Protein AF-0000000087803775 (afdb_homodimer)

Foldseek 3Di:
DEKEDQAWEQFLDPVDGIAHRKIFDDDFFFTADIHHRVVVCVVVVPHHYFYLVHFYKFFFFEFEEAALLCQLCVVFDFDDDDDPALVCCCVRPVVLQLLQDDLLSLLLSLLRLLVQLQLLRHQEYEYEYGRNVYQACSVVSSLVSCVVLQRQYEYAYEQFPPVHDVSNVSRLVRQLVVQVVCVVPQQRYAYAYEYEEQLGADLVSLVVSVVSVPVCSAYEYAAPLAVVRQVNCCVPPVDGRLVVCLVSVRQALLYEHEFCFDADPVSLVSNVVRLHAYEWAQCVSVVSVRGGRQQVSNVVSVHQYAYHNHNVHSKRLVSLLRQQVVNCVVVVNNPPSLPRSCCRTQPSSQVSVVVGGVFRGSGRDRRGTPWMWTFQDDDPDDDDSVCVSVCSNPPDISNSTQWTDHSSRTQGRRVRGDPDDPVVSVVSSVVVSVVSSVVSHD/DEKEDQAWEQFLDPVDRIAHRKIFDDDFFFTADIHHSVVVCVVCVPHHYFYLPHFYKFFFFEFEEAALLCQLCVPFDFDDDDDPALVCCCVRPVVLQLLQDDLLSLLLSLLRLLVQLQLLRHQEYEYEYGRLVYQACSVVSSLVSQVVLQRQYEYAYEQFPPVHDVSNVSRLVNQLVVQVVCVVPQQRYAYAYEYEEQLGADLVSLVVSVVSVPVCSAYEYAAPLAVVRQVNCCVPPVDGRLVVCLVSVRQALLYEHEFCFDADPVSLVSNVVRLHAYEWAQCVSVVSVRGGRQQVSNVVSVHLYAYHNHNVHSKRLVSLLRQQVVNCVVVVNNPPSLPRSVCRTQPSSQVSVVVGGVFRGSGRDRRGTPWMWTFQDDDPDDDDSVCVSVCSNPPDISNSTQWTDHSSRTQGRRVRGDPDDPVVSVVSSVVVSVVSSVVSHD

pLDDT: mean 97.99, std 1.75, range [77.69, 98.94]

Secondary structure (DSSP, 8-state):
-EEEEEEEEE---TTS-EEEEEEEEEETTEEEEEEEHHHHHHHSTTPEEEE-TT-EEEEPEEEEEE-GGGGGGTT---SSPPP-SHHHHIIIIIHHHHTT--HHHHHHHHHHHHHHHHHTTEEEEEEEE--TTS-TTHHHHHHHHHHHHT-EEEEEE-B-STT-HHHHHHHHHHHHHHHHHHTTSTTTEEE-EEEEEGGG--HHHHHHHHHH-TT---EEEEES-SHHHHHHHHHHHSS-HHHHHHHTT-SSTTEEEEE--S--HHHHHHHHHHT-EEEE-HHHHHHTT-----HHHHHHTT--EEE--TTS-S-HHHHHHHHHHHHHHHHT-TTSSTTHHHIIIIIIHHHHHHHHSSS--SS--TTSB--EEEE----SS---TTTHHHHHHHH--GGGEEEEEETTEEEEETTEESS--HHHHHHHHHHHHHHHHHHH--/-EEEEEEEEE---TTS-EEEEEEEEEETTEEEEEEEHHHHHHHSTTPEEEE-TT-EEEEPEEEEEE-GGGGGGTT---SSPPP-SHHHHIIIIIHHHHTT--HHHHHHHHHHHHHHHHHTTEEEEEEEE--TTS-TTHHHHHHHHHHHHT-EEEEEE-B-STT-HHHHHHHHHHHHHHHHHHTTSTTTEEE-EEEEEGGG--HHHHHHHHHH-TT---EEEEES-SHHHHHHHHHHHSS-HHHHHHHTT-SSTT-EEEE--S--HHHHHHHHHHT-EEEE-HHHHHHTT-----HHHHHHTT--EEE--TTS-S-HHHHHHHHHHHHHHHHT-TTSSTTHHHIIIIIIHHHHHHHHSSS--SS--TTSB--EEEE----SS---TTTHHHHHHHH--GGGEEEEEETTEEEEETTEESS--HHHHHHHHHHHHHHHHHHH--

Sequence (884 aa):
MIILGKGTVITRDADRPIIYDGAIAIDGTQIVDIGIYDELCKTYVNAEIIDAHGGLIMPGFINAHHHIYSALARGLSLPGPAPTNFGEILEGLWFYLDNKLTAPDVKASALLTYLGCIENGVTTIFDHHASYGEVPNSLSIIADVAKQFGVRSCLCYEVSDRNGVDQMKAAVAENVRFGKEAKKDPSRLAAMMGLHASFTLSPETLDYVKAQNEDKLGYHVHVAEGPEDVADSKEKYGMTPVRRLVEAGILGPKSIAGHCVHVTDEDVALLKNSQAKVVHNPESNMGNAVGTTDILKLLDAGITVGLGTDGYTNDMLESYKVANCLVKHEQHKPYVGWGEVPHMLFENNRKMANEFFDTTVGILKKGAAADVIVLDYAAPTPLDENNINGHLLFGANGMYVVTTISDGVPRMIDRKLQGIDKAEVMDEVLATSKGLWKRLNPMIILGKGTVITRDADRPIIYDGAIAIDGTQIVDIGIYDELCKTYVNAEIIDAHGGLIMPGFINAHHHIYSALARGLSLPGPAPTNFGEILEGLWFYLDNKLTAPDVKASALLTYLGCIENGVTTIFDHHASYGEVPNSLSIIADVAKQFGVRSCLCYEVSDRNGVDQMKAAVAENVRFGKEAKKDPSRLAAMMGLHASFTLSPETLDYVKAQNEDKLGYHVHVAEGPEDVADSKEKYGMTPVRRLVEAGILGPKSIAGHCVHVTDEDVALLKNSQAKVVHNPESNMGNAVGTTDILKLLDAGITVGLGTDGYTNDMLESYKVANCLVKHEQHKPYVGWGEVPHMLFENNRKMANEFFDTTVGILKKGAAADVIVLDYAAPTPLDENNINGHLLFGANGMYVVTTISDGVPRMIDRKLQGIDKAEVMDEVLATSKGLWKRLNP

Radius of gyration: 27.13 Å; Cα contacts (8 Å, |Δi|>4): 2141; chains: 2; bounding box: 67×77×72 Å

Nearest PDB structures (foldseek):
  4gbd-assembly1_B  TM=8.719E-01  e=3.534E-31  Pseudomonas aeruginosa PAO1
  3lnp-assembly1_A-2  TM=8.543E-01  e=4.229E-31  Oleispira antarctica
  4dzh-assembly1_A-2  TM=8.643E-01  e=5.223E-30  Xanthomonas campestris pv. campestris str. ATCC 33913
  3lsc-assembly1_B  TM=8.049E-01  e=1.686E-26  Paenarthrobacter aurescens
  4rdw-assembly1_A  TM=8.219E-01  e=1.501E-24  Pseudomonas aeruginosa PAO1

InterPro domains:
  IPR006680 Amidohydrolase-related [PF01979] (57-408)
  IPR011059 Metal-dependent hydrolase, composite domain superfamily [G3DSA:2.30.40.10] (6-428)
  IPR011059 Metal-dependent hydrolase, composite domain superfamily [SSF51338] (1-437)
  IPR017700 Putative aminohydrolase SsnA [TIGR03314] (2-440)
  IPR032466 Metal-dependent hydrolase [SSF51556] (59-357)
  IPR050287 5-Methylthioadenosine/S-adenosylhomocysteine deaminase [PTHR43794] (3-435)

Solvent-accessible surface area (backbone atoms only — not comparable to full-atom values): 42260 Å² total; per-residue (Å²): 87,36,33,47,21,46,12,35,27,42,17,79,32,89,91,58,39,58,36,72,58,5,26,38,32,29,50,62,44,23,20,72,40,71,47,45,27,72,60,50,49,67,72,43,71,85,39,47,77,44,76,39,83,57,9,36,34,32,38,22,40,48,35,56,29,32,25,42,60,58,52,66,50,53,38,66,80,69,91,73,79,79,38,69,44,52,70,46,38,40,56,70,41,55,53,48,48,22,50,65,25,35,66,68,47,45,39,32,13,31,49,55,45,49,53,40,16,49,50,24,23,29,33,33,38,26,33,58,29,52,30,69,45,36,52,78,59,44,67,56,47,38,47,52,48,28,61,72,65,37,32,30,37,32,42,22,30,43,26,39,51,85,74,37,70,69,51,24,50,46,24,49,48,38,21,52,53,45,39,60,56,19,65,77,41,35,70,47,26,29,39,25,39,22,34,44,36,61,69,41,49,50,73,67,52,54,51,49,50,58,70,64,44,76,79,62,48,34,28,38,29,42,31,27,43,41,70,63,34,33,54,45,27,35,72,76,68,71,38,49,37,59,53,50,35,41,76,71,64,53,46,25,69,61,12,40,34,36,38,44,28,66,64,51,73,66,38,52,52,51,39,41,73,32,44,26,31,35,30,38,28,54,62,41,31,16,45,43,20,41,47,60,46,57,59,66,63,42,47,74,66,68,30,54,43,23,34,19,30,58,46,54,52,56,31,62,47,54,44,50,40,47,41,29,24,46,51,5,35,75,64,53,28,39,62,51,36,75,63,60,48,53,42,14,46,58,46,36,20,27,55,54,48,46,74,58,27,81,44,48,53,49,31,57,45,70,71,15,36,21,31,37,22,26,28,72,52,80,68,52,28,79,77,48,79,87,26,46,67,44,39,45,54,62,71,50,46,22,74,33,29,27,26,18,26,26,62,45,38,70,40,23,56,81,73,38,60,48,97,52,61,63,68,61,53,45,51,51,24,26,56,43,29,50,55,50,51,44,71,72,57,116,88,37,33,45,21,47,10,36,29,41,18,77,32,90,92,57,39,58,36,71,57,5,28,38,31,29,50,64,43,23,19,71,38,71,47,45,27,72,60,50,48,67,70,44,70,85,38,47,76,43,76,38,82,55,9,35,32,32,38,24,41,48,36,55,28,31,26,42,60,57,54,64,50,54,36,66,79,67,90,72,79,77,38,69,43,54,69,45,39,39,57,71,41,55,53,50,48,24,49,64,26,37,68,67,46,45,40,33,15,30,49,55,46,50,52,39,17,49,50,25,22,30,35,32,39,26,35,58,29,52,31,69,45,37,50,79,59,44,67,57,48,38,47,52,47,28,60,73,65,37,33,31,36,32,40,23,30,44,26,39,51,86,75,39,69,68,52,24,50,44,25,48,49,38,20,53,53,44,39,60,56,20,65,76,40,35,70,46,26,28,40,26,39,22,35,43,38,62,67,41,49,50,71,67,51,54,52,50,50,59,68,63,44,76,82,63,49,34,28,38,31,42,31,27,43,42,69,63,34,33,54,45,27,33,72,76,68,70,38,46,36,57,52,50,36,40,75,70,64,52,46,24,69,61,12,38,34,35,38,44,27,67,63,53,74,68,37,51,53,51,39,41,74,32,44,26,30,34,27,39,28,54,63,40,31,16,43,41,20,40,45,61,47,59,58,67,62,42,47,73,66,68,32,54,43,24,33,21,30,59,46,55,52,56,32,62,47,53,44,50,39,50,40,28,25,46,52,5,36,74,65,53,28,39,62,53,36,75,62,60,47,53,41,14,46,58,47,35,21,27,54,56,49,46,73,58,27,81,44,49,54,47,32,58,44,70,70,15,35,21,31,35,23,27,29,71,52,82,68,53,26,79,78,49,80,88,26,46,68,44,38,45,56,61,71,48,47,21,75,33,30,27,26,19,27,25,61,44,38,70,38,24,57,80,72,38,60,48,98,52,61,63,67,59,53,45,49,52,24,26,56,42,28,49,54,50,51,44,70,72,57,115

Organism: Veillonella parvula (NCBI:txid29466)

Structure (mmCIF, N/CA/C/O backbone):
data_AF-0000000087803775-model_v1
#
loop_
_entity.id
_entity.type
_entity.pdbx_description
1 polymer 'Aminohydrolase SsnA'
#
loop_
_atom_site.group_PDB
_atom_site.id
_atom_site.type_symbol
_atom_site.label_atom_id
_atom_site.label_alt_id
_atom_site.label_comp_id
_atom_site.label_asym_id
_atom_site.label_entity_id
_atom_site.label_seq_id
_atom_site.pdbx_PDB_ins_code
_atom_site.Cartn_x
_atom_site.Cartn_y
_atom_site.Cartn_z
_atom_site.occupancy
_atom_site.B_iso_or_equiv
_atom_site.auth_seq_id
_atom_site.auth_comp_id
_atom_site.auth_asym_id
_atom_site.auth_atom_id
_atom_site.pdbx_PDB_model_num
ATOM 1 N N . MET A 1 1 ? -9.844 4.395 35.062 1 95.06 1 MET A N 1
ATOM 2 C CA . MET A 1 1 ? -8.617 3.641 34.844 1 95.06 1 MET A CA 1
ATOM 3 C C . MET A 1 1 ? -8.859 2.49 33.875 1 95.06 1 MET A C 1
ATOM 5 O O . MET A 1 1 ? -9.867 1.789 33.969 1 95.06 1 MET A O 1
ATOM 9 N N . ILE A 1 2 ? -8.008 2.357 32.875 1 98.38 2 ILE A N 1
ATOM 10 C CA . ILE A 1 2 ? -8.125 1.329 31.844 1 98.38 2 ILE A CA 1
ATOM 11 C C . ILE A 1 2 ? -6.844 0.497 31.812 1 98.38 2 ILE A C 1
ATOM 13 O O . ILE A 1 2 ? -5.742 1.036 31.938 1 98.38 2 ILE A O 1
ATOM 17 N N . ILE A 1 3 ? -6.988 -0.788 31.781 1 98.75 3 ILE A N 1
ATOM 18 C CA . ILE A 1 3 ? -5.891 -1.66 31.375 1 98.75 3 ILE A CA 1
ATOM 19 C C . ILE A 1 3 ? -6.16 -2.209 29.969 1 98.75 3 ILE A C 1
ATOM 21 O O . ILE A 1 3 ? -7.188 -2.846 29.734 1 98.75 3 ILE A O 1
ATOM 25 N N . LEU A 1 4 ? -5.34 -1.807 29.031 1 98.81 4 LEU A N 1
ATOM 26 C CA . LEU A 1 4 ? -5.383 -2.385 27.688 1 98.81 4 LEU A CA 1
ATOM 27 C C . LEU A 1 4 ? -4.406 -3.551 27.562 1 98.81 4 LEU A C 1
ATOM 29 O O . LEU A 1 4 ? -3.191 -3.355 27.625 1 98.81 4 LEU A O 1
ATOM 33 N N . GLY A 1 5 ? -4.754 -4.664 27.484 1 97.19 5 GLY A N 1
ATOM 34 C CA . GLY A 1 5 ? -4.047 -5.926 27.359 1 97.19 5 GLY A CA 1
ATOM 35 C C . GLY A 1 5 ? -4.969 -7.102 27.078 1 97.19 5 GLY A C 1
ATOM 36 O O . GLY A 1 5 ? -6.16 -6.914 26.844 1 97.19 5 GLY A O 1
ATOM 37 N N . LYS A 1 6 ? -4.57 -8.469 27 1 96.31 6 LYS A N 1
ATOM 38 C CA . LYS A 1 6 ? -3.229 -9.055 26.984 1 96.31 6 LYS A CA 1
ATOM 39 C C . LYS A 1 6 ? -2.678 -9.125 25.562 1 96.31 6 LYS A C 1
ATOM 41 O O . LYS A 1 6 ? -3.312 -9.688 24.672 1 96.31 6 LYS A O 1
ATOM 46 N N . GLY A 1 7 ? -1.588 -8.539 25.234 1 98.5 7 GLY A N 1
ATOM 47 C CA . GLY A 1 7 ? -0.953 -8.578 23.938 1 98.5 7 GLY A CA 1
ATOM 48 C C . GLY A 1 7 ? 0.548 -8.375 23.984 1 98.5 7 GLY A C 1
ATOM 49 O O . GLY A 1 7 ? 1.145 -8.414 25.062 1 98.5 7 GLY A O 1
ATOM 50 N N . THR A 1 8 ? 1.235 -8.391 22.859 1 98.81 8 THR A N 1
ATOM 51 C CA . THR A 1 8 ? 2.643 -8.016 22.75 1 98.81 8 THR A CA 1
ATOM 52 C C . THR A 1 8 ? 2.793 -6.504 22.641 1 98.81 8 THR A C 1
ATOM 54 O O . THR A 1 8 ? 2.314 -5.898 21.672 1 98.81 8 THR A O 1
ATOM 57 N N . VAL A 1 9 ? 3.414 -5.926 23.625 1 98.88 9 VAL A N 1
ATOM 58 C CA . VAL A 1 9 ? 3.539 -4.473 23.672 1 98.88 9 VAL A CA 1
ATOM 59 C C . VAL A 1 9 ? 4.824 -4.039 22.984 1 98.88 9 VAL A C 1
ATOM 61 O O . VAL A 1 9 ? 5.918 -4.453 23.359 1 98.88 9 VAL A O 1
ATOM 64 N N . ILE A 1 10 ? 4.723 -3.332 21.922 1 98.88 10 ILE A N 1
ATOM 65 C CA . ILE A 1 10 ? 5.836 -2.658 21.25 1 98.88 10 ILE A CA 1
ATOM 66 C C . ILE A 1 10 ? 5.91 -1.207 21.719 1 98.88 10 ILE A C 1
ATOM 68 O O . ILE A 1 10 ? 5.141 -0.36 21.266 1 98.88 10 ILE A O 1
ATOM 72 N N . THR A 1 11 ? 6.84 -0.84 22.562 1 98.81 11 THR A N 1
ATOM 73 C CA . THR A 1 11 ? 6.777 0.399 23.328 1 98.81 11 THR A CA 1
ATOM 74 C C . THR A 1 11 ? 7.367 1.56 22.531 1 98.81 11 THR A C 1
ATOM 76 O O . THR A 1 11 ? 7.055 2.723 22.797 1 98.81 11 THR A O 1
ATOM 79 N N . ARG A 1 12 ? 8.32 1.27 21.562 1 98.38 12 ARG A N 1
ATOM 80 C CA . ARG A 1 12 ? 9.164 2.234 20.859 1 98.38 12 ARG A CA 1
ATOM 81 C C . ARG A 1 12 ? 10.07 2.979 21.828 1 98.38 12 ARG A C 1
ATOM 83 O O . ARG A 1 12 ? 10.508 4.094 21.547 1 98.38 12 ARG A O 1
ATOM 90 N N . ASP A 1 13 ? 10.18 2.449 23 1 97.5 13 ASP A N 1
ATOM 91 C CA . ASP A 1 13 ? 11.164 2.877 23.984 1 97.5 13 ASP A CA 1
ATOM 92 C C . ASP A 1 13 ? 12.398 1.979 23.953 1 97.5 13 ASP A C 1
ATOM 94 O O . ASP A 1 13 ? 12.305 0.779 24.219 1 97.5 13 ASP A O 1
ATOM 98 N N . ALA A 1 14 ? 13.539 2.57 23.703 1 95.06 14 ALA A N 1
ATOM 99 C CA . ALA A 1 14 ? 14.773 1.803 23.531 1 95.06 14 ALA A CA 1
ATOM 100 C C . ALA A 1 14 ? 15.133 1.058 24.812 1 95.06 14 ALA A C 1
ATOM 102 O O . ALA A 1 14 ? 15.766 0.001 24.766 1 95.06 14 ALA A O 1
ATOM 103 N N . ASP A 1 15 ? 14.672 1.514 25.969 1 95.56 15 ASP A N 1
ATOM 104 C CA . ASP A 1 15 ? 15.023 0.901 27.25 1 95.56 15 ASP A CA 1
ATOM 105 C C . ASP A 1 15 ? 14.227 -0.387 27.469 1 95.56 15 ASP A C 1
ATOM 107 O O . ASP A 1 15 ? 14.656 -1.262 28.219 1 95.56 15 ASP A O 1
ATOM 111 N N . ARG A 1 16 ? 13.031 -0.494 26.953 1 97 16 ARG A N 1
ATOM 112 C CA . ARG A 1 16 ? 12.172 -1.666 27.047 1 97 16 ARG A CA 1
ATOM 113 C C . ARG A 1 16 ? 11.289 -1.795 25.812 1 97 16 ARG A C 1
ATOM 115 O O . ARG A 1 16 ? 10.078 -1.559 25.875 1 97 16 ARG A O 1
ATOM 122 N N . PRO A 1 17 ? 11.945 -2.303 24.719 1 98.12 17 PRO A N 1
ATOM 123 C CA . PRO A 1 17 ? 11.312 -2.178 23.406 1 98.12 17 PRO A CA 1
ATOM 124 C C . PRO A 1 17 ? 10.102 -3.094 23.234 1 98.12 17 PRO A C 1
ATOM 126 O O . PRO A 1 17 ? 9.195 -2.795 22.453 1 98.12 17 PRO A O 1
ATOM 129 N N . ILE A 1 18 ? 10.078 -4.258 23.969 1 98.62 18 ILE A N 1
ATOM 130 C CA . ILE A 1 18 ? 9.008 -5.227 23.766 1 98.62 18 ILE A CA 1
ATOM 131 C C . ILE A 1 18 ? 8.641 -5.883 25.094 1 98.62 18 ILE A C 1
ATOM 133 O O . ILE A 1 18 ? 9.508 -6.129 25.922 1 98.62 18 ILE A O 1
ATOM 137 N N . ILE A 1 19 ? 7.387 -6.035 25.375 1 98.69 19 ILE A N 1
ATOM 138 C CA . ILE A 1 19 ? 6.871 -6.777 26.531 1 98.69 19 ILE A CA 1
ATOM 139 C C . ILE A 1 19 ? 5.871 -7.828 26.047 1 98.69 19 ILE A C 1
ATOM 141 O O . ILE A 1 19 ? 4.77 -7.492 25.609 1 98.69 19 ILE A O 1
ATOM 145 N N . TYR A 1 20 ? 6.25 -9.078 26.094 1 98.06 20 TYR A N 1
ATOM 146 C CA . TYR A 1 20 ? 5.332 -10.164 25.766 1 98.06 20 TYR A CA 1
ATOM 147 C C . TYR A 1 20 ? 4.285 -10.352 26.844 1 98.06 20 TYR A C 1
ATOM 149 O O . TYR A 1 20 ? 4.559 -10.109 28.031 1 98.06 20 TYR A O 1
ATOM 157 N N . ASP A 1 21 ? 3.072 -10.75 26.5 1 98.12 21 ASP A N 1
ATOM 158 C CA . ASP A 1 21 ? 1.958 -10.906 27.438 1 98.12 21 ASP A CA 1
ATOM 159 C C . ASP A 1 21 ? 1.79 -9.664 28.297 1 98.12 21 ASP A C 1
ATOM 161 O O . ASP A 1 21 ? 1.717 -9.758 29.531 1 98.12 21 ASP A O 1
ATOM 165 N N . GLY A 1 22 ? 1.924 -8.531 27.578 1 98.69 22 GLY A N 1
ATOM 166 C CA . GLY A 1 22 ? 1.991 -7.254 28.266 1 98.69 22 GLY A CA 1
ATOM 167 C C . GLY A 1 22 ? 0.688 -6.477 28.219 1 98.69 22 GLY A C 1
ATOM 168 O O . GLY A 1 22 ? -0.31 -6.965 27.688 1 98.69 22 GLY A O 1
ATOM 169 N N . ALA A 1 23 ? 0.691 -5.344 28.875 1 98.81 23 ALA A N 1
ATOM 170 C CA . ALA A 1 23 ? -0.446 -4.43 28.938 1 98.81 23 ALA A CA 1
ATOM 171 C C . ALA A 1 23 ? 0.007 -3.012 29.281 1 98.81 23 ALA A C 1
ATOM 173 O O . ALA A 1 23 ? 1.165 -2.795 29.641 1 98.81 23 ALA A O 1
ATOM 174 N N . ILE A 1 24 ? -0.865 -2.096 29.062 1 98.75 24 ILE A N 1
ATOM 175 C CA . ILE A 1 24 ? -0.701 -0.685 29.406 1 98.75 24 ILE A CA 1
ATOM 176 C C . ILE A 1 24 ? -1.819 -0.246 30.344 1 98.75 24 ILE A C 1
ATOM 178 O O . ILE A 1 24 ? -2.988 -0.568 30.125 1 98.75 24 ILE A O 1
ATOM 182 N N . ALA A 1 25 ? -1.456 0.408 31.469 1 98.81 25 ALA A N 1
ATOM 183 C CA . ALA A 1 25 ? -2.434 1.012 32.375 1 98.81 25 ALA A CA 1
ATOM 184 C C . ALA A 1 25 ? -2.596 2.502 32.094 1 98.81 25 ALA A C 1
ATOM 186 O O . ALA A 1 25 ? -1.608 3.236 32 1 98.81 25 ALA A O 1
ATOM 187 N N . ILE A 1 26 ? -3.795 2.947 31.906 1 98.81 26 ILE A N 1
ATOM 188 C CA . ILE A 1 26 ? -4.125 4.312 31.516 1 98.81 26 ILE A CA 1
ATOM 189 C C . ILE A 1 26 ? -5 4.961 32.594 1 98.81 26 ILE A C 1
ATOM 191 O O . ILE A 1 26 ? -5.973 4.359 33.062 1 98.81 26 ILE A O 1
ATOM 195 N N . ASP A 1 27 ? -4.68 6.074 33.094 1 98.38 27 ASP A N 1
ATOM 196 C CA . ASP A 1 27 ? -5.484 6.91 33.969 1 98.38 27 ASP A CA 1
ATOM 197 C C . ASP A 1 27 ? -5.688 8.305 33.375 1 98.38 27 ASP A C 1
ATOM 199 O O . ASP A 1 27 ? -4.738 9.078 33.25 1 98.38 27 ASP A O 1
ATOM 203 N N . GLY A 1 28 ? -6.918 8.586 33.031 1 97.44 28 GLY A N 1
ATOM 204 C CA . GLY A 1 28 ? -7.16 9.82 32.281 1 97.44 28 GLY A CA 1
ATOM 205 C C . GLY A 1 28 ? -6.504 9.836 30.922 1 97.44 28 GLY A C 1
ATOM 206 O O . GLY A 1 28 ? -6.707 8.922 30.125 1 97.44 28 GLY A O 1
ATOM 207 N N . THR A 1 29 ? -5.652 10.891 30.75 1 97.88 29 THR A N 1
ATOM 208 C CA . THR A 1 29 ? -5.07 11.086 29.422 1 97.88 29 THR A CA 1
ATOM 209 C C . THR A 1 29 ? -3.658 10.508 29.359 1 97.88 29 THR A C 1
ATOM 211 O O . THR A 1 29 ? -2.979 10.625 28.344 1 97.88 29 THR A O 1
ATOM 214 N N . GLN A 1 30 ? -3.221 9.812 30.406 1 98.19 30 GLN A N 1
ATOM 215 C CA . GLN A 1 30 ? -1.812 9.445 30.469 1 98.19 30 GLN A CA 1
ATOM 216 C C . GLN A 1 30 ? -1.647 7.945 30.719 1 98.19 30 GLN A C 1
ATOM 218 O O . GLN A 1 30 ? -2.504 7.32 31.359 1 98.19 30 GLN A O 1
ATOM 223 N N . ILE A 1 31 ? -0.603 7.441 30.219 1 98.75 31 ILE A N 1
ATOM 224 C CA . ILE A 1 31 ? -0.145 6.109 30.594 1 98.75 31 ILE A CA 1
ATOM 225 C C . ILE A 1 31 ? 0.47 6.156 32 1 98.75 31 ILE A C 1
ATOM 227 O O . ILE A 1 31 ? 1.391 6.934 32.25 1 98.75 31 ILE A O 1
ATOM 231 N N . VAL A 1 32 ? 0 5.355 32.906 1 98.62 32 VAL A N 1
ATOM 232 C CA . VAL A 1 32 ? 0.493 5.449 34.281 1 98.62 32 VAL A CA 1
ATOM 233 C C . VAL A 1 32 ? 1.363 4.238 34.594 1 98.62 32 VAL A C 1
ATOM 235 O O . VAL A 1 32 ? 2.104 4.242 35.594 1 98.62 32 VAL A O 1
ATOM 238 N N . ASP A 1 33 ? 1.191 3.188 33.781 1 98.44 33 ASP A N 1
ATOM 239 C CA . ASP A 1 33 ? 1.999 1.992 34 1 98.44 33 ASP A CA 1
ATOM 240 C C . ASP A 1 33 ? 2.041 1.115 32.75 1 98.44 33 ASP A C 1
ATOM 242 O O . ASP A 1 33 ? 1.156 1.199 31.891 1 98.44 33 ASP A O 1
ATOM 246 N N . ILE A 1 34 ? 3.059 0.351 32.594 1 98.44 34 ILE A N 1
ATOM 247 C CA . ILE A 1 34 ? 3.289 -0.592 31.5 1 98.44 34 ILE A CA 1
ATOM 248 C C . ILE A 1 34 ? 4.008 -1.83 32.031 1 98.44 34 ILE A C 1
ATOM 250 O O . ILE A 1 34 ? 4.926 -1.719 32.844 1 98.44 34 ILE A O 1
ATOM 254 N N . GLY A 1 35 ? 3.617 -3.006 31.672 1 98.38 35 GLY A N 1
ATOM 255 C CA . GLY A 1 35 ? 4.254 -4.211 32.188 1 98.38 35 GLY A CA 1
ATOM 256 C C . GLY A 1 35 ? 3.498 -5.477 31.828 1 98.38 35 GLY A C 1
ATOM 257 O O . GLY A 1 35 ? 2.746 -5.512 30.859 1 98.38 35 GLY A O 1
ATOM 258 N N . ILE A 1 36 ? 3.771 -6.535 32.594 1 98.56 36 ILE A N 1
ATOM 259 C CA . ILE A 1 36 ? 3.127 -7.828 32.375 1 98.56 36 ILE A CA 1
ATOM 260 C C . ILE A 1 36 ? 1.642 -7.723 32.719 1 98.56 36 ILE A C 1
ATOM 262 O O . ILE A 1 36 ? 1.273 -7.152 33.75 1 98.56 36 ILE A O 1
ATOM 266 N N . TYR A 1 37 ? 0.777 -8.25 31.844 1 98.56 37 TYR A N 1
ATOM 267 C CA . TYR A 1 37 ? -0.672 -8.109 31.938 1 98.56 37 TYR A CA 1
ATOM 268 C C . TYR A 1 37 ? -1.178 -8.539 33.312 1 98.56 37 TYR A C 1
ATOM 270 O O . TYR A 1 37 ? -1.861 -7.773 34 1 98.56 37 TYR A O 1
ATOM 278 N N . ASP A 1 38 ? -0.761 -9.75 33.781 1 98.25 38 ASP A N 1
ATOM 279 C CA . ASP A 1 38 ? -1.272 -10.297 35.031 1 98.25 38 ASP A CA 1
ATOM 280 C C . ASP A 1 38 ? -0.857 -9.438 36.219 1 98.25 38 ASP A C 1
ATOM 282 O O . ASP A 1 38 ? -1.622 -9.273 37.156 1 98.25 38 ASP A O 1
ATOM 286 N N . GLU A 1 39 ? 0.342 -8.883 36.156 1 98.5 39 GLU A N 1
ATOM 287 C CA . GLU A 1 39 ? 0.839 -8.031 37.219 1 98.5 39 GLU A CA 1
ATOM 288 C C . GLU A 1 39 ? 0.06 -6.719 37.312 1 98.5 39 GLU A C 1
ATOM 290 O O . GLU A 1 39 ? -0.285 -6.258 38.406 1 98.5 39 GLU A O 1
ATOM 295 N N . LEU A 1 40 ? -0.215 -6.129 36.188 1 98.44 40 LEU A N 1
ATOM 296 C CA . LEU A 1 40 ? -0.958 -4.871 36.156 1 98.44 40 LEU A CA 1
ATOM 297 C C . LEU A 1 40 ? -2.395 -5.078 36.625 1 98.44 40 LEU A C 1
ATOM 299 O O . LEU A 1 40 ? -2.957 -4.223 37.312 1 98.44 40 LEU A O 1
ATOM 303 N N . CYS A 1 41 ? -2.988 -6.211 36.25 1 97.94 41 CYS A N 1
ATOM 304 C CA . CYS A 1 41 ? -4.344 -6.512 36.688 1 97.94 41 CYS A CA 1
ATOM 305 C C . CYS A 1 41 ? -4.406 -6.641 38.219 1 97.94 41 CYS A C 1
ATOM 307 O O . CYS A 1 41 ? -5.398 -6.254 38.844 1 97.94 41 CYS A O 1
ATOM 309 N N . LYS A 1 42 ? -3.385 -7.184 38.781 1 98 42 LYS A N 1
ATOM 310 C CA . LYS A 1 42 ? -3.318 -7.324 40.25 1 98 42 LYS A CA 1
ATOM 311 C C . LYS A 1 42 ? -3.125 -5.969 40.906 1 98 42 LYS A C 1
ATOM 313 O O . LYS A 1 42 ? -3.643 -5.734 42 1 98 42 LYS A O 1
ATOM 318 N N . THR A 1 43 ? -2.346 -5.195 40.281 1 98 43 THR A N 1
ATOM 319 C CA . THR A 1 43 ? -2.033 -3.879 40.812 1 98 43 THR A CA 1
ATOM 320 C C . THR A 1 43 ? -3.248 -2.959 40.75 1 98 43 THR A C 1
ATOM 322 O O . THR A 1 43 ? -3.527 -2.211 41.688 1 98 43 THR A O 1
ATOM 325 N N . TYR A 1 44 ? -3.973 -2.979 39.594 1 97.75 44 TYR A N 1
ATOM 326 C CA . TYR A 1 44 ? -5.109 -2.098 39.375 1 97.75 44 TYR A CA 1
ATOM 327 C C . TYR A 1 44 ? -6.41 -2.893 39.312 1 97.75 44 TYR A C 1
ATOM 329 O O . TYR A 1 44 ? -7.047 -2.963 38.25 1 97.75 44 TYR A O 1
ATOM 337 N N . VAL A 1 45 ? -6.922 -3.326 40.375 1 95.81 45 VAL A N 1
ATOM 338 C CA . VAL A 1 45 ? -7.965 -4.34 40.5 1 95.81 45 VAL A CA 1
ATOM 339 C C . VAL A 1 45 ? -9.289 -3.781 40 1 95.81 45 VAL A C 1
ATOM 341 O O . VAL A 1 45 ? -10.133 -4.527 39.5 1 95.81 45 VAL A O 1
ATOM 344 N N . ASN A 1 46 ? -9.5 -2.52 40.031 1 95.75 46 ASN A N 1
ATOM 345 C CA . ASN A 1 46 ? -10.789 -1.938 39.688 1 95.75 46 ASN A CA 1
ATOM 346 C C . ASN A 1 46 ? -10.742 -1.318 38.281 1 95.75 46 ASN A C 1
ATOM 348 O O . ASN A 1 46 ? -11.711 -0.685 37.844 1 95.75 46 ASN A O 1
ATOM 352 N N . ALA A 1 47 ? -9.664 -1.582 37.562 1 97.5 47 ALA A N 1
ATOM 353 C CA . ALA A 1 47 ? -9.523 -0.989 36.219 1 97.5 47 ALA A CA 1
ATOM 354 C C . ALA A 1 47 ? -10.445 -1.672 35.219 1 97.5 47 ALA A C 1
ATOM 356 O O . ALA A 1 47 ? -10.68 -2.879 35.312 1 97.5 47 ALA A O 1
ATOM 357 N N . GLU A 1 48 ? -11.031 -0.882 34.312 1 98 48 GLU A N 1
ATOM 358 C CA . GLU A 1 48 ? -11.711 -1.45 33.156 1 98 48 GLU A CA 1
ATOM 359 C C . GLU A 1 48 ? -10.719 -2.137 32.219 1 98 48 GLU A C 1
ATOM 361 O O . GLU A 1 48 ? -9.656 -1.591 31.922 1 98 48 GLU A O 1
ATOM 366 N N . ILE A 1 49 ? -11.078 -3.357 31.844 1 98.38 49 ILE A N 1
ATOM 367 C CA . ILE A 1 49 ? -10.164 -4.121 31 1 98.38 49 ILE A CA 1
ATOM 368 C C . ILE A 1 49 ? -10.609 -4.023 29.531 1 98.38 49 ILE A C 1
ATOM 370 O O . ILE A 1 49 ? -11.781 -4.27 29.219 1 98.38 49 ILE A O 1
ATOM 374 N N . ILE A 1 50 ? -9.797 -3.555 28.656 1 98.62 50 ILE A N 1
ATOM 375 C CA . ILE A 1 50 ? -9.953 -3.682 27.203 1 98.62 50 ILE A CA 1
ATOM 376 C C . ILE A 1 50 ? -9.023 -4.773 26.688 1 98.62 50 ILE A C 1
ATOM 378 O O . ILE A 1 50 ? -7.801 -4.676 26.828 1 98.62 50 ILE A O 1
ATOM 382 N N . ASP A 1 51 ? -9.578 -5.797 26.094 1 98.31 51 ASP A N 1
ATOM 383 C CA . ASP A 1 51 ? -8.844 -6.977 25.656 1 98.31 51 ASP A CA 1
ATOM 384 C C . ASP A 1 51 ? -8.164 -6.73 24.312 1 98.31 51 ASP A C 1
ATOM 386 O O . ASP A 1 51 ? -8.805 -6.301 23.359 1 98.31 51 ASP A O 1
ATOM 390 N N . ALA A 1 52 ? -6.852 -6.953 24.266 1 98.44 52 ALA A N 1
ATOM 391 C CA . ALA A 1 52 ? -6.098 -6.797 23.031 1 98.44 52 ALA A CA 1
ATOM 392 C C . ALA A 1 52 ? -6.102 -8.094 22.219 1 98.44 52 ALA A C 1
ATOM 394 O O . ALA A 1 52 ? -5.59 -8.133 21.094 1 98.44 52 ALA A O 1
ATOM 395 N N . HIS A 1 53 ? -6.66 -9.156 22.719 1 97.38 53 HIS A N 1
ATOM 396 C CA . HIS A 1 53 ? -6.863 -10.43 22.047 1 97.38 53 HIS A CA 1
ATOM 397 C C . HIS A 1 53 ? -5.547 -11 21.531 1 97.38 53 HIS A C 1
ATOM 399 O O . HIS A 1 53 ? -5.488 -11.555 20.438 1 97.38 53 HIS A O 1
ATOM 405 N N . GLY A 1 54 ? -4.438 -10.766 22.281 1 97.69 54 GLY A N 1
ATOM 406 C CA . GLY A 1 54 ? -3.129 -11.281 21.891 1 97.69 54 GLY A CA 1
ATOM 407 C C . GLY A 1 54 ? -2.471 -10.477 20.797 1 97.69 54 GLY A C 1
ATOM 408 O O . GLY A 1 54 ? -1.404 -10.844 20.297 1 97.69 54 GLY A O 1
ATOM 409 N N . GLY A 1 55 ? -3.047 -9.352 20.375 1 98.31 55 GLY A N 1
ATOM 410 C CA . GLY A 1 55 ? -2.533 -8.547 19.266 1 98.31 55 GLY A CA 1
ATOM 411 C C . GLY A 1 55 ? -1.312 -7.73 19.656 1 98.31 55 GLY A C 1
ATOM 412 O O . GLY A 1 55 ? -0.754 -7.906 20.734 1 98.31 55 GLY A O 1
ATOM 413 N N . LEU A 1 56 ? -0.828 -6.926 18.719 1 98.81 56 LEU A N 1
ATOM 414 C CA . LEU A 1 56 ? 0.266 -5.992 18.969 1 98.81 56 LEU A CA 1
ATOM 415 C C . LEU A 1 56 ? -0.256 -4.688 19.562 1 98.81 56 LEU A C 1
ATOM 417 O O . LEU A 1 56 ? -1.155 -4.062 18.984 1 98.81 56 LEU A O 1
ATOM 421 N N . ILE A 1 57 ? 0.2 -4.328 20.688 1 98.88 57 ILE A N 1
ATOM 422 C CA . ILE A 1 57 ? -0.118 -3.053 21.328 1 98.88 57 ILE A CA 1
ATOM 423 C C . ILE A 1 57 ? 1.001 -2.049 21.062 1 98.88 57 ILE A C 1
ATOM 425 O O . ILE A 1 57 ? 2.164 -2.307 21.375 1 98.88 57 ILE A O 1
ATOM 429 N N . MET A 1 58 ? 0.689 -0.896 20.422 1 98.75 58 MET A N 1
ATOM 430 C CA . MET A 1 58 ? 1.688 0.062 19.953 1 98.75 58 MET A CA 1
ATOM 431 C C . MET A 1 58 ? 1.218 1.494 20.188 1 98.75 58 MET A C 1
ATOM 433 O O . MET A 1 58 ? 0.033 1.731 20.422 1 98.75 58 MET A O 1
ATOM 437 N N . PRO A 1 59 ? 2.188 2.445 20.219 1 98.88 59 PRO A N 1
ATOM 438 C CA . PRO A 1 59 ? 1.73 3.836 20.172 1 98.88 59 PRO A CA 1
ATOM 439 C C . PRO A 1 59 ? 0.912 4.145 18.922 1 98.88 59 PRO A C 1
ATOM 441 O O . PRO A 1 59 ? 1.147 3.555 17.859 1 98.88 59 PRO A O 1
ATOM 444 N N . GLY A 1 60 ? -0.083 5.027 19.016 1 98.88 60 GLY A N 1
ATOM 445 C CA . GLY A 1 60 ? -0.757 5.527 17.828 1 98.88 60 GLY A CA 1
ATOM 446 C C . GLY A 1 60 ? 0.192 6.137 16.812 1 98.88 60 GLY A C 1
ATOM 447 O O . GLY A 1 60 ? 1.23 6.688 17.172 1 98.88 60 GLY A O 1
ATOM 448 N N . PHE A 1 61 ? -0.129 6.094 15.539 1 98.94 61 PHE A N 1
ATOM 449 C CA . PHE A 1 61 ? 0.714 6.633 14.477 1 98.94 61 PHE A CA 1
ATOM 450 C C . PHE A 1 61 ? 0.582 8.148 14.406 1 98.94 61 PHE A C 1
ATOM 452 O O . PHE A 1 61 ? -0.442 8.711 14.797 1 98.94 61 PHE A O 1
ATOM 459 N N . ILE A 1 62 ? 1.614 8.789 13.922 1 98.94 62 ILE A N 1
ATOM 460 C CA . ILE A 1 62 ? 1.663 10.227 13.695 1 98.94 62 ILE A CA 1
ATOM 461 C C . ILE A 1 62 ? 1.886 10.508 12.211 1 98.94 62 ILE A C 1
ATOM 463 O O . ILE A 1 62 ? 2.822 9.977 11.609 1 98.94 62 ILE A O 1
ATOM 467 N N . ASN A 1 63 ? 1.022 11.219 11.578 1 98.94 63 ASN A N 1
ATOM 468 C CA . ASN A 1 63 ? 1.169 11.672 10.203 1 98.94 63 ASN A CA 1
ATOM 469 C C . ASN A 1 63 ? 1.729 13.094 10.141 1 98.94 63 ASN A C 1
ATOM 471 O O . ASN A 1 63 ? 1.033 14.055 10.461 1 98.94 63 ASN A O 1
ATOM 475 N N . ALA A 1 64 ? 2.924 13.273 9.586 1 98.94 64 ALA A N 1
ATOM 476 C CA . ALA A 1 64 ? 3.66 14.523 9.719 1 98.94 64 ALA A CA 1
ATOM 477 C C . ALA A 1 64 ? 3.242 15.523 8.648 1 98.94 64 ALA A C 1
ATOM 479 O O . ALA A 1 64 ? 3.627 16.703 8.703 1 98.94 64 ALA A O 1
ATOM 480 N N . HIS A 1 65 ? 2.49 15.125 7.695 1 98.94 65 HIS A N 1
ATOM 481 C CA . HIS A 1 65 ? 1.995 16 6.648 1 98.94 65 HIS A CA 1
ATOM 482 C C . HIS A 1 65 ? 0.754 15.422 5.977 1 98.94 65 HIS A C 1
ATOM 484 O O . HIS A 1 65 ? 0.83 14.391 5.312 1 98.94 65 HIS A O 1
ATOM 490 N N . HIS A 1 66 ? -0.365 16.078 6.125 1 98.81 66 HIS A N 1
ATOM 491 C CA . HIS A 1 66 ? -1.646 15.625 5.59 1 98.81 66 HIS A CA 1
ATOM 492 C C . HIS A 1 66 ? -2.389 16.766 4.902 1 98.81 66 HIS A C 1
ATOM 494 O O . HIS A 1 66 ? -1.965 17.922 4.977 1 98.81 66 HIS A O 1
ATOM 500 N N . HIS A 1 67 ? -3.361 16.469 4.102 1 98.88 67 HIS A N 1
ATOM 501 C CA . HIS A 1 67 ? -4.297 17.406 3.477 1 98.88 67 HIS A CA 1
ATOM 502 C C . HIS A 1 67 ? -5.738 16.953 3.682 1 98.88 67 HIS A C 1
ATOM 504 O O . HIS A 1 67 ? -6.258 16.141 2.904 1 98.88 67 HIS A O 1
ATOM 510 N N . ILE A 1 68 ? -6.426 17.594 4.641 1 98.75 68 ILE A N 1
ATOM 511 C CA . ILE A 1 68 ? -7.82 17.266 4.93 1 98.75 68 ILE A CA 1
ATOM 512 C C . ILE A 1 68 ? -8.711 17.781 3.803 1 98.75 68 ILE A C 1
ATOM 514 O O . ILE A 1 68 ? -9.688 17.141 3.426 1 98.75 68 ILE A O 1
ATOM 518 N N . TYR A 1 69 ? -8.359 18.922 3.174 1 98.44 69 TYR A N 1
ATOM 519 C CA . TYR A 1 69 ? -9.227 19.625 2.232 1 98.44 69 TYR A CA 1
ATOM 520 C C . TYR A 1 69 ? -9.461 18.781 0.982 1 98.44 69 TYR A C 1
ATOM 522 O O . TYR A 1 69 ? -10.43 19 0.25 1 98.44 69 TYR A O 1
ATOM 530 N N . SER A 1 70 ? -8.555 17.766 0.745 1 98.06 70 SER A N 1
ATOM 531 C CA . SER A 1 70 ? -8.625 17.016 -0.501 1 98.06 70 SER A CA 1
ATOM 532 C C . SER A 1 70 ? -9.5 15.773 -0.348 1 98.06 70 SER A C 1
ATOM 534 O O . SER A 1 70 ? -9.688 15.023 -1.305 1 98.06 70 SER A O 1
ATOM 536 N N . ALA A 1 71 ? -10.125 15.539 0.78 1 98.44 71 ALA A N 1
ATOM 537 C CA . ALA A 1 71 ? -10.742 14.266 1.136 1 98.44 71 ALA A CA 1
ATOM 538 C C . ALA A 1 71 ? -11.906 13.945 0.199 1 98.44 71 ALA A C 1
ATOM 540 O O . ALA A 1 71 ? -12.125 12.781 -0.143 1 98.44 71 ALA A O 1
ATOM 541 N N . LEU A 1 72 ? -12.633 14.953 -0.277 1 98.56 72 LEU A N 1
ATOM 542 C CA . LEU A 1 72 ? -13.859 14.711 -1.035 1 98.56 72 LEU A CA 1
ATOM 543 C C . LEU A 1 72 ? -13.562 14.625 -2.529 1 98.56 72 LEU A C 1
ATOM 545 O O . LEU A 1 72 ? -14.484 14.586 -3.346 1 98.56 72 LEU A O 1
ATOM 549 N N . ALA A 1 73 ? -12.242 14.578 -2.891 1 97.81 73 ALA A N 1
ATOM 550 C CA . ALA A 1 73 ? -11.859 14.469 -4.297 1 97.81 73 ALA A CA 1
ATOM 551 C C . ALA A 1 73 ? -11.836 13.016 -4.746 1 97.81 73 ALA A C 1
ATOM 553 O O . ALA A 1 73 ? -11.602 12.719 -5.922 1 97.81 73 ALA A O 1
ATOM 554 N N . ARG A 1 74 ? -12.156 12.094 -3.918 1 96.56 74 ARG A N 1
ATOM 555 C CA . ARG A 1 74 ? -12.094 10.664 -4.223 1 96.56 74 ARG A CA 1
ATOM 556 C C . ARG A 1 74 ? -13 10.312 -5.395 1 96.56 74 ARG A C 1
ATOM 558 O O . ARG A 1 74 ? -14.227 10.438 -5.301 1 96.56 74 ARG A O 1
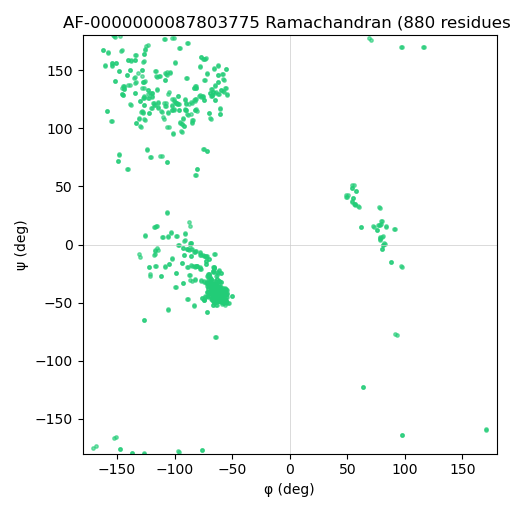ATOM 565 N N . GLY A 1 75 ? -12.383 9.836 -6.453 1 95.94 75 GLY A N 1
ATOM 566 C CA . GLY A 1 75 ? -13.156 9.406 -7.609 1 95.94 75 GLY A CA 1
ATOM 567 C C . GLY A 1 75 ? -13.594 10.562 -8.5 1 95.94 75 GLY A C 1
ATOM 568 O O . GLY A 1 75 ? -14.305 10.352 -9.484 1 95.94 75 GLY A O 1
ATOM 569 N N . LEU A 1 76 ? -13.102 11.734 -8.18 1 95.38 76 LEU A N 1
ATOM 570 C CA . LEU A 1 76 ? -13.555 12.938 -8.875 1 95.38 76 LEU A CA 1
ATOM 571 C C . LEU A 1 76 ? -12.938 13.023 -10.266 1 95.38 76 LEU A C 1
ATOM 573 O O . LEU A 1 76 ? -11.742 12.781 -10.438 1 95.38 76 LEU A O 1
ATOM 577 N N . SER A 1 77 ? -13.734 13.188 -11.227 1 90.75 77 SER A N 1
ATOM 578 C CA . SER A 1 77 ? -13.312 13.523 -12.586 1 90.75 77 SER A CA 1
ATOM 579 C C . SER A 1 77 ? -13.797 14.906 -12.992 1 90.75 77 SER A C 1
ATOM 581 O O . SER A 1 77 ? -14.992 15.195 -12.938 1 90.75 77 SER A O 1
ATOM 583 N N . LEU A 1 78 ? -12.898 15.711 -13.312 1 90.94 78 LEU A N 1
ATOM 584 C CA . LEU A 1 78 ? -13.219 17.078 -13.727 1 90.94 78 LEU A CA 1
ATOM 585 C C . LEU A 1 78 ? -13.031 17.25 -15.234 1 90.94 78 LEU A C 1
ATOM 587 O O . LEU A 1 78 ? -12.219 16.547 -15.844 1 90.94 78 LEU A O 1
ATOM 591 N N . PRO A 1 79 ? -13.844 18.062 -15.836 1 84.75 79 PRO A N 1
ATOM 592 C CA . PRO A 1 79 ? -13.719 18.281 -17.281 1 84.75 79 PRO A CA 1
ATOM 593 C C . PRO A 1 79 ? -12.375 18.891 -17.672 1 84.75 79 PRO A C 1
ATOM 595 O O . PRO A 1 79 ? -11.727 19.547 -16.844 1 84.75 79 PRO A O 1
ATOM 598 N N . GLY A 1 80 ? -11.945 18.656 -18.875 1 86.31 80 GLY A N 1
ATOM 599 C CA . GLY A 1 80 ? -10.695 19.203 -19.391 1 86.31 80 GLY A CA 1
ATOM 600 C C . GLY A 1 80 ? -9.672 18.141 -19.734 1 86.31 80 GLY A C 1
ATOM 601 O O . GLY A 1 80 ? -9.898 16.953 -19.484 1 86.31 80 GLY A O 1
ATOM 602 N N . PRO A 1 81 ? -8.672 18.594 -20.359 1 89 81 PRO A N 1
ATOM 603 C CA . PRO A 1 81 ? -7.633 17.641 -20.766 1 89 81 PRO A CA 1
ATOM 604 C C . PRO A 1 81 ? -6.906 17.031 -19.562 1 89 81 PRO A C 1
ATOM 606 O O . PRO A 1 81 ? -6.844 17.641 -18.5 1 89 81 PRO A O 1
ATOM 609 N N . ALA A 1 82 ? -6.391 15.781 -19.75 1 91.75 82 ALA A N 1
ATOM 610 C CA . ALA A 1 82 ? -5.566 15.164 -18.719 1 91.75 82 ALA A CA 1
ATOM 611 C C . ALA A 1 82 ? -4.324 16 -18.422 1 91.75 82 ALA A C 1
ATOM 613 O O . ALA A 1 82 ? -3.643 16.453 -19.344 1 91.75 82 ALA A O 1
ATOM 614 N N . PRO A 1 83 ? -4.062 16.203 -17.109 1 95.5 83 PRO A N 1
ATOM 615 C CA . PRO A 1 83 ? -2.875 17 -16.781 1 95.5 83 PRO A CA 1
ATOM 616 C C . PRO A 1 83 ? -1.576 16.312 -17.219 1 95.5 83 PRO A C 1
ATOM 618 O O . PRO A 1 83 ? -1.421 15.109 -17.031 1 95.5 83 PRO A O 1
ATOM 621 N N . THR A 1 84 ? -0.685 17.047 -17.781 1 96 84 THR A N 1
ATOM 622 C CA . THR A 1 84 ? 0.555 16.484 -18.297 1 96 84 THR A CA 1
ATOM 623 C C . THR A 1 84 ? 1.717 16.766 -17.344 1 96 84 THR A C 1
ATOM 625 O O . THR A 1 84 ? 2.812 16.234 -17.531 1 96 84 THR A O 1
ATOM 628 N N . ASN A 1 85 ? 1.49 17.641 -16.391 1 95.81 85 ASN A N 1
ATOM 629 C CA . ASN A 1 85 ? 2.49 17.984 -15.383 1 95.81 85 ASN A CA 1
ATOM 630 C C . ASN A 1 85 ? 1.841 18.422 -14.078 1 95.81 85 ASN A C 1
ATOM 632 O O . ASN A 1 85 ? 0.618 18.562 -14 1 95.81 85 ASN A O 1
ATOM 636 N N . PHE A 1 86 ? 2.639 18.719 -13.109 1 96.19 86 PHE A N 1
ATOM 637 C CA . PHE A 1 86 ? 2.15 19 -11.766 1 96.19 86 PHE A CA 1
ATOM 638 C C . PHE A 1 86 ? 1.44 20.359 -11.727 1 96.19 86 PHE A C 1
ATOM 640 O O . PHE A 1 86 ? 0.44 20.516 -11.023 1 96.19 86 PHE A O 1
ATOM 647 N N . GLY A 1 87 ? 1.969 21.328 -12.391 1 96.06 87 GLY A N 1
ATOM 648 C CA . GLY A 1 87 ? 1.312 22.625 -12.453 1 96.06 87 GLY A CA 1
ATOM 649 C C . GLY A 1 87 ? -0.122 22.547 -12.945 1 96.06 87 GLY A C 1
ATOM 650 O O . GLY A 1 87 ? -1.011 23.188 -12.391 1 96.06 87 GLY A O 1
ATOM 651 N N . GLU A 1 88 ? -0.322 21.703 -13.992 1 96.38 88 GLU A N 1
ATOM 652 C CA . GLU A 1 88 ? -1.662 21.5 -14.531 1 96.38 88 GLU A CA 1
ATOM 653 C C . GLU A 1 88 ? -2.555 20.766 -13.531 1 96.38 88 GLU A C 1
ATOM 655 O O . GLU A 1 88 ? -3.758 21.031 -13.461 1 96.38 88 GLU A O 1
ATOM 660 N N . ILE A 1 89 ? -2.008 19.859 -12.758 1 96.81 89 ILE A N 1
ATOM 661 C CA . ILE A 1 89 ? -2.76 19.188 -11.703 1 96.81 89 ILE A CA 1
ATOM 662 C C . ILE A 1 89 ? -3.223 20.219 -10.664 1 96.81 89 ILE A C 1
ATOM 664 O O . ILE A 1 89 ? -4.391 20.219 -10.266 1 96.81 89 ILE A O 1
ATOM 668 N N . LEU A 1 90 ? -2.275 21.078 -10.227 1 96.81 90 LEU A N 1
ATOM 669 C CA . LEU A 1 90 ? -2.611 22.094 -9.242 1 96.81 90 LEU A CA 1
ATOM 670 C C . LEU A 1 90 ? -3.746 22.984 -9.742 1 96.81 90 LEU A C 1
ATOM 672 O O . LEU A 1 90 ? -4.777 23.125 -9.078 1 96.81 90 LEU A O 1
ATOM 676 N N . GLU A 1 91 ? -3.629 23.5 -10.922 1 95.31 91 GLU A N 1
ATOM 677 C CA . GLU A 1 91 ? -4.602 24.453 -11.469 1 95.31 91 GLU A CA 1
ATOM 678 C C . GLU A 1 91 ? -5.922 23.75 -11.789 1 95.31 91 GLU A C 1
ATOM 680 O O . GLU A 1 91 ? -6.996 24.281 -11.477 1 95.31 91 GLU A O 1
ATOM 685 N N . GLY A 1 92 ? -5.766 22.625 -12.398 1 94.69 92 GLY A N 1
ATOM 686 C CA . GLY A 1 92 ? -6.949 21.953 -12.922 1 94.69 92 GLY A CA 1
ATOM 687 C C . GLY A 1 92 ? -7.699 21.156 -11.867 1 94.69 92 GLY A C 1
ATOM 688 O O . GLY A 1 92 ? -8.875 20.828 -12.047 1 94.69 92 GLY A O 1
ATOM 689 N N . LEU A 1 93 ? -7.031 20.859 -10.758 1 96.06 93 LEU A N 1
ATOM 690 C CA . LEU A 1 93 ? -7.676 20.016 -9.758 1 96.06 93 LEU A CA 1
ATOM 691 C C . LEU A 1 93 ? -7.641 20.688 -8.383 1 96.06 93 LEU A C 1
ATOM 693 O O . LEU A 1 93 ? -8.672 21.141 -7.883 1 96.06 93 LEU A O 1
ATOM 697 N N . TRP A 1 94 ? -6.527 20.891 -7.805 1 97 94 TRP A N 1
ATOM 698 C CA . TRP A 1 94 ? -6.445 21.219 -6.391 1 97 94 TRP A CA 1
ATOM 699 C C . TRP A 1 94 ? -6.836 22.672 -6.152 1 97 94 TRP A C 1
ATOM 701 O O . TRP A 1 94 ? -7.605 22.984 -5.238 1 97 94 TRP A O 1
ATOM 711 N N . PHE A 1 95 ? -6.281 23.641 -7.004 1 97.38 95 PHE A N 1
ATOM 712 C CA . PHE A 1 95 ? -6.664 25.047 -6.879 1 97.38 95 PHE A CA 1
ATOM 713 C C . PHE A 1 95 ? -8.141 25.234 -7.219 1 97.38 95 PHE A C 1
ATOM 715 O O . PHE A 1 95 ? -8.836 26.016 -6.566 1 97.38 95 PHE A O 1
ATOM 722 N N . TYR A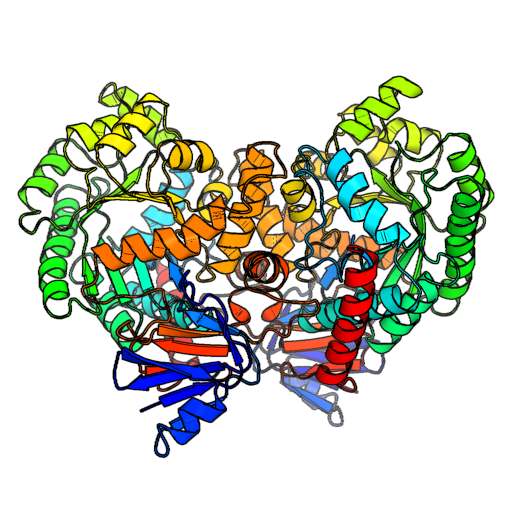 1 96 ? -8.547 24.484 -8.234 1 96.81 96 TYR A N 1
ATOM 723 C CA . TYR A 1 96 ? -9.953 24.531 -8.617 1 96.81 96 TYR A CA 1
ATOM 724 C C . TYR A 1 96 ? -10.844 24.047 -7.484 1 96.81 96 TYR A C 1
ATOM 726 O O . TYR A 1 96 ? -11.844 24.688 -7.156 1 96.81 96 TYR A O 1
ATOM 734 N N . LEU A 1 97 ? -10.492 22.984 -6.836 1 97.56 97 LEU A N 1
ATOM 735 C CA . LEU A 1 97 ? -11.258 22.375 -5.746 1 97.56 97 LEU A CA 1
ATOM 736 C C . LEU A 1 97 ? -11.281 23.297 -4.531 1 97.56 97 LEU A C 1
ATOM 738 O O . LEU A 1 97 ? -12.352 23.578 -3.98 1 97.56 97 LEU A O 1
ATOM 742 N N . ASP A 1 98 ? -10.117 23.766 -4.074 1 97.88 98 ASP A N 1
ATOM 743 C CA . ASP A 1 98 ? -10.078 24.531 -2.836 1 97.88 98 ASP A CA 1
ATOM 744 C C . ASP A 1 98 ? -10.797 25.875 -2.998 1 97.88 98 ASP A C 1
ATOM 746 O O . ASP A 1 98 ? -11.32 26.422 -2.027 1 97.88 98 ASP A O 1
ATOM 750 N N . ASN A 1 99 ? -10.922 26.391 -4.27 1 97.69 99 ASN A N 1
ATOM 751 C CA . ASN A 1 99 ? -11.648 27.625 -4.555 1 97.69 99 ASN A CA 1
ATOM 752 C C . ASN A 1 99 ? -13.156 27.422 -4.422 1 97.69 99 ASN A C 1
ATOM 754 O O . ASN A 1 99 ? -13.906 28.406 -4.383 1 97.69 99 ASN A O 1
ATOM 758 N N . LYS A 1 100 ? -13.586 26.172 -4.297 1 97.5 100 LYS A N 1
ATOM 759 C CA . LYS A 1 100 ? -15.023 25.891 -4.25 1 97.5 100 LYS A CA 1
ATOM 760 C C . LYS A 1 100 ? -15.43 25.328 -2.896 1 97.5 100 LYS A C 1
ATOM 762 O O . LYS A 1 100 ? -16.625 25.156 -2.621 1 97.5 100 LYS A O 1
ATOM 767 N N . LEU A 1 101 ? -14.539 25.078 -2.02 1 98.62 101 LEU A N 1
ATOM 768 C CA . LEU A 1 101 ? -14.836 24.484 -0.721 1 98.62 101 LEU A CA 1
ATOM 769 C C . LEU A 1 101 ? -15.461 25.516 0.215 1 98.62 101 LEU A C 1
ATOM 771 O O . LEU A 1 101 ? -14.922 26.625 0.385 1 98.62 101 LEU A O 1
ATOM 775 N N . THR A 1 102 ? -16.578 25.188 0.756 1 98.31 102 THR A N 1
ATOM 776 C CA . THR A 1 102 ? -17.266 25.984 1.768 1 98.31 102 THR A CA 1
ATOM 777 C C . THR A 1 102 ? -17.203 25.297 3.131 1 98.31 102 THR A C 1
ATOM 779 O O . THR A 1 102 ? -16.641 24.219 3.258 1 98.31 102 THR A O 1
ATOM 782 N N . ALA A 1 103 ? -17.75 25.969 4.148 1 98.56 103 ALA A N 1
ATOM 783 C CA . ALA A 1 103 ? -17.672 25.484 5.527 1 98.56 103 ALA A CA 1
ATOM 784 C C . ALA A 1 103 ? -18.219 24.078 5.645 1 98.56 103 ALA A C 1
ATOM 786 O O . ALA A 1 103 ? -17.609 23.203 6.277 1 98.56 103 ALA A O 1
ATOM 787 N N . PRO A 1 104 ? -19.391 23.734 4.969 1 98.62 104 PRO A N 1
ATOM 788 C CA . PRO A 1 104 ? -19.891 22.359 5.055 1 98.62 104 PRO A CA 1
ATOM 789 C C . PRO A 1 104 ? -18.953 21.344 4.398 1 98.62 104 PRO A C 1
ATOM 791 O O . PRO A 1 104 ? -18.812 20.219 4.883 1 98.62 104 PRO A O 1
ATOM 794 N N . ASP A 1 105 ? -18.312 21.75 3.275 1 98.88 105 ASP A N 1
ATOM 795 C CA . ASP A 1 105 ? -17.359 20.875 2.609 1 98.88 105 ASP A CA 1
ATOM 796 C C . ASP A 1 105 ? -16.141 20.609 3.5 1 98.88 105 ASP A C 1
ATOM 798 O O . ASP A 1 105 ? -15.656 19.484 3.561 1 98.88 105 ASP A O 1
ATOM 802 N N . VAL A 1 106 ? -15.648 21.688 4.164 1 98.88 106 VAL A N 1
ATOM 803 C CA . VAL A 1 106 ? -14.5 21.562 5.062 1 98.88 106 VAL A CA 1
ATOM 804 C C . VAL A 1 106 ? -14.836 20.609 6.207 1 98.88 106 VAL A C 1
ATOM 806 O O . VAL A 1 106 ? -14.039 19.734 6.539 1 98.88 106 VAL A O 1
ATOM 809 N N . LYS A 1 107 ? -16.016 20.766 6.773 1 98.94 107 LYS A N 1
ATOM 810 C CA . LYS A 1 107 ? -16.438 19.875 7.859 1 98.94 107 LYS A CA 1
ATOM 811 C C . LYS A 1 107 ? -16.516 18.438 7.387 1 98.94 107 LYS A C 1
ATOM 813 O O . LYS A 1 107 ? -16.031 17.531 8.062 1 98.94 107 LYS A O 1
ATOM 818 N N . ALA A 1 108 ? -17.125 18.188 6.215 1 98.94 108 ALA A N 1
ATOM 819 C CA . ALA A 1 108 ? -17.266 16.844 5.676 1 98.94 108 ALA A CA 1
ATOM 820 C C . ALA A 1 108 ? -15.898 16.219 5.391 1 98.94 108 ALA A C 1
ATOM 822 O O . ALA A 1 108 ? -15.68 15.031 5.645 1 98.94 108 ALA A O 1
ATOM 823 N N . SER A 1 109 ? -15 17.031 4.84 1 98.94 109 SER A N 1
ATOM 824 C CA . SER A 1 109 ? -13.641 16.562 4.598 1 98.94 109 SER A CA 1
ATOM 825 C C . SER A 1 109 ? -12.953 16.156 5.895 1 98.94 109 SER A C 1
ATOM 827 O O . SER A 1 109 ? -12.266 15.133 5.945 1 98.94 109 SER A O 1
ATOM 829 N N . ALA A 1 110 ? -13.141 16.953 6.945 1 98.94 110 ALA A N 1
ATOM 830 C CA . ALA A 1 110 ? -12.562 16.656 8.25 1 98.94 110 ALA A CA 1
ATOM 831 C C . ALA A 1 110 ? -13.164 15.375 8.836 1 98.94 110 ALA A C 1
ATOM 833 O O . ALA A 1 110 ? -12.438 14.508 9.32 1 98.94 110 ALA A O 1
ATOM 834 N N . LEU A 1 111 ? -14.523 15.25 8.758 1 98.88 111 LEU A N 1
ATOM 835 C CA . LEU A 1 111 ? -15.203 14.062 9.258 1 98.88 111 LEU A CA 1
ATOM 836 C C . LEU A 1 111 ? -14.641 12.797 8.617 1 98.88 111 LEU A C 1
ATOM 838 O O . LEU A 1 111 ? -14.289 11.844 9.312 1 98.88 111 LEU A O 1
ATOM 842 N N . LEU A 1 112 ? -14.539 12.828 7.328 1 98.81 112 LEU A N 1
ATOM 843 C CA . LEU A 1 112 ? -14.055 11.672 6.59 1 98.81 112 LEU A CA 1
ATOM 844 C C . LEU A 1 112 ? -12.609 11.352 6.965 1 98.81 112 LEU A C 1
ATOM 846 O O . LEU A 1 112 ? -12.266 10.18 7.172 1 98.81 112 LEU A O 1
ATOM 850 N N . THR A 1 113 ? -11.781 12.383 7.027 1 98.88 113 THR A N 1
ATOM 851 C CA . THR A 1 113 ? -10.359 12.195 7.293 1 98.88 113 THR A CA 1
ATOM 852 C C . THR A 1 113 ? -10.133 11.656 8.703 1 98.88 113 THR A C 1
ATOM 854 O O . THR A 1 113 ? -9.383 10.695 8.891 1 98.88 113 THR A O 1
ATOM 857 N N . TYR A 1 114 ? -10.781 12.25 9.711 1 98.88 114 TYR A N 1
ATOM 858 C CA . TYR A 1 114 ? -10.547 11.844 11.086 1 98.88 114 TYR A CA 1
ATOM 859 C C . TYR A 1 114 ? -11.141 10.469 11.359 1 98.88 114 TYR A C 1
ATOM 861 O O . TYR A 1 114 ? -10.602 9.695 12.148 1 98.88 114 TYR A O 1
ATOM 869 N N . LEU A 1 115 ? -12.281 10.148 10.711 1 98.62 115 LEU A N 1
ATOM 870 C CA . LEU A 1 115 ? -12.781 8.773 10.75 1 98.62 115 LEU A CA 1
ATOM 871 C C . LEU A 1 115 ? -11.719 7.797 10.273 1 98.62 115 LEU A C 1
ATOM 873 O O . LEU A 1 115 ? -11.43 6.801 10.945 1 98.62 115 LEU A O 1
ATOM 877 N N . GLY A 1 116 ? -11.102 8.109 9.133 1 98.44 116 GLY A N 1
ATOM 878 C CA . GLY A 1 116 ? -10.023 7.285 8.602 1 98.44 116 GLY A CA 1
ATOM 879 C C . GLY A 1 116 ? -8.82 7.211 9.523 1 98.44 116 GLY A C 1
ATOM 880 O O . GLY A 1 116 ? -8.172 6.168 9.625 1 98.44 116 GLY A O 1
ATOM 881 N N . CYS A 1 117 ? -8.5 8.328 10.18 1 98.88 117 CYS A N 1
ATOM 882 C CA . CYS A 1 117 ? -7.387 8.336 11.133 1 98.88 117 CYS A CA 1
ATOM 883 C C . CYS A 1 117 ? -7.613 7.316 12.242 1 98.88 117 CYS A C 1
ATOM 885 O O . CYS A 1 117 ? -6.758 6.469 12.5 1 98.88 117 CYS A O 1
ATOM 887 N N . ILE A 1 118 ? -8.789 7.309 12.859 1 98.75 118 ILE A N 1
ATOM 888 C CA . ILE A 1 118 ? -9.102 6.418 13.969 1 98.75 118 ILE A CA 1
ATOM 889 C C . ILE A 1 118 ? -9.086 4.969 13.492 1 98.75 118 ILE A C 1
ATOM 891 O O . ILE A 1 118 ? -8.523 4.094 14.156 1 98.75 118 ILE A O 1
ATOM 895 N N . GLU A 1 119 ? -9.594 4.699 12.336 1 98.5 119 GLU A N 1
ATOM 896 C CA . GLU A 1 119 ? -9.68 3.342 11.805 1 98.5 119 GLU A CA 1
ATOM 897 C C . GLU A 1 119 ? -8.297 2.801 11.453 1 98.5 119 GLU A C 1
ATOM 899 O O . GLU A 1 119 ? -8.078 1.587 11.453 1 98.5 119 GLU A O 1
ATOM 904 N N . ASN A 1 120 ? -7.395 3.723 11.172 1 98.75 120 ASN A N 1
ATOM 905 C CA . ASN A 1 120 ? -6.047 3.309 10.781 1 98.75 120 ASN A CA 1
ATOM 906 C C . ASN A 1 120 ? -5.043 3.541 11.914 1 98.75 120 ASN A C 1
ATOM 908 O O . ASN A 1 120 ? -3.836 3.414 11.703 1 98.75 120 ASN A O 1
ATOM 912 N N . GLY A 1 121 ? -5.457 3.922 13.086 1 98.81 121 GLY A N 1
ATOM 913 C CA . GLY A 1 121 ? -4.621 4.035 14.266 1 98.81 121 GLY A CA 1
ATOM 914 C C . GLY A 1 121 ? -3.797 5.309 14.297 1 98.81 121 GLY A C 1
ATOM 915 O O . GLY A 1 121 ? -2.762 5.371 14.961 1 98.81 121 GLY A O 1
ATOM 916 N N . VAL A 1 122 ? -4.211 6.316 13.539 1 98.94 122 VAL A N 1
ATOM 917 C CA . VAL A 1 122 ? -3.521 7.602 13.539 1 98.94 122 VAL A CA 1
ATOM 918 C C . VAL A 1 122 ? -4.129 8.516 14.602 1 98.94 122 VAL A C 1
ATOM 920 O O . VAL A 1 122 ? -5.32 8.82 14.555 1 98.94 122 VAL A O 1
ATOM 923 N N . THR A 1 123 ? -3.303 8.945 15.531 1 98.94 123 THR A N 1
ATOM 924 C CA . THR A 1 123 ? -3.832 9.703 16.656 1 98.94 123 THR A CA 1
ATOM 925 C C . THR A 1 123 ? -3.268 11.117 16.672 1 98.94 123 THR A C 1
ATOM 927 O O . THR A 1 123 ? -3.65 11.938 17.516 1 98.94 123 THR A O 1
ATOM 930 N N . THR A 1 124 ? -2.34 11.43 15.781 1 98.94 124 THR A N 1
ATOM 931 C CA . THR A 1 124 ? -1.764 12.766 15.656 1 98.94 124 THR A CA 1
ATOM 932 C C . THR A 1 124 ? -1.486 13.102 14.195 1 98.94 124 THR A C 1
ATOM 934 O O . THR A 1 124 ? -0.951 12.273 13.453 1 98.94 124 THR A O 1
ATOM 937 N N . ILE A 1 125 ? -1.889 14.336 13.758 1 98.88 125 ILE A N 1
ATOM 938 C CA . ILE A 1 125 ? -1.617 14.695 12.367 1 98.88 125 ILE A CA 1
ATOM 939 C C . ILE A 1 125 ? -1.146 16.156 12.297 1 98.88 125 ILE A C 1
ATOM 941 O O . ILE A 1 125 ? -1.45 16.953 13.188 1 98.88 125 ILE A O 1
ATOM 945 N N . PHE A 1 126 ? -0.314 16.453 11.312 1 98.94 126 PHE A N 1
ATOM 946 C CA . PHE A 1 126 ? -0.046 17.781 10.797 1 98.94 126 PHE A CA 1
ATOM 947 C C . PHE A 1 126 ? -0.785 18.016 9.484 1 98.94 126 PHE A C 1
ATOM 949 O O . PHE A 1 126 ? -0.552 17.312 8.5 1 98.94 126 PHE A O 1
ATOM 956 N N . ASP A 1 127 ? -1.693 18.953 9.5 1 98.88 127 ASP A N 1
ATOM 957 C CA . ASP A 1 127 ? -2.51 19.156 8.305 1 98.88 127 ASP A CA 1
ATOM 958 C C . ASP A 1 127 ? -2.258 20.531 7.695 1 98.88 127 ASP A C 1
ATOM 960 O O . ASP A 1 127 ? -2.115 21.516 8.414 1 98.88 127 ASP A O 1
ATOM 964 N N . HIS A 1 128 ? -2.09 20.516 6.43 1 98.81 128 HIS A N 1
ATOM 965 C CA . HIS A 1 128 ? -1.927 21.703 5.602 1 98.81 128 HIS A CA 1
ATOM 966 C C . HIS A 1 128 ? -3.182 21.984 4.781 1 98.81 128 HIS A C 1
ATOM 968 O O . HIS A 1 128 ? -3.365 21.406 3.707 1 98.81 128 HIS A O 1
ATOM 974 N N . HIS A 1 129 ? -4.02 22.953 5.219 1 98.75 129 HIS A N 1
ATOM 975 C CA . HIS A 1 129 ? -5.395 23.109 4.754 1 98.75 129 HIS A CA 1
ATOM 976 C C . HIS A 1 129 ? -5.516 24.266 3.773 1 98.75 129 HIS A C 1
ATOM 978 O O . HIS A 1 129 ? -4.734 25.219 3.834 1 98.75 129 HIS A O 1
ATOM 984 N N . ALA A 1 130 ? -6.434 24.156 2.822 1 98.62 130 ALA A N 1
ATOM 985 C CA . ALA A 1 130 ? -6.832 25.25 1.94 1 98.62 130 ALA A CA 1
ATOM 986 C C . ALA A 1 130 ? -8.312 25.156 1.588 1 98.62 130 ALA A C 1
ATOM 988 O O . ALA A 1 130 ? -8.805 24.094 1.205 1 98.62 130 ALA A O 1
ATOM 989 N N . SER A 1 131 ? -9.062 26.203 1.735 1 98.62 131 SER A N 1
ATOM 990 C CA . SER A 1 131 ? -10.461 26.297 1.337 1 98.62 131 SER A CA 1
ATOM 991 C C . SER A 1 131 ? -10.82 27.734 0.94 1 98.62 131 SER A C 1
ATOM 993 O O . SER A 1 131 ? -11.641 28.375 1.602 1 98.62 131 SER A O 1
ATOM 995 N N . TYR A 1 132 ? -10.383 28.234 -0.156 1 98.44 132 TYR A N 1
ATOM 996 C CA . TYR A 1 132 ? -10.492 29.625 -0.583 1 98.44 132 TYR A CA 1
ATOM 997 C C . TYR A 1 132 ? -11.93 29.953 -0.981 1 98.44 132 TYR A C 1
ATOM 999 O O . TYR A 1 132 ? -12.273 31.141 -1.131 1 98.44 132 TYR A O 1
ATOM 1007 N N . GLY A 1 133 ? -12.789 28.906 -1.18 1 98.19 133 GLY A N 1
ATOM 1008 C CA . GLY A 1 133 ? -14.211 29.188 -1.293 1 98.19 133 GLY A CA 1
ATOM 1009 C C . GLY A 1 133 ? -14.789 29.859 -0.054 1 98.19 133 GLY A C 1
ATOM 1010 O O . GLY A 1 133 ? -15.773 30.594 -0.138 1 98.19 133 GLY A O 1
ATOM 1011 N N . GLU A 1 134 ? -14.234 29.531 1.102 1 98 134 GLU A N 1
ATOM 1012 C CA . GLU A 1 134 ? -14.555 30.125 2.395 1 98 134 GLU A CA 1
ATOM 1013 C C . GLU A 1 134 ? -13.383 30 3.367 1 98 134 GLU A C 1
ATOM 1015 O O . GLU A 1 134 ? -13.133 28.922 3.906 1 98 134 GLU A O 1
ATOM 1020 N N . VAL A 1 135 ? -12.664 31.125 3.645 1 98.31 135 VAL A N 1
ATOM 1021 C CA . VAL A 1 135 ? -11.398 31.094 4.367 1 98.31 135 VAL A CA 1
ATOM 1022 C C . VAL A 1 135 ? -11.656 31.203 5.867 1 98.31 135 VAL A C 1
ATOM 1024 O O . VAL A 1 135 ? -11.172 30.391 6.648 1 98.31 135 VAL A O 1
ATOM 1027 N N . PRO A 1 136 ? -12.539 32.188 6.316 1 97.81 136 PRO A N 1
ATOM 1028 C CA . PRO A 1 136 ? -12.633 32.438 7.754 1 97.81 136 PRO A CA 1
ATOM 1029 C C . PRO A 1 136 ? -13.172 31.25 8.539 1 97.81 136 PRO A C 1
ATOM 1031 O O . PRO A 1 136 ? -14.125 30.609 8.109 1 97.81 136 PRO A O 1
ATOM 1034 N N . ASN A 1 137 ? -12.523 30.875 9.586 1 98.25 137 ASN A N 1
ATOM 1035 C CA . ASN A 1 137 ? -12.938 29.922 10.602 1 98.25 137 ASN A CA 1
ATOM 1036 C C . ASN A 1 137 ? -12.773 28.484 10.125 1 98.25 137 ASN A C 1
ATOM 1038 O O . ASN A 1 137 ? -13.188 27.547 10.805 1 98.25 137 ASN A O 1
ATOM 1042 N N . SER A 1 138 ? -12.234 28.266 8.961 1 98.62 138 SER A N 1
ATOM 1043 C CA . SER A 1 138 ? -12.102 26.906 8.422 1 98.62 138 SER A CA 1
ATOM 1044 C C . SER A 1 138 ? -11.25 26.031 9.328 1 98.62 138 SER A C 1
ATOM 1046 O O . SER A 1 138 ? -11.562 24.859 9.531 1 98.62 138 SER A O 1
ATOM 1048 N N . LEU A 1 139 ? -10.18 26.578 9.93 1 98.94 139 LEU A N 1
ATOM 1049 C CA . LEU A 1 139 ? -9.32 25.797 10.812 1 98.94 139 LEU A CA 1
ATOM 1050 C C . LEU A 1 139 ? -10.055 25.422 12.094 1 98.94 139 LEU A C 1
ATOM 1052 O O . LEU A 1 139 ? -9.844 24.328 12.633 1 98.94 139 LEU A O 1
ATOM 1056 N N . SER A 1 140 ? -10.961 26.297 12.602 1 98.88 140 SER A N 1
ATOM 1057 C CA . SER A 1 140 ? -11.75 25.969 13.781 1 98.88 140 SER A CA 1
ATOM 1058 C C . SER A 1 140 ? -12.75 24.859 13.484 1 98.88 140 SER A C 1
ATOM 1060 O O . SER A 1 140 ? -13.031 24.031 14.344 1 98.88 140 SER A O 1
ATOM 1062 N N . ILE A 1 141 ? -13.305 24.875 12.258 1 98.88 141 ILE A N 1
ATOM 1063 C CA . ILE A 1 141 ? -14.203 23.797 11.844 1 98.88 141 ILE A CA 1
ATOM 1064 C C . ILE A 1 141 ? -13.469 22.469 11.898 1 98.88 141 ILE A C 1
ATOM 1066 O O . ILE A 1 141 ? -13.984 21.484 12.43 1 98.88 141 ILE A O 1
ATOM 1070 N N . ILE A 1 142 ? -12.258 22.422 11.398 1 98.94 142 ILE A N 1
ATOM 1071 C CA . ILE A 1 142 ? -11.445 21.203 11.422 1 98.94 142 ILE A CA 1
ATOM 1072 C C . ILE A 1 142 ? -11.102 20.844 12.859 1 98.94 142 ILE A C 1
ATOM 1074 O O . ILE A 1 142 ? -11.188 19.672 13.25 1 98.94 142 ILE A O 1
ATOM 1078 N N . ALA A 1 143 ? -10.734 21.844 13.664 1 98.94 143 ALA A N 1
ATOM 1079 C CA . ALA A 1 143 ? -10.359 21.625 15.062 1 98.94 143 ALA A CA 1
ATOM 1080 C C . ALA A 1 143 ? -11.516 21.016 15.852 1 98.94 143 ALA A C 1
ATOM 1082 O O . ALA A 1 143 ? -11.305 20.141 16.703 1 98.94 143 ALA A O 1
ATOM 1083 N N . ASP A 1 144 ? -12.711 21.484 15.609 1 98.75 144 ASP A N 1
ATOM 1084 C CA . ASP A 1 144 ? -13.883 20.953 16.297 1 98.75 144 ASP A CA 1
ATOM 1085 C C . ASP A 1 144 ? -14.062 19.469 15.984 1 98.75 144 ASP A C 1
ATOM 1087 O O . ASP A 1 144 ? -14.375 18.672 16.875 1 98.75 144 ASP A O 1
ATOM 1091 N N . VAL A 1 145 ? -13.906 19.078 14.719 1 98.81 145 VAL A N 1
ATOM 1092 C CA . VAL A 1 145 ? -14.023 17.688 14.328 1 98.81 145 VAL A CA 1
ATOM 1093 C C . VAL A 1 145 ? -12.867 16.875 14.922 1 98.81 145 VAL A C 1
ATOM 1095 O O . VAL A 1 145 ? -13.047 15.742 15.352 1 98.81 145 VAL A O 1
ATOM 1098 N N . ALA A 1 146 ? -11.672 17.5 14.914 1 98.81 146 ALA A N 1
ATOM 1099 C CA . ALA A 1 146 ? -10.523 16.859 15.539 1 98.81 146 ALA A CA 1
ATOM 1100 C C . ALA A 1 146 ? -10.812 16.5 17 1 98.81 146 ALA A C 1
ATOM 1102 O O . ALA A 1 146 ? -10.477 15.406 17.453 1 98.81 146 ALA A O 1
ATOM 1103 N N . LYS A 1 147 ? -11.391 17.406 17.703 1 97.81 147 LYS A N 1
ATOM 1104 C CA . LYS A 1 147 ? -11.75 17.188 19.109 1 97.81 147 LYS A CA 1
ATOM 1105 C C . LYS A 1 147 ? -12.789 16.078 19.25 1 97.81 147 LYS A C 1
ATOM 1107 O O . LYS A 1 147 ? -12.688 15.242 20.141 1 97.81 147 LYS A O 1
ATOM 1112 N N . GLN A 1 148 ? -13.734 16.094 18.391 1 97.56 148 GLN A N 1
ATOM 1113 C CA . GLN A 1 148 ? -14.781 15.078 18.391 1 97.56 148 GLN A CA 1
ATOM 1114 C C . GLN A 1 148 ? -14.195 13.68 18.266 1 97.56 148 GLN A C 1
ATOM 1116 O O . GLN A 1 148 ? -14.617 12.75 18.953 1 97.56 148 GLN A O 1
ATOM 1121 N N . PHE A 1 149 ? -13.203 13.5 17.438 1 98.12 149 PHE A N 1
ATOM 1122 C CA . PHE A 1 149 ? -12.625 12.188 17.156 1 98.12 149 PHE A CA 1
ATOM 1123 C C . PHE A 1 149 ? -11.438 11.922 18.062 1 98.12 149 PHE A C 1
ATOM 1125 O O . PHE A 1 149 ? -10.992 10.773 18.203 1 98.12 149 PHE A O 1
ATOM 1132 N N . GLY A 1 150 ? -10.898 12.961 18.703 1 97.62 150 GLY A N 1
ATOM 1133 C CA . GLY A 1 150 ? -9.789 12.82 19.625 1 97.62 150 GLY A CA 1
ATOM 1134 C C . GLY A 1 150 ? -8.453 12.656 18.922 1 97.62 150 GLY A C 1
ATOM 1135 O O . GLY A 1 150 ? -7.578 11.922 19.406 1 97.62 150 GLY A O 1
ATOM 1136 N N . VAL A 1 151 ? -8.281 13.242 17.766 1 98.69 151 VAL A N 1
ATOM 1137 C CA . VAL A 1 151 ? -7.008 13.203 17.062 1 98.69 151 VAL A CA 1
ATOM 1138 C C . VAL A 1 151 ? -6.254 14.516 17.281 1 98.69 151 VAL A C 1
ATOM 1140 O O . VAL A 1 151 ? -6.75 15.586 16.922 1 98.69 151 VAL A O 1
ATOM 1143 N N . ARG A 1 152 ? -5.125 14.422 17.922 1 98.75 152 ARG A N 1
ATOM 1144 C CA . ARG A 1 152 ? -4.281 15.602 18.078 1 98.75 152 ARG A CA 1
ATOM 1145 C C . ARG A 1 152 ? -3.902 16.188 16.719 1 98.75 152 ARG A C 1
ATOM 1147 O O . ARG A 1 152 ? -3.504 15.461 15.812 1 98.75 152 ARG A O 1
ATOM 1154 N N . SER A 1 153 ? -4.078 17.562 16.594 1 98.88 153 SER A N 1
ATOM 1155 C CA . SER A 1 153 ? -3.949 18.125 15.258 1 98.88 153 SER A CA 1
ATOM 1156 C C . SER A 1 153 ? -3.174 19.438 15.281 1 98.88 153 SER A C 1
ATOM 1158 O O . SER A 1 153 ? -3.527 2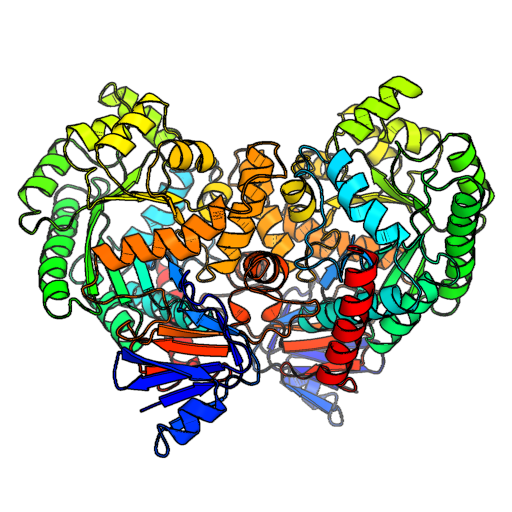0.359 16.016 1 98.88 153 SER A O 1
ATOM 1160 N N . CYS A 1 154 ? -2.076 19.453 14.57 1 98.94 154 CYS A N 1
ATOM 1161 C CA . CYS A 1 154 ? -1.432 20.719 14.203 1 98.94 154 CYS A CA 1
ATOM 1162 C C . CYS A 1 154 ? -1.955 21.219 12.867 1 98.94 154 CYS A C 1
ATOM 1164 O O . CYS A 1 154 ? -1.792 20.562 11.836 1 98.94 154 CYS A O 1
ATOM 1166 N N . LEU A 1 155 ? -2.609 22.375 12.883 1 98.94 155 LEU A N 1
ATOM 1167 C CA . LEU A 1 155 ? -3.314 22.844 11.695 1 98.94 155 LEU A CA 1
ATOM 1168 C C . LEU A 1 155 ? -2.703 24.156 11.18 1 98.94 155 LEU A C 1
ATOM 1170 O O . LEU A 1 155 ? -2.139 24.922 11.961 1 98.94 155 LEU A O 1
ATOM 1174 N N . CYS A 1 156 ? -2.758 24.359 9.945 1 98.88 156 CYS A N 1
ATOM 1175 C CA . CYS A 1 156 ? -2.389 25.641 9.328 1 98.88 156 CYS A CA 1
ATOM 1176 C C . CYS A 1 156 ? -3.168 25.859 8.039 1 98.88 156 CYS A C 1
ATOM 1178 O O . CYS A 1 156 ? -3.732 24.922 7.477 1 98.88 156 CYS A O 1
ATOM 1180 N N . TYR A 1 157 ? -3.316 27.062 7.664 1 98.88 157 TYR A N 1
ATOM 1181 C CA . TYR A 1 157 ? -4.004 27.469 6.441 1 98.88 157 TYR A CA 1
ATOM 1182 C C . TYR A 1 157 ? -3.008 27.906 5.375 1 98.88 157 TYR A C 1
ATOM 1184 O O . TYR A 1 157 ? -2.139 28.734 5.633 1 98.88 157 TYR A O 1
ATOM 1192 N N . GLU A 1 158 ? -3.164 27.391 4.203 1 98.69 158 GLU A N 1
ATOM 1193 C CA . GLU A 1 158 ? -2.281 27.641 3.068 1 98.69 158 GLU A CA 1
ATOM 1194 C C . GLU A 1 158 ? -2.426 29.078 2.564 1 98.69 158 GLU A C 1
ATOM 1196 O O . GLU A 1 158 ? -3.432 29.422 1.942 1 98.69 158 GLU A O 1
ATOM 1201 N N . VAL A 1 159 ? -1.445 29.938 2.779 1 98.88 159 VAL A N 1
ATOM 1202 C CA . VAL A 1 159 ? -1.394 31.297 2.248 1 98.88 159 VAL A CA 1
ATOM 1203 C C . VAL A 1 159 ? -0.861 31.281 0.817 1 98.88 159 VAL A C 1
ATOM 1205 O O . VAL A 1 159 ? 0.098 30.562 0.517 1 98.88 159 VAL A O 1
ATOM 1208 N N . SER A 1 160 ? -1.447 31.969 -0.06 1 98.62 160 SER A N 1
ATOM 1209 C CA . SER A 1 160 ? -1.067 32 -1.468 1 98.62 160 SER A CA 1
ATOM 1210 C C . SER A 1 160 ? -1.501 33.312 -2.117 1 98.62 160 SER A C 1
ATOM 1212 O O . SER A 1 160 ? -2.512 33.906 -1.727 1 98.62 160 SER A O 1
ATOM 1214 N N . ASP A 1 161 ? -0.777 33.719 -3.186 1 98.25 161 ASP A N 1
ATOM 1215 C CA . ASP A 1 161 ? -1.102 34.906 -3.949 1 98.25 161 ASP A CA 1
ATOM 1216 C C . ASP A 1 161 ? -2.15 34.625 -5.016 1 98.25 161 ASP A C 1
ATOM 1218 O O . ASP A 1 161 ? -2.691 35.531 -5.637 1 98.25 161 ASP A O 1
ATOM 1222 N N . ARG A 1 162 ? -2.553 33.406 -5.164 1 97.19 162 ARG A N 1
ATOM 1223 C CA . ARG A 1 162 ? -3.264 32.938 -6.352 1 97.19 162 ARG A CA 1
ATOM 1224 C C . ARG A 1 162 ? -4.633 33.594 -6.461 1 97.19 162 ARG A C 1
ATOM 1226 O O . ARG A 1 162 ? -5.184 33.719 -7.559 1 97.19 162 ARG A O 1
ATOM 1233 N N . ASN A 1 163 ? -5.184 34.062 -5.359 1 97.38 163 ASN A N 1
ATOM 1234 C CA . ASN A 1 163 ? -6.551 34.562 -5.363 1 97.38 163 ASN A CA 1
ATOM 1235 C C . ASN A 1 163 ? -6.602 36.062 -4.996 1 97.38 163 ASN A C 1
ATOM 1237 O O . ASN A 1 163 ? -7.656 36.562 -4.613 1 97.38 163 ASN A O 1
ATOM 1241 N N . GLY A 1 164 ? -5.441 36.75 -5.039 1 97.56 164 GLY A N 1
ATOM 1242 C CA . GLY A 1 164 ? -5.391 38.188 -4.789 1 97.56 164 GLY A CA 1
ATOM 1243 C C . GLY A 1 164 ? -5.012 38.531 -3.363 1 97.56 164 GLY A C 1
ATOM 1244 O O . GLY A 1 164 ? -4.988 37.656 -2.494 1 97.56 164 GLY A O 1
ATOM 1245 N N . VAL A 1 165 ? -4.75 39.781 -3.121 1 98.12 165 VAL A N 1
ATOM 1246 C CA . VAL A 1 165 ? -4.176 40.281 -1.874 1 98.12 165 VAL A CA 1
ATOM 1247 C C . VAL A 1 165 ? -5.18 40.094 -0.738 1 98.12 165 VAL A C 1
ATOM 1249 O O . VAL A 1 165 ? -4.805 39.75 0.387 1 98.12 165 VAL A O 1
ATOM 1252 N N . ASP A 1 166 ? -6.434 40.312 -1.005 1 98.12 166 ASP A N 1
ATOM 1253 C CA . ASP A 1 166 ? -7.449 40.25 0.043 1 98.12 166 ASP A CA 1
ATOM 1254 C C . ASP A 1 166 ? -7.566 38.844 0.603 1 98.12 166 ASP A C 1
ATOM 1256 O O . ASP A 1 166 ? -7.59 38.625 1.819 1 98.12 166 ASP A O 1
ATOM 1260 N N . GLN A 1 167 ? -7.609 37.844 -0.253 1 98.12 167 GLN A N 1
ATOM 1261 C CA . GLN A 1 167 ? -7.719 36.469 0.21 1 98.12 167 GLN A CA 1
ATOM 1262 C C . GLN A 1 167 ? -6.41 36 0.84 1 98.12 167 GLN A C 1
ATOM 1264 O O . GLN A 1 167 ? -6.422 35.219 1.785 1 98.12 167 GLN A O 1
ATOM 1269 N N . MET A 1 168 ? -5.336 36.5 0.224 1 98.69 168 MET A N 1
ATOM 1270 C CA . MET A 1 168 ? -4.047 36.219 0.848 1 98.69 168 MET A CA 1
ATOM 1271 C C . MET A 1 168 ? -4.027 36.688 2.297 1 98.69 168 MET A C 1
ATOM 1273 O O . MET A 1 168 ? -3.658 35.938 3.197 1 98.69 168 MET A O 1
ATOM 1277 N N . LYS A 1 169 ? -4.473 37.938 2.555 1 98.75 169 LYS A N 1
ATOM 1278 C CA . LYS A 1 169 ? -4.5 38.469 3.902 1 98.75 169 LYS A CA 1
ATOM 1279 C C . LYS A 1 169 ? -5.48 37.719 4.793 1 98.75 169 LYS A C 1
ATOM 1281 O O . LYS A 1 169 ? -5.234 37.562 5.988 1 98.75 169 LYS A O 1
ATOM 1286 N N . ALA A 1 170 ? -6.609 37.312 4.227 1 98.75 170 ALA A N 1
ATOM 1287 C CA . ALA A 1 170 ? -7.582 36.5 4.977 1 98.75 170 ALA A CA 1
ATOM 1288 C C . ALA A 1 170 ? -6.977 35.188 5.43 1 98.75 170 ALA A C 1
ATOM 1290 O O . ALA A 1 170 ? -7.246 34.719 6.535 1 98.75 170 ALA A O 1
ATOM 1291 N N . ALA A 1 171 ? -6.25 34.594 4.531 1 98.88 171 ALA A N 1
ATOM 1292 C CA . ALA A 1 171 ? -5.574 33.344 4.859 1 98.88 171 ALA A CA 1
ATOM 1293 C C . ALA A 1 171 ? -4.586 33.531 6.004 1 98.88 171 ALA A C 1
ATOM 1295 O O . ALA A 1 171 ? -4.52 32.688 6.922 1 98.88 171 ALA A O 1
ATOM 1296 N N . VAL A 1 172 ? -3.758 34.594 5.938 1 98.88 172 VAL A N 1
ATOM 1297 C CA . VAL A 1 172 ? -2.818 34.906 7.008 1 98.88 172 VAL A CA 1
ATOM 1298 C C . VAL A 1 172 ? -3.578 35.125 8.312 1 98.88 172 VAL A C 1
ATOM 1300 O O . VAL A 1 172 ? -3.195 34.594 9.359 1 98.88 172 VAL A O 1
ATOM 1303 N N . ALA A 1 173 ? -4.652 35.875 8.242 1 98.81 173 ALA A N 1
ATOM 1304 C CA . ALA A 1 173 ? -5.457 36.188 9.422 1 98.81 173 ALA A CA 1
ATOM 1305 C C . ALA A 1 173 ? -6.023 34.906 10.047 1 98.81 173 ALA A C 1
ATOM 1307 O O . ALA A 1 173 ? -6.133 34.812 11.273 1 98.81 173 ALA A O 1
ATOM 1308 N N . GLU A 1 174 ? -6.469 33.969 9.219 1 98.88 174 GLU A N 1
ATOM 1309 C CA . GLU A 1 174 ? -7.004 32.719 9.703 1 98.88 174 GLU A CA 1
ATOM 1310 C C . GLU A 1 174 ? -5.953 31.938 10.5 1 98.88 174 GLU A C 1
ATOM 1312 O O . GLU A 1 174 ? -6.262 31.344 11.531 1 98.88 174 GLU A O 1
ATOM 1317 N N . ASN A 1 175 ? -4.711 31.891 10.039 1 98.88 175 ASN A N 1
ATOM 1318 C CA . ASN A 1 175 ? -3.623 31.25 10.766 1 98.88 175 ASN A CA 1
ATOM 1319 C C . ASN A 1 175 ? -3.377 31.906 12.117 1 98.88 175 ASN A C 1
ATOM 1321 O O . ASN A 1 175 ? -3.236 31.203 13.133 1 98.88 175 ASN A O 1
ATOM 1325 N N . VAL A 1 176 ? -3.285 33.25 12.109 1 98.69 176 VAL A N 1
ATOM 1326 C CA . VAL A 1 176 ? -3.002 34 13.328 1 98.69 176 VAL A CA 1
ATOM 1327 C C . VAL A 1 176 ? -4.125 33.781 14.344 1 98.69 176 VAL A C 1
ATOM 1329 O O . VAL A 1 176 ? -3.865 33.531 15.523 1 98.69 176 VAL A O 1
ATOM 1332 N N . ARG A 1 177 ? -5.336 33.875 13.852 1 98.75 177 ARG A N 1
ATOM 1333 C CA . ARG A 1 177 ? -6.492 33.656 14.719 1 98.75 177 ARG A CA 1
ATOM 1334 C C . ARG A 1 177 ? -6.453 32.25 15.336 1 98.75 177 ARG A C 1
ATOM 1336 O O . ARG A 1 177 ? -6.641 32.125 16.547 1 98.75 177 ARG A O 1
ATOM 1343 N N . PHE A 1 178 ? -6.281 31.281 14.531 1 98.81 178 PHE A N 1
ATOM 1344 C CA . PHE A 1 178 ? -6.289 29.891 15.008 1 98.81 178 PHE A CA 1
ATOM 1345 C C . PHE A 1 178 ? -5.129 29.641 15.961 1 98.81 178 PHE A C 1
ATOM 1347 O O . PHE A 1 178 ? -5.25 28.859 16.906 1 98.81 178 PHE A O 1
ATOM 1354 N N . GLY A 1 179 ? -3.939 30.281 15.672 1 98.56 179 GLY A N 1
ATOM 1355 C CA . GLY A 1 179 ? -2.832 30.188 16.609 1 98.56 179 GLY A CA 1
ATOM 1356 C C . GLY A 1 179 ? -3.23 30.516 18.031 1 98.56 179 GLY A C 1
ATOM 1357 O O . GLY A 1 179 ? -2.814 29.828 18.969 1 98.56 179 GLY A O 1
ATOM 1358 N N . LYS A 1 180 ? -3.979 31.547 18.203 1 98.31 180 LYS A N 1
ATOM 1359 C CA . LYS A 1 180 ? -4.465 31.938 19.516 1 98.31 180 LYS A CA 1
ATOM 1360 C C . LYS A 1 180 ? -5.445 30.906 20.078 1 98.31 180 LYS A C 1
ATOM 1362 O O . LYS A 1 180 ? -5.434 30.594 21.266 1 98.31 180 LYS A O 1
ATOM 1367 N N . GLU A 1 181 ? -6.266 30.391 19.188 1 98.25 181 GLU A N 1
ATOM 1368 C CA . GLU A 1 181 ? -7.215 29.359 19.578 1 98.25 181 GLU A CA 1
ATOM 1369 C C . GLU A 1 181 ? -6.496 28.094 20.062 1 98.25 181 GLU A C 1
ATOM 1371 O O . GLU A 1 181 ? -6.867 27.516 21.078 1 98.25 181 GLU A O 1
ATOM 1376 N N . ALA A 1 182 ? -5.504 27.688 19.359 1 98.31 182 ALA A N 1
ATOM 1377 C CA . ALA A 1 182 ? -4.777 26.469 19.656 1 98.31 182 ALA A CA 1
ATOM 1378 C C . ALA A 1 182 ? -4.086 26.562 21.016 1 98.31 182 ALA A C 1
ATOM 1380 O O . ALA A 1 182 ? -3.949 25.562 21.719 1 98.31 182 ALA A O 1
ATOM 1381 N N . LYS A 1 183 ? -3.699 27.734 21.438 1 97.38 183 LYS A N 1
ATOM 1382 C CA . LYS A 1 183 ? -3 27.953 22.703 1 97.38 183 LYS A CA 1
ATOM 1383 C C . LYS A 1 183 ? -3.9 27.641 23.891 1 97.38 183 LYS A C 1
ATOM 1385 O O . LYS A 1 183 ? -3.412 27.375 24.984 1 97.38 183 LYS A O 1
ATOM 1390 N N . LYS A 1 184 ? -5.168 27.625 23.656 1 97.5 184 LYS A N 1
ATOM 1391 C CA . LYS A 1 184 ? -6.117 27.359 24.734 1 97.5 184 LYS A CA 1
ATOM 1392 C C . LYS A 1 184 ? -6.176 25.875 25.062 1 97.5 184 LYS A C 1
ATOM 1394 O O . LYS A 1 184 ? -6.668 25.484 26.125 1 97.5 184 LYS A O 1
ATOM 1399 N N . ASP A 1 185 ? -5.734 25.047 24.172 1 97.06 185 ASP A N 1
ATOM 1400 C CA . ASP A 1 185 ? -5.715 23.609 24.359 1 97.06 185 ASP A CA 1
ATOM 1401 C C . ASP A 1 185 ? -4.445 22.984 23.766 1 97.06 185 ASP A C 1
ATOM 1403 O O . ASP A 1 185 ? -4.516 22.156 22.859 1 97.06 185 ASP A O 1
ATOM 1407 N N . PRO A 1 186 ? -3.314 23.328 24.328 1 96.88 186 PRO A N 1
ATOM 1408 C CA . PRO A 1 186 ? -2.027 23.031 23.703 1 96.88 186 PRO A CA 1
ATOM 1409 C C . PRO A 1 186 ? -1.692 21.547 23.719 1 96.88 186 PRO A C 1
ATOM 1411 O O . PRO A 1 186 ? -0.754 21.109 23.047 1 96.88 186 PRO A O 1
ATOM 1414 N N . SER A 1 187 ? -2.406 20.703 24.484 1 96.81 187 SER A N 1
ATOM 1415 C CA . SER A 1 187 ? -2.174 19.266 24.484 1 96.81 187 SER A CA 1
ATOM 1416 C C . SER A 1 187 ? -2.85 18.594 23.297 1 96.81 187 SER A C 1
ATOM 1418 O O . SER A 1 187 ? -2.469 17.484 22.906 1 96.81 187 SER A O 1
ATOM 1420 N N . ARG A 1 188 ? -3.838 19.281 22.672 1 97.94 188 ARG A N 1
ATOM 1421 C CA . ARG A 1 188 ? -4.637 18.641 21.625 1 97.94 188 ARG A CA 1
ATOM 1422 C C . ARG A 1 188 ? -4.531 19.406 20.312 1 97.94 188 ARG A C 1
ATOM 1424 O O . ARG A 1 188 ? -4.719 18.828 19.234 1 97.94 188 ARG A O 1
ATOM 1431 N N . LEU A 1 189 ? -4.25 20.656 20.438 1 98.62 189 LEU A N 1
ATOM 1432 C CA . LEU A 1 189 ? -4.184 21.484 19.234 1 98.62 189 LEU A CA 1
ATOM 1433 C C . LEU A 1 189 ? -2.852 22.234 19.156 1 98.62 189 LEU A C 1
ATOM 1435 O O . LEU A 1 189 ? -2.312 22.656 20.188 1 98.62 189 LEU A O 1
ATOM 1439 N N . ALA A 1 190 ? -2.312 22.328 18.031 1 98.62 190 ALA A N 1
ATOM 1440 C CA . ALA A 1 190 ? -1.186 23.188 17.672 1 98.62 190 ALA A CA 1
ATOM 1441 C C . ALA A 1 190 ? -1.445 23.922 16.359 1 98.62 190 ALA A C 1
ATOM 1443 O O . ALA A 1 190 ? -2.354 23.562 15.609 1 98.62 190 ALA A O 1
ATOM 1444 N N . ALA A 1 191 ? -0.75 24.984 16.156 1 98.75 191 ALA A N 1
ATOM 1445 C CA . ALA A 1 191 ? -0.933 25.797 14.961 1 98.75 191 ALA A CA 1
ATOM 1446 C C . ALA A 1 191 ? 0.411 26.188 14.352 1 98.75 191 ALA A C 1
ATOM 1448 O O . ALA A 1 191 ? 1.393 26.375 15.07 1 98.75 191 ALA A O 1
ATOM 1449 N N . MET A 1 192 ? 0.457 26.219 13.094 1 98.81 192 MET A N 1
ATOM 1450 C CA . MET A 1 192 ? 1.543 26.812 12.312 1 98.81 192 MET A CA 1
ATOM 1451 C C . MET A 1 192 ? 1.006 27.828 11.312 1 98.81 192 MET A C 1
ATOM 1453 O O . MET A 1 192 ? -0.208 27.969 11.148 1 98.81 192 MET A O 1
ATOM 1457 N N . MET A 1 193 ? 1.902 28.688 10.773 1 98.88 193 MET A N 1
ATOM 1458 C CA . MET A 1 193 ? 1.592 29.5 9.609 1 98.88 193 MET A CA 1
ATOM 1459 C C . MET A 1 193 ? 1.809 28.734 8.32 1 98.88 193 MET A C 1
ATOM 1461 O O . MET A 1 193 ? 2.947 28.438 7.949 1 98.88 193 MET A O 1
ATOM 1465 N N . GLY A 1 194 ? 0.67 28.359 7.66 1 98.88 194 GLY A N 1
ATOM 1466 C CA . GLY A 1 194 ? 0.776 27.609 6.418 1 98.88 194 GLY A CA 1
ATOM 1467 C C . GLY A 1 194 ? 1.057 28.484 5.215 1 98.88 194 GLY A C 1
ATOM 1468 O O . GLY A 1 194 ? 0.483 29.562 5.082 1 98.88 194 GLY A O 1
ATOM 1469 N N . LEU A 1 195 ? 1.975 28.094 4.367 1 98.94 195 LEU A N 1
ATOM 1470 C CA . LEU A 1 195 ? 2.289 28.734 3.096 1 98.94 195 LEU A CA 1
ATOM 1471 C C . LEU A 1 195 ? 2.26 27.719 1.957 1 98.94 195 LEU A C 1
ATOM 1473 O O . LEU A 1 195 ? 2.695 26.578 2.125 1 98.94 195 LEU A O 1
ATOM 1477 N N . HIS A 1 196 ? 1.744 28.094 0.847 1 98.69 196 HIS A N 1
ATOM 1478 C CA . HIS A 1 196 ? 1.636 27.125 -0.239 1 98.69 196 HIS A CA 1
ATOM 1479 C C . HIS A 1 196 ? 3.014 26.672 -0.719 1 98.69 196 HIS A C 1
ATOM 1481 O O . HIS A 1 196 ? 3.518 25.641 -0.289 1 98.69 196 HIS A O 1
ATOM 1487 N N . ALA A 1 197 ? 3.658 27.453 -1.523 1 98.56 197 ALA A N 1
ATOM 1488 C CA . ALA A 1 197 ? 4.965 27.141 -2.102 1 98.56 197 ALA A CA 1
ATOM 1489 C C . ALA A 1 197 ? 5.633 28.406 -2.641 1 98.56 197 ALA A C 1
ATOM 1491 O O . ALA A 1 197 ? 4.977 29.438 -2.824 1 98.56 197 ALA A O 1
ATOM 1492 N N . SER A 1 198 ? 6.879 28.328 -2.949 1 98 198 SER A N 1
ATOM 1493 C CA . SER A 1 198 ? 7.684 29.484 -3.344 1 98 198 SER A CA 1
ATOM 1494 C C . SER A 1 198 ? 7.066 30.203 -4.539 1 98 198 SER A C 1
ATOM 1496 O O . SER A 1 198 ? 7.02 31.438 -4.57 1 98 198 SER A O 1
ATOM 1498 N N . PHE A 1 199 ? 6.504 29.484 -5.492 1 97.81 199 PHE A N 1
ATOM 1499 C CA . PHE A 1 199 ? 6.113 30.078 -6.77 1 97.81 199 PHE A CA 1
ATOM 1500 C C . PHE A 1 199 ? 4.758 30.766 -6.656 1 97.81 199 PHE A C 1
ATOM 1502 O O . PHE A 1 199 ? 4.328 31.469 -7.578 1 97.81 199 PHE A O 1
ATOM 1509 N N . THR A 1 200 ? 4.102 30.625 -5.547 1 98.31 200 THR A N 1
ATOM 1510 C CA . THR A 1 200 ? 2.832 31.312 -5.352 1 98.31 200 THR A CA 1
ATOM 1511 C C . THR A 1 200 ? 2.936 32.344 -4.219 1 98.31 200 THR A C 1
ATOM 1513 O O . THR A 1 200 ? 1.924 32.719 -3.637 1 98.31 200 THR A O 1
ATOM 1516 N N . LEU A 1 201 ? 4.117 32.719 -3.797 1 98.69 201 LEU A N 1
ATOM 1517 C CA . LEU A 1 201 ? 4.352 33.656 -2.715 1 98.69 201 LEU A CA 1
ATOM 1518 C C . LEU A 1 201 ? 5.301 34.781 -3.158 1 98.69 201 LEU A C 1
ATOM 1520 O O . LEU A 1 201 ? 6.5 34.531 -3.322 1 98.69 201 LEU A O 1
ATOM 1524 N N . SER A 1 202 ? 4.84 36.031 -3.256 1 98.38 202 SER A N 1
ATOM 1525 C CA . SER A 1 202 ? 5.684 37.156 -3.59 1 98.38 202 SER A CA 1
ATOM 1526 C C . SER A 1 202 ? 6.52 37.594 -2.393 1 98.38 202 SER A C 1
ATOM 1528 O O . SER A 1 202 ? 6.234 37.219 -1.257 1 98.38 202 SER A O 1
ATOM 1530 N N . PRO A 1 203 ? 7.59 38.344 -2.65 1 98.25 203 PRO A N 1
ATOM 1531 C CA . PRO A 1 203 ? 8.352 38.906 -1.531 1 98.25 203 PRO A CA 1
ATOM 1532 C C . PRO A 1 203 ? 7.48 39.75 -0.581 1 98.25 203 PRO A C 1
ATOM 1534 O O . PRO A 1 203 ? 7.672 39.688 0.636 1 98.25 203 PRO A O 1
ATOM 1537 N N . GLU A 1 204 ? 6.551 40.5 -1.146 1 98.38 204 GLU A N 1
ATOM 1538 C CA . GLU A 1 204 ? 5.629 41.281 -0.334 1 98.38 204 GLU A CA 1
ATOM 1539 C C . GLU A 1 204 ? 4.797 40.406 0.586 1 98.38 204 GLU A C 1
ATOM 1541 O O . GLU A 1 204 ? 4.586 40.719 1.754 1 98.38 204 GLU A O 1
ATOM 1546 N N . THR A 1 205 ? 4.344 39.281 0.041 1 98.75 205 THR A N 1
ATOM 1547 C CA . THR A 1 205 ? 3.561 38.344 0.832 1 98.75 205 THR A CA 1
ATOM 1548 C C . THR A 1 205 ? 4.41 37.75 1.943 1 98.75 205 THR A C 1
ATOM 1550 O O . THR A 1 205 ? 3.953 37.594 3.08 1 98.75 205 THR A O 1
ATOM 1553 N N . LEU A 1 206 ? 5.656 37.344 1.657 1 98.75 206 LEU A N 1
ATOM 1554 C CA . LEU A 1 206 ? 6.539 36.781 2.672 1 98.75 206 LEU A CA 1
ATOM 1555 C C . LEU A 1 206 ? 6.793 37.781 3.789 1 98.75 206 LEU A C 1
ATOM 1557 O O . LEU A 1 206 ? 6.809 37.406 4.969 1 98.75 206 LEU A O 1
ATOM 1561 N N . ASP A 1 207 ? 6.992 39.031 3.387 1 98.44 207 ASP A N 1
ATOM 1562 C CA . ASP A 1 207 ? 7.184 40.094 4.387 1 98.44 207 ASP A CA 1
ATOM 1563 C C . ASP A 1 207 ? 5.938 40.25 5.25 1 98.44 207 ASP A C 1
ATOM 1565 O O . ASP A 1 207 ? 6.039 40.438 6.469 1 98.44 207 ASP A O 1
ATOM 1569 N N . TYR A 1 208 ? 4.809 40.281 4.609 1 98.69 208 TYR A N 1
ATOM 1570 C CA . TYR A 1 208 ? 3.543 40.406 5.316 1 98.69 208 TYR A CA 1
ATOM 1571 C C . TYR A 1 208 ? 3.328 39.281 6.305 1 98.69 208 TYR A C 1
ATOM 1573 O O . TYR A 1 208 ? 2.959 39.5 7.457 1 98.69 208 TYR A O 1
ATOM 1581 N N . VAL A 1 209 ? 3.529 38.094 5.883 1 98.44 209 VAL A N 1
ATOM 1582 C CA . VAL A 1 209 ? 3.365 36.875 6.699 1 98.44 209 VAL A CA 1
ATOM 1583 C C . VAL A 1 209 ? 4.277 36.969 7.922 1 98.44 209 VAL A C 1
ATOM 1585 O O . VAL A 1 209 ? 3.846 36.688 9.047 1 98.44 209 VAL A O 1
ATOM 1588 N N . LYS A 1 210 ? 5.535 37.281 7.754 1 98.12 210 LYS A N 1
ATOM 1589 C CA . LYS A 1 210 ? 6.484 37.406 8.859 1 98.12 210 LYS A CA 1
ATOM 1590 C C . LYS A 1 210 ? 6.039 38.469 9.852 1 98.12 210 LYS A C 1
ATOM 1592 O O . LYS A 1 210 ? 6.113 38.25 11.062 1 98.12 210 LYS A O 1
ATOM 1597 N N . ALA A 1 211 ? 5.609 39.594 9.281 1 98.25 211 ALA A N 1
ATOM 1598 C CA . ALA A 1 211 ? 5.184 40.688 10.125 1 98.25 211 ALA A CA 1
ATOM 1599 C C . ALA A 1 211 ? 3.975 40.312 10.977 1 98.25 211 ALA A C 1
ATOM 1601 O O . ALA A 1 211 ? 3.836 40.75 12.109 1 98.25 211 ALA A O 1
ATOM 1602 N N . GLN A 1 212 ? 3.105 39.5 10.414 1 98.5 212 GLN A N 1
ATOM 1603 C CA . GLN A 1 212 ? 1.865 39.156 11.094 1 98.5 212 GLN A CA 1
ATOM 1604 C C . GLN A 1 212 ? 2.072 37.969 12.039 1 98.5 212 GLN A C 1
ATOM 1606 O O . GLN A 1 212 ? 1.238 37.719 12.906 1 98.5 212 GLN A O 1
ATOM 1611 N N . ASN A 1 213 ? 3.145 37.219 11.859 1 98 213 ASN A N 1
ATOM 1612 C CA . ASN A 1 213 ? 3.396 36 12.664 1 98 213 ASN A CA 1
ATOM 1613 C C . ASN A 1 213 ? 4.027 36.375 14.008 1 98 213 ASN A C 1
ATOM 1615 O O . ASN A 1 213 ? 5.074 35.812 14.367 1 98 213 ASN A O 1
ATOM 1619 N N . GLU A 1 214 ? 3.398 37.125 14.789 1 95.75 214 GLU A N 1
ATOM 1620 C CA . GLU A 1 214 ? 3.9 37.656 16.062 1 95.75 214 GLU A CA 1
ATOM 1621 C C . GLU A 1 214 ? 4.043 36.531 17.094 1 95.75 214 GLU A C 1
ATOM 1623 O O . GLU A 1 214 ? 4.922 36.594 17.953 1 95.75 214 GLU A O 1
ATOM 1628 N N . ASP A 1 215 ? 3.258 35.531 16.969 1 95.06 215 ASP A N 1
ATOM 1629 C CA . ASP A 1 215 ? 3.256 34.438 17.938 1 95.06 215 ASP A CA 1
ATOM 1630 C C . ASP A 1 215 ? 4.305 33.406 17.578 1 95.06 215 ASP A C 1
ATOM 1632 O O . ASP A 1 215 ? 4.398 32.344 18.234 1 95.06 215 ASP A O 1
ATOM 1636 N N . LYS A 1 216 ? 4.977 33.625 16.562 1 95.81 216 LYS A N 1
ATOM 1637 C CA . LYS A 1 216 ? 6.066 32.75 16.141 1 95.81 216 LYS A CA 1
ATOM 1638 C C . LYS A 1 216 ? 5.594 31.312 15.984 1 95.81 216 LYS A C 1
ATOM 1640 O O . LYS A 1 216 ? 6.207 30.391 16.531 1 95.81 216 LYS A O 1
ATOM 1645 N N . LEU A 1 217 ? 4.551 31.125 15.273 1 97.44 217 LEU A N 1
ATOM 1646 C CA . LEU A 1 217 ? 3.883 29.844 15.078 1 97.44 217 LEU A CA 1
ATOM 1647 C C . LEU A 1 217 ? 4.781 28.875 14.312 1 97.44 217 LEU A C 1
ATOM 1649 O O . LEU A 1 217 ? 4.512 27.672 14.273 1 97.44 217 LEU A O 1
ATOM 1653 N N . GLY A 1 218 ? 5.918 29.297 13.789 1 97.44 218 GLY A N 1
ATOM 1654 C CA . GLY A 1 218 ? 6.633 28.531 12.781 1 97.44 218 GLY A CA 1
ATOM 1655 C C . GLY A 1 218 ? 5.918 28.484 11.445 1 97.44 218 GLY A C 1
ATOM 1656 O O . GLY A 1 218 ? 4.859 29.094 11.281 1 97.44 218 GLY A O 1
ATOM 1657 N N . TYR A 1 219 ? 6.496 27.844 10.422 1 98.88 219 TYR A N 1
ATOM 1658 C CA . TYR A 1 219 ? 5.922 27.812 9.078 1 98.88 219 TYR A CA 1
ATOM 1659 C C . TYR A 1 219 ? 5.82 26.391 8.57 1 98.88 219 TYR A C 1
ATOM 1661 O O . TYR A 1 219 ? 6.676 25.547 8.867 1 98.88 219 TYR A O 1
ATOM 1669 N N . HIS A 1 220 ? 4.734 25.969 7.992 1 98.94 220 HIS A N 1
ATOM 1670 C CA . HIS A 1 220 ? 4.516 24.75 7.23 1 98.94 220 HIS A CA 1
ATOM 1671 C C . HIS A 1 220 ? 4.336 25.047 5.746 1 98.94 220 HIS A C 1
ATOM 1673 O O . HIS A 1 220 ? 3.355 25.688 5.352 1 98.94 220 HIS A O 1
ATOM 1679 N N . VAL A 1 221 ? 5.344 24.703 4.875 1 98.88 221 VAL A N 1
ATOM 1680 C CA . VAL A 1 221 ? 5.367 25.156 3.494 1 98.88 221 VAL A CA 1
ATOM 1681 C C . VAL A 1 221 ? 5.809 24.031 2.574 1 98.88 221 VAL A C 1
ATOM 1683 O O . VAL A 1 221 ? 6.652 23.203 2.947 1 98.88 221 VAL A O 1
ATOM 1686 N N . HIS A 1 222 ? 5.145 23.828 1.372 1 98.88 222 HIS A N 1
ATOM 1687 C CA . HIS A 1 222 ? 5.676 22.938 0.344 1 98.88 222 HIS A CA 1
ATOM 1688 C C . HIS A 1 222 ? 6.938 23.516 -0.287 1 98.88 222 HIS A C 1
ATOM 1690 O O . HIS A 1 222 ? 6.941 24.656 -0.74 1 98.88 222 HIS A O 1
ATOM 1696 N N . VAL A 1 223 ? 7.992 22.75 -0.391 1 98.88 223 VAL A N 1
ATOM 1697 C CA . VAL A 1 223 ? 9.266 23.312 -0.845 1 98.88 223 VAL A CA 1
ATOM 1698 C C . VAL A 1 223 ? 9.836 22.438 -1.957 1 98.88 223 VAL A C 1
ATOM 1700 O O . VAL A 1 223 ? 10.055 21.234 -1.765 1 98.88 223 VAL A O 1
ATOM 1703 N N . ALA A 1 224 ? 10.094 23.047 -3.084 1 98.75 224 ALA A N 1
ATOM 1704 C CA . ALA A 1 224 ? 10.773 22.406 -4.207 1 98.75 224 ALA A CA 1
ATOM 1705 C C . ALA A 1 224 ? 10.148 21.047 -4.531 1 98.75 224 ALA A C 1
ATOM 1707 O O . ALA A 1 224 ? 10.852 20.062 -4.746 1 98.75 224 ALA A O 1
ATOM 1708 N N . GLU A 1 225 ? 8.82 21 -4.48 1 98.5 225 GLU A N 1
ATOM 1709 C CA . GLU A 1 225 ? 8.109 19.75 -4.73 1 98.5 225 GLU A CA 1
ATOM 1710 C C . GLU A 1 225 ? 8.156 19.359 -6.207 1 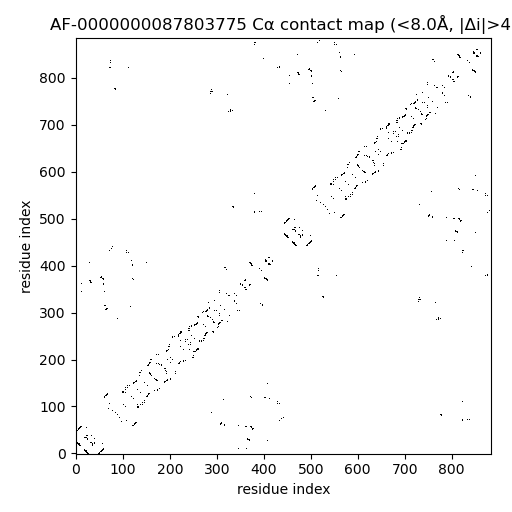98.5 225 GLU A C 1
ATOM 1712 O O . GLU A 1 225 ? 8.555 18.25 -6.551 1 98.5 225 GLU A O 1
ATOM 1717 N N . GLY A 1 226 ? 7.656 20.266 -7.047 1 97.25 226 GLY A N 1
ATOM 1718 C CA . GLY A 1 226 ? 7.75 20.078 -8.484 1 97.25 226 GLY A CA 1
ATOM 1719 C C . GLY A 1 226 ? 8.883 20.859 -9.117 1 97.25 226 GLY A C 1
ATOM 1720 O O . GLY A 1 226 ? 9.328 21.875 -8.57 1 97.25 226 GLY A O 1
ATOM 1721 N N . PRO A 1 227 ? 9.367 20.453 -10.281 1 96.06 227 PRO A N 1
ATOM 1722 C CA . PRO A 1 227 ? 10.438 21.188 -10.961 1 96.06 227 PRO A CA 1
ATOM 1723 C C . PRO A 1 227 ? 10.031 22.609 -11.328 1 96.06 227 PRO A C 1
ATOM 1725 O O . PRO A 1 227 ? 10.883 23.5 -11.406 1 96.06 227 PRO A O 1
ATOM 1728 N N . GLU A 1 228 ? 8.758 22.812 -11.422 1 95.38 228 GLU A N 1
ATOM 1729 C CA . GLU A 1 228 ? 8.25 24.125 -11.789 1 95.38 228 GLU A CA 1
ATOM 1730 C C . GLU A 1 228 ? 8.523 25.141 -10.688 1 95.38 228 GLU A C 1
ATOM 1732 O O . GLU A 1 228 ? 8.742 26.328 -10.969 1 95.38 228 GLU A O 1
ATOM 1737 N N . ASP A 1 229 ? 8.453 24.719 -9.469 1 97.44 229 ASP A N 1
ATOM 1738 C CA . ASP A 1 229 ? 8.742 25.594 -8.344 1 97.44 229 ASP A CA 1
ATOM 1739 C C . ASP A 1 229 ? 10.188 26.094 -8.398 1 97.44 229 ASP A C 1
ATOM 1741 O O . ASP A 1 229 ? 10.453 27.281 -8.172 1 97.44 229 ASP A O 1
ATOM 1745 N N . VAL A 1 230 ? 11.125 25.234 -8.711 1 98.25 230 VAL A N 1
ATOM 1746 C CA . VAL A 1 230 ? 12.547 25.562 -8.805 1 98.25 230 VAL A CA 1
ATOM 1747 C C . VAL A 1 230 ? 12.789 26.5 -9.977 1 98.25 230 VAL A C 1
ATOM 1749 O O . VAL A 1 230 ? 13.461 27.516 -9.836 1 98.25 230 VAL A O 1
ATOM 1752 N N . ALA A 1 231 ? 12.211 26.156 -11.125 1 98.12 231 ALA A N 1
ATOM 1753 C CA . ALA A 1 231 ? 12.383 26.969 -12.32 1 98.12 231 ALA A CA 1
ATOM 1754 C C . ALA A 1 231 ? 11.844 28.391 -12.102 1 98.12 231 ALA A C 1
ATOM 1756 O O . ALA A 1 231 ? 12.477 29.359 -12.492 1 98.12 231 ALA A O 1
ATOM 1757 N N . ASP A 1 232 ? 10.695 28.5 -11.484 1 98.31 232 ASP A N 1
ATOM 1758 C CA . ASP A 1 232 ? 10.055 29.781 -11.219 1 98.31 232 ASP A CA 1
ATOM 1759 C C . ASP A 1 232 ? 10.922 30.641 -10.305 1 98.31 232 ASP A C 1
ATOM 1761 O O . ASP A 1 232 ? 11.148 31.828 -10.578 1 98.31 232 ASP A O 1
ATOM 1765 N N . SER A 1 233 ? 11.406 30.109 -9.211 1 98.62 233 SER A N 1
ATOM 1766 C CA . SER A 1 233 ? 12.211 30.844 -8.234 1 98.62 233 SER A CA 1
ATOM 1767 C C . SER A 1 233 ? 13.523 31.328 -8.852 1 98.62 233 SER A C 1
ATOM 1769 O O . SER A 1 233 ? 13.945 32.469 -8.609 1 98.62 233 SER A O 1
ATOM 1771 N N . LYS A 1 234 ? 14.141 30.453 -9.648 1 98.44 234 LYS A N 1
ATOM 1772 C CA . LYS A 1 234 ? 15.391 30.828 -10.312 1 98.44 234 LYS A CA 1
ATOM 1773 C C . LYS A 1 234 ? 15.172 31.953 -11.305 1 98.44 234 LYS A C 1
ATOM 1775 O O . LYS A 1 234 ? 15.984 32.875 -11.398 1 98.44 234 LYS A O 1
ATOM 1780 N N . GLU A 1 235 ? 14.117 31.828 -12.031 1 98.56 235 GLU A N 1
ATOM 1781 C CA . GLU A 1 235 ? 13.805 32.844 -13.031 1 98.56 235 GLU A CA 1
ATOM 1782 C C . GLU A 1 235 ? 13.508 34.188 -12.383 1 98.56 235 GLU A C 1
ATOM 1784 O O . GLU A 1 235 ? 14.023 35.219 -12.82 1 98.56 235 GLU A O 1
ATOM 1789 N N . LYS A 1 236 ? 12.734 34.25 -11.367 1 98.31 236 LYS A N 1
ATOM 1790 C CA . LYS A 1 236 ? 12.227 35.5 -10.781 1 98.31 236 LYS A CA 1
ATOM 1791 C C . LYS A 1 236 ? 13.219 36.094 -9.781 1 98.31 236 LYS A C 1
ATOM 1793 O O . LYS A 1 236 ? 13.32 37.312 -9.641 1 98.31 236 LYS A O 1
ATOM 1798 N N . TYR A 1 237 ? 13.969 35.156 -9.117 1 98.25 237 TYR A N 1
ATOM 1799 C CA . TYR A 1 237 ? 14.711 35.688 -7.965 1 98.25 237 TYR A CA 1
ATOM 1800 C C . TYR A 1 237 ? 16.172 35.25 -8.023 1 98.25 237 TYR A C 1
ATOM 1802 O O . TYR A 1 237 ? 16.969 35.625 -7.18 1 98.25 237 TYR A O 1
ATOM 1810 N N . GLY A 1 238 ? 16.562 34.375 -8.914 1 98.12 238 GLY A N 1
ATOM 1811 C CA . GLY A 1 238 ? 17.938 33.969 -9.133 1 98.12 238 GLY A CA 1
ATOM 1812 C C . GLY A 1 238 ? 18.438 32.969 -8.094 1 98.12 238 GLY A C 1
ATOM 1813 O O . GLY A 1 238 ? 19.656 32.812 -7.922 1 98.12 238 GLY A O 1
ATOM 1814 N N . MET A 1 239 ? 17.578 32.375 -7.41 1 98.12 239 MET A N 1
ATOM 1815 C CA . MET A 1 239 ? 17.969 31.422 -6.371 1 98.12 239 MET A CA 1
ATOM 1816 C C . MET A 1 239 ? 16.969 30.281 -6.266 1 98.12 239 MET A C 1
ATOM 1818 O O . MET A 1 239 ? 15.883 30.344 -6.859 1 98.12 239 MET A O 1
ATOM 1822 N N . THR A 1 240 ? 17.297 29.172 -5.539 1 98.75 240 THR A N 1
ATOM 1823 C CA . THR A 1 240 ? 16.406 28.031 -5.324 1 98.75 240 THR A CA 1
ATOM 1824 C C . THR A 1 240 ? 15.305 28.406 -4.34 1 98.75 240 THR A C 1
ATOM 1826 O O . THR A 1 240 ? 15.438 29.359 -3.568 1 98.75 240 THR A O 1
ATOM 1829 N N . PRO A 1 241 ? 14.172 27.641 -4.348 1 98.88 241 PRO A N 1
ATOM 1830 C CA . PRO A 1 241 ? 13.117 27.859 -3.354 1 98.88 241 PRO A CA 1
ATOM 1831 C C . PRO A 1 241 ? 13.633 27.781 -1.919 1 98.88 241 PRO A C 1
ATOM 1833 O O . PRO A 1 241 ? 13.234 28.578 -1.066 1 98.88 241 PRO A O 1
ATOM 1836 N N . VAL A 1 242 ? 14.555 26.844 -1.608 1 98.88 242 VAL A N 1
ATOM 1837 C CA . VAL A 1 242 ? 15.094 26.656 -0.263 1 98.88 242 VAL A CA 1
ATOM 1838 C C . VAL A 1 242 ? 15.859 27.922 0.154 1 98.88 242 VAL A C 1
ATOM 1840 O O . VAL A 1 242 ? 15.609 28.469 1.226 1 98.88 242 VAL A O 1
ATOM 1843 N N . ARG A 1 243 ? 16.781 28.328 -0.722 1 98.69 243 ARG A N 1
ATOM 1844 C CA . ARG A 1 243 ? 17.578 29.516 -0.408 1 98.69 243 ARG A CA 1
ATOM 1845 C C . ARG A 1 243 ? 16.672 30.719 -0.188 1 98.69 243 ARG A C 1
ATOM 1847 O O . ARG A 1 243 ? 16.859 31.469 0.773 1 98.69 243 ARG A O 1
ATOM 1854 N N . ARG A 1 244 ? 15.719 30.891 -1.103 1 98.75 244 ARG A N 1
ATOM 1855 C CA . ARG A 1 244 ? 14.797 32 -1.021 1 98.75 244 ARG A CA 1
ATOM 1856 C C . ARG A 1 244 ? 14.078 32.031 0.323 1 98.75 244 ARG A C 1
ATOM 1858 O O . ARG A 1 244 ? 14.008 33.062 0.98 1 98.75 244 ARG A O 1
ATOM 1865 N N . LEU A 1 245 ? 13.531 30.922 0.746 1 98.88 245 LEU A N 1
ATOM 1866 C CA . LEU A 1 245 ? 12.719 30.844 1.953 1 98.88 245 LEU A CA 1
ATOM 1867 C C . LEU A 1 245 ? 13.586 30.922 3.203 1 98.88 245 LEU A C 1
ATOM 1869 O O . LEU A 1 245 ? 13.156 31.438 4.238 1 98.88 245 LEU A O 1
ATOM 1873 N N . VAL A 1 246 ? 14.859 30.391 3.125 1 98.62 246 VAL A N 1
ATOM 1874 C CA . VAL A 1 246 ? 15.797 30.531 4.238 1 98.62 246 VAL A CA 1
ATOM 1875 C C . VAL A 1 246 ? 16.188 32 4.402 1 98.62 246 VAL A C 1
ATOM 1877 O O . VAL A 1 246 ? 16.125 32.531 5.508 1 98.62 246 VAL A O 1
ATOM 1880 N N . GLU A 1 247 ? 16.547 32.688 3.293 1 98.06 247 GLU A N 1
ATOM 1881 C CA . GLU A 1 247 ? 16.969 34.062 3.342 1 98.06 247 GLU A CA 1
ATOM 1882 C C . GLU A 1 247 ? 15.82 34.969 3.779 1 98.06 247 GLU A C 1
ATOM 1884 O O . GLU A 1 247 ? 16.047 36 4.426 1 98.06 247 GLU A O 1
ATOM 1889 N N . ALA A 1 248 ? 14.617 34.594 3.443 1 98.19 248 ALA A N 1
ATOM 1890 C CA . ALA A 1 248 ? 13.438 35.375 3.834 1 98.19 248 ALA A CA 1
ATOM 1891 C C . ALA A 1 248 ? 13.086 35.125 5.297 1 98.19 248 ALA A C 1
ATOM 1893 O O . ALA A 1 248 ? 12.203 35.781 5.844 1 98.19 248 ALA A O 1
ATOM 1894 N N . GLY A 1 249 ? 13.742 34.125 5.969 1 97.62 249 GLY A N 1
ATOM 1895 C CA . GLY A 1 249 ? 13.484 33.844 7.371 1 97.62 249 GLY A CA 1
ATOM 1896 C C . GLY A 1 249 ? 12.281 32.938 7.586 1 97.62 249 GLY A C 1
ATOM 1897 O O . GLY A 1 249 ? 11.742 32.875 8.695 1 97.62 249 GLY A O 1
ATOM 1898 N N . ILE A 1 250 ? 11.805 32.281 6.586 1 98.44 250 ILE A N 1
ATOM 1899 C CA . ILE A 1 250 ? 10.648 31.391 6.656 1 98.44 250 ILE A CA 1
ATOM 1900 C C . ILE A 1 250 ? 11.086 30.016 7.16 1 98.44 250 ILE A C 1
ATOM 1902 O O . ILE A 1 250 ? 10.5 29.484 8.109 1 98.44 250 ILE A O 1
ATOM 1906 N N . LEU A 1 251 ? 12.102 29.406 6.559 1 98.5 251 LEU A N 1
ATOM 1907 C CA . LEU A 1 251 ? 12.602 28.109 7.008 1 98.5 251 LEU A CA 1
ATOM 1908 C C . LEU A 1 251 ? 13.539 28.281 8.203 1 98.5 251 LEU A C 1
ATOM 1910 O O . LEU A 1 251 ? 14.586 28.906 8.086 1 98.5 251 LEU A O 1
ATOM 1914 N N . GLY A 1 252 ? 13.172 27.75 9.344 1 97.44 252 GLY A N 1
ATOM 1915 C CA . GLY A 1 252 ? 13.883 27.766 10.617 1 97.44 252 GLY A CA 1
ATOM 1916 C C . GLY A 1 252 ? 13.562 26.578 11.5 1 97.44 252 GLY A C 1
ATOM 1917 O O . GLY A 1 252 ? 12.953 25.609 11.047 1 97.44 252 GLY A O 1
ATOM 1918 N N . PRO A 1 253 ? 13.922 26.625 12.773 1 96.5 253 PRO A N 1
ATOM 1919 C CA . PRO A 1 253 ? 13.828 25.453 13.656 1 96.5 253 PRO A CA 1
ATOM 1920 C C . PRO A 1 253 ? 12.391 24.984 13.859 1 96.5 253 PRO A C 1
ATOM 1922 O O . PRO A 1 253 ? 12.156 23.797 14.117 1 96.5 253 PRO A O 1
ATOM 1925 N N . LYS A 1 254 ? 11.445 25.844 13.75 1 96.38 254 LYS A N 1
ATOM 1926 C CA . LYS A 1 254 ? 10.047 25.469 13.961 1 96.38 254 LYS A CA 1
ATOM 1927 C C . LYS A 1 254 ? 9.289 25.406 12.633 1 96.38 254 LYS A C 1
ATOM 1929 O O . LYS A 1 254 ? 8.094 25.703 12.578 1 96.38 254 LYS A O 1
ATOM 1934 N N . SER A 1 255 ? 9.984 25.109 11.547 1 98.38 255 SER A N 1
ATOM 1935 C CA . SER A 1 255 ? 9.344 25.047 10.242 1 98.38 255 SER A CA 1
ATOM 1936 C C . SER A 1 255 ? 9.359 23.625 9.695 1 98.38 255 SER A C 1
ATOM 1938 O O . SER A 1 255 ? 10.266 22.844 10 1 98.38 255 SER A O 1
ATOM 1940 N N . ILE A 1 256 ? 8.344 23.281 9.016 1 98.88 256 ILE A N 1
ATOM 1941 C CA . ILE A 1 256 ? 8.219 22.031 8.273 1 98.88 256 ILE A CA 1
ATOM 1942 C C . ILE A 1 256 ? 8.234 22.312 6.773 1 98.88 256 ILE A C 1
ATOM 1944 O O . ILE A 1 256 ? 7.41 23.078 6.273 1 98.88 256 ILE A O 1
ATOM 1948 N N . ALA A 1 257 ? 9.25 21.859 6.105 1 98.94 257 ALA A N 1
ATOM 1949 C CA . ALA A 1 257 ? 9.32 21.875 4.645 1 98.94 257 ALA A CA 1
ATOM 1950 C C . ALA A 1 257 ? 8.781 20.578 4.055 1 98.94 257 ALA A C 1
ATOM 1952 O O . ALA A 1 257 ? 9.461 19.547 4.055 1 98.94 257 ALA A O 1
ATOM 1953 N N . GLY A 1 258 ? 7.539 20.641 3.555 1 98.62 258 GLY A N 1
ATOM 1954 C CA . GLY A 1 258 ? 6.973 19.484 2.898 1 98.62 258 GLY A CA 1
ATOM 1955 C C . GLY A 1 258 ? 7.664 19.141 1.593 1 98.62 258 GLY A C 1
ATOM 1956 O O . GLY A 1 258 ? 7.945 20.016 0.78 1 98.62 258 GLY A O 1
ATOM 1957 N N . HIS A 1 259 ? 8.102 17.906 1.37 1 98.69 259 HIS A N 1
ATOM 1958 C CA . HIS A 1 259 ? 8.531 17.281 0.118 1 98.69 259 HIS A CA 1
ATOM 1959 C C . HIS A 1 259 ? 10.031 17.438 -0.084 1 98.69 259 HIS A C 1
ATOM 1961 O O . HIS A 1 259 ? 10.797 16.516 0.215 1 98.69 259 HIS A O 1
ATOM 1967 N N . CYS A 1 260 ? 10.531 18.688 -0.521 1 98.81 260 CYS A N 1
ATOM 1968 C CA . CYS A 1 260 ? 11.945 18.922 -0.806 1 98.81 260 CYS A CA 1
ATOM 1969 C C . CYS A 1 260 ? 12.477 17.906 -1.812 1 98.81 260 CYS A C 1
ATOM 1971 O O . CYS A 1 260 ? 13.523 17.297 -1.599 1 98.81 260 CYS A O 1
ATOM 1973 N N . VAL A 1 261 ? 11.766 17.703 -2.916 1 98.81 261 VAL A N 1
ATOM 1974 C CA . VAL A 1 261 ? 12.078 16.719 -3.949 1 98.81 261 VAL A CA 1
ATOM 1975 C C . VAL A 1 261 ? 13.266 17.203 -4.781 1 98.81 261 VAL A C 1
ATOM 1977 O O . VAL A 1 261 ? 14.203 16.438 -5.031 1 98.81 261 VAL A O 1
ATOM 1980 N N . HIS A 1 262 ? 13.227 18.484 -5.227 1 98.62 262 HIS A N 1
ATOM 1981 C CA . HIS A 1 262 ? 14.227 19.047 -6.121 1 98.62 262 HIS A CA 1
ATOM 1982 C C . HIS A 1 262 ? 15.148 20.016 -5.387 1 98.62 262 HIS A C 1
ATOM 1984 O O . HIS A 1 262 ? 15.172 21.203 -5.695 1 98.62 262 HIS A O 1
ATOM 1990 N N . VAL A 1 263 ? 16.016 19.5 -4.516 1 98.69 263 VAL A N 1
ATOM 1991 C CA . VAL A 1 263 ? 16.922 20.344 -3.74 1 98.69 263 VAL A CA 1
ATOM 1992 C C . VAL A 1 263 ? 18.359 20.031 -4.137 1 98.69 263 VAL A C 1
ATOM 1994 O O . VAL A 1 263 ? 18.703 18.891 -4.461 1 98.69 263 VAL A O 1
ATOM 1997 N N . THR A 1 264 ? 19.219 21.031 -4.152 1 98.31 264 THR A N 1
ATOM 1998 C CA . THR A 1 264 ? 20.625 20.906 -4.461 1 98.31 264 THR A CA 1
ATOM 1999 C C . THR A 1 264 ? 21.438 20.609 -3.199 1 98.31 264 THR A C 1
ATOM 2001 O O . THR A 1 264 ? 20.891 20.625 -2.094 1 98.31 264 THR A O 1
ATOM 2004 N N . ASP A 1 265 ? 22.734 20.344 -3.391 1 98.5 265 ASP A N 1
ATOM 2005 C CA . ASP A 1 265 ? 23.609 20.141 -2.246 1 98.5 265 ASP A CA 1
ATOM 2006 C C . ASP A 1 265 ? 23.672 21.391 -1.374 1 98.5 265 ASP A C 1
ATOM 2008 O O . ASP A 1 265 ? 23.719 21.297 -0.146 1 98.5 265 ASP A O 1
ATOM 2012 N N . GLU A 1 266 ? 23.703 22.5 -2.047 1 98.56 266 GLU A N 1
ATOM 2013 C CA . GLU A 1 266 ? 23.688 23.75 -1.299 1 98.56 266 GLU A CA 1
ATOM 2014 C C . GLU A 1 266 ? 22.391 23.906 -0.501 1 98.56 266 GLU A C 1
ATOM 2016 O O . GLU A 1 266 ? 22.422 24.391 0.633 1 98.56 266 GLU A O 1
ATOM 2021 N N . ASP A 1 267 ? 21.281 23.547 -1.11 1 98.88 267 ASP A N 1
ATOM 2022 C CA . ASP A 1 267 ? 19.984 23.578 -0.42 1 98.88 267 ASP A CA 1
ATOM 2023 C C . ASP A 1 267 ? 20.016 22.688 0.82 1 98.88 267 ASP A C 1
ATOM 2025 O O . ASP A 1 267 ? 19.438 23.047 1.855 1 98.88 267 ASP A O 1
ATOM 2029 N N . VAL A 1 268 ? 20.578 21.531 0.725 1 98.88 268 VAL A N 1
ATOM 2030 C CA . VAL A 1 268 ? 20.656 20.594 1.843 1 98.88 268 VAL A CA 1
ATOM 2031 C C . VAL A 1 268 ? 21.406 21.234 3.004 1 98.88 268 VAL A C 1
ATOM 2033 O O . VAL A 1 268 ? 21 21.125 4.16 1 98.88 268 VAL A O 1
ATOM 2036 N N . ALA A 1 269 ? 22.516 21.875 2.674 1 98.75 269 ALA A N 1
ATOM 2037 C CA . ALA A 1 269 ? 23.281 22.578 3.701 1 98.75 269 ALA A CA 1
ATOM 2038 C C . ALA A 1 269 ? 22.438 23.688 4.348 1 98.75 269 ALA A C 1
ATOM 2040 O O . ALA A 1 269 ? 22.5 23.875 5.566 1 98.75 269 ALA A O 1
ATOM 2041 N N . LEU A 1 270 ? 21.719 24.453 3.535 1 98.81 270 LEU A N 1
ATOM 2042 C CA . LEU A 1 270 ? 20.875 25.516 4.043 1 98.81 270 LEU A CA 1
ATOM 2043 C C . LEU A 1 270 ? 19.781 24.953 4.945 1 98.81 270 LEU A C 1
ATOM 2045 O O . LEU A 1 270 ? 19.469 25.531 5.988 1 98.81 270 LEU A O 1
ATOM 2049 N N . LEU A 1 271 ? 19.141 23.844 4.531 1 98.81 271 LEU A N 1
ATOM 2050 C CA . LEU A 1 271 ? 18.125 23.188 5.34 1 98.81 271 LEU A CA 1
ATOM 2051 C C . LEU A 1 271 ? 18.688 22.75 6.684 1 98.81 271 LEU A C 1
ATOM 2053 O O . LEU A 1 271 ? 18.078 22.969 7.727 1 98.81 271 LEU A O 1
ATOM 2057 N N . LYS A 1 272 ? 19.859 22.094 6.633 1 98.69 272 LYS A N 1
ATOM 2058 C CA . LYS A 1 272 ? 20.516 21.656 7.863 1 98.69 272 LYS A CA 1
ATOM 2059 C C . LYS A 1 272 ? 20.766 22.828 8.805 1 98.69 272 LYS A C 1
ATOM 2061 O O . LYS A 1 272 ? 20.422 22.766 9.984 1 98.69 272 LYS A O 1
ATOM 2066 N N . ASN A 1 273 ? 21.344 23.875 8.25 1 98.56 273 ASN A N 1
ATOM 2067 C CA . ASN A 1 273 ? 21.703 25.031 9.055 1 98.56 273 ASN A CA 1
ATOM 2068 C C . ASN A 1 273 ? 20.469 25.734 9.609 1 98.56 273 ASN A C 1
ATOM 2070 O O . ASN A 1 273 ? 20.5 26.281 10.719 1 98.56 273 ASN A O 1
ATOM 2074 N N . SER A 1 274 ? 19.406 25.781 8.859 1 98.44 274 SER A N 1
ATOM 2075 C CA . SER A 1 274 ? 18.172 26.422 9.297 1 98.44 274 SER A CA 1
ATOM 2076 C C . SER A 1 274 ? 17.484 25.609 10.398 1 98.44 274 SER A C 1
ATOM 2078 O O . SER A 1 274 ? 16.641 26.125 11.125 1 98.44 274 SER A O 1
ATOM 2080 N N . GLN A 1 275 ? 17.719 24.281 10.461 1 98.31 275 GLN A N 1
ATOM 2081 C CA . GLN A 1 275 ? 17.141 23.312 11.391 1 98.31 275 GLN A CA 1
ATOM 2082 C C . GLN A 1 275 ? 15.672 23.047 11.055 1 98.31 275 GLN A C 1
ATOM 2084 O O . GLN A 1 275 ? 14.914 22.562 11.906 1 98.31 275 GLN A O 1
ATOM 2089 N N . ALA A 1 276 ? 15.25 23.438 9.844 1 98.56 276 ALA A N 1
ATOM 2090 C CA . ALA A 1 276 ? 13.914 23.062 9.383 1 98.56 276 ALA A CA 1
ATOM 2091 C C . ALA A 1 276 ? 13.773 21.547 9.273 1 98.56 276 ALA A C 1
ATOM 2093 O O . ALA A 1 276 ? 14.75 20.844 9 1 98.56 276 ALA A O 1
ATOM 2094 N N . LYS A 1 277 ? 12.531 21.031 9.578 1 98.81 277 LYS A N 1
ATOM 2095 C CA . LYS A 1 277 ? 12.227 19.625 9.359 1 98.81 277 LYS A CA 1
ATOM 2096 C C . LYS A 1 277 ? 11.688 19.375 7.957 1 98.81 277 LYS A C 1
ATOM 2098 O O . LYS A 1 277 ? 10.992 20.234 7.402 1 98.81 277 LYS A O 1
ATOM 2103 N N . VAL A 1 278 ? 12.047 18.281 7.379 1 98.94 278 VAL A N 1
ATOM 2104 C CA . VAL A 1 278 ? 11.539 17.906 6.062 1 98.94 278 VAL A CA 1
ATOM 2105 C C . VAL A 1 278 ? 10.562 16.734 6.207 1 98.94 278 VAL A C 1
ATOM 2107 O O . VAL A 1 278 ? 10.742 15.875 7.066 1 98.94 278 VAL A O 1
ATOM 2110 N N . VAL A 1 279 ? 9.477 16.703 5.453 1 98.94 279 VAL A N 1
ATOM 2111 C CA . VAL A 1 279 ? 8.555 15.57 5.477 1 98.94 279 VAL A CA 1
ATOM 2112 C C . VAL A 1 279 ? 8.461 14.945 4.086 1 98.94 279 VAL A C 1
ATOM 2114 O O . VAL A 1 279 ? 8.086 15.617 3.119 1 98.94 279 VAL A O 1
ATOM 2117 N N . HIS A 1 280 ? 8.867 13.711 4.02 1 98.94 280 HIS A N 1
ATOM 2118 C CA . HIS A 1 280 ? 8.789 12.891 2.82 1 98.94 280 HIS A CA 1
ATOM 2119 C C . HIS A 1 280 ? 7.367 12.367 2.605 1 98.94 280 HIS A C 1
ATOM 2121 O O . HIS A 1 280 ? 6.742 11.859 3.539 1 98.94 280 HIS A O 1
ATOM 2127 N N . ASN A 1 281 ? 6.809 12.547 1.439 1 98.88 281 ASN A N 1
ATOM 2128 C CA . ASN A 1 281 ? 5.48 12.094 1.042 1 98.88 281 ASN A CA 1
ATOM 2129 C C . ASN A 1 281 ? 5.539 11.227 -0.214 1 98.88 281 ASN A C 1
ATOM 2131 O O . ASN A 1 281 ? 5.176 11.672 -1.301 1 98.88 281 ASN A O 1
ATOM 2135 N N . PRO A 1 282 ? 5.859 9.945 -0.078 1 98.88 282 PRO A N 1
ATOM 2136 C CA . PRO A 1 282 ? 6.277 9.133 -1.22 1 98.88 282 PRO A CA 1
ATOM 2137 C C . PRO A 1 282 ? 5.168 8.938 -2.248 1 98.88 282 PRO A C 1
ATOM 2139 O O . PRO A 1 282 ? 5.375 9.18 -3.439 1 98.88 282 PRO A O 1
ATOM 2142 N N . GLU A 1 283 ? 3.961 8.531 -1.845 1 98.81 283 GLU A N 1
ATOM 2143 C CA . GLU A 1 283 ? 2.898 8.219 -2.797 1 98.81 283 GLU A CA 1
ATOM 2144 C C . GLU A 1 283 ? 2.4 9.484 -3.496 1 98.81 283 GLU A C 1
ATOM 2146 O O . GLU A 1 283 ? 2.121 9.461 -4.695 1 98.81 283 GLU A O 1
ATOM 2151 N N . SER A 1 284 ? 2.25 10.539 -2.713 1 98.56 284 SER A N 1
ATOM 2152 C CA . SER A 1 284 ? 1.813 11.797 -3.314 1 98.56 284 SER A CA 1
ATOM 2153 C C . SER A 1 284 ? 2.791 12.266 -4.387 1 98.56 284 SER A C 1
ATOM 2155 O O . SER A 1 284 ? 2.381 12.609 -5.496 1 98.56 284 SER A O 1
ATOM 2157 N N . ASN A 1 285 ? 4.113 12.289 -4.074 1 98.75 285 ASN A N 1
ATOM 2158 C CA . ASN A 1 285 ? 5.125 12.727 -5.027 1 98.75 285 ASN A CA 1
ATOM 2159 C C . ASN A 1 285 ? 5.172 11.828 -6.258 1 98.75 285 ASN A C 1
ATOM 2161 O O . ASN A 1 285 ? 5.25 12.305 -7.387 1 98.75 285 ASN A O 1
ATOM 2165 N N . MET A 1 286 ? 5.094 10.484 -6.02 1 98.81 286 MET A N 1
ATOM 2166 C CA . MET A 1 286 ? 5.062 9.547 -7.141 1 98.81 286 MET A CA 1
ATOM 2167 C C . MET A 1 286 ? 3.82 9.766 -7.996 1 98.81 286 MET A C 1
ATOM 2169 O O . MET A 1 286 ? 3.906 9.797 -9.227 1 98.81 286 MET A O 1
ATOM 2173 N N . GLY A 1 287 ? 2.668 9.898 -7.32 1 98.25 287 GLY A N 1
ATOM 2174 C CA . GLY A 1 287 ? 1.392 10.047 -8 1 98.25 287 GLY A CA 1
ATOM 2175 C C . GLY A 1 287 ? 1.321 11.297 -8.859 1 98.25 287 GLY A C 1
ATOM 2176 O O . GLY A 1 287 ? 0.656 11.305 -9.898 1 98.25 287 GLY A O 1
ATOM 2177 N N . ASN A 1 288 ? 2.031 12.328 -8.422 1 98.19 288 ASN A N 1
ATOM 2178 C CA . ASN A 1 288 ? 2.088 13.586 -9.164 1 98.19 288 ASN A CA 1
ATOM 2179 C C . ASN A 1 288 ? 3.23 13.578 -10.18 1 98.19 288 ASN A C 1
ATOM 2181 O O . ASN A 1 288 ? 3.381 14.531 -10.953 1 98.19 288 ASN A O 1
ATOM 2185 N N . ALA A 1 289 ? 4.008 12.555 -10.195 1 98.31 289 ALA A N 1
ATOM 2186 C CA . ALA A 1 289 ? 5.145 12.367 -11.102 1 98.31 289 ALA A CA 1
ATOM 2187 C C . ALA A 1 289 ? 6.145 13.516 -10.961 1 98.31 289 ALA A C 1
ATOM 2189 O O . ALA A 1 289 ? 6.602 14.07 -11.969 1 98.31 289 ALA A O 1
ATOM 2190 N N . VAL A 1 290 ? 6.457 13.859 -9.719 1 98.56 290 VAL A N 1
ATOM 2191 C CA . VAL A 1 290 ? 7.324 15.016 -9.523 1 98.56 290 VAL A CA 1
ATOM 2192 C C . VAL A 1 290 ? 8.688 14.562 -9 1 98.56 290 VAL A C 1
ATOM 2194 O O . VAL A 1 290 ? 9.531 15.391 -8.648 1 98.56 290 VAL A O 1
ATOM 2197 N N . GLY A 1 291 ? 8.914 13.281 -8.945 1 97.81 291 GLY A N 1
ATOM 2198 C CA . GLY A 1 291 ? 10.148 12.758 -8.383 1 97.81 291 GLY A CA 1
ATOM 2199 C C . GLY A 1 291 ? 10 12.32 -6.934 1 97.81 291 GLY A C 1
ATOM 2200 O O . GLY A 1 291 ? 8.898 11.992 -6.488 1 97.81 291 GLY A O 1
ATOM 2201 N N . THR A 1 292 ? 11.094 12.156 -6.273 1 98.44 292 THR A N 1
ATOM 2202 C CA . THR A 1 292 ? 11.078 11.719 -4.887 1 98.44 292 THR A CA 1
ATOM 2203 C C . THR A 1 292 ? 12.156 12.43 -4.074 1 98.44 292 THR A C 1
ATOM 2205 O O . THR A 1 292 ? 13.211 12.781 -4.609 1 98.44 292 THR A O 1
ATOM 2208 N N . THR A 1 293 ? 11.859 12.688 -2.842 1 98.75 293 THR A N 1
ATOM 2209 C CA . THR A 1 293 ? 12.812 13.258 -1.892 1 98.75 293 THR A CA 1
ATOM 2210 C C . THR A 1 293 ? 14 12.32 -1.691 1 98.75 293 THR A C 1
ATOM 2212 O O . THR A 1 293 ? 13.82 11.117 -1.498 1 98.75 293 THR A O 1
ATOM 2215 N N . ASP A 1 294 ? 15.234 12.836 -1.815 1 98.69 294 ASP A N 1
ATOM 2216 C CA . ASP A 1 294 ? 16.422 12.055 -1.489 1 98.69 294 ASP A CA 1
ATOM 2217 C C . ASP A 1 294 ? 16.594 11.922 0.023 1 98.69 294 ASP A C 1
ATOM 2219 O O . ASP A 1 294 ? 17.438 12.586 0.617 1 98.69 294 ASP A O 1
ATOM 2223 N N . ILE A 1 295 ? 15.906 11 0.637 1 98.88 295 ILE A N 1
ATOM 2224 C CA . ILE A 1 295 ? 15.844 10.898 2.09 1 98.88 295 ILE A CA 1
ATOM 2225 C C . ILE A 1 295 ? 17.203 10.484 2.641 1 98.88 295 ILE A C 1
ATOM 2227 O O . ILE A 1 295 ? 17.578 10.883 3.746 1 98.88 295 ILE A O 1
ATOM 2231 N N . LEU A 1 296 ? 18 9.656 1.892 1 98.81 296 LEU A N 1
ATOM 2232 C CA . LEU A 1 296 ? 19.297 9.227 2.375 1 98.81 296 LEU A CA 1
ATOM 2233 C C . LEU A 1 296 ? 20.234 10.422 2.52 1 98.81 296 LEU A C 1
ATOM 2235 O O . LEU A 1 296 ? 20.922 10.562 3.541 1 98.81 296 LEU A O 1
ATOM 2239 N N . LYS A 1 297 ? 20.266 11.25 1.501 1 98.62 297 LYS A N 1
ATOM 2240 C CA . LYS A 1 297 ? 21.109 12.445 1.519 1 98.62 297 LYS A CA 1
ATOM 2241 C C . LYS A 1 297 ? 20.719 13.367 2.672 1 98.62 297 LYS A C 1
ATOM 2243 O O . LYS A 1 297 ? 21.594 13.875 3.377 1 98.62 297 LYS A O 1
ATOM 2248 N N . LEU A 1 298 ? 19.453 13.617 2.842 1 98.94 298 LEU A N 1
ATOM 2249 C CA . LEU A 1 298 ? 18.969 14.531 3.881 1 98.94 298 LEU A CA 1
ATOM 2250 C C . LEU A 1 298 ? 19.281 13.969 5.27 1 98.94 298 LEU A C 1
ATOM 2252 O O . LEU A 1 298 ? 19.766 14.695 6.141 1 98.94 298 LEU A O 1
ATOM 2256 N N . LEU A 1 299 ? 18.969 12.688 5.496 1 98.88 299 LEU A N 1
ATOM 2257 C CA . LEU A 1 299 ? 19.234 12.055 6.781 1 98.88 299 LEU A CA 1
ATOM 2258 C C . LEU A 1 299 ? 20.719 12.039 7.078 1 98.88 299 LEU A C 1
ATOM 2260 O O . LEU A 1 299 ? 21.141 12.289 8.211 1 98.88 299 LEU A O 1
ATOM 2264 N N . ASP A 1 300 ? 21.547 11.734 6.074 1 98.44 300 ASP A N 1
ATOM 2265 C CA . ASP A 1 300 ? 23 11.695 6.23 1 98.44 300 ASP A CA 1
ATOM 2266 C C . ASP A 1 300 ? 23.531 13.07 6.621 1 98.44 300 ASP A C 1
ATOM 2268 O O . ASP A 1 300 ? 24.531 13.164 7.336 1 98.44 300 ASP A O 1
ATOM 2272 N N . ALA A 1 301 ? 22.875 14.109 6.152 1 98.69 301 ALA A N 1
ATOM 2273 C CA . ALA A 1 301 ? 23.281 15.484 6.457 1 98.69 301 ALA A CA 1
ATOM 2274 C C . ALA A 1 301 ? 22.844 15.883 7.867 1 98.69 301 ALA A C 1
ATOM 2276 O O . ALA A 1 301 ? 23.203 16.969 8.344 1 98.69 301 ALA A O 1
ATOM 2277 N N . GLY A 1 302 ? 22.078 15.047 8.539 1 98.5 302 GLY A N 1
ATOM 2278 C CA . GLY A 1 302 ? 21.656 15.312 9.906 1 98.5 302 GLY A CA 1
ATOM 2279 C C . GLY A 1 302 ? 20.344 16.062 9.977 1 98.5 302 GLY A C 1
ATOM 2280 O O . GLY A 1 302 ? 20 16.641 11.023 1 98.5 302 GLY A O 1
ATOM 2281 N N . ILE A 1 303 ? 19.625 16.156 8.906 1 98.81 303 ILE A N 1
ATOM 2282 C CA . ILE A 1 303 ? 18.328 16.828 8.867 1 98.81 303 ILE A CA 1
ATOM 2283 C C . ILE A 1 303 ? 17.25 15.883 9.383 1 98.81 303 ILE A C 1
ATOM 2285 O O . ILE A 1 303 ? 17.25 14.688 9.078 1 98.81 303 ILE A O 1
ATOM 2289 N N . THR A 1 304 ? 16.312 16.359 10.242 1 98.81 304 THR A N 1
ATOM 2290 C CA . THR A 1 304 ? 15.141 15.586 10.656 1 98.81 304 THR A CA 1
ATOM 2291 C C . THR A 1 304 ? 14.156 15.422 9.5 1 98.81 304 THR A C 1
ATOM 2293 O O . THR A 1 304 ? 13.602 16.406 9.008 1 98.81 304 THR A O 1
ATOM 2296 N N . VAL A 1 305 ? 14 14.211 9.047 1 98.94 305 VAL A N 1
ATOM 2297 C CA . VAL A 1 305 ? 13.07 13.898 7.969 1 98.94 305 VAL A CA 1
ATOM 2298 C C . VAL A 1 305 ? 11.938 13.016 8.492 1 98.94 305 VAL A C 1
ATOM 2300 O O . VAL A 1 305 ? 12.188 11.938 9.031 1 98.94 305 VAL A O 1
ATOM 2303 N N . GLY A 1 306 ? 10.719 13.5 8.438 1 98.94 306 GLY A N 1
ATOM 2304 C CA . GLY A 1 306 ? 9.547 12.727 8.805 1 98.94 306 GLY A CA 1
ATOM 2305 C C . GLY A 1 306 ? 8.852 12.078 7.621 1 98.94 306 GLY A C 1
ATOM 2306 O O . GLY A 1 306 ? 9.352 12.148 6.496 1 98.94 306 GLY A O 1
ATOM 2307 N N . LEU A 1 307 ? 7.773 11.398 7.902 1 98.94 307 LEU A N 1
ATOM 2308 C CA . LEU A 1 307 ? 6.945 10.734 6.902 1 98.94 307 LEU A CA 1
ATOM 2309 C C . LEU A 1 307 ? 5.508 11.234 6.965 1 98.94 307 LEU A C 1
ATOM 2311 O O . LEU A 1 307 ? 4.93 11.336 8.047 1 98.94 307 LEU A O 1
ATOM 2315 N N . GLY A 1 308 ? 4.988 11.672 5.895 1 98.94 308 GLY A N 1
ATOM 2316 C CA . GLY A 1 308 ? 3.602 12.086 5.75 1 98.94 308 GLY A CA 1
ATOM 2317 C C . GLY A 1 308 ? 2.889 11.391 4.605 1 98.94 308 GLY A C 1
ATOM 2318 O O . GLY A 1 308 ? 3.451 10.5 3.963 1 98.94 308 GLY A O 1
ATOM 2319 N N . THR A 1 309 ? 1.632 11.75 4.438 1 98.75 309 THR A N 1
ATOM 2320 C CA . THR A 1 309 ? 0.843 11.117 3.383 1 98.75 309 THR A CA 1
ATOM 2321 C C . THR A 1 309 ? 0.41 12.148 2.344 1 98.75 309 THR A C 1
ATOM 2323 O O . THR A 1 309 ? -0.035 11.789 1.253 1 98.75 309 THR A O 1
ATOM 2326 N N . ASP A 1 310 ? 0.456 13.438 2.721 1 98.75 310 ASP A N 1
ATOM 2327 C CA . ASP A 1 310 ? 0.048 14.516 1.826 1 98.75 310 ASP A CA 1
ATOM 2328 C C . ASP A 1 310 ? -1.382 14.312 1.331 1 98.75 310 ASP A C 1
ATOM 2330 O O . ASP A 1 310 ? -1.689 14.594 0.171 1 98.75 310 ASP A O 1
ATOM 2334 N N . GLY A 1 311 ? -2.211 13.773 2.16 1 98.25 311 GLY A N 1
ATOM 2335 C CA . GLY A 1 311 ? -3.613 13.57 1.833 1 98.25 311 GLY A CA 1
ATOM 2336 C C . GLY A 1 311 ? -3.857 12.336 0.992 1 98.25 311 GLY A C 1
ATOM 2337 O O . GLY A 1 311 ? -5.004 12.008 0.677 1 98.25 311 GLY A O 1
ATOM 2338 N N . TYR A 1 312 ? -2.844 11.578 0.636 1 98.19 312 TYR A N 1
ATOM 2339 C CA . TYR A 1 312 ? -2.951 10.43 -0.25 1 98.19 312 TYR A CA 1
ATOM 2340 C C . TYR A 1 312 ? -3.686 9.281 0.435 1 98.19 312 TYR A C 1
ATOM 2342 O O . TYR A 1 312 ? -4.461 8.562 -0.202 1 98.19 312 TYR A O 1
ATOM 2350 N N . THR A 1 313 ? -3.42 9.023 1.672 1 98.12 313 THR A N 1
ATOM 2351 C CA . THR A 1 313 ? -3.975 7.949 2.492 1 98.12 313 THR A CA 1
ATOM 2352 C C . THR A 1 313 ? -3.936 8.328 3.971 1 98.12 313 THR A C 1
ATOM 2354 O O . THR A 1 313 ? -3.244 9.273 4.359 1 98.12 313 THR A O 1
ATOM 2357 N N . ASN A 1 314 ? -4.793 7.727 4.773 1 97.75 314 ASN A N 1
ATOM 2358 C CA . ASN A 1 314 ? -4.738 7.875 6.227 1 97.75 314 ASN A CA 1
ATOM 2359 C C . ASN A 1 314 ? -3.912 6.766 6.871 1 97.75 314 ASN A C 1
ATOM 2361 O O . ASN A 1 314 ? -3.748 6.738 8.094 1 97.75 314 ASN A O 1
ATOM 2365 N N . ASP A 1 315 ? -3.424 5.82 6.031 1 98.69 315 ASP A N 1
ATOM 2366 C CA . ASP A 1 315 ? -2.693 4.645 6.492 1 98.69 315 ASP A CA 1
ATOM 2367 C C . ASP A 1 315 ? -1.188 4.891 6.477 1 98.69 315 ASP A C 1
ATOM 2369 O O . ASP A 1 315 ? -0.55 4.793 5.426 1 98.69 315 ASP A O 1
ATOM 2373 N N . MET A 1 316 ? -0.574 5.113 7.625 1 98.88 316 MET A N 1
ATOM 2374 C CA . MET A 1 316 ? 0.849 5.426 7.715 1 98.88 316 MET A CA 1
ATOM 2375 C C . MET A 1 316 ? 1.696 4.219 7.336 1 98.88 316 MET A C 1
ATOM 2377 O O . MET A 1 316 ? 2.809 4.371 6.824 1 98.88 316 MET A O 1
ATOM 2381 N N . LEU A 1 317 ? 1.164 3.012 7.586 1 98.75 317 LEU A N 1
ATOM 2382 C CA . LEU A 1 317 ? 1.928 1.822 7.223 1 98.75 317 LEU A CA 1
ATOM 2383 C C . LEU A 1 317 ? 1.969 1.643 5.711 1 98.75 317 LEU A C 1
ATOM 2385 O O . LEU A 1 317 ? 2.945 1.119 5.168 1 98.75 317 LEU A O 1
ATOM 2389 N N . GLU A 1 318 ? 0.894 2.061 5 1 98.62 318 GLU A N 1
ATOM 2390 C CA . GLU A 1 318 ? 0.941 2.066 3.541 1 98.62 318 GLU A CA 1
ATOM 2391 C C . GLU A 1 318 ? 2.076 2.949 3.029 1 98.62 318 GLU A C 1
ATOM 2393 O O . GLU A 1 318 ? 2.832 2.545 2.143 1 98.62 318 GLU A O 1
ATOM 2398 N N . SER A 1 319 ? 2.213 4.176 3.611 1 98.88 319 SER A N 1
ATOM 2399 C CA . SER A 1 319 ? 3.279 5.082 3.199 1 98.88 319 SER A CA 1
ATOM 2400 C C . SER A 1 319 ? 4.648 4.551 3.613 1 98.88 319 SER A C 1
ATOM 2402 O O . SER A 1 319 ? 5.637 4.758 2.91 1 98.88 319 SER A O 1
ATOM 2404 N N . TYR A 1 320 ? 4.711 3.871 4.77 1 98.88 320 TYR A N 1
ATOM 2405 C CA . TYR A 1 320 ? 5.922 3.189 5.211 1 98.88 320 TYR A CA 1
ATOM 2406 C C . TYR A 1 320 ? 6.395 2.184 4.164 1 98.88 320 TYR A C 1
ATOM 2408 O O . TYR A 1 320 ? 7.562 2.184 3.779 1 98.88 320 TYR A O 1
ATOM 2416 N N . LYS A 1 321 ? 5.48 1.378 3.688 1 98.81 321 LYS A N 1
ATOM 2417 C CA . LYS A 1 321 ? 5.781 0.342 2.703 1 98.81 321 LYS A CA 1
ATOM 2418 C C . LYS A 1 321 ? 6.285 0.953 1.398 1 98.81 321 LYS A C 1
ATOM 2420 O O . LYS A 1 321 ? 7.297 0.511 0.85 1 98.81 321 LYS A O 1
ATOM 2425 N N . VAL A 1 322 ? 5.629 1.979 0.925 1 98.88 322 VAL A N 1
ATOM 2426 C CA . VAL A 1 322 ? 5.984 2.578 -0.356 1 98.88 322 VAL A CA 1
ATOM 2427 C C . VAL A 1 322 ? 7.32 3.312 -0.229 1 98.88 322 VAL A C 1
ATOM 2429 O O . VAL A 1 322 ? 8.164 3.234 -1.123 1 98.88 322 VAL A O 1
ATOM 2432 N N . ALA A 1 323 ? 7.496 4.023 0.909 1 98.94 323 ALA A N 1
ATOM 2433 C CA . ALA A 1 323 ? 8.758 4.727 1.123 1 98.94 323 ALA A CA 1
ATOM 2434 C C . ALA A 1 323 ? 9.938 3.758 1.09 1 98.94 323 ALA A C 1
ATOM 2436 O O . ALA A 1 323 ? 11 4.074 0.539 1 98.94 323 ALA A O 1
ATOM 2437 N N . ASN A 1 324 ? 9.758 2.58 1.686 1 98.88 324 ASN A N 1
ATOM 2438 C CA . ASN A 1 324 ? 10.812 1.576 1.738 1 98.88 324 ASN A CA 1
ATOM 2439 C C . ASN A 1 324 ? 11.188 1.077 0.344 1 98.88 324 ASN A C 1
ATOM 2441 O O . ASN A 1 324 ? 12.359 1.028 -0.012 1 98.88 324 ASN A O 1
ATOM 2445 N N . CYS A 1 325 ? 10.156 0.685 -0.493 1 98.38 325 CYS A N 1
ATOM 2446 C CA . CYS A 1 325 ? 10.438 0.182 -1.832 1 98.38 325 CYS A CA 1
ATOM 2447 C C . CYS A 1 325 ? 10.969 1.292 -2.73 1 98.38 325 CYS A C 1
ATOM 2449 O O . CYS A 1 325 ? 11.844 1.054 -3.572 1 98.38 325 CYS A O 1
ATOM 2451 N N . LEU A 1 326 ? 10.469 2.516 -2.496 1 98.88 326 LEU A N 1
ATOM 2452 C CA . LEU A 1 326 ? 10.82 3.635 -3.365 1 98.88 326 LEU A CA 1
ATOM 2453 C C . LEU A 1 326 ? 12.289 4.004 -3.215 1 98.88 326 LEU A C 1
ATOM 2455 O O . LEU A 1 326 ? 12.977 4.246 -4.211 1 98.88 326 LEU A O 1
ATOM 2459 N N . VAL A 1 327 ? 12.812 4.109 -1.974 1 98.88 327 VAL A N 1
ATOM 2460 C CA . VAL A 1 327 ? 14.203 4.496 -1.765 1 98.88 327 VAL A CA 1
ATOM 2461 C C . VAL A 1 327 ? 15.133 3.441 -2.359 1 98.88 327 VAL A C 1
ATOM 2463 O O . VAL A 1 327 ? 16.172 3.771 -2.936 1 98.88 327 VAL A O 1
ATOM 2466 N N . LYS A 1 328 ? 14.82 2.131 -2.252 1 98.75 328 LYS A N 1
ATOM 2467 C CA . LYS A 1 328 ? 15.594 1.049 -2.855 1 98.75 328 LYS A CA 1
ATOM 2468 C C . LYS A 1 328 ? 15.609 1.169 -4.379 1 98.75 328 LYS A C 1
ATOM 2470 O O . LYS A 1 328 ? 16.672 1.045 -5.004 1 98.75 328 LYS A O 1
ATOM 2475 N N . HIS A 1 329 ? 14.445 1.391 -4.934 1 98.62 329 HIS A N 1
ATOM 2476 C CA . HIS A 1 329 ? 14.281 1.534 -6.375 1 98.62 329 HIS A CA 1
ATOM 2477 C C . HIS A 1 329 ? 15.078 2.717 -6.906 1 98.62 329 HIS A C 1
ATOM 2479 O O . HIS A 1 329 ? 15.805 2.586 -7.895 1 98.62 329 HIS A O 1
ATOM 2485 N N . GLU A 1 330 ? 14.938 3.857 -6.223 1 98 330 GLU A N 1
ATOM 2486 C CA . GLU A 1 330 ? 15.57 5.098 -6.664 1 98 330 GLU A CA 1
ATOM 2487 C C . GLU A 1 330 ? 17.094 5.02 -6.551 1 98 330 GLU A C 1
ATOM 2489 O O . GLU A 1 330 ? 17.812 5.57 -7.383 1 98 330 GLU A O 1
ATOM 2494 N N . GLN A 1 331 ? 17.578 4.383 -5.512 1 97.81 331 GLN A N 1
ATOM 2495 C CA . GLN A 1 331 ? 19.016 4.348 -5.234 1 97.81 331 GLN A CA 1
ATOM 2496 C C . GLN A 1 331 ? 19.672 3.123 -5.863 1 97.81 331 GLN A C 1
ATOM 2498 O O . GLN A 1 331 ? 20.891 3.014 -5.895 1 97.81 331 GLN A O 1
ATOM 2503 N N . HIS A 1 332 ? 18.906 2.16 -6.414 1 97.38 332 HIS A N 1
ATOM 2504 C CA . HIS A 1 332 ? 19.391 0.891 -6.941 1 97.38 332 HIS A CA 1
ATOM 2505 C C . HIS A 1 332 ? 20.219 0.145 -5.902 1 97.38 332 HIS A C 1
ATOM 2507 O O . HIS A 1 332 ? 21.297 -0.368 -6.211 1 97.38 332 HIS A O 1
ATOM 2513 N N . LYS A 1 333 ? 19.797 0.251 -4.637 1 98 333 LYS A N 1
ATOM 2514 C CA . LYS A 1 333 ? 20.438 -0.389 -3.49 1 98 333 LYS A CA 1
ATOM 2515 C C . LYS A 1 333 ? 19.406 -1.128 -2.635 1 98 333 LYS A C 1
ATOM 2517 O O . LYS A 1 333 ? 18.594 -0.502 -1.944 1 98 333 LYS A O 1
ATOM 2522 N N . PRO A 1 334 ? 19.469 -2.449 -2.68 1 97.5 334 PRO A N 1
ATOM 2523 C CA . PRO A 1 334 ? 18.438 -3.195 -1.944 1 97.5 334 PRO A CA 1
ATOM 2524 C C . PRO A 1 334 ? 18.641 -3.152 -0.433 1 97.5 334 PRO A C 1
ATOM 2526 O O . PRO A 1 334 ? 17.766 -3.568 0.328 1 97.5 334 PRO A O 1
ATOM 2529 N N . TYR A 1 335 ? 19.781 -2.648 0.086 1 96.81 335 TYR A N 1
ATOM 2530 C CA . TYR A 1 335 ? 20.125 -2.74 1.502 1 96.81 335 TYR A CA 1
ATOM 2531 C C . TYR A 1 335 ? 19.75 -1.456 2.234 1 96.81 335 TYR A C 1
ATOM 2533 O O . TYR A 1 335 ? 19.953 -1.344 3.445 1 96.81 335 TYR A O 1
ATOM 2541 N N . VAL A 1 336 ? 19.188 -0.412 1.581 1 97.94 336 VAL A N 1
ATOM 2542 C CA . VAL A 1 336 ? 18.797 0.833 2.24 1 97.94 336 VAL A CA 1
ATOM 2543 C C . VAL A 1 336 ? 17.328 0.796 2.605 1 97.94 336 VAL A C 1
ATOM 2545 O O . VAL A 1 336 ? 16.594 -0.106 2.184 1 97.94 336 VAL A O 1
ATOM 2548 N N . GLY A 1 337 ? 16.812 1.746 3.404 1 97.88 337 GLY A N 1
ATOM 2549 C CA . GLY A 1 337 ? 15.414 1.896 3.742 1 97.88 337 GLY A CA 1
ATOM 2550 C C . GLY A 1 337 ? 15 1.088 4.957 1 97.88 337 GLY A C 1
ATOM 2551 O O . GLY A 1 337 ? 13.953 1.34 5.551 1 97.88 337 GLY A O 1
ATOM 2552 N N . TRP A 1 338 ? 15.852 0.108 5.391 1 96.81 338 TRP A N 1
ATOM 2553 C CA . TRP A 1 338 ? 15.516 -0.783 6.496 1 96.81 338 TRP A CA 1
ATOM 2554 C C . TRP A 1 338 ? 15.547 -0.033 7.824 1 96.81 338 TRP A C 1
ATOM 2556 O O . TRP A 1 338 ? 14.75 -0.316 8.719 1 96.81 338 TRP A O 1
ATOM 2566 N N . GLY A 1 339 ? 16.5 0.803 7.977 1 97.38 339 GLY A N 1
ATOM 2567 C CA . GLY A 1 339 ? 16.625 1.612 9.18 1 97.38 339 GLY A CA 1
ATOM 2568 C C . GLY A 1 339 ? 16.094 3.023 9.008 1 97.38 339 GLY A C 1
ATOM 2569 O O . GLY A 1 339 ? 15.422 3.549 9.891 1 97.38 339 GLY A O 1
ATOM 2570 N N . GLU A 1 340 ? 16.297 3.619 7.797 1 98.62 340 GLU A N 1
ATOM 2571 C CA . GLU A 1 340 ? 16 5.023 7.531 1 98.62 340 GLU A CA 1
ATOM 2572 C C . GLU A 1 340 ? 14.5 5.289 7.605 1 98.62 340 GLU A C 1
ATOM 2574 O O . GLU A 1 340 ? 14.055 6.207 8.297 1 98.62 340 GLU A O 1
ATOM 2579 N N . VAL A 1 341 ? 13.688 4.465 6.949 1 98.88 341 VAL A N 1
ATOM 2580 C CA . VAL A 1 341 ? 12.273 4.762 6.805 1 98.88 341 VAL A CA 1
ATOM 2581 C C . VAL A 1 341 ? 11.555 4.543 8.141 1 98.88 341 VAL A C 1
ATOM 2583 O O . VAL A 1 341 ? 10.758 5.379 8.562 1 98.88 341 VAL A O 1
ATOM 2586 N N . PRO A 1 342 ? 11.82 3.436 8.883 1 98.5 342 PRO A N 1
ATOM 2587 C CA . PRO A 1 342 ? 11.211 3.326 10.211 1 98.5 342 PRO A CA 1
ATOM 2588 C C . PRO A 1 342 ? 11.641 4.453 11.148 1 98.5 342 PRO A C 1
ATOM 2590 O O . PRO A 1 342 ? 10.852 4.895 11.984 1 98.5 342 PRO A O 1
ATOM 2593 N N . HIS A 1 343 ? 12.914 4.871 11.023 1 98.69 343 HIS A N 1
ATOM 2594 C CA . HIS A 1 343 ? 13.375 6 11.828 1 98.69 343 HIS A CA 1
ATOM 2595 C C . HIS A 1 343 ? 12.539 7.246 11.547 1 98.69 343 HIS A C 1
ATOM 2597 O O . HIS A 1 343 ? 12.172 7.973 12.477 1 98.69 343 HIS A O 1
ATOM 2603 N N . MET A 1 344 ? 12.242 7.504 10.32 1 98.94 344 MET A N 1
ATOM 2604 C CA . MET A 1 344 ? 11.398 8.633 9.938 1 98.94 344 MET A CA 1
ATOM 2605 C C . MET A 1 344 ? 10.016 8.523 10.562 1 98.94 344 MET A C 1
ATOM 2607 O O . MET A 1 344 ? 9.531 9.477 11.188 1 98.94 344 MET A O 1
ATOM 2611 N N . LEU A 1 345 ? 9.391 7.34 10.477 1 98.88 345 LEU A N 1
ATOM 2612 C CA . LEU A 1 345 ? 8.008 7.141 10.875 1 98.88 345 LEU A CA 1
ATOM 2613 C C . LEU A 1 345 ? 7.875 7.121 12.398 1 98.88 345 LEU A C 1
ATOM 2615 O O . LEU A 1 345 ? 7.008 7.793 12.961 1 98.88 345 LEU A O 1
ATOM 2619 N N . PHE A 1 346 ? 8.734 6.379 13.102 1 98.75 346 PHE A N 1
ATOM 2620 C CA . PHE A 1 346 ? 8.469 6.082 14.5 1 98.75 346 PHE A CA 1
ATOM 2621 C C . PHE A 1 346 ? 9.25 7.016 15.414 1 98.75 346 PHE A C 1
ATOM 2623 O O . PHE A 1 346 ? 8.859 7.25 16.562 1 98.75 346 PHE A O 1
ATOM 2630 N N . GLU A 1 347 ? 10.375 7.586 14.945 1 98.56 347 GLU A N 1
ATOM 2631 C CA . GLU A 1 347 ? 11.195 8.453 15.781 1 98.56 347 GLU A CA 1
ATOM 2632 C C . GLU A 1 347 ? 11.031 9.914 15.391 1 98.56 347 GLU A C 1
ATOM 2634 O O . GLU A 1 347 ? 10.656 10.75 16.219 1 98.56 347 GLU A O 1
ATOM 2639 N N . ASN A 1 348 ? 11.289 10.211 14.094 1 98.88 348 ASN A N 1
ATOM 2640 C CA . ASN A 1 348 ? 11.289 11.609 13.68 1 98.88 348 ASN A CA 1
ATOM 2641 C C . ASN A 1 348 ? 9.883 12.211 13.719 1 98.88 348 ASN A C 1
ATOM 2643 O O . ASN A 1 348 ? 9.711 13.367 14.109 1 98.88 348 ASN A O 1
ATOM 2647 N N . ASN A 1 349 ? 8.859 11.422 13.266 1 98.94 349 ASN A N 1
ATOM 2648 C CA . ASN A 1 349 ? 7.496 11.93 13.406 1 98.94 349 ASN A CA 1
ATOM 2649 C C . ASN A 1 349 ? 7.172 12.25 14.867 1 98.94 349 ASN A C 1
ATOM 2651 O O . ASN A 1 349 ? 6.535 13.266 15.148 1 98.94 349 ASN A O 1
ATOM 2655 N N . ARG A 1 350 ? 7.574 11.391 15.789 1 98.69 350 ARG A N 1
ATOM 2656 C CA . ARG A 1 350 ? 7.383 11.633 17.219 1 98.69 350 ARG A CA 1
ATOM 2657 C C . ARG A 1 350 ? 8.117 12.891 17.672 1 98.69 350 ARG A C 1
ATOM 2659 O O . ARG A 1 350 ? 7.551 13.727 18.375 1 98.69 350 ARG A O 1
ATOM 2666 N N . LYS A 1 351 ? 9.359 13.039 17.25 1 98.38 351 LYS A N 1
ATOM 2667 C CA . LYS A 1 351 ? 10.148 14.219 17.594 1 98.38 351 LYS A CA 1
ATOM 2668 C C . LYS A 1 351 ? 9.461 15.5 17.125 1 98.38 351 LYS A C 1
ATOM 2670 O O . LYS A 1 351 ? 9.391 16.484 17.875 1 98.38 351 LYS A O 1
ATOM 2675 N N . MET A 1 352 ? 8.953 15.508 15.953 1 98.38 352 MET A N 1
ATOM 2676 C CA . MET A 1 352 ? 8.258 16.656 15.398 1 98.38 352 MET A CA 1
ATOM 2677 C C . MET A 1 352 ? 7.004 16.984 16.203 1 98.38 352 MET A C 1
ATOM 2679 O O . MET A 1 352 ? 6.785 18.141 16.578 1 98.38 352 MET A O 1
ATOM 2683 N N . ALA A 1 353 ? 6.207 15.961 16.484 1 98.56 353 ALA A N 1
ATOM 2684 C CA . ALA A 1 353 ? 4.977 16.188 17.25 1 98.56 353 ALA A CA 1
ATOM 2685 C C . ALA A 1 353 ? 5.281 16.75 18.625 1 98.56 353 ALA A C 1
ATOM 2687 O O . ALA A 1 353 ? 4.586 17.656 19.094 1 98.56 353 ALA A O 1
ATOM 2688 N N . ASN A 1 354 ? 6.312 16.266 19.25 1 97.81 354 ASN A N 1
ATOM 2689 C CA . ASN A 1 354 ? 6.621 16.641 20.625 1 97.81 354 ASN A CA 1
ATOM 2690 C C . ASN A 1 354 ? 7.223 18.047 20.703 1 97.81 354 ASN A C 1
ATOM 2692 O O . ASN A 1 354 ? 7.352 18.609 21.781 1 97.81 354 ASN A O 1
ATOM 2696 N N . GLU A 1 355 ? 7.555 18.641 19.562 1 96.81 355 GLU A N 1
ATOM 2697 C CA . GLU A 1 355 ? 7.961 20.047 19.516 1 96.81 355 GLU A CA 1
ATOM 2698 C C . GLU A 1 355 ? 6.746 20.969 19.484 1 96.81 355 GLU A C 1
ATOM 2700 O O . GLU A 1 355 ? 6.855 22.156 19.828 1 96.81 355 GLU A O 1
ATOM 2705 N N . PHE A 1 356 ? 5.621 20.422 19.125 1 96.75 356 PHE A N 1
ATOM 2706 C CA . PHE A 1 356 ? 4.484 21.297 18.859 1 96.75 356 PHE A CA 1
ATOM 2707 C C . PHE A 1 356 ? 3.406 21.109 19.922 1 96.75 356 PHE A C 1
ATOM 2709 O O . PHE A 1 356 ? 2.643 22.031 20.219 1 96.75 356 PHE A O 1
ATOM 2716 N N . PHE A 1 357 ? 3.344 19.969 20.516 1 97.56 357 PHE A N 1
ATOM 2717 C CA . PHE A 1 357 ? 2.346 19.688 21.531 1 97.56 357 PHE A CA 1
ATOM 2718 C C . PHE A 1 357 ? 2.986 19.625 22.922 1 97.56 357 PHE A C 1
ATOM 2720 O O . PHE A 1 357 ? 4.137 19.203 23.062 1 97.56 357 PHE A O 1
ATOM 2727 N N . ASP A 1 358 ? 2.289 20.016 23.953 1 96.12 358 ASP A N 1
ATOM 2728 C CA . ASP A 1 358 ? 2.826 20.031 25.312 1 96.12 358 ASP A CA 1
ATOM 2729 C C . ASP A 1 358 ? 2.662 18.688 26 1 96.12 358 ASP A C 1
ATOM 2731 O O . ASP A 1 358 ? 2.703 18.594 27.234 1 96.12 358 ASP A O 1
ATOM 2735 N N . THR A 1 359 ? 2.408 17.688 25.281 1 95.94 359 THR A N 1
ATOM 2736 C CA . THR A 1 359 ? 2.289 16.328 25.75 1 95.94 359 THR A CA 1
ATOM 2737 C C . THR A 1 359 ? 3.176 15.383 24.938 1 95.94 359 THR A C 1
ATOM 2739 O O . THR A 1 359 ? 3.381 15.602 23.734 1 95.94 359 THR A O 1
ATOM 2742 N N . THR A 1 360 ? 3.707 14.375 25.641 1 98 360 THR A N 1
ATOM 2743 C CA . THR A 1 360 ? 4.562 13.414 24.953 1 98 360 THR A CA 1
ATOM 2744 C C . THR A 1 360 ? 3.721 12.359 24.234 1 98 360 THR A C 1
ATOM 2746 O O . THR A 1 360 ? 2.889 11.695 24.844 1 98 360 THR A O 1
ATOM 2749 N N . VAL A 1 361 ? 3.898 12.211 22.938 1 98.31 361 VAL A N 1
ATOM 2750 C CA . VAL A 1 361 ? 3.135 11.25 22.141 1 98.31 361 VAL A CA 1
ATOM 2751 C C . VAL A 1 361 ? 4.09 10.305 21.422 1 98.31 361 VAL A C 1
ATOM 2753 O O . VAL A 1 361 ? 5.305 10.508 21.438 1 98.31 361 VAL A O 1
ATOM 2756 N N . GLY A 1 362 ? 3.584 9.273 20.797 1 98.5 362 GLY A N 1
ATOM 2757 C CA . GLY A 1 362 ? 4.312 8.391 19.891 1 98.5 362 GLY A CA 1
ATOM 2758 C C . GLY A 1 362 ? 5.207 7.402 20.609 1 98.5 362 GLY A C 1
ATOM 2759 O O . GLY A 1 362 ? 6.113 6.824 20.016 1 98.5 362 GLY A O 1
ATOM 2760 N N . ILE A 1 363 ? 5.012 7.176 21.906 1 98.69 363 ILE A N 1
ATOM 2761 C CA . ILE A 1 363 ? 5.809 6.266 22.719 1 98.69 363 ILE A CA 1
ATOM 2762 C C . ILE A 1 363 ? 4.965 5.723 23.859 1 98.69 363 ILE A C 1
ATOM 2764 O O . ILE A 1 363 ? 4.074 6.414 24.375 1 98.69 363 ILE A O 1
ATOM 2768 N N . LEU A 1 364 ? 5.105 4.418 24.203 1 98.75 364 LEU A N 1
ATOM 2769 C CA . LEU A 1 364 ? 4.453 3.852 25.391 1 98.75 364 LEU A CA 1
ATOM 2770 C C . LEU A 1 364 ? 5.383 3.881 26.594 1 98.75 364 LEU A C 1
ATOM 2772 O O . LEU A 1 364 ? 6.199 2.977 26.781 1 98.75 364 LEU A O 1
ATOM 2776 N N . LYS A 1 365 ? 5.195 4.844 27.328 1 97.94 365 LYS A N 1
ATOM 2777 C CA . LYS A 1 365 ? 6 5.113 28.516 1 97.94 365 LYS A CA 1
ATOM 2778 C C . LYS A 1 365 ? 5.168 5.805 29.594 1 97.94 365 LYS A C 1
ATOM 2780 O O . LYS A 1 365 ? 4.223 6.531 29.297 1 97.94 365 LYS A O 1
ATOM 2785 N N . LYS A 1 366 ? 5.551 5.512 30.891 1 97.88 366 LYS A N 1
ATOM 2786 C CA . LYS A 1 366 ? 4.867 6.203 31.984 1 97.88 366 LYS A CA 1
ATOM 2787 C C . LYS A 1 366 ? 4.934 7.719 31.812 1 97.88 366 LYS A C 1
ATOM 2789 O O . LYS A 1 366 ? 5.996 8.266 31.516 1 97.88 366 LYS A O 1
ATOM 2794 N N . GLY A 1 367 ? 3.807 8.359 31.891 1 97.94 367 GLY A N 1
ATOM 2795 C CA . GLY A 1 367 ? 3.748 9.812 31.781 1 97.94 367 GLY A CA 1
ATOM 2796 C C . GLY A 1 367 ? 3.393 10.297 30.391 1 97.94 367 GLY A C 1
ATOM 2797 O O . GLY A 1 367 ? 2.949 11.43 30.219 1 97.94 367 GLY A O 1
ATOM 2798 N N . ALA A 1 368 ? 3.543 9.484 29.359 1 98.5 368 ALA A N 1
ATOM 2799 C CA . ALA A 1 368 ? 3.199 9.852 27.984 1 98.5 368 ALA A CA 1
ATOM 2800 C C . ALA A 1 368 ? 1.687 9.844 27.781 1 98.5 368 ALA A C 1
ATOM 2802 O O . ALA A 1 368 ? 0.944 9.305 28.609 1 98.5 368 ALA A O 1
ATOM 2803 N N . ALA A 1 369 ? 1.277 10.547 26.75 1 98.5 369 ALA A N 1
ATOM 2804 C CA . ALA A 1 369 ? -0.134 10.539 26.375 1 98.5 369 ALA A CA 1
ATOM 2805 C C . ALA A 1 369 ? -0.622 9.117 26.109 1 98.5 369 ALA A C 1
ATOM 2807 O O . ALA A 1 369 ? 0.106 8.297 25.547 1 98.5 369 ALA A O 1
ATOM 2808 N N . ALA A 1 370 ? -1.868 8.844 26.531 1 98.69 370 ALA A N 1
ATOM 2809 C CA . ALA A 1 370 ? -2.475 7.535 26.281 1 98.69 370 ALA A CA 1
ATOM 2810 C C . ALA A 1 370 ? -3.023 7.438 24.859 1 98.69 370 ALA A C 1
ATOM 2812 O O . ALA A 1 370 ? -4.238 7.352 24.672 1 98.69 370 ALA A O 1
ATOM 2813 N N . ASP A 1 371 ? -2.174 7.496 23.906 1 98.88 371 ASP A N 1
ATOM 2814 C CA . ASP A 1 371 ? -2.416 7.207 22.5 1 98.88 371 ASP A CA 1
ATOM 2815 C C . ASP A 1 371 ? -1.907 5.812 22.141 1 98.88 371 ASP A C 1
ATOM 2817 O O . ASP A 1 371 ? -0.733 5.645 21.797 1 98.88 371 ASP A O 1
ATOM 2821 N N . VAL A 1 372 ? -2.799 4.852 22.156 1 98.88 372 VAL A N 1
ATOM 2822 C CA . VAL A 1 372 ? -2.42 3.445 22.062 1 98.88 372 VAL A CA 1
ATOM 2823 C C . VAL A 1 372 ? -3.332 2.738 21.062 1 98.88 372 VAL A C 1
ATOM 2825 O O . VAL A 1 372 ? -4.539 2.99 21.031 1 98.88 372 VAL A O 1
ATOM 2828 N N . ILE A 1 373 ? -2.764 1.861 20.234 1 98.94 373 ILE A N 1
ATOM 2829 C CA . ILE A 1 373 ? -3.551 1.102 19.266 1 98.94 373 ILE A CA 1
ATOM 2830 C C . ILE A 1 373 ? -3.268 -0.39 19.438 1 98.94 373 ILE A C 1
ATOM 2832 O O . ILE A 1 373 ? -2.258 -0.775 20.031 1 98.94 373 ILE A O 1
ATOM 2836 N N . VAL A 1 374 ? -4.172 -1.202 19 1 98.94 374 VAL A N 1
ATOM 2837 C CA . VAL A 1 374 ? -3.998 -2.648 18.922 1 98.94 374 VAL A CA 1
ATOM 2838 C C . VAL A 1 374 ? -4.102 -3.107 17.469 1 98.94 374 VAL A C 1
ATOM 2840 O O . VAL A 1 374 ? -5.082 -2.801 16.781 1 98.94 374 VAL A O 1
ATOM 2843 N N . LEU A 1 375 ? -3.1 -3.699 16.953 1 98.81 375 LEU A N 1
ATOM 2844 C CA . LEU A 1 375 ? -3.148 -4.375 15.656 1 98.81 375 LEU A CA 1
ATOM 2845 C C . LEU A 1 375 ? -3.533 -5.844 15.828 1 98.81 375 LEU A C 1
ATOM 2847 O O . LEU A 1 375 ? -2.908 -6.566 16.609 1 98.81 375 LEU A O 1
ATOM 2851 N N . ASP A 1 376 ? -4.586 -6.277 15.141 1 98.12 376 ASP A N 1
ATOM 2852 C CA . ASP A 1 376 ? -4.898 -7.699 15.039 1 98.12 376 ASP A CA 1
ATOM 2853 C C . ASP A 1 376 ? -3.898 -8.422 14.133 1 98.12 376 ASP A C 1
ATOM 2855 O O . ASP A 1 376 ? -4.18 -8.664 12.961 1 98.12 376 ASP A O 1
ATOM 2859 N N . TYR A 1 377 ? -2.75 -8.727 14.703 1 97.56 377 TYR A N 1
ATOM 2860 C CA . TYR A 1 377 ? -1.635 -9.32 13.969 1 97.56 377 TYR A CA 1
ATOM 2861 C C . TYR A 1 377 ? -1.049 -10.508 14.734 1 97.56 377 TYR A C 1
ATOM 2863 O O . TYR A 1 377 ? -0.416 -10.328 15.773 1 97.56 377 TYR A O 1
ATOM 2871 N N . ALA A 1 378 ? -1.354 -11.68 14.266 1 96.56 378 ALA A N 1
ATOM 2872 C CA . ALA A 1 378 ? -0.687 -12.891 14.75 1 96.56 378 ALA A CA 1
ATOM 2873 C C . ALA A 1 378 ? 0.564 -13.188 13.93 1 96.56 378 ALA A C 1
ATOM 2875 O O . ALA A 1 378 ? 0.473 -13.508 12.742 1 96.56 378 ALA A O 1
ATOM 2876 N N . ALA A 1 379 ? 1.706 -13.055 14.555 1 97.75 379 ALA A N 1
ATOM 2877 C CA . ALA A 1 379 ? 2.957 -13.234 13.82 1 97.75 379 ALA A CA 1
ATOM 2878 C C . ALA A 1 379 ? 3.102 -14.672 13.336 1 97.75 379 ALA A C 1
ATOM 2880 O O . ALA A 1 379 ? 3.041 -15.617 14.133 1 97.75 379 ALA A O 1
ATOM 2881 N N . PRO A 1 380 ? 3.295 -14.852 12.055 1 98.44 380 PRO A N 1
ATOM 2882 C CA . PRO A 1 380 ? 3.441 -16.219 11.523 1 98.44 380 PRO A CA 1
ATOM 2883 C C . PRO A 1 380 ? 4.828 -16.797 11.781 1 98.44 380 PRO A C 1
ATOM 2885 O O . PRO A 1 380 ? 5.023 -18.016 11.648 1 98.44 380 PRO A O 1
ATOM 2888 N N . THR A 1 381 ? 5.789 -15.961 12.023 1 98.69 381 THR A N 1
ATOM 2889 C CA . THR A 1 381 ? 7.168 -16.312 12.344 1 98.69 381 THR A CA 1
ATOM 2890 C C . THR A 1 381 ? 7.605 -15.656 13.648 1 98.69 381 THR A C 1
ATOM 2892 O O . THR A 1 381 ? 6.902 -14.797 14.188 1 98.69 381 THR A O 1
ATOM 2895 N N . PRO A 1 382 ? 8.742 -16.094 14.18 1 97.88 382 PRO A N 1
ATOM 2896 C CA . PRO A 1 382 ? 9.18 -15.477 15.438 1 97.88 382 PRO A CA 1
ATOM 2897 C C . PRO A 1 382 ? 9.297 -13.961 15.344 1 97.88 382 PRO A C 1
ATOM 2899 O O . PRO A 1 382 ? 9.805 -13.43 14.344 1 97.88 382 PRO A O 1
ATOM 2902 N N . LEU A 1 383 ? 8.781 -13.312 16.359 1 98.06 383 LEU A N 1
ATOM 2903 C CA . LEU A 1 383 ? 8.75 -11.852 16.438 1 98.06 383 LEU A CA 1
ATOM 2904 C C . LEU A 1 383 ? 9.516 -11.359 17.656 1 98.06 383 LEU A C 1
ATOM 2906 O O . LEU A 1 383 ? 9.336 -11.891 18.766 1 98.06 383 LEU A O 1
ATOM 2910 N N . ASP A 1 384 ? 10.383 -10.43 17.5 1 97.38 384 ASP A N 1
ATOM 2911 C CA . ASP A 1 384 ? 11.086 -9.789 18.609 1 97.38 384 ASP A CA 1
ATOM 2912 C C . ASP A 1 384 ? 11.391 -8.328 18.297 1 97.38 384 ASP A C 1
ATOM 2914 O O . ASP A 1 384 ? 10.867 -7.773 17.328 1 97.38 384 ASP A O 1
ATOM 2918 N N . GLU A 1 385 ? 12.094 -7.672 19.172 1 96.19 385 GLU A N 1
ATOM 2919 C CA . GLU A 1 385 ? 12.336 -6.234 19.078 1 96.19 385 GLU A CA 1
ATOM 2920 C C . GLU A 1 385 ? 13.195 -5.902 17.859 1 96.19 385 GLU A C 1
ATOM 2922 O O . GLU A 1 385 ? 13.18 -4.773 17.375 1 96.19 385 GLU A O 1
ATOM 2927 N N . ASN A 1 386 ? 13.922 -6.914 17.344 1 95.56 386 ASN A N 1
ATOM 2928 C CA . ASN A 1 386 ? 14.852 -6.645 16.25 1 95.56 386 ASN A CA 1
ATOM 2929 C C . ASN A 1 386 ? 14.172 -6.77 14.891 1 95.56 386 ASN A C 1
ATOM 2931 O O . ASN A 1 386 ? 14.695 -6.281 13.883 1 95.56 386 ASN A O 1
ATOM 2935 N N . ASN A 1 387 ? 13.023 -7.449 14.805 1 97.56 387 ASN A N 1
ATOM 2936 C CA . ASN A 1 387 ? 12.453 -7.699 13.484 1 97.56 387 ASN A CA 1
ATOM 2937 C C . ASN A 1 387 ? 11.016 -7.211 13.391 1 97.56 387 ASN A C 1
ATOM 2939 O O . ASN A 1 387 ? 10.336 -7.434 12.383 1 97.56 387 ASN A O 1
ATOM 2943 N N . ILE A 1 388 ? 10.5 -6.484 14.453 1 98.19 388 ILE A N 1
ATOM 2944 C CA . ILE A 1 388 ? 9.133 -5.977 14.492 1 98.19 388 ILE A CA 1
ATOM 2945 C C . ILE A 1 388 ? 8.883 -5.066 13.289 1 98.19 388 ILE A C 1
ATOM 2947 O O . ILE A 1 388 ? 7.797 -5.082 12.703 1 98.19 388 ILE A O 1
ATOM 2951 N N . ASN A 1 389 ? 9.891 -4.258 12.883 1 98.25 389 ASN A N 1
ATOM 2952 C CA . ASN A 1 389 ? 9.711 -3.369 11.742 1 98.25 389 ASN A CA 1
ATOM 2953 C C . ASN A 1 389 ? 9.523 -4.156 10.445 1 98.25 389 ASN A C 1
ATOM 2955 O O . ASN A 1 389 ? 8.758 -3.742 9.57 1 98.25 389 ASN A O 1
ATOM 2959 N N . GLY A 1 390 ? 10.227 -5.301 10.32 1 97.94 390 GLY A N 1
ATOM 2960 C CA . GLY A 1 390 ? 10.031 -6.172 9.172 1 97.94 390 GLY A CA 1
ATOM 2961 C C . GLY A 1 390 ? 8.648 -6.797 9.133 1 97.94 390 GLY A C 1
ATOM 2962 O O . GLY A 1 390 ? 8.039 -6.902 8.07 1 97.94 390 GLY A O 1
ATOM 2963 N N . HIS A 1 391 ? 8.125 -7.199 10.32 1 98.44 391 HIS A N 1
ATOM 2964 C CA . HIS A 1 391 ? 6.77 -7.738 10.406 1 98.44 391 HIS A CA 1
ATOM 2965 C C . HIS A 1 391 ? 5.73 -6.695 10.008 1 98.44 391 HIS A C 1
ATOM 2967 O O . HIS A 1 391 ? 4.793 -7 9.266 1 98.44 391 HIS A O 1
ATOM 2973 N N . LEU A 1 392 ? 5.949 -5.453 10.453 1 98.38 392 LEU A N 1
ATOM 2974 C CA . LEU A 1 392 ? 5.008 -4.395 10.102 1 98.38 392 LEU A CA 1
ATOM 2975 C C . LEU A 1 392 ? 5.086 -4.07 8.617 1 98.38 392 LEU A C 1
ATOM 2977 O O . LEU A 1 392 ? 4.059 -3.846 7.973 1 98.38 392 LEU A O 1
ATOM 2981 N N . LEU A 1 393 ? 6.258 -4.043 8.094 1 98.25 393 LEU A N 1
ATOM 2982 C CA . LEU A 1 393 ? 6.488 -3.699 6.695 1 98.25 393 LEU A CA 1
ATOM 2983 C C . LEU A 1 393 ? 5.801 -4.699 5.77 1 98.25 393 LEU A C 1
ATOM 2985 O O . LEU A 1 393 ? 5.113 -4.305 4.824 1 98.25 393 LEU A O 1
ATOM 2989 N N . PHE A 1 394 ? 5.898 -6.004 6.047 1 97.69 394 PHE A N 1
ATOM 2990 C CA . PHE A 1 394 ? 5.48 -7.016 5.086 1 97.69 394 PHE A CA 1
ATOM 2991 C C . PHE A 1 394 ? 4.148 -7.637 5.5 1 97.69 394 PHE A C 1
ATOM 2993 O O . PHE A 1 394 ? 3.48 -8.281 4.691 1 97.69 394 PHE A O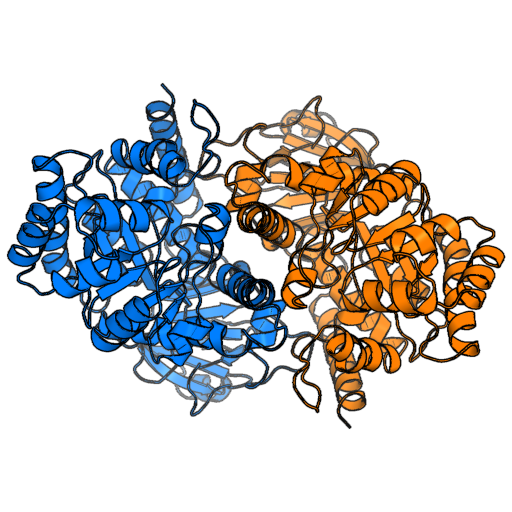 1
ATOM 3000 N N . GLY A 1 395 ? 3.777 -7.434 6.77 1 97.19 395 GLY A N 1
ATOM 3001 C CA . GLY A 1 395 ? 2.689 -8.266 7.258 1 97.19 395 GLY A CA 1
ATOM 3002 C C . GLY A 1 395 ? 1.465 -7.469 7.664 1 97.19 395 GLY A C 1
ATOM 3003 O O . GLY A 1 395 ? 0.411 -8.039 7.949 1 97.19 395 GLY A O 1
ATOM 3004 N N . ALA A 1 396 ? 1.632 -6.105 7.688 1 97.19 396 ALA A N 1
ATOM 3005 C CA . ALA A 1 396 ? 0.511 -5.336 8.227 1 97.19 396 ALA A CA 1
ATOM 3006 C C . ALA A 1 396 ? 0.25 -4.086 7.395 1 97.19 396 ALA A C 1
ATOM 3008 O O . ALA A 1 396 ? 1.069 -3.713 6.551 1 97.19 396 ALA A O 1
ATOM 3009 N N . ASN A 1 397 ? -0.917 -3.551 7.469 1 97.5 397 ASN A N 1
ATOM 3010 C CA . ASN A 1 397 ? -1.328 -2.219 7.039 1 97.5 397 ASN A CA 1
ATOM 3011 C C . ASN A 1 397 ? -2.242 -1.555 8.07 1 97.5 397 ASN A C 1
ATOM 3013 O O . ASN A 1 397 ? -2.477 -2.107 9.141 1 97.5 397 ASN A O 1
ATOM 3017 N N . GLY A 1 398 ? -2.678 -0.357 7.785 1 97.44 398 GLY A N 1
ATOM 3018 C CA . GLY A 1 398 ? -3.443 0.401 8.758 1 97.44 398 GLY A CA 1
ATOM 3019 C C . GLY A 1 398 ? -4.719 -0.298 9.188 1 97.44 398 GLY A C 1
ATOM 3020 O O . GLY A 1 398 ? -5.145 -0.171 10.344 1 97.44 398 GLY A O 1
ATOM 3021 N N . MET A 1 399 ? -5.262 -1.145 8.414 1 97 399 MET A N 1
ATOM 3022 C CA . MET A 1 399 ? -6.562 -1.75 8.68 1 97 399 MET A CA 1
ATOM 3023 C C . MET A 1 399 ? -6.426 -2.914 9.656 1 97 399 MET A C 1
ATOM 3025 O O . MET A 1 399 ? -7.43 -3.457 10.125 1 97 399 MET A O 1
ATOM 3029 N N . TYR A 1 400 ? -5.219 -3.242 10 1 98.06 400 TYR A N 1
ATOM 3030 C CA . TYR A 1 400 ? -5.02 -4.223 11.062 1 98.06 400 TYR A CA 1
ATOM 3031 C C . TYR A 1 400 ? -5.348 -3.627 12.422 1 98.06 400 TYR A C 1
ATOM 3033 O O . TYR A 1 400 ? -5.492 -4.355 13.406 1 98.06 400 TYR A O 1
ATOM 3041 N N . VAL A 1 401 ? -5.41 -2.326 12.484 1 98.75 401 VAL A N 1
ATOM 3042 C CA . VAL A 1 401 ? -5.793 -1.684 13.742 1 98.75 401 VAL A CA 1
ATOM 3043 C C . VAL A 1 401 ? -7.25 -2 14.062 1 98.75 401 VAL A C 1
ATOM 3045 O O . VAL A 1 401 ? -8.141 -1.775 13.234 1 98.75 401 VAL A O 1
ATOM 3048 N N . VAL A 1 402 ? -7.5 -2.479 15.266 1 98.62 402 VAL A N 1
ATOM 3049 C CA . VAL A 1 402 ? -8.859 -2.871 15.633 1 98.62 402 VAL A CA 1
ATOM 3050 C C . VAL A 1 402 ? -9.305 -2.092 16.859 1 98.62 402 VAL A C 1
ATOM 3052 O O . VAL A 1 402 ? -10.5 -2.043 17.172 1 98.62 402 VAL A O 1
ATOM 3055 N N . THR A 1 403 ? -8.352 -1.545 17.594 1 98.88 403 THR A N 1
ATOM 3056 C CA . THR A 1 403 ? -8.617 -0.699 18.75 1 98.88 403 THR A CA 1
ATOM 3057 C C . THR A 1 403 ? -7.738 0.548 18.719 1 98.88 403 THR A C 1
ATOM 3059 O O . THR A 1 403 ? -6.539 0.463 18.438 1 98.88 403 THR A O 1
ATOM 3062 N N . THR A 1 404 ? -8.312 1.659 18.891 1 98.94 404 THR A N 1
ATOM 3063 C CA . THR A 1 404 ? -7.609 2.934 18.984 1 98.94 404 THR A CA 1
ATOM 3064 C C . THR A 1 404 ? -8.047 3.703 20.234 1 98.94 404 THR A C 1
ATOM 3066 O O . THR A 1 404 ? -9.227 4.008 20.391 1 98.94 404 THR A O 1
ATOM 3069 N N . ILE A 1 405 ? -7.16 3.879 21.109 1 98.88 405 ILE A N 1
ATOM 3070 C CA . ILE A 1 405 ? -7.324 4.805 22.219 1 98.88 405 ILE A CA 1
ATOM 3071 C C . ILE A 1 405 ? -6.543 6.09 21.953 1 98.88 405 ILE A C 1
ATOM 3073 O O . ILE A 1 405 ? -5.371 6.043 21.578 1 98.88 405 ILE A O 1
ATOM 3077 N N . SER A 1 406 ? -7.176 7.191 22 1 98.38 406 SER A N 1
ATOM 3078 C CA . SER A 1 406 ? -6.547 8.492 21.812 1 98.38 406 SER A CA 1
ATOM 3079 C C . SER A 1 406 ? -6.871 9.43 22.969 1 98.38 406 SER A C 1
ATOM 3081 O O . SER A 1 406 ? -8.039 9.609 23.328 1 98.38 406 SER A O 1
ATOM 3083 N N . ASP A 1 407 ? -5.793 9.969 23.547 1 97 407 ASP A N 1
ATOM 3084 C CA . ASP A 1 407 ? -5.953 10.883 24.672 1 97 407 ASP A CA 1
ATOM 3085 C C . ASP A 1 407 ? -6.688 10.203 25.828 1 97 407 ASP A C 1
ATOM 3087 O O . ASP A 1 407 ? -7.508 10.828 26.5 1 97 407 ASP A O 1
ATOM 3091 N N . GLY A 1 408 ? -6.492 8.922 26.016 1 98 408 GLY A N 1
ATOM 3092 C CA . GLY A 1 408 ? -7.02 8.141 27.125 1 98 408 GLY A CA 1
ATOM 3093 C C . GLY A 1 408 ? -8.461 7.695 26.906 1 98 408 GLY A C 1
ATOM 3094 O O . GLY A 1 408 ? -9.031 7.008 27.75 1 98 408 GLY A O 1
ATOM 3095 N N . VAL A 1 409 ? -9.023 8.023 25.812 1 98.38 409 VAL A N 1
ATOM 3096 C CA . VAL A 1 409 ? -10.414 7.688 25.531 1 98.38 409 VAL A CA 1
ATOM 3097 C C . VAL A 1 409 ? -10.469 6.609 24.453 1 98.38 409 VAL A C 1
ATOM 3099 O O . VAL A 1 409 ? -9.914 6.781 23.359 1 98.38 409 VAL A O 1
ATOM 3102 N N . PRO A 1 410 ? -11.078 5.441 24.719 1 98.56 410 PRO A N 1
ATOM 3103 C CA . PRO A 1 410 ? -11.289 4.473 23.641 1 98.56 410 PRO A CA 1
ATOM 3104 C C . PRO A 1 410 ? -12.156 5.027 22.516 1 98.56 410 PRO A C 1
ATOM 3106 O O . PRO A 1 410 ? -13.328 5.348 22.719 1 98.56 410 PRO A O 1
ATOM 3109 N N . ARG A 1 411 ? -11.562 5.219 21.344 1 98.75 411 ARG A N 1
ATOM 3110 C CA . ARG A 1 411 ? -12.258 5.754 20.172 1 98.75 411 ARG A CA 1
ATOM 3111 C C . ARG A 1 411 ? -12.812 4.629 19.312 1 98.75 411 ARG A C 1
ATOM 3113 O O . ARG A 1 411 ? -13.82 4.809 18.625 1 98.75 411 ARG A O 1
ATOM 3120 N N . MET A 1 412 ? -12.18 3.52 19.234 1 98.81 412 MET A N 1
ATOM 3121 C CA . MET A 1 412 ? -12.547 2.311 18.516 1 98.81 412 MET A CA 1
ATOM 3122 C C . MET A 1 412 ? -12.117 1.062 19.266 1 98.81 412 MET A C 1
ATOM 3124 O O . MET A 1 412 ? -10.992 0.996 19.781 1 98.81 412 MET A O 1
ATOM 3128 N N . ILE A 1 413 ? -12.984 0.104 19.5 1 98.75 413 ILE A N 1
ATOM 3129 C CA . ILE A 1 413 ? -12.703 -1.186 20.125 1 98.75 413 ILE A CA 1
ATOM 3130 C C . ILE A 1 413 ? -13.211 -2.312 19.219 1 98.75 413 ILE A C 1
ATOM 3132 O O . ILE A 1 413 ? -14.398 -2.375 18.906 1 98.75 413 ILE A O 1
ATOM 3136 N N . ASP A 1 414 ? -12.367 -3.205 18.766 1 97.94 414 ASP A N 1
ATOM 3137 C CA . ASP A 1 414 ? -12.711 -4.332 17.906 1 97.94 414 ASP A CA 1
ATOM 3138 C C . ASP A 1 414 ? -13.43 -3.859 16.641 1 97.94 414 ASP A C 1
ATOM 3140 O O . ASP A 1 414 ? -14.477 -4.395 16.281 1 97.94 414 ASP A O 1
ATOM 3144 N N . ARG A 1 415 ? -12.992 -2.75 16.047 1 97.38 415 ARG A N 1
ATOM 3145 C CA . ARG A 1 415 ? -13.414 -2.162 14.781 1 97.38 415 ARG A CA 1
ATOM 3146 C C . ARG A 1 415 ? -14.766 -1.471 14.914 1 97.38 415 ARG A C 1
ATOM 3148 O O . ARG A 1 415 ? -15.391 -1.119 13.914 1 97.38 415 ARG A O 1
ATOM 3155 N N . LYS A 1 416 ? -15.203 -1.277 16.156 1 97.81 416 LYS A N 1
ATOM 3156 C CA . LYS A 1 416 ? -16.438 -0.528 16.406 1 97.81 416 LYS A CA 1
ATOM 3157 C C . LYS A 1 416 ? -16.125 0.838 17.016 1 97.81 416 LYS A C 1
ATOM 3159 O O . LYS A 1 416 ? -15.547 0.925 18.094 1 97.81 416 LYS A O 1
ATOM 3164 N N . LEU A 1 417 ? -16.516 1.874 16.328 1 98 417 LEU A N 1
ATOM 3165 C CA . LEU A 1 417 ? -16.328 3.227 16.844 1 98 417 LEU A CA 1
ATOM 3166 C C . LEU A 1 417 ? -17.109 3.43 18.141 1 98 417 LEU A C 1
ATOM 3168 O O . LEU A 1 417 ? -18.219 2.908 18.281 1 98 417 LEU A O 1
ATOM 3172 N N . GLN A 1 418 ? -16.484 4.113 19.031 1 97.88 418 GLN A N 1
ATOM 3173 C CA . GLN A 1 418 ? -17.125 4.43 20.312 1 97.88 418 GLN A CA 1
ATOM 3174 C C . GLN A 1 418 ? -17.672 5.855 20.312 1 97.88 418 GLN A C 1
ATOM 3176 O O . GLN A 1 418 ? -16.938 6.801 20.016 1 97.88 418 GLN A O 1
ATOM 3181 N N . GLY A 1 419 ? -18.938 6.066 20.547 1 95.75 419 GLY A N 1
ATOM 3182 C CA . GLY A 1 419 ? -19.531 7.383 20.703 1 95.75 419 GLY A CA 1
ATOM 3183 C C . GLY A 1 419 ? -19.812 8.078 19.391 1 95.75 419 GLY A C 1
ATOM 3184 O O . GLY A 1 419 ? -20.297 9.203 19.359 1 95.75 419 GLY A O 1
ATOM 3185 N N . ILE A 1 420 ? -19.453 7.516 18.297 1 96.38 420 ILE A N 1
ATOM 3186 C CA . ILE A 1 420 ? -19.672 8.078 16.969 1 96.38 420 ILE A CA 1
ATOM 3187 C C . ILE A 1 420 ? -20.391 7.062 16.094 1 96.38 420 ILE A C 1
ATOM 3189 O O . ILE A 1 420 ? -20.016 5.891 16.047 1 96.38 420 ILE A O 1
ATOM 3193 N N . ASP A 1 421 ? -21.438 7.426 15.508 1 96.75 421 ASP A N 1
ATOM 3194 C CA . ASP A 1 421 ? -22.172 6.598 14.547 1 96.75 421 ASP A CA 1
ATOM 3195 C C . ASP A 1 421 ? -21.578 6.734 13.148 1 96.75 421 ASP A C 1
ATOM 3197 O O . ASP A 1 421 ? -21.859 7.715 12.445 1 96.75 421 ASP A O 1
ATOM 3201 N N . LYS A 1 422 ? -20.891 5.797 12.695 1 96.88 422 LYS A N 1
ATOM 3202 C CA . LYS A 1 422 ? -20.188 5.836 11.414 1 96.88 422 LYS A CA 1
ATOM 3203 C C . LYS A 1 422 ? -21.156 6.074 10.266 1 96.88 422 LYS A C 1
ATOM 3205 O O . LYS A 1 422 ? -20.844 6.812 9.328 1 96.88 422 LYS A O 1
ATOM 3210 N N . ALA A 1 423 ? -22.266 5.375 10.234 1 96.62 423 ALA A N 1
ATOM 3211 C CA . ALA A 1 423 ? -23.234 5.508 9.148 1 96.62 423 ALA A CA 1
ATOM 3212 C C . ALA A 1 423 ? -23.734 6.945 9.031 1 96.62 423 ALA A C 1
ATOM 3214 O O . ALA A 1 423 ? -23.891 7.465 7.922 1 96.62 423 ALA A O 1
ATOM 3215 N N . GLU A 1 424 ? -24 7.559 10.172 1 97.69 424 GLU A N 1
ATOM 3216 C CA . GLU A 1 424 ? -24.438 8.953 10.172 1 97.69 424 GLU A CA 1
ATOM 3217 C C . GLU A 1 424 ? -23.359 9.875 9.617 1 97.69 424 GLU A C 1
ATOM 3219 O O . GLU A 1 424 ? -23.656 10.781 8.828 1 97.69 424 GLU A O 1
ATOM 3224 N N . VAL A 1 425 ? -22.156 9.633 10.055 1 98.25 425 VAL A N 1
ATOM 3225 C CA . VAL A 1 425 ? -21.031 10.43 9.57 1 98.25 425 VAL A CA 1
ATOM 3226 C C . VAL A 1 425 ? -20.922 10.281 8.055 1 98.25 425 VAL A C 1
ATOM 3228 O O . VAL A 1 425 ? -20.812 11.281 7.332 1 98.25 425 VAL A O 1
ATOM 3231 N N . MET A 1 426 ? -21.016 9.062 7.559 1 98.06 426 MET A N 1
ATOM 3232 C CA . MET A 1 426 ? -20.812 8.797 6.137 1 98.06 426 MET A CA 1
ATOM 3233 C C . MET A 1 426 ? -21.969 9.359 5.312 1 98.06 426 MET A C 1
ATOM 3235 O O . MET A 1 426 ? -21.766 9.812 4.184 1 98.06 426 MET A O 1
ATOM 3239 N N . ASP A 1 427 ? -23.172 9.352 5.879 1 98.06 427 ASP A N 1
ATOM 3240 C CA . ASP A 1 427 ? -24.312 9.961 5.203 1 98.06 427 ASP A CA 1
ATOM 3241 C C . ASP A 1 427 ? -24.109 11.461 5.012 1 98.06 427 ASP A C 1
ATOM 3243 O O . ASP A 1 427 ? -24.391 12 3.941 1 98.06 427 ASP A O 1
ATOM 3247 N N . GLU A 1 428 ? -23.641 12.078 6.059 1 98.31 428 GLU A N 1
ATOM 3248 C CA . GLU A 1 428 ? -23.359 13.508 5.973 1 98.31 428 GLU A CA 1
ATOM 3249 C C . GLU A 1 428 ? -22.266 13.797 4.949 1 98.31 428 GLU A C 1
ATOM 3251 O O . GLU A 1 428 ? -22.406 14.727 4.148 1 98.31 428 GLU A O 1
ATOM 3256 N N . VAL A 1 429 ? -21.219 13.031 4.969 1 98.81 429 VAL A N 1
ATOM 3257 C CA . VAL A 1 429 ? -20.094 13.211 4.051 1 98.81 429 VAL A CA 1
ATOM 3258 C C . VAL A 1 429 ? -20.578 13.047 2.609 1 98.81 429 VAL A C 1
ATOM 3260 O O . VAL A 1 429 ? -20.281 13.883 1.753 1 98.81 429 VAL A O 1
ATOM 3263 N N . LEU A 1 430 ? -21.344 12.008 2.348 1 98.56 430 LEU A N 1
ATOM 3264 C CA . LEU A 1 430 ? -21.797 11.727 0.991 1 98.56 430 LEU A CA 1
ATOM 3265 C C . LEU A 1 430 ? -22.75 12.82 0.508 1 98.56 430 LEU A C 1
ATOM 3267 O O . LEU A 1 430 ? -22.672 13.25 -0.643 1 98.56 430 LEU A O 1
ATOM 3271 N N . ALA A 1 431 ? -23.672 13.234 1.386 1 98.44 431 ALA A N 1
ATOM 3272 C CA . ALA A 1 431 ? -24.594 14.297 1.021 1 98.44 431 ALA A CA 1
ATOM 3273 C C . ALA A 1 431 ? -23.859 15.578 0.647 1 98.44 431 ALA A C 1
ATOM 3275 O O . ALA A 1 431 ? -24.172 16.219 -0.349 1 98.44 431 ALA A O 1
ATOM 3276 N N . THR A 1 432 ? -22.859 15.906 1.423 1 98.75 432 THR A N 1
ATOM 3277 C CA . THR A 1 432 ? -22.078 17.109 1.188 1 98.75 432 THR A CA 1
ATOM 3278 C C . THR A 1 432 ? -21.25 16.984 -0.086 1 98.75 432 THR A C 1
ATOM 3280 O O . THR A 1 432 ? -21.156 17.922 -0.869 1 98.75 432 THR A O 1
ATOM 3283 N N . SER A 1 433 ? -20.656 15.805 -0.283 1 98.5 433 SER A N 1
ATOM 3284 C CA . SER A 1 433 ? -19.812 15.602 -1.458 1 98.5 433 SER A CA 1
ATOM 3285 C C . SER A 1 433 ? -20.625 15.703 -2.744 1 98.5 433 SER A C 1
ATOM 3287 O O . SER A 1 433 ? -20.125 16.188 -3.764 1 98.5 433 SER A O 1
ATOM 3289 N N . LYS A 1 434 ? -21.891 15.258 -2.736 1 97.94 434 LYS A N 1
ATOM 3290 C CA . LYS A 1 434 ? -22.766 15.398 -3.896 1 97.94 434 LYS A CA 1
ATOM 3291 C C . LYS A 1 434 ? -22.953 16.875 -4.266 1 97.94 434 LYS A C 1
ATOM 3293 O O . LYS A 1 434 ? -22.906 17.234 -5.441 1 97.94 434 LYS A O 1
ATOM 3298 N N . GLY A 1 435 ? -23.203 17.672 -3.221 1 97.81 435 GLY A N 1
ATOM 3299 C CA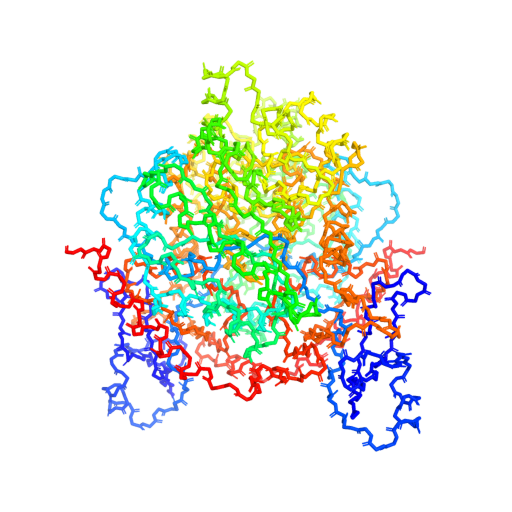 . GLY A 1 435 ? -23.328 19.094 -3.457 1 97.81 435 GLY A CA 1
ATOM 3300 C C . GLY A 1 435 ? -22.062 19.734 -4.004 1 97.81 435 GLY A C 1
ATOM 3301 O O . GLY A 1 435 ? -22.109 20.516 -4.945 1 97.81 435 GLY A O 1
ATOM 3302 N N . LEU A 1 436 ? -20.891 19.391 -3.451 1 98.19 436 LEU A N 1
ATOM 3303 C CA . LEU A 1 436 ? -19.609 19.906 -3.906 1 98.19 436 LEU A CA 1
ATOM 3304 C C . LEU A 1 436 ? -19.344 19.516 -5.355 1 98.19 436 LEU A C 1
ATOM 3306 O O . LEU A 1 436 ? -18.922 20.344 -6.164 1 98.19 436 LEU A O 1
ATOM 3310 N N . TRP A 1 437 ? -19.562 18.203 -5.645 1 97.56 437 TRP A N 1
ATOM 3311 C CA . TRP A 1 437 ? -19.281 17.703 -6.988 1 97.56 437 TRP A CA 1
ATOM 3312 C C . TRP A 1 437 ? -20.141 18.422 -8.023 1 97.56 437 TRP A C 1
ATOM 3314 O O . TRP A 1 437 ? -19.703 18.672 -9.141 1 97.56 437 TRP A O 1
ATOM 3324 N N . LYS A 1 438 ? -21.391 18.75 -7.656 1 96.19 438 LYS A N 1
ATOM 3325 C CA . LYS A 1 438 ? -22.266 19.531 -8.539 1 96.19 438 LYS A CA 1
ATOM 3326 C C . LYS A 1 438 ? -21.688 20.922 -8.797 1 96.19 438 LYS A C 1
ATOM 3328 O O . LYS A 1 438 ? -21.734 21.422 -9.914 1 96.19 438 LYS A O 1
ATOM 3333 N N . ARG A 1 439 ? -21.078 21.516 -7.746 1 95.75 439 ARG A N 1
ATOM 3334 C CA . ARG A 1 439 ? -20.484 22.828 -7.891 1 95.75 439 ARG A CA 1
ATOM 3335 C C . ARG A 1 439 ? -19.219 22.766 -8.75 1 95.75 439 ARG A C 1
ATOM 3337 O O . ARG A 1 439 ? -18.891 23.719 -9.461 1 95.75 439 ARG A O 1
ATOM 3344 N N . LEU A 1 440 ? -18.5 21.641 -8.719 1 95.69 440 LEU A N 1
ATOM 3345 C CA . LEU A 1 440 ? -17.25 21.484 -9.461 1 95.69 440 LEU A CA 1
ATOM 3346 C C . LEU A 1 440 ? -17.531 21.109 -10.914 1 95.69 440 LEU A C 1
ATOM 3348 O O . LEU A 1 440 ? -16.672 21.328 -11.781 1 95.69 440 LEU A O 1
ATOM 3352 N N . ASN A 1 441 ? -18.594 20.422 -11.125 1 91.25 441 ASN A N 1
ATOM 3353 C CA . ASN A 1 441 ? -19.016 20.031 -12.461 1 91.25 441 ASN A CA 1
ATOM 3354 C C . ASN A 1 441 ? -20.406 20.578 -12.805 1 91.25 441 ASN A C 1
ATOM 3356 O O . ASN A 1 441 ? -21.375 19.828 -12.922 1 91.25 441 ASN A O 1
ATOM 3360 N N . PRO A 1 442 ? -20.5 21.891 -13.109 1 77.69 442 PRO A N 1
ATOM 3361 C CA . PRO A 1 442 ? -21.828 22.469 -13.352 1 77.69 442 PRO A CA 1
ATOM 3362 C C . PRO A 1 442 ? -22.469 21.984 -14.641 1 77.69 442 PRO A C 1
ATOM 3364 O O . PRO A 1 442 ? -21.75 21.641 -15.594 1 77.69 442 PRO A O 1
ATOM 3367 N N . MET B 1 1 ? -28.375 -23.172 -2.943 1 95.06 1 MET B N 1
ATOM 3368 C CA . MET B 1 1 ? -28.5 -21.891 -3.633 1 95.06 1 MET B CA 1
ATOM 3369 C C . MET B 1 1 ? -28.234 -20.734 -2.68 1 95.06 1 MET B C 1
ATOM 3371 O O . MET B 1 1 ? -28.703 -20.734 -1.541 1 95.06 1 MET B O 1
ATOM 3375 N N . ILE B 1 2 ? -27.406 -19.797 -3.09 1 98.38 2 ILE B N 1
ATOM 3376 C CA . ILE B 1 2 ? -27.031 -18.641 -2.281 1 98.38 2 ILE B CA 1
ATOM 3377 C C . ILE B 1 2 ? -27.359 -17.344 -3.035 1 98.38 2 ILE B C 1
ATOM 3379 O O . ILE B 1 2 ? -27.156 -17.266 -4.25 1 98.38 2 ILE B O 1
ATOM 3383 N N . ILE B 1 3 ? -27.984 -16.422 -2.381 1 98.75 3 ILE B N 1
ATOM 3384 C CA . ILE B 1 3 ? -28.031 -15.047 -2.859 1 98.75 3 ILE B CA 1
ATOM 3385 C C . ILE B 1 3 ? -27.094 -14.18 -2.012 1 98.75 3 ILE B C 1
ATOM 3387 O O . ILE B 1 3 ? -27.25 -14.102 -0.791 1 98.75 3 ILE B O 1
ATOM 3391 N N . LEU B 1 4 ? -26.047 -13.695 -2.637 1 98.81 4 LEU B N 1
ATOM 3392 C CA . LEU B 1 4 ? -25.172 -12.719 -1.991 1 98.81 4 LEU B CA 1
ATOM 3393 C C . LEU B 1 4 ? -25.609 -11.297 -2.334 1 98.81 4 LEU B C 1
ATOM 3395 O O . LEU B 1 4 ? -25.5 -10.875 -3.486 1 98.81 4 LEU B O 1
ATOM 3399 N N . GLY B 1 5 ? -26.125 -10.562 -1.566 1 96.81 5 GLY B N 1
ATOM 3400 C CA . GLY B 1 5 ? -26.594 -9.188 -1.619 1 96.81 5 GLY B CA 1
ATOM 3401 C C . GLY B 1 5 ? -26.938 -8.617 -0.253 1 96.81 5 GLY B C 1
ATOM 3402 O O . GLY B 1 5 ? -26.594 -9.211 0.772 1 96.81 5 GLY B O 1
ATOM 3403 N N . LYS B 1 6 ? -27.531 -7.395 -0.017 1 95.94 6 LYS B N 1
ATOM 3404 C CA . LYS B 1 6 ? -27.812 -6.246 -0.872 1 95.94 6 LYS B CA 1
ATOM 3405 C C . LYS B 1 6 ? -26.609 -5.309 -0.944 1 95.94 6 LYS B C 1
ATOM 3407 O O . LYS B 1 6 ? -26.219 -4.711 0.061 1 95.94 6 LYS B O 1
ATOM 3412 N N . GLY B 1 7 ? -25.922 -5.148 -2.027 1 98.38 7 GLY B N 1
ATOM 3413 C CA . GLY B 1 7 ? -24.781 -4.254 -2.199 1 98.38 7 GLY B CA 1
ATOM 3414 C C . GLY B 1 7 ? -24.688 -3.689 -3.604 1 98.38 7 GLY B C 1
ATOM 3415 O O . GLY B 1 7 ? -25.609 -3.826 -4.406 1 98.38 7 GLY B O 1
ATOM 3416 N N . THR B 1 8 ? -23.703 -2.846 -3.883 1 98.75 8 THR B N 1
ATOM 3417 C CA . THR B 1 8 ? -23.375 -2.383 -5.227 1 98.75 8 THR B CA 1
ATOM 3418 C C . THR B 1 8 ? -22.516 -3.408 -5.957 1 98.75 8 THR B C 1
ATOM 3420 O O . THR B 1 8 ? -21.391 -3.703 -5.527 1 98.75 8 THR B O 1
ATOM 3423 N N . VAL B 1 9 ? -23.062 -3.957 -7.008 1 98.88 9 VAL B N 1
ATOM 3424 C CA . VAL B 1 9 ? -22.375 -5.023 -7.73 1 98.88 9 VAL B CA 1
ATOM 3425 C C . VAL B 1 9 ? -21.5 -4.422 -8.828 1 98.88 9 VAL B C 1
ATOM 3427 O O . VAL B 1 9 ? -22 -3.721 -9.719 1 98.88 9 VAL B O 1
ATOM 3430 N N . ILE B 1 10 ? -20.234 -4.566 -8.742 1 98.88 10 ILE B N 1
ATOM 3431 C CA . ILE B 1 10 ? -19.281 -4.25 -9.805 1 98.88 10 ILE B CA 1
ATOM 3432 C C . ILE B 1 10 ? -18.969 -5.512 -10.602 1 98.88 10 ILE B C 1
ATOM 3434 O O . ILE B 1 10 ? -18.172 -6.352 -10.156 1 98.88 10 ILE B O 1
ATOM 3438 N N . THR B 1 11 ? -19.469 -5.68 -11.781 1 98.81 11 THR B N 1
ATOM 3439 C CA . THR B 1 11 ? -19.516 -6.973 -12.453 1 98.81 11 THR B CA 1
ATOM 3440 C C . THR B 1 11 ? -18.234 -7.23 -13.227 1 98.81 11 THR B C 1
ATOM 3442 O O . THR B 1 11 ? -17.891 -8.383 -13.516 1 98.81 11 THR B O 1
ATOM 3445 N N . ARG B 1 12 ? -17.5 -6.137 -13.664 1 98.38 12 ARG B N 1
ATOM 3446 C CA . ARG B 1 12 ? -16.391 -6.16 -14.602 1 98.38 12 ARG B CA 1
ATOM 3447 C C . ARG B 1 12 ? -16.812 -6.676 -15.969 1 98.38 12 ARG B C 1
ATOM 3449 O O . ARG B 1 12 ? -16 -7.188 -16.734 1 98.38 12 ARG B O 1
ATOM 3456 N N . ASP B 1 13 ? -18.094 -6.707 -16.172 1 97.44 13 ASP B N 1
ATOM 3457 C CA . ASP B 1 13 ? -18.703 -6.953 -17.469 1 97.44 13 ASP B CA 1
ATOM 3458 C C . ASP B 1 13 ? -19.062 -5.641 -18.156 1 97.44 13 ASP B C 1
ATOM 3460 O O . ASP B 1 13 ? -19.906 -4.887 -17.656 1 97.44 13 ASP B O 1
ATOM 3464 N N . ALA B 1 14 ? -18.5 -5.418 -19.328 1 95 14 ALA B N 1
ATOM 3465 C CA . ALA B 1 14 ? -18.688 -4.152 -20.031 1 95 14 ALA B CA 1
ATOM 3466 C C . ALA B 1 14 ? -20.156 -3.936 -20.375 1 95 14 ALA B C 1
ATOM 3468 O O . ALA B 1 14 ? -20.625 -2.795 -20.484 1 95 14 ALA B O 1
ATOM 3469 N N . ASP B 1 15 ? -20.938 -4.984 -20.484 1 95.5 15 ASP B N 1
ATOM 3470 C CA . ASP B 1 15 ? -22.344 -4.879 -20.891 1 95.5 15 ASP B CA 1
ATOM 3471 C C . ASP B 1 15 ? -23.203 -4.383 -19.734 1 95.5 15 ASP B C 1
ATOM 3473 O O . ASP B 1 15 ? -24.281 -3.818 -19.953 1 95.5 15 ASP B O 1
ATOM 3477 N N . ARG B 1 16 ? -22.859 -4.688 -18.5 1 97 16 ARG B N 1
ATOM 3478 C CA . ARG B 1 16 ? -23.562 -4.266 -17.297 1 97 16 ARG B CA 1
ATOM 3479 C C . ARG B 1 16 ? -22.594 -4.09 -16.125 1 97 16 ARG B C 1
ATOM 3481 O O . ARG B 1 16 ? -22.594 -4.891 -15.195 1 97 16 ARG B O 1
ATOM 3488 N N . PRO B 1 17 ? -21.859 -2.924 -16.188 1 98.06 17 PRO B N 1
ATOM 3489 C CA . PRO B 1 17 ? -20.688 -2.785 -15.336 1 98.06 17 PRO B CA 1
ATOM 3490 C C . PRO B 1 17 ? -21.047 -2.619 -13.859 1 98.06 17 PRO B C 1
ATOM 3492 O O . PRO B 1 17 ? -20.266 -2.977 -12.984 1 98.06 17 PRO B O 1
ATOM 3495 N N . ILE B 1 18 ? -22.266 -2.043 -13.562 1 98.56 18 ILE B N 1
ATOM 3496 C CA . ILE B 1 18 ? -22.609 -1.748 -12.172 1 98.56 18 ILE B CA 1
ATOM 3497 C C . ILE B 1 18 ? -24.109 -1.979 -11.961 1 98.56 18 ILE B C 1
ATOM 3499 O O . ILE B 1 18 ? -24.922 -1.7 -12.844 1 98.56 18 ILE B O 1
ATOM 3503 N N . ILE B 1 19 ? -24.484 -2.613 -10.883 1 98.69 19 ILE B N 1
ATOM 3504 C CA . ILE B 1 19 ? -25.859 -2.783 -10.453 1 98.69 19 ILE B CA 1
ATOM 3505 C C . ILE B 1 19 ? -26.016 -2.287 -9.016 1 98.69 19 ILE B C 1
ATOM 3507 O O . ILE B 1 19 ? -25.516 -2.912 -8.078 1 98.69 19 ILE B O 1
ATOM 3511 N N . TYR B 1 20 ? -26.656 -1.168 -8.836 1 98 20 TYR B N 1
ATOM 3512 C CA . TYR B 1 20 ? -26.938 -0.663 -7.5 1 98 20 TYR B CA 1
ATOM 3513 C C . TYR B 1 20 ? -28.016 -1.495 -6.816 1 98 20 TYR B C 1
ATOM 3515 O O . TYR B 1 20 ? -28.906 -2.031 -7.48 1 98 20 TYR B O 1
ATOM 3523 N N . ASP B 1 21 ? -27.969 -1.645 -5.496 1 98.06 21 ASP B N 1
ATOM 3524 C CA . ASP B 1 21 ? -28.891 -2.471 -4.727 1 98.06 21 ASP B CA 1
ATOM 3525 C C . ASP B 1 21 ? -29.031 -3.861 -5.34 1 98.06 21 ASP B C 1
ATOM 3527 O O . ASP B 1 21 ? -30.141 -4.332 -5.578 1 98.06 21 ASP B O 1
ATOM 3531 N N . GLY B 1 22 ? -27.828 -4.344 -5.727 1 98.69 22 GLY B N 1
ATOM 3532 C CA . GLY B 1 22 ? -27.781 -5.57 -6.508 1 98.69 22 GLY B CA 1
ATOM 3533 C C . GLY B 1 22 ? -27.422 -6.789 -5.688 1 98.69 22 GLY B C 1
ATOM 3534 O O . GLY B 1 22 ? -27.234 -6.695 -4.473 1 98.69 22 GLY B O 1
ATOM 3535 N N . ALA B 1 23 ? -27.422 -7.93 -6.348 1 98.75 23 ALA B N 1
ATOM 3536 C CA . ALA B 1 23 ? -27.078 -9.219 -5.758 1 98.75 23 ALA B CA 1
ATOM 3537 C C . ALA B 1 23 ? -26.641 -10.211 -6.832 1 98.75 23 ALA B C 1
ATOM 3539 O O . ALA B 1 23 ? -26.812 -9.953 -8.023 1 98.75 23 ALA B O 1
ATOM 3540 N N . ILE B 1 24 ? -26.047 -11.266 -6.395 1 98.75 24 ILE B N 1
ATOM 3541 C CA . ILE B 1 24 ? -25.625 -12.398 -7.215 1 98.75 24 ILE B CA 1
ATOM 3542 C C . ILE B 1 24 ? -26.266 -13.68 -6.688 1 98.75 24 ILE B C 1
ATOM 3544 O O . ILE B 1 24 ? -26.281 -13.922 -5.477 1 98.75 24 ILE B O 1
ATOM 3548 N N . ALA B 1 25 ? -26.906 -14.461 -7.582 1 98.81 25 ALA B N 1
ATOM 3549 C CA . ALA B 1 25 ? -27.438 -15.781 -7.234 1 98.81 25 ALA B CA 1
ATOM 3550 C C . ALA B 1 25 ? -26.453 -16.875 -7.629 1 98.81 25 ALA B C 1
ATOM 3552 O O . ALA B 1 25 ? -25.969 -16.922 -8.766 1 98.81 25 ALA B O 1
ATOM 3553 N N . ILE B 1 26 ? -26.109 -17.75 -6.723 1 98.81 26 ILE B N 1
ATOM 3554 C CA . ILE B 1 26 ? -25.109 -18.781 -6.891 1 98.81 26 ILE B CA 1
ATOM 3555 C C . ILE B 1 26 ? -25.75 -20.156 -6.699 1 98.81 26 ILE B C 1
ATOM 3557 O O . ILE B 1 26 ? -26.484 -20.375 -5.73 1 98.81 26 ILE B O 1
ATOM 3561 N N . ASP B 1 27 ? -25.609 -21.047 -7.574 1 98.38 27 ASP B N 1
ATOM 3562 C CA . ASP B 1 27 ? -25.984 -22.453 -7.469 1 98.38 27 ASP B CA 1
ATOM 3563 C C . ASP B 1 27 ? -24.797 -23.375 -7.699 1 98.38 27 ASP B C 1
ATOM 3565 O O . ASP B 1 27 ? -24.266 -23.453 -8.812 1 98.38 27 ASP B O 1
ATOM 3569 N N . GLY B 1 28 ? -24.406 -24.062 -6.652 1 97.44 28 GLY B N 1
ATOM 3570 C CA . GLY B 1 28 ? -23.156 -24.812 -6.742 1 97.44 28 GLY B CA 1
ATOM 3571 C C . GLY B 1 28 ? -21.938 -23.922 -6.938 1 97.44 28 GLY B C 1
ATOM 3572 O O . GLY B 1 28 ? -21.703 -23 -6.16 1 97.44 28 GLY B O 1
ATOM 3573 N N . THR B 1 29 ? -21.219 -24.234 -8.07 1 97.88 29 THR B N 1
ATOM 3574 C CA . THR B 1 29 ? -19.953 -23.547 -8.289 1 97.88 29 THR B CA 1
ATOM 3575 C C . THR B 1 29 ? -20.141 -22.375 -9.258 1 97.88 29 THR B C 1
ATOM 3577 O O . THR B 1 29 ? -19.172 -21.703 -9.609 1 97.88 29 THR B O 1
ATOM 3580 N N . GLN B 1 30 ? -21.375 -22.062 -9.633 1 98.19 30 GLN B N 1
ATOM 3581 C CA . GLN B 1 30 ? -21.562 -21.109 -10.719 1 98.19 30 GLN B CA 1
ATOM 3582 C C . GLN B 1 30 ? -22.516 -20 -10.32 1 98.19 30 GLN B C 1
ATOM 3584 O O . GLN B 1 30 ? -23.406 -20.203 -9.492 1 98.19 30 GLN B O 1
ATOM 3589 N N . ILE B 1 31 ? -22.297 -18.875 -10.883 1 98.69 31 ILE B N 1
ATOM 3590 C CA . ILE B 1 31 ? -23.266 -17.797 -10.836 1 98.69 31 ILE B CA 1
ATOM 3591 C C . ILE B 1 31 ? -24.422 -18.109 -11.773 1 98.69 31 ILE B C 1
ATOM 3593 O O . ILE B 1 31 ? -24.219 -18.344 -12.969 1 98.69 31 ILE B O 1
ATOM 3597 N N . VAL B 1 32 ? -25.641 -18.125 -11.289 1 98.62 32 VAL B N 1
ATOM 3598 C CA . VAL B 1 32 ? -26.75 -18.516 -12.141 1 98.62 32 VAL B CA 1
ATOM 3599 C C . VAL B 1 32 ? -27.594 -17.297 -12.484 1 98.62 32 VAL B C 1
ATOM 3601 O O . VAL B 1 32 ? -28.422 -17.344 -13.406 1 98.62 32 VAL B O 1
ATOM 3604 N N . ASP B 1 33 ? -27.406 -16.234 -11.664 1 98.44 33 ASP B N 1
ATOM 3605 C CA . ASP B 1 33 ? -28.172 -15.008 -11.938 1 98.44 33 ASP B CA 1
ATOM 3606 C C . ASP B 1 33 ? -27.516 -13.797 -11.266 1 98.44 33 ASP B C 1
ATOM 3608 O O . ASP B 1 33 ? -26.766 -13.953 -10.297 1 98.44 33 ASP B O 1
ATOM 3612 N N . ILE B 1 34 ? -27.719 -12.633 -11.773 1 98.44 34 ILE B N 1
ATOM 3613 C CA . ILE B 1 34 ? -27.219 -11.352 -11.281 1 98.44 34 ILE B CA 1
ATOM 3614 C C . ILE B 1 34 ? -28.266 -10.266 -11.547 1 98.44 34 ILE B C 1
ATOM 3616 O O . ILE B 1 34 ? -28.891 -10.234 -12.609 1 98.44 34 ILE B O 1
ATOM 3620 N N . GLY B 1 35 ? -28.578 -9.414 -10.625 1 98.38 35 GLY B N 1
ATOM 3621 C CA . GLY B 1 35 ? -29.578 -8.383 -10.812 1 98.38 35 GLY B CA 1
ATOM 3622 C C . GLY B 1 35 ? -29.938 -7.652 -9.539 1 98.38 35 GLY B C 1
ATOM 3623 O O . GLY B 1 35 ? -29.141 -7.594 -8.602 1 98.38 35 GLY B O 1
ATOM 3624 N N . ILE B 1 36 ? -31.109 -7.023 -9.531 1 98.56 36 ILE B N 1
ATOM 3625 C CA . ILE B 1 36 ? -31.594 -6.273 -8.383 1 98.56 36 ILE B CA 1
ATOM 3626 C C . ILE B 1 36 ? -31.891 -7.234 -7.234 1 98.56 36 ILE B C 1
ATOM 3628 O O . ILE B 1 36 ? -32.531 -8.281 -7.438 1 98.56 36 ILE B O 1
ATOM 3632 N N . TYR B 1 37 ? -31.438 -6.898 -6.023 1 98.56 37 TYR B N 1
ATOM 3633 C CA . TYR B 1 37 ? -31.5 -7.762 -4.852 1 98.56 37 TYR B CA 1
ATOM 3634 C C . TYR B 1 37 ? -32.938 -8.258 -4.617 1 98.56 37 TYR B C 1
ATOM 3636 O O . TYR B 1 37 ? -33.156 -9.469 -4.531 1 98.56 37 TYR B O 1
ATOM 3644 N N . ASP B 1 38 ? -33.906 -7.324 -4.605 1 98.19 38 ASP B N 1
ATOM 3645 C CA . ASP B 1 38 ? -35.312 -7.68 -4.281 1 98.19 38 ASP B CA 1
ATOM 3646 C C . ASP B 1 38 ? -35.875 -8.617 -5.332 1 98.19 38 ASP B C 1
ATOM 3648 O O . ASP B 1 38 ? -36.656 -9.516 -5 1 98.19 38 ASP B O 1
ATOM 3652 N N . GLU B 1 39 ? -35.531 -8.422 -6.586 1 98.5 39 GLU B N 1
ATOM 3653 C CA . GLU B 1 39 ? -36 -9.266 -7.668 1 98.5 39 GLU B CA 1
ATOM 3654 C C . GLU B 1 39 ? -35.438 -10.68 -7.559 1 98.5 39 GLU B C 1
ATOM 3656 O O . GLU B 1 39 ? -36.188 -11.656 -7.758 1 98.5 39 GLU B O 1
ATOM 3661 N N . LEU B 1 40 ? -34.188 -10.812 -7.25 1 98.44 40 LEU B N 1
ATOM 3662 C CA . LEU B 1 40 ? -33.562 -12.125 -7.121 1 98.44 40 LEU B CA 1
ATOM 3663 C C . LEU B 1 40 ? -34.125 -12.875 -5.922 1 98.44 40 LEU B C 1
ATOM 3665 O O . LEU B 1 40 ? -34.312 -14.094 -5.98 1 98.44 40 LEU B O 1
ATOM 3669 N N . CYS B 1 41 ? -34.406 -12.156 -4.844 1 97.88 41 CYS B N 1
ATOM 3670 C CA . CYS B 1 41 ? -35 -12.789 -3.666 1 97.88 41 CYS B CA 1
ATOM 3671 C C . CYS B 1 41 ? -36.375 -13.352 -3.98 1 97.88 41 CYS B C 1
ATOM 3673 O O . CYS B 1 41 ? -36.75 -14.398 -3.453 1 97.88 41 CYS B O 1
ATOM 3675 N N . LYS B 1 42 ? -37.094 -12.656 -4.805 1 97.94 42 LYS B N 1
ATOM 3676 C CA . LYS B 1 42 ? -38.438 -13.117 -5.211 1 97.94 42 LYS B CA 1
ATOM 3677 C C . LYS B 1 42 ? -38.344 -14.336 -6.129 1 97.94 42 LYS B C 1
ATOM 3679 O O . LYS B 1 42 ? -39.188 -15.219 -6.086 1 97.94 42 LYS B O 1
ATOM 3684 N N . THR B 1 43 ? -37.344 -14.273 -6.934 1 97.94 43 THR B N 1
ATOM 3685 C CA . THR B 1 43 ? -37.156 -15.352 -7.902 1 97.94 43 THR B CA 1
ATOM 3686 C C . THR B 1 43 ? -36.688 -16.625 -7.211 1 97.94 43 THR B C 1
ATOM 3688 O O . THR B 1 43 ? -37.125 -17.719 -7.543 1 97.94 43 THR B O 1
ATOM 3691 N N . TYR B 1 44 ? -35.719 -16.5 -6.27 1 97.75 44 TYR B N 1
ATOM 3692 C CA . TYR B 1 44 ? -35.125 -17.641 -5.582 1 97.75 44 TYR B CA 1
ATOM 3693 C C . TYR B 1 44 ? -35.531 -17.656 -4.105 1 97.75 44 TYR B C 1
ATOM 3695 O O . TYR B 1 44 ? -34.656 -17.469 -3.234 1 97.75 44 TYR B O 1
ATOM 3703 N N . VAL B 1 45 ? -36.688 -18.031 -3.773 1 95.81 45 VAL B N 1
ATOM 3704 C CA . VAL B 1 45 ? -37.344 -17.812 -2.486 1 95.81 45 VAL B CA 1
ATOM 3705 C C . VAL B 1 45 ? -36.688 -18.688 -1.423 1 95.81 45 VAL B C 1
ATOM 3707 O O . VAL B 1 45 ? -36.656 -18.328 -0.246 1 95.81 45 VAL B O 1
ATOM 3710 N N . ASN B 1 46 ? -36.094 -19.797 -1.787 1 95.75 46 ASN B N 1
ATOM 3711 C CA . ASN B 1 46 ? -35.562 -20.719 -0.809 1 95.75 46 ASN B CA 1
ATOM 3712 C C . ASN B 1 46 ? -34.031 -20.594 -0.71 1 95.75 46 ASN B C 1
ATOM 3714 O O . ASN B 1 46 ? -33.375 -21.375 -0.015 1 95.75 46 ASN B O 1
ATOM 3718 N N . ALA B 1 47 ? -33.5 -19.547 -1.339 1 97.44 47 ALA B N 1
ATOM 3719 C CA . ALA B 1 47 ? -32.031 -19.375 -1.334 1 97.44 47 ALA B CA 1
ATOM 3720 C C . ALA B 1 47 ? -31.547 -18.891 0.027 1 97.44 47 ALA B C 1
ATOM 3722 O O . ALA B 1 47 ? -32.25 -18.125 0.703 1 97.44 47 ALA B O 1
ATOM 3723 N N . GLU B 1 48 ? -30.375 -19.406 0.478 1 98 48 GLU B N 1
ATOM 3724 C CA . GLU B 1 48 ? -29.688 -18.828 1.622 1 98 48 GLU B CA 1
ATOM 3725 C C . GLU B 1 48 ? -29.188 -17.422 1.304 1 98 48 GLU B C 1
ATOM 3727 O O . GLU B 1 48 ? -28.609 -17.188 0.235 1 98 48 GLU B O 1
ATOM 3732 N N . ILE B 1 49 ? -29.484 -16.5 2.211 1 98.31 49 ILE B N 1
ATOM 3733 C CA . ILE B 1 49 ? -29.094 -15.117 1.971 1 98.31 49 ILE B CA 1
ATOM 3734 C C . ILE B 1 49 ? -27.797 -14.805 2.719 1 98.31 49 ILE B C 1
ATOM 3736 O O . ILE B 1 49 ? -27.688 -15.07 3.92 1 98.31 49 ILE B O 1
ATOM 3740 N N . ILE B 1 50 ? -26.766 -14.391 2.07 1 98.56 50 ILE B N 1
ATOM 3741 C CA . ILE B 1 50 ? -25.578 -13.766 2.652 1 98.56 50 ILE B CA 1
ATOM 3742 C C . ILE B 1 50 ? -25.641 -12.258 2.436 1 98.56 50 ILE B C 1
ATOM 3744 O O . ILE B 1 50 ? -25.672 -11.789 1.295 1 98.56 50 ILE B O 1
ATOM 3748 N N . ASP B 1 51 ? -25.641 -11.5 3.502 1 98.25 51 ASP B N 1
ATOM 3749 C CA . ASP B 1 51 ? -25.828 -10.055 3.475 1 98.25 51 ASP B CA 1
ATOM 3750 C C . ASP B 1 51 ? -24.516 -9.344 3.152 1 98.25 51 ASP B C 1
ATOM 3752 O O . ASP B 1 51 ? -23.484 -9.602 3.793 1 98.25 51 ASP B O 1
ATOM 3756 N N . ALA B 1 52 ? -24.531 -8.508 2.127 1 98.38 52 ALA B N 1
ATOM 3757 C CA . ALA B 1 52 ? -23.344 -7.738 1.753 1 98.38 52 ALA B CA 1
ATOM 3758 C C . ALA B 1 52 ? -23.297 -6.418 2.512 1 98.38 52 ALA B C 1
ATOM 3760 O O . ALA B 1 52 ? -22.328 -5.664 2.391 1 98.38 52 ALA B O 1
ATOM 3761 N N . HIS B 1 53 ? -24.266 -6.078 3.305 1 97.31 53 HIS B N 1
ATOM 3762 C CA . HIS B 1 53 ? -24.328 -4.926 4.195 1 97.31 53 HIS B CA 1
ATOM 3763 C C . HIS B 1 53 ? -24.125 -3.625 3.428 1 97.31 53 HIS B C 1
ATOM 3765 O O . HIS B 1 53 ? -23.438 -2.717 3.908 1 97.31 53 HIS B O 1
ATOM 3771 N N . GLY B 1 54 ? -24.594 -3.561 2.178 1 97.62 54 GLY B N 1
ATOM 3772 C CA . GLY B 1 54 ? -24.469 -2.365 1.361 1 97.62 54 GLY B CA 1
ATOM 3773 C C . GLY B 1 54 ? -23.078 -2.199 0.761 1 97.62 54 GLY B C 1
ATOM 3774 O O . GLY B 1 54 ? -22.797 -1.183 0.126 1 97.62 54 GLY B O 1
ATOM 3775 N N . GLY B 1 55 ? -22.188 -3.174 0.912 1 98.25 55 GLY B N 1
ATOM 3776 C CA . GLY B 1 55 ? -20.828 -3.08 0.438 1 98.25 55 GLY B CA 1
ATOM 3777 C C . GLY B 1 55 ? -20.703 -3.258 -1.063 1 98.25 55 GLY B C 1
ATOM 3778 O O . GLY B 1 55 ? -21.703 -3.289 -1.776 1 98.25 55 GLY B O 1
ATOM 3779 N N . LEU B 1 56 ? -19.469 -3.25 -1.563 1 98.81 56 LEU B N 1
ATOM 3780 C CA . LEU B 1 56 ? -19.188 -3.527 -2.967 1 98.81 56 LEU B CA 1
ATOM 3781 C C . LEU B 1 56 ? -19.062 -5.027 -3.213 1 98.81 56 LEU B C 1
ATOM 3783 O O . LEU B 1 56 ? -18.312 -5.715 -2.527 1 98.81 56 LEU B O 1
ATOM 3787 N N . ILE B 1 57 ? -19.844 -5.551 -4.078 1 98.88 57 ILE B N 1
ATOM 3788 C CA . ILE B 1 57 ? -19.766 -6.945 -4.504 1 98.88 57 ILE B CA 1
ATOM 3789 C C . ILE B 1 57 ? -19 -7.043 -5.812 1 98.88 57 ILE B C 1
ATOM 3791 O O . ILE B 1 57 ? -19.344 -6.398 -6.805 1 98.88 57 ILE B O 1
ATOM 3795 N N . MET B 1 58 ? -17.891 -7.809 -5.84 1 98.75 58 MET B N 1
ATOM 3796 C CA . MET B 1 58 ? -16.969 -7.852 -6.973 1 98.75 58 MET B CA 1
ATOM 3797 C C . MET B 1 58 ? -16.469 -9.273 -7.219 1 98.75 58 MET B C 1
ATOM 3799 O O . MET B 1 58 ? -16.609 -10.141 -6.359 1 98.75 58 MET B O 1
ATOM 3803 N N . PRO B 1 59 ? -15.992 -9.531 -8.469 1 98.88 59 PRO B N 1
ATOM 3804 C CA . PRO B 1 59 ? -15.273 -10.797 -8.633 1 98.88 59 PRO B CA 1
ATOM 3805 C C . PRO B 1 59 ? -14.07 -10.914 -7.703 1 98.88 59 PRO B C 1
ATOM 3807 O O . PRO B 1 59 ? -13.438 -9.906 -7.371 1 98.88 59 PRO B O 1
ATOM 3810 N N . GLY B 1 60 ? -13.75 -12.133 -7.227 1 98.88 60 GLY B N 1
ATOM 3811 C CA . GLY B 1 60 ? -12.5 -12.352 -6.516 1 98.88 60 GLY B CA 1
ATOM 3812 C C . GLY B 1 60 ? -11.281 -11.922 -7.309 1 98.88 60 GLY B C 1
ATOM 3813 O O . GLY B 1 60 ? -11.289 -11.977 -8.539 1 98.88 60 GLY B O 1
ATOM 3814 N N . PHE B 1 61 ? -10.211 -11.516 -6.664 1 98.94 61 PHE B N 1
ATOM 3815 C CA . PHE B 1 61 ? -8.992 -11.07 -7.328 1 98.94 61 PHE B CA 1
ATOM 3816 C C . PHE B 1 61 ? -8.172 -12.266 -7.82 1 98.94 61 PHE B C 1
ATOM 3818 O O . PHE B 1 61 ? -8.281 -13.359 -7.273 1 98.94 61 PHE B O 1
ATOM 3825 N N . ILE B 1 62 ? -7.41 -12.039 -8.844 1 98.94 62 ILE B N 1
ATOM 3826 C CA . ILE B 1 62 ? -6.492 -13.016 -9.422 1 98.94 62 ILE B CA 1
ATOM 3827 C C . ILE B 1 62 ? -5.059 -12.5 -9.32 1 98.94 62 ILE B C 1
ATOM 3829 O O . ILE B 1 62 ? -4.762 -11.383 -9.75 1 98.94 62 ILE B O 1
ATOM 3833 N N . ASN B 1 63 ? -4.191 -13.211 -8.688 1 98.94 63 ASN B N 1
ATOM 3834 C CA . ASN B 1 63 ? -2.764 -12.914 -8.625 1 98.94 63 ASN B CA 1
ATOM 3835 C C . ASN B 1 63 ? -1.98 -13.688 -9.68 1 98.94 63 ASN B C 1
ATOM 3837 O O . ASN B 1 63 ? -1.818 -14.906 -9.57 1 98.94 63 ASN B O 1
ATOM 3841 N N . ALA B 1 64 ? -1.367 -13 -10.633 1 98.94 64 ALA B N 1
ATOM 3842 C CA . ALA B 1 64 ? -0.834 -13.648 -11.828 1 98.94 64 ALA B CA 1
ATOM 3843 C C . ALA B 1 64 ? 0.575 -14.18 -11.586 1 98.94 64 ALA B C 1
ATOM 3845 O O . ALA B 1 64 ? 1.124 -14.906 -12.414 1 98.94 64 ALA B O 1
ATOM 3846 N N . HIS B 1 65 ? 1.174 -13.852 -10.5 1 98.94 65 HIS B N 1
ATOM 3847 C CA . HIS B 1 65 ? 2.504 -14.336 -10.141 1 98.94 65 HIS B CA 1
ATOM 3848 C C . HIS B 1 65 ? 2.746 -14.234 -8.641 1 98.94 65 HIS B C 1
ATOM 3850 O O . HIS B 1 65 ? 2.812 -13.133 -8.094 1 98.94 65 HIS B O 1
ATOM 3856 N N . HIS B 1 66 ? 2.893 -15.352 -7.984 1 98.81 66 HIS B N 1
ATOM 3857 C CA . HIS B 1 66 ? 3.082 -15.422 -6.543 1 98.81 66 HIS B CA 1
ATOM 3858 C C . HIS B 1 66 ? 4.215 -16.375 -6.18 1 98.81 66 HIS B C 1
ATOM 3860 O O . HIS B 1 66 ? 4.734 -17.094 -7.043 1 98.81 66 HIS B O 1
ATOM 3866 N N . HIS B 1 67 ? 4.73 -16.297 -5 1 98.88 67 HIS B N 1
ATOM 3867 C CA . HIS B 1 67 ? 5.699 -17.219 -4.402 1 98.88 67 HIS B CA 1
ATOM 3868 C C . HIS B 1 67 ? 5.238 -17.672 -3.021 1 98.88 67 HIS B C 1
ATOM 3870 O O . HIS B 1 67 ? 5.492 -17 -2.021 1 98.88 67 HIS B O 1
ATOM 3876 N N . ILE B 1 68 ? 4.691 -18.891 -2.953 1 98.75 68 ILE B N 1
ATOM 3877 C CA . ILE B 1 68 ? 4.227 -19.469 -1.694 1 98.75 68 ILE B CA 1
ATOM 3878 C C . ILE B 1 68 ? 5.422 -19.844 -0.822 1 98.75 68 ILE B C 1
ATOM 3880 O O . ILE B 1 68 ? 5.383 -19.672 0.4 1 98.75 68 ILE B O 1
ATOM 3884 N N . TYR B 1 69 ? 6.547 -20.266 -1.423 1 98.44 69 TYR B N 1
ATOM 3885 C CA . TYR B 1 69 ? 7.68 -20.828 -0.699 1 98.44 69 TYR B CA 1
ATOM 3886 C C . TYR B 1 69 ? 8.328 -19.797 0.202 1 98.44 69 TYR B C 1
ATOM 3888 O O . TYR B 1 69 ? 9.039 -20.141 1.151 1 98.44 69 TYR B O 1
ATOM 3896 N N . SER B 1 70 ? 8.078 -18.484 -0.101 1 98.06 70 SER B N 1
ATOM 3897 C CA . SER B 1 70 ? 8.773 -17.422 0.62 1 98.06 70 SER B CA 1
ATOM 3898 C C . SER B 1 70 ? 7.988 -16.969 1.845 1 98.06 70 SER B C 1
ATOM 3900 O O . SER B 1 70 ? 8.43 -16.094 2.588 1 98.06 70 SER B O 1
ATOM 3902 N N . ALA B 1 71 ? 6.867 -17.578 2.172 1 98.44 71 ALA B N 1
ATOM 3903 C CA . ALA B 1 71 ? 5.895 -17.062 3.135 1 98.44 71 ALA B CA 1
ATOM 3904 C C . ALA B 1 71 ? 6.492 -17 4.539 1 98.44 71 ALA B C 1
ATOM 3906 O O . ALA B 1 71 ? 6.188 -16.094 5.309 1 98.44 71 ALA B O 1
ATOM 3907 N N . LEU B 1 72 ? 7.391 -17.938 4.887 1 98.62 72 LEU B N 1
ATOM 3908 C CA . LEU B 1 72 ? 7.875 -18.047 6.258 1 98.62 72 LEU B CA 1
ATOM 3909 C C . LEU B 1 72 ? 9.133 -17.203 6.457 1 98.62 72 LEU B C 1
ATOM 3911 O O . LEU B 1 72 ? 9.789 -17.297 7.496 1 98.62 72 LEU B O 1
ATOM 3915 N N . ALA B 1 73 ? 9.469 -16.359 5.43 1 97.88 73 ALA B N 1
ATOM 3916 C CA . ALA B 1 73 ? 10.656 -15.5 5.531 1 97.88 73 ALA B CA 1
ATOM 3917 C C . ALA B 1 73 ? 10.32 -14.188 6.238 1 97.88 73 ALA B C 1
ATOM 3919 O O . ALA B 1 73 ? 11.211 -13.359 6.469 1 97.88 73 ALA B O 1
ATOM 3920 N N . ARG B 1 74 ? 9.141 -13.977 6.668 1 96.56 74 ARG B N 1
ATOM 3921 C CA . ARG B 1 74 ? 8.703 -12.727 7.285 1 96.56 74 ARG B CA 1
ATOM 3922 C C . ARG B 1 74 ? 9.508 -12.43 8.547 1 96.56 74 ARG B C 1
ATOM 3924 O O . ARG B 1 74 ? 9.422 -13.164 9.531 1 96.56 74 ARG B O 1
ATOM 3931 N N . GLY B 1 75 ? 10.227 -11.328 8.492 1 96 75 GLY B N 1
ATOM 3932 C CA . GLY B 1 75 ? 10.984 -10.906 9.656 1 96 75 GLY B CA 1
ATOM 3933 C C . GLY B 1 75 ? 12.305 -11.641 9.812 1 96 75 GLY B C 1
ATOM 3934 O O . GLY B 1 75 ? 13.023 -11.43 10.789 1 96 75 GLY B O 1
ATOM 3935 N N . LEU B 1 76 ? 12.625 -12.422 8.805 1 95.44 76 LEU B N 1
ATOM 3936 C CA . LEU B 1 76 ? 13.805 -13.273 8.898 1 95.44 76 LEU B CA 1
ATOM 3937 C C . LEU B 1 76 ? 15.078 -12.461 8.711 1 95.44 76 LEU B C 1
ATOM 3939 O O . LEU B 1 76 ? 15.156 -11.609 7.82 1 95.44 76 LEU B O 1
ATOM 3943 N N . SER B 1 77 ? 15.961 -12.594 9.594 1 90.75 77 SER B N 1
ATOM 3944 C CA . SER B 1 77 ? 17.328 -12.078 9.461 1 90.75 77 SER B CA 1
ATOM 3945 C C . SER B 1 77 ? 18.344 -13.211 9.414 1 90.75 77 SER B C 1
ATOM 3947 O O . SER B 1 77 ? 18.375 -14.055 10.305 1 90.75 77 SER B O 1
ATOM 3949 N N . LEU B 1 78 ? 19.062 -13.234 8.398 1 90.88 78 LEU B N 1
ATOM 3950 C CA . LEU B 1 78 ? 20.094 -14.258 8.219 1 90.88 78 LEU B CA 1
ATOM 3951 C C . LEU B 1 78 ? 21.484 -13.672 8.398 1 90.88 78 LEU B C 1
ATOM 3953 O O . LEU B 1 78 ? 21.703 -12.484 8.164 1 90.88 78 LEU B O 1
ATOM 3957 N N . PRO B 1 79 ? 22.375 -14.445 8.922 1 84.44 79 PRO B N 1
ATOM 3958 C CA . PRO B 1 79 ? 23.75 -13.953 9.125 1 84.44 79 PRO B CA 1
ATOM 3959 C C . PRO B 1 79 ? 24.438 -13.594 7.816 1 84.44 79 PRO B C 1
ATOM 3961 O O . PRO B 1 79 ? 24.078 -14.117 6.758 1 84.44 79 PRO B O 1
ATOM 3964 N N . GLY B 1 80 ? 25.406 -12.688 7.887 1 86 80 GLY B N 1
ATOM 3965 C CA . GLY B 1 80 ? 26.172 -12.281 6.715 1 86 80 GLY B CA 1
ATOM 3966 C C . GLY B 1 80 ? 25.969 -10.82 6.359 1 86 80 GLY B C 1
ATOM 3967 O O . GLY B 1 80 ? 25.172 -10.125 6.98 1 86 80 GLY B O 1
ATOM 3968 N N . PRO B 1 81 ? 26.781 -10.414 5.477 1 88.75 81 PRO B N 1
ATOM 3969 C CA . PRO B 1 81 ? 26.688 -9.008 5.082 1 88.75 81 PRO B CA 1
ATOM 3970 C C . PRO B 1 81 ? 25.375 -8.68 4.371 1 88.75 81 PRO B C 1
ATOM 3972 O O . PRO B 1 81 ? 24.766 -9.555 3.77 1 88.75 81 PRO B O 1
ATOM 3975 N N . ALA B 1 82 ? 24.922 -7.414 4.5 1 91.44 82 ALA B N 1
ATOM 3976 C CA . ALA B 1 82 ? 23.75 -6.965 3.756 1 91.44 82 ALA B CA 1
ATOM 3977 C C . ALA B 1 82 ? 23.969 -7.102 2.252 1 91.44 82 ALA B C 1
ATOM 3979 O O . ALA B 1 82 ? 25.016 -6.715 1.73 1 91.44 82 ALA B O 1
ATOM 3980 N N . PRO B 1 83 ? 22.969 -7.668 1.58 1 95.25 83 PRO B N 1
ATOM 3981 C CA . PRO B 1 83 ? 23.125 -7.816 0.131 1 95.25 83 PRO B CA 1
ATOM 3982 C C . PRO B 1 83 ? 23.203 -6.477 -0.594 1 95.25 83 PRO B C 1
ATOM 3984 O O . PRO B 1 83 ? 22.453 -5.551 -0.274 1 95.25 83 PRO B O 1
ATOM 3987 N N . THR B 1 84 ? 24.094 -6.355 -1.508 1 95.88 84 THR B N 1
ATOM 3988 C CA . THR B 1 84 ? 24.312 -5.09 -2.197 1 95.88 84 THR B CA 1
ATOM 3989 C C . THR B 1 84 ? 23.672 -5.113 -3.584 1 95.88 84 THR B C 1
ATOM 3991 O O . THR B 1 84 ? 23.594 -4.082 -4.254 1 95.88 84 THR B O 1
ATOM 3994 N N . ASN B 1 85 ? 23.25 -6.305 -4.023 1 95.56 85 ASN B N 1
ATOM 3995 C CA . ASN B 1 85 ? 22.578 -6.48 -5.305 1 95.56 85 ASN B CA 1
ATOM 3996 C C . ASN B 1 85 ? 21.641 -7.684 -5.289 1 95.56 85 ASN B C 1
ATOM 3998 O O . ASN B 1 85 ? 21.609 -8.438 -4.316 1 95.56 85 ASN B O 1
ATOM 4002 N N . PHE B 1 86 ? 21 -7.898 -6.367 1 96.19 86 PHE B N 1
ATOM 4003 C CA . PHE B 1 86 ? 19.953 -8.914 -6.434 1 96.19 86 PHE B CA 1
ATOM 4004 C C . PHE B 1 86 ? 20.562 -10.312 -6.391 1 96.19 86 PHE B C 1
ATOM 4006 O O . PHE B 1 86 ? 20 -11.219 -5.777 1 96.19 86 PHE B O 1
ATOM 4013 N N . GLY B 1 87 ? 21.641 -10.531 -7.055 1 96.06 87 GLY B N 1
ATOM 4014 C CA . GLY B 1 87 ? 22.312 -11.82 -7.004 1 96.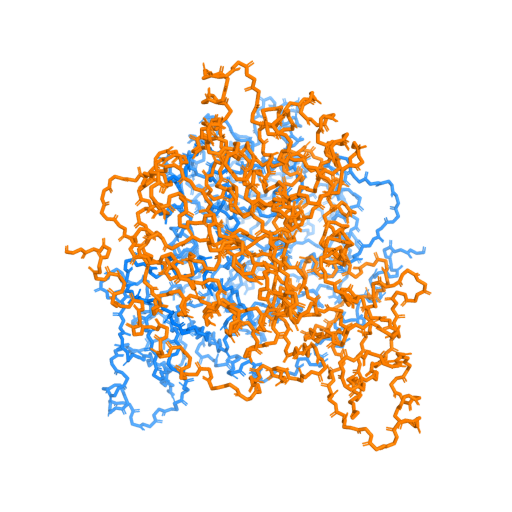06 87 GLY B CA 1
ATOM 4015 C C . GLY B 1 87 ? 22.641 -12.266 -5.594 1 96.06 87 GLY B C 1
ATOM 4016 O O . GLY B 1 87 ? 22.453 -13.438 -5.246 1 96.06 87 GLY B O 1
ATOM 4017 N N . GLU B 1 88 ? 23.125 -11.281 -4.801 1 96.31 88 GLU B N 1
ATOM 4018 C CA . GLU B 1 88 ? 23.438 -11.57 -3.406 1 96.31 88 GLU B CA 1
ATOM 4019 C C . GLU B 1 88 ? 22.188 -11.859 -2.602 1 96.31 88 GLU B C 1
ATOM 4021 O O . GLU B 1 88 ? 22.203 -12.688 -1.684 1 96.31 88 GLU B O 1
ATOM 4026 N N . ILE B 1 89 ? 21.078 -11.219 -2.918 1 96.81 89 ILE B N 1
ATOM 4027 C CA . ILE B 1 89 ? 19.797 -11.523 -2.277 1 96.81 89 ILE B CA 1
ATOM 4028 C C . ILE B 1 89 ? 19.391 -12.961 -2.586 1 96.81 89 ILE B C 1
ATOM 4030 O O . ILE B 1 89 ? 19 -13.711 -1.687 1 96.81 89 ILE B O 1
ATOM 4034 N N . LEU B 1 90 ? 19.484 -13.336 -3.881 1 96.81 90 LEU B N 1
ATOM 4035 C CA . LEU B 1 90 ? 19.109 -14.695 -4.285 1 96.81 90 LEU B CA 1
ATOM 4036 C C . LEU B 1 90 ? 19.938 -15.727 -3.529 1 96.81 90 LEU B C 1
ATOM 4038 O O . LEU B 1 90 ? 19.391 -16.609 -2.867 1 96.81 90 LEU B O 1
ATOM 4042 N N . GLU B 1 91 ? 21.234 -15.562 -3.527 1 95.25 91 GLU B N 1
ATOM 4043 C CA . GLU B 1 91 ? 22.125 -16.547 -2.922 1 95.25 91 GLU B CA 1
ATOM 4044 C C . GLU B 1 91 ? 22 -16.531 -1.4 1 95.25 91 GLU B C 1
ATOM 4046 O O . GLU B 1 91 ? 21.938 -17.594 -0.773 1 95.25 91 GLU B O 1
ATOM 4051 N N . GLY B 1 92 ? 21.984 -15.336 -0.899 1 94.62 92 GLY B N 1
ATOM 4052 C CA . GLY B 1 92 ? 22.062 -15.195 0.547 1 94.62 92 GLY B CA 1
ATOM 4053 C C . GLY B 1 92 ? 20.719 -15.398 1.232 1 94.62 92 GLY B C 1
ATOM 4054 O O . GLY B 1 92 ? 20.656 -15.664 2.436 1 94.62 92 GLY B O 1
ATOM 4055 N N . LEU B 1 93 ? 19.641 -15.297 0.475 1 96.06 93 LEU B N 1
ATOM 4056 C CA . LEU B 1 93 ? 18.328 -15.391 1.104 1 96.06 93 LEU B CA 1
ATOM 4057 C C . LEU B 1 93 ? 17.469 -16.453 0.42 1 96.06 93 LEU B C 1
ATOM 4059 O O . LEU B 1 93 ? 17.219 -17.516 0.989 1 96.06 93 LEU B O 1
ATOM 4063 N N . TRP B 1 94 ? 17.109 -16.297 -0.792 1 97 94 TRP B N 1
ATOM 4064 C CA . TRP B 1 94 ? 16.047 -17.109 -1.392 1 97 94 TRP B CA 1
ATOM 4065 C C . TRP B 1 94 ? 16.547 -18.5 -1.725 1 97 94 TRP B C 1
ATOM 4067 O O . TRP B 1 94 ? 15.875 -19.5 -1.434 1 97 94 TRP B O 1
ATOM 4077 N N . PHE B 1 95 ? 17.781 -18.609 -2.365 1 97.38 95 PHE B N 1
ATOM 4078 C CA . PHE B 1 95 ? 18.359 -19.922 -2.65 1 97.38 95 PHE B CA 1
ATOM 4079 C C . PHE B 1 95 ? 18.703 -20.656 -1.359 1 97.38 95 PHE B C 1
ATOM 4081 O O . PHE B 1 95 ? 18.484 -21.859 -1.258 1 97.38 95 PHE B O 1
ATOM 4088 N N . TYR B 1 96 ? 19.188 -19.859 -0.41 1 96.75 96 TYR B N 1
ATOM 4089 C CA . TYR B 1 96 ? 19.5 -20.438 0.891 1 96.75 96 TYR B CA 1
ATOM 4090 C C . TYR B 1 96 ? 18.234 -20.984 1.556 1 96.75 96 TYR B C 1
ATOM 4092 O O . TYR B 1 96 ? 18.219 -22.109 2.061 1 96.75 96 TYR B O 1
ATOM 4100 N N . LEU B 1 97 ? 17.156 -20.266 1.518 1 97.56 97 LEU B N 1
ATOM 4101 C CA . LEU B 1 97 ? 15.891 -20.641 2.129 1 97.56 97 LEU B CA 1
ATOM 4102 C C . LEU B 1 97 ? 15.297 -21.859 1.43 1 97.56 97 LEU B C 1
ATOM 4104 O O . LEU B 1 97 ? 14.914 -22.828 2.086 1 97.56 97 LEU B O 1
ATOM 4108 N N . ASP B 1 98 ? 15.172 -21.812 0.107 1 97.88 98 ASP B N 1
ATOM 4109 C CA . ASP B 1 98 ? 14.484 -22.891 -0.587 1 97.88 98 ASP B CA 1
ATOM 4110 C C . ASP B 1 98 ? 15.258 -24.203 -0.47 1 97.88 98 ASP B C 1
ATOM 4112 O O . ASP B 1 98 ? 14.672 -25.281 -0.511 1 97.88 98 ASP B O 1
ATOM 4116 N N . ASN B 1 99 ? 16.609 -24.125 -0.231 1 97.69 99 ASN B N 1
ATOM 4117 C CA . ASN B 1 99 ? 17.438 -25.312 -0.034 1 97.69 99 ASN B CA 1
ATOM 4118 C C . ASN B 1 99 ? 17.172 -25.969 1.317 1 97.69 99 ASN B C 1
ATOM 4120 O O . ASN B 1 99 ? 17.594 -27.109 1.559 1 97.69 99 ASN B O 1
ATOM 4124 N N . LYS B 1 100 ? 16.422 -25.281 2.176 1 97.5 100 LYS B N 1
ATOM 4125 C CA . LYS B 1 100 ? 16.203 -25.797 3.521 1 97.5 100 LYS B CA 1
ATOM 4126 C C . LYS B 1 100 ? 14.719 -26.125 3.738 1 97.5 100 LYS B C 1
ATOM 4128 O O . LYS B 1 100 ? 14.352 -26.703 4.766 1 97.5 100 LYS B O 1
ATOM 4133 N N . LEU B 1 101 ? 13.875 -25.875 2.812 1 98.62 101 LEU B N 1
ATOM 4134 C CA . LEU B 1 101 ? 12.445 -26.109 2.957 1 98.62 101 LEU B CA 1
ATOM 4135 C C . LEU B 1 101 ? 12.125 -27.594 2.812 1 98.62 101 LEU B C 1
ATOM 4137 O O . LEU B 1 101 ? 12.547 -28.234 1.849 1 98.62 101 LEU B O 1
ATOM 4141 N N . THR B 1 102 ? 11.445 -28.125 3.775 1 98.31 102 THR B N 1
ATOM 4142 C CA . THR B 1 102 ? 10.938 -29.484 3.77 1 98.31 102 THR B CA 1
ATOM 4143 C C . THR B 1 102 ? 9.414 -29.5 3.605 1 98.31 102 THR B C 1
ATOM 4145 O O . THR B 1 102 ? 8.789 -28.438 3.533 1 98.31 102 THR B O 1
ATOM 4148 N N . ALA B 1 103 ? 8.844 -30.703 3.523 1 98.56 103 ALA B N 1
ATOM 4149 C CA . ALA B 1 103 ? 7.414 -30.875 3.273 1 98.56 103 ALA B CA 1
ATOM 4150 C C . ALA B 1 103 ? 6.586 -30.109 4.305 1 98.56 103 ALA B C 1
ATOM 4152 O O . ALA B 1 103 ? 5.633 -29.422 3.955 1 98.56 103 ALA B O 1
ATOM 4153 N N . PRO B 1 104 ? 6.953 -30.156 5.652 1 98.69 104 PRO B N 1
ATOM 4154 C CA . PRO B 1 104 ? 6.172 -29.391 6.629 1 98.69 104 PRO B CA 1
ATOM 4155 C C . PRO B 1 104 ? 6.273 -27.891 6.414 1 98.69 104 PRO B C 1
ATOM 4157 O O . PRO B 1 104 ? 5.297 -27.156 6.625 1 98.69 104 PRO B O 1
ATOM 4160 N N . ASP B 1 105 ? 7.477 -27.422 5.996 1 98.88 105 ASP B N 1
ATOM 4161 C CA . ASP B 1 105 ? 7.652 -26 5.715 1 98.88 105 ASP B CA 1
ATOM 4162 C C . ASP B 1 105 ? 6.797 -25.562 4.531 1 98.88 105 ASP B C 1
ATOM 4164 O O . ASP B 1 105 ? 6.199 -24.484 4.555 1 98.88 105 ASP B O 1
ATOM 4168 N N . VAL B 1 106 ? 6.773 -26.391 3.473 1 98.88 106 VAL B N 1
ATOM 4169 C CA . VAL B 1 106 ? 5.98 -26.109 2.279 1 98.88 106 VAL B CA 1
ATOM 4170 C C . VAL B 1 106 ? 4.504 -26.031 2.648 1 98.88 106 VAL B C 1
ATOM 4172 O O . VAL B 1 106 ? 3.805 -25.094 2.23 1 98.88 106 VAL B O 1
ATOM 4175 N N . LYS B 1 107 ? 4.039 -26.969 3.447 1 98.94 107 LYS B N 1
ATOM 4176 C CA . LYS B 1 107 ? 2.646 -26.953 3.879 1 98.94 107 LYS B CA 1
ATOM 4177 C C . LYS B 1 107 ? 2.33 -25.703 4.68 1 98.94 107 LYS B C 1
ATOM 4179 O O . LYS B 1 107 ? 1.311 -25.047 4.445 1 98.94 107 LYS B O 1
ATOM 4184 N N . ALA B 1 108 ? 3.203 -25.328 5.633 1 98.94 108 ALA B N 1
ATOM 4185 C CA . ALA B 1 108 ? 2.996 -24.141 6.461 1 98.94 108 ALA B CA 1
ATOM 4186 C C . ALA B 1 108 ? 2.984 -22.875 5.609 1 98.94 108 ALA B C 1
ATOM 4188 O O . ALA B 1 108 ? 2.184 -21.969 5.848 1 98.94 108 ALA B O 1
ATOM 4189 N N . SER B 1 109 ? 3.896 -22.812 4.652 1 98.94 109 SER B N 1
ATOM 4190 C CA . SER B 1 109 ? 3.926 -21.688 3.734 1 98.94 109 SER B CA 1
ATOM 4191 C C . SER B 1 109 ? 2.623 -21.578 2.951 1 98.94 109 SER B C 1
ATOM 4193 O O . SER B 1 109 ? 2.102 -20.469 2.758 1 98.94 109 SER B O 1
ATOM 4195 N N . ALA B 1 110 ? 2.113 -22.703 2.488 1 98.94 110 ALA B N 1
ATOM 4196 C CA . ALA B 1 110 ? 0.852 -22.734 1.752 1 98.94 110 ALA B CA 1
ATOM 4197 C C . ALA B 1 110 ? -0.311 -22.312 2.641 1 98.94 110 ALA B C 1
ATOM 4199 O O . ALA B 1 110 ? -1.138 -21.484 2.236 1 98.94 110 ALA B O 1
ATOM 4200 N N . LEU B 1 111 ? -0.363 -22.844 3.889 1 98.88 111 LEU B N 1
ATOM 4201 C CA . LEU B 1 111 ? -1.417 -22.484 4.832 1 98.88 111 LEU B CA 1
ATOM 4202 C C . LEU B 1 111 ? -1.466 -20.984 5.047 1 98.88 111 LEU B C 1
ATOM 4204 O O . LEU B 1 111 ? -2.531 -20.359 4.945 1 98.88 111 LEU B O 1
ATOM 4208 N N . LEU B 1 112 ? -0.332 -20.422 5.301 1 98.81 112 LEU B N 1
ATOM 4209 C CA . LEU B 1 112 ? -0.25 -18.984 5.566 1 98.81 112 LEU B CA 1
ATOM 4210 C C . LEU B 1 112 ? -0.677 -18.188 4.348 1 98.81 112 LEU B C 1
ATOM 4212 O O . LEU B 1 112 ? -1.422 -17.203 4.469 1 98.81 112 LEU B O 1
ATOM 4216 N N . THR B 1 113 ? -0.188 -18.578 3.178 1 98.88 113 THR B N 1
ATOM 4217 C CA . THR B 1 113 ? -0.452 -17.844 1.949 1 98.88 113 THR B CA 1
ATOM 4218 C C . THR B 1 113 ? -1.934 -17.906 1.588 1 98.88 113 THR B C 1
ATOM 4220 O O . THR B 1 113 ? -2.547 -16.875 1.286 1 98.88 113 THR B O 1
ATOM 4223 N N . TYR B 1 114 ? -2.533 -19.094 1.631 1 98.88 114 TYR B N 1
ATOM 4224 C CA . TYR B 1 114 ? -3.924 -19.25 1.213 1 98.88 114 TYR B CA 1
ATOM 4225 C C . TYR B 1 114 ? -4.867 -18.609 2.225 1 98.88 114 TYR B C 1
ATOM 4227 O O . TYR B 1 114 ? -5.914 -18.078 1.855 1 98.88 114 TYR B O 1
ATOM 4235 N N . LEU B 1 115 ? -4.508 -18.656 3.527 1 98.62 115 LEU B N 1
ATOM 4236 C CA . LEU B 1 115 ? -5.238 -17.875 4.52 1 98.62 115 LEU B CA 1
ATOM 4237 C C . LEU B 1 115 ? -5.27 -16.406 4.133 1 98.62 115 LEU B C 1
ATOM 4239 O O . LEU B 1 115 ? -6.336 -15.781 4.113 1 98.62 115 LEU B O 1
ATOM 4243 N N . GLY B 1 116 ? -4.102 -15.867 3.779 1 98.44 116 GLY B N 1
ATOM 4244 C CA . GLY B 1 116 ? -4.012 -14.484 3.334 1 98.44 116 GLY B CA 1
ATOM 4245 C C . GLY B 1 116 ? -4.801 -14.211 2.068 1 98.44 116 GLY B C 1
ATOM 4246 O O . GLY B 1 116 ? -5.383 -13.133 1.912 1 98.44 116 GLY B O 1
ATOM 4247 N N . CYS B 1 117 ? -4.797 -15.164 1.144 1 98.88 117 CYS B N 1
ATOM 4248 C CA . CYS B 1 117 ? -5.57 -15.016 -0.083 1 98.88 117 CYS B CA 1
ATOM 4249 C C . CYS B 1 117 ? -7.047 -14.812 0.226 1 98.88 117 CYS B C 1
ATOM 4251 O O . CYS B 1 117 ? -7.656 -13.844 -0.238 1 98.88 117 CYS B O 1
ATOM 4253 N N . ILE B 1 118 ? -7.633 -15.641 1.082 1 98.75 118 ILE B N 1
ATOM 4254 C CA . ILE B 1 118 ? -9.055 -15.578 1.41 1 98.75 118 ILE B CA 1
ATOM 4255 C C . ILE B 1 118 ? -9.359 -14.273 2.131 1 98.75 118 ILE B C 1
ATOM 4257 O O . ILE B 1 118 ? -10.352 -13.602 1.823 1 98.75 118 ILE B O 1
ATOM 4261 N N . GLU B 1 119 ? -8.508 -13.836 3 1 98.44 119 GLU B N 1
ATOM 4262 C CA . GLU B 1 119 ? -8.727 -12.617 3.779 1 98.44 119 GLU B CA 1
ATOM 4263 C C . GLU B 1 119 ? -8.633 -11.375 2.902 1 98.44 119 GLU B C 1
ATOM 4265 O O . GLU B 1 119 ? -9.234 -10.344 3.211 1 98.44 119 GLU B O 1
ATOM 4270 N N . ASN B 1 120 ? -7.895 -11.516 1.816 1 98.75 120 ASN B N 1
ATOM 4271 C CA . ASN B 1 120 ? -7.711 -10.375 0.928 1 98.75 120 ASN B CA 1
ATOM 4272 C C . ASN B 1 120 ? -8.531 -10.523 -0.349 1 98.75 120 ASN B C 1
ATOM 4274 O O . ASN B 1 120 ? -8.375 -9.742 -1.289 1 98.75 120 ASN B O 1
ATOM 4278 N N . GLY B 1 121 ? -9.383 -11.5 -0.472 1 98.81 121 GLY B N 1
ATOM 4279 C CA . GLY B 1 121 ? -10.32 -11.656 -1.572 1 98.81 121 GLY B CA 1
ATOM 4280 C C . GLY B 1 121 ? -9.68 -12.234 -2.822 1 98.81 121 GLY B C 1
ATOM 4281 O O . GLY B 1 121 ? -10.188 -12.055 -3.928 1 98.81 121 GLY B O 1
ATOM 4282 N N . VAL B 1 122 ? -8.531 -12.891 -2.668 1 98.94 122 VAL B N 1
ATOM 4283 C CA . VAL B 1 122 ? -7.871 -13.531 -3.797 1 98.94 122 VAL B CA 1
ATOM 4284 C C . VAL B 1 122 ? -8.367 -14.969 -3.941 1 98.94 122 VAL B C 1
ATOM 4286 O O . VAL B 1 122 ? -8.227 -15.773 -3.021 1 98.94 122 VAL B O 1
ATOM 4289 N N . THR B 1 123 ? -8.922 -15.273 -5.09 1 98.94 123 THR B N 1
ATOM 4290 C CA . THR B 1 123 ? -9.547 -16.578 -5.262 1 98.94 123 THR B CA 1
ATOM 4291 C C . THR B 1 123 ? -8.828 -17.391 -6.344 1 98.94 123 THR B C 1
ATOM 4293 O O . THR B 1 123 ? -9.164 -18.547 -6.586 1 98.94 123 THR B O 1
ATOM 4296 N N . THR B 1 124 ? -7.863 -16.781 -7.02 1 98.94 124 THR B N 1
ATOM 4297 C CA . THR B 1 124 ? -7.07 -17.469 -8.039 1 98.94 124 THR B CA 1
ATOM 4298 C C . THR B 1 124 ? -5.625 -16.969 -8.016 1 98.94 124 THR B C 1
ATOM 4300 O O . THR B 1 124 ? -5.371 -15.773 -7.926 1 98.94 124 THR B O 1
ATOM 4303 N N . ILE B 1 125 ? -4.648 -17.938 -8.062 1 98.88 125 ILE B N 1
ATOM 4304 C CA . ILE B 1 125 ? -3.256 -17.5 -8.062 1 98.88 125 ILE B CA 1
ATOM 4305 C C . ILE B 1 125 ? -2.453 -18.344 -9.055 1 98.88 125 ILE B C 1
ATOM 4307 O O . ILE B 1 125 ? -2.834 -19.469 -9.367 1 98.88 125 ILE B O 1
ATOM 4311 N N . PHE B 1 126 ? -1.415 -17.75 -9.625 1 98.94 126 PHE B N 1
ATOM 4312 C CA . PHE B 1 126 ? -0.29 -18.422 -10.266 1 98.94 126 PHE B CA 1
ATOM 4313 C C . PHE B 1 126 ? 0.932 -18.422 -9.359 1 98.94 126 PHE B C 1
ATOM 4315 O O . PHE B 1 126 ? 1.437 -17.359 -8.984 1 98.94 126 PHE B O 1
ATOM 4322 N N . ASP B 1 127 ? 1.344 -19.594 -8.961 1 98.88 127 ASP B N 1
ATOM 4323 C CA . ASP B 1 127 ? 2.445 -19.656 -8.008 1 98.88 127 ASP B CA 1
ATOM 4324 C C . ASP B 1 127 ? 3.668 -20.328 -8.625 1 98.88 127 ASP B C 1
ATOM 4326 O O . ASP B 1 127 ? 3.537 -21.312 -9.359 1 98.88 127 ASP B O 1
ATOM 4330 N N . HIS B 1 128 ? 4.766 -19.703 -8.43 1 98.81 128 HIS B N 1
ATOM 4331 C CA . HIS B 1 128 ? 6.078 -20.188 -8.828 1 98.81 128 HIS B CA 1
ATOM 4332 C C . HIS B 1 128 ? 6.879 -20.688 -7.629 1 98.81 128 HIS B C 1
ATOM 4334 O O . HIS B 1 128 ? 7.523 -19.891 -6.938 1 98.81 128 HIS B O 1
ATOM 4340 N N . HIS B 1 129 ? 6.949 -22.016 -7.406 1 98.75 129 HIS B N 1
ATOM 4341 C CA . HIS B 1 129 ? 7.379 -22.625 -6.152 1 98.75 129 HIS B CA 1
ATOM 4342 C C . HIS B 1 129 ? 8.805 -23.172 -6.262 1 98.75 129 HIS B C 1
ATOM 4344 O O . HIS B 1 129 ? 9.25 -23.531 -7.352 1 98.75 129 HIS B O 1
ATOM 4350 N N . ALA B 1 130 ? 9.539 -23.141 -5.16 1 98.62 130 ALA B N 1
ATOM 4351 C CA . ALA B 1 130 ? 10.828 -23.812 -5.023 1 98.62 130 ALA B CA 1
ATOM 4352 C C . ALA B 1 130 ? 11.031 -24.328 -3.602 1 98.62 130 ALA B C 1
ATOM 4354 O O . ALA B 1 130 ? 10.812 -23.594 -2.631 1 98.62 130 ALA B O 1
ATOM 4355 N N . SER B 1 131 ? 11.391 -25.562 -3.426 1 98.62 131 SER B N 1
ATOM 4356 C CA . SER B 1 131 ? 11.734 -26.172 -2.146 1 98.62 131 SER B CA 1
ATOM 4357 C C . SER B 1 131 ? 12.773 -27.281 -2.32 1 98.62 131 SER B C 1
ATOM 4359 O O . SER B 1 131 ? 12.484 -28.453 -2.062 1 98.62 131 SER B O 1
ATOM 4361 N N . TYR B 1 132 ? 13.984 -26.984 -2.607 1 98.44 132 TYR B N 1
ATOM 4362 C CA . TYR B 1 132 ? 15.039 -27.922 -2.973 1 98.44 132 TYR B CA 1
ATOM 4363 C C . TYR B 1 132 ? 15.5 -28.719 -1.761 1 98.44 132 TYR B C 1
ATOM 4365 O O . TYR B 1 132 ? 16.203 -29.734 -1.903 1 98.44 132 TYR B O 1
ATOM 4373 N N . GLY B 1 133 ? 15.117 -28.266 -0.52 1 98.12 133 GLY B N 1
ATOM 4374 C CA . GLY B 1 133 ? 15.305 -29.141 0.624 1 98.12 133 GLY B CA 1
ATOM 4375 C C . GLY B 1 133 ? 14.547 -30.453 0.505 1 98.12 133 GLY B C 1
ATOM 4376 O O . GLY B 1 133 ? 14.953 -31.469 1.071 1 98.12 133 GLY B O 1
ATOM 4377 N N . GLU B 1 134 ? 13.398 -30.406 -0.152 1 98 134 GLU B N 1
ATOM 4378 C CA . GLU B 1 134 ? 12.562 -31.562 -0.474 1 98 134 GLU B CA 1
ATOM 4379 C C . GLU B 1 134 ? 11.703 -31.281 -1.705 1 98 134 GLU B C 1
ATOM 4381 O O . GLU B 1 134 ? 10.703 -30.578 -1.625 1 98 134 GLU B O 1
ATOM 4386 N N . VAL B 1 135 ? 12.039 -31.891 -2.871 1 98.25 135 VAL B N 1
ATOM 4387 C CA . VAL B 1 135 ? 11.453 -31.547 -4.16 1 98.25 135 VAL B CA 1
ATOM 4388 C C . VAL B 1 135 ? 10.195 -32.375 -4.395 1 98.25 135 VAL B C 1
ATOM 4390 O O . VAL B 1 135 ? 9.125 -31.844 -4.695 1 98.25 135 VAL B O 1
ATOM 4393 N N . PRO B 1 136 ? 10.258 -33.75 -4.152 1 97.81 136 PRO B N 1
ATOM 4394 C CA . PRO B 1 136 ? 9.141 -34.594 -4.582 1 97.81 136 PRO B CA 1
ATOM 4395 C C . PRO B 1 136 ? 7.844 -34.281 -3.842 1 97.81 136 PRO B C 1
ATOM 4397 O O . PRO B 1 136 ? 7.855 -34.094 -2.623 1 97.81 136 PRO B O 1
ATOM 4400 N N . ASN B 1 137 ? 6.781 -34.094 -4.543 1 98.31 137 ASN B N 1
ATOM 4401 C CA . ASN B 1 137 ? 5.406 -34 -4.07 1 98.31 137 ASN B CA 1
ATOM 4402 C C . ASN B 1 137 ? 5.113 -32.625 -3.482 1 98.31 137 ASN B C 1
ATOM 4404 O O . ASN B 1 137 ? 4.039 -32.406 -2.924 1 98.31 137 ASN B O 1
ATOM 4408 N N . SER B 1 138 ? 6.031 -31.703 -3.539 1 98.62 138 SER B N 1
ATOM 4409 C CA . SER B 1 138 ? 5.828 -30.375 -2.941 1 98.62 138 SER B CA 1
ATOM 4410 C C . SER B 1 138 ? 4.637 -29.672 -3.568 1 98.62 138 SER B C 1
ATOM 4412 O O . SER B 1 138 ? 3.865 -29 -2.871 1 98.62 138 SER B O 1
ATOM 4414 N N . LEU B 1 139 ? 4.438 -29.797 -4.898 1 98.94 139 LEU B N 1
ATOM 4415 C CA . LEU B 1 139 ? 3.316 -29.141 -5.566 1 98.94 139 LEU B CA 1
ATOM 4416 C C . LEU B 1 139 ? 1.988 -29.75 -5.121 1 98.94 139 LEU B C 1
ATOM 4418 O O . LEU B 1 139 ? 0.986 -29.047 -5.004 1 98.94 139 LEU B O 1
ATOM 4422 N N . SER B 1 140 ? 1.953 -31.078 -4.844 1 98.88 140 SER B N 1
ATOM 4423 C CA . SER B 1 140 ? 0.735 -31.703 -4.348 1 98.88 140 SER B CA 1
ATOM 4424 C C . SER B 1 140 ? 0.399 -31.234 -2.938 1 98.88 140 SER B C 1
ATOM 4426 O O . SER B 1 140 ? -0.774 -31.094 -2.586 1 98.88 140 SER B O 1
ATOM 4428 N N . ILE B 1 141 ? 1.443 -31.016 -2.127 1 98.88 141 ILE B N 1
ATOM 4429 C CA . ILE B 1 141 ? 1.234 -30.484 -0.789 1 98.88 141 ILE B CA 1
ATOM 4430 C C . ILE B 1 141 ? 0.554 -29.109 -0.884 1 98.88 141 ILE B C 1
ATOM 4432 O O . ILE B 1 141 ? -0.421 -28.844 -0.176 1 98.88 141 ILE B O 1
ATOM 4436 N N . ILE B 1 142 ? 1.005 -28.266 -1.777 1 98.94 142 ILE B N 1
ATOM 4437 C CA . ILE B 1 142 ? 0.416 -26.953 -1.983 1 98.94 142 ILE B CA 1
ATOM 4438 C C . ILE B 1 142 ? -1.003 -27.094 -2.529 1 98.94 142 ILE B C 1
ATOM 4440 O O . ILE B 1 142 ? -1.923 -26.406 -2.078 1 98.94 142 ILE B O 1
ATOM 4444 N N . ALA B 1 143 ? -1.187 -28.016 -3.482 1 98.94 143 ALA B N 1
ATOM 4445 C CA . ALA B 1 143 ? -2.49 -28.25 -4.102 1 98.94 143 ALA B CA 1
ATOM 4446 C C . ALA B 1 143 ? -3.523 -28.672 -3.066 1 98.94 143 ALA B C 1
ATOM 4448 O O . ALA B 1 143 ? -4.684 -28.266 -3.129 1 98.94 143 ALA B O 1
ATOM 4449 N N . ASP B 1 144 ? -3.129 -29.531 -2.166 1 98.75 144 ASP B N 1
ATOM 4450 C CA . ASP B 1 144 ? -4.035 -30 -1.117 1 98.75 144 ASP B CA 1
ATOM 4451 C C . ASP B 1 144 ? -4.512 -28.828 -0.256 1 98.75 144 ASP B C 1
ATOM 4453 O O . ASP B 1 144 ? -5.691 -28.75 0.095 1 98.75 144 ASP B O 1
ATOM 4457 N N . VAL B 1 145 ? -3.596 -27.938 0.113 1 98.81 145 VAL B N 1
ATOM 4458 C CA . VAL B 1 145 ? -3.963 -26.766 0.909 1 98.81 145 VAL B CA 1
ATOM 4459 C C . VAL B 1 145 ? -4.828 -25.828 0.075 1 98.81 145 VAL B C 1
ATOM 4461 O O . VAL B 1 145 ? -5.781 -25.219 0.585 1 98.81 145 VAL B O 1
ATOM 4464 N N . ALA B 1 146 ? -4.469 -25.688 -1.218 1 98.81 146 ALA B N 1
ATOM 4465 C CA . ALA B 1 146 ? -5.285 -24.891 -2.123 1 98.81 146 ALA B CA 1
ATOM 4466 C C . ALA B 1 146 ? -6.734 -25.359 -2.125 1 98.81 146 ALA B C 1
ATOM 4468 O O . ALA B 1 146 ? -7.664 -24.562 -2.086 1 98.81 146 ALA B O 1
ATOM 4469 N N . LYS B 1 147 ? -6.93 -26.625 -2.199 1 97.81 147 LYS B N 1
ATOM 4470 C CA . LYS B 1 147 ? -8.258 -27.234 -2.189 1 97.81 147 LYS B CA 1
ATOM 4471 C C . LYS B 1 147 ? -8.977 -26.969 -0.868 1 97.81 147 LYS B C 1
ATOM 4473 O O . LYS B 1 147 ? -10.164 -26.656 -0.852 1 97.81 147 LYS B O 1
ATOM 4478 N N . GLN B 1 148 ? -8.25 -27.078 0.188 1 97.56 148 GLN B N 1
ATOM 4479 C CA . GLN B 1 148 ? -8.805 -26.828 1.516 1 97.56 148 GLN B CA 1
ATOM 4480 C C . GLN B 1 148 ? -9.359 -25.422 1.621 1 97.56 148 GLN B C 1
ATOM 4482 O O . GLN B 1 148 ? -10.438 -25.203 2.188 1 97.56 148 GLN B O 1
ATOM 4487 N N . PHE B 1 149 ? -8.695 -24.453 1.067 1 98.12 149 PHE B N 1
ATOM 4488 C CA . PHE B 1 149 ? -9.086 -23.047 1.183 1 98.12 149 PHE B CA 1
ATOM 4489 C C . PHE B 1 149 ? -9.961 -22.625 0.006 1 98.12 149 PHE B C 1
ATOM 4491 O O . PHE B 1 149 ? -10.625 -21.594 0.055 1 98.12 149 PHE B O 1
ATOM 4498 N N . GLY B 1 150 ? -9.977 -23.422 -1.061 1 97.62 150 GLY B N 1
ATOM 4499 C CA . GLY B 1 150 ? -10.805 -23.156 -2.225 1 97.62 150 GLY B CA 1
ATOM 4500 C C . GLY B 1 150 ? -10.227 -22.062 -3.121 1 97.62 150 GLY B C 1
ATOM 4501 O O . GLY B 1 150 ? -10.969 -21.281 -3.703 1 97.62 150 GLY B O 1
ATOM 4502 N N . VAL B 1 151 ? -8.922 -21.953 -3.191 1 98.69 151 VAL B N 1
ATOM 4503 C CA . VAL B 1 151 ? -8.273 -21 -4.078 1 98.69 151 VAL B CA 1
ATOM 4504 C C . VAL B 1 151 ? -7.781 -21.703 -5.336 1 98.69 151 VAL B C 1
ATOM 4506 O O . VAL B 1 151 ? -6.965 -22.625 -5.254 1 98.69 151 VAL B O 1
ATOM 4509 N N . ARG B 1 152 ? -8.336 -21.344 -6.457 1 98.81 152 ARG B N 1
ATOM 4510 C CA . ARG B 1 152 ? -7.855 -21.875 -7.723 1 98.81 152 ARG B CA 1
ATOM 4511 C C . ARG B 1 152 ? -6.375 -21.578 -7.918 1 98.81 152 ARG B C 1
ATOM 4513 O O . ARG B 1 152 ? -5.93 -20.453 -7.711 1 98.81 152 ARG B O 1
ATOM 4520 N N . SER B 1 153 ? -5.594 -22.672 -8.305 1 98.88 153 SER B N 1
ATOM 4521 C CA . SER B 1 153 ? -4.145 -22.469 -8.273 1 98.88 153 SER B CA 1
ATOM 4522 C C . SER B 1 153 ? -3.482 -23.094 -9.5 1 98.88 153 SER B C 1
ATOM 4524 O O . SER B 1 153 ? -3.68 -24.281 -9.781 1 98.88 153 SER B O 1
ATOM 4526 N N . CYS B 1 154 ? -2.811 -22.266 -10.258 1 98.94 154 CYS B N 1
ATOM 4527 C CA . CYS B 1 154 ? -1.841 -22.75 -11.234 1 98.94 154 CYS B CA 1
ATOM 4528 C C . CYS B 1 154 ? -0.45 -22.859 -10.625 1 98.94 154 CYS B C 1
ATOM 4530 O O . CYS B 1 154 ? 0.122 -21.844 -10.203 1 98.94 154 CYS B O 1
ATOM 4532 N N . LEU B 1 155 ? 0.084 -24.062 -10.531 1 98.94 155 LEU B N 1
ATOM 4533 C CA . LEU B 1 155 ? 1.32 -24.281 -9.789 1 98.94 155 LEU B CA 1
ATOM 4534 C C . LEU B 1 155 ? 2.436 -24.75 -10.711 1 98.94 155 LEU B C 1
ATOM 4536 O O . LEU B 1 155 ? 2.172 -25.391 -11.734 1 98.94 155 LEU B O 1
ATOM 4540 N N . CYS B 1 156 ? 3.617 -24.422 -10.414 1 98.88 156 CYS B N 1
ATOM 4541 C CA . CYS B 1 156 ? 4.793 -24.953 -11.094 1 98.88 156 CYS B CA 1
ATOM 4542 C C . CYS B 1 156 ? 6 -24.984 -10.164 1 98.88 156 CYS B C 1
ATOM 4544 O O . CYS B 1 156 ? 6.004 -24.297 -9.133 1 98.88 156 CYS B O 1
ATOM 4546 N N . TYR B 1 157 ? 6.918 -25.797 -10.422 1 98.88 157 TYR B N 1
ATOM 4547 C CA . TYR B 1 157 ? 8.148 -25.953 -9.648 1 98.88 157 TYR B CA 1
ATOM 4548 C C . TYR B 1 157 ? 9.328 -25.344 -10.391 1 98.88 157 TYR B C 1
ATOM 4550 O O . TYR B 1 157 ? 9.57 -25.656 -11.562 1 98.88 157 TYR B O 1
ATOM 4558 N N . GLU B 1 158 ? 10.078 -24.531 -9.727 1 98.62 158 GLU B N 1
ATOM 4559 C CA . GLU B 1 158 ? 11.227 -23.812 -10.273 1 98.62 158 GLU B CA 1
ATOM 4560 C C . GLU B 1 158 ? 12.367 -24.766 -10.602 1 98.62 158 GLU B C 1
ATOM 4562 O O . GLU B 1 158 ? 13.039 -25.281 -9.703 1 98.62 158 GLU B O 1
ATOM 4567 N N . VAL B 1 159 ? 12.664 -25.031 -11.867 1 98.88 159 VAL B N 1
ATOM 4568 C CA . VAL B 1 159 ? 13.805 -25.828 -12.328 1 98.88 159 VAL B CA 1
ATOM 4569 C C . VAL B 1 159 ? 15.055 -24.953 -12.383 1 98.88 159 VAL B C 1
ATOM 4571 O O . VAL B 1 159 ? 15 -23.812 -12.836 1 98.88 159 VAL B O 1
ATOM 4574 N N . SER B 1 160 ? 16.125 -25.406 -11.914 1 98.62 160 SER B N 1
ATOM 4575 C CA . SER B 1 160 ? 17.391 -24.672 -11.875 1 98.62 160 SER B CA 1
ATOM 4576 C C . SER B 1 160 ? 18.578 -25.609 -11.859 1 98.62 160 SER B C 1
ATOM 4578 O O . SER B 1 160 ? 18.5 -26.719 -11.328 1 98.62 160 SER B O 1
ATOM 4580 N N . ASP B 1 161 ? 19.734 -25.109 -12.359 1 98.25 161 ASP B N 1
ATOM 4581 C CA . ASP B 1 161 ? 20.984 -25.875 -12.359 1 98.25 161 ASP B CA 1
ATOM 4582 C C . ASP B 1 161 ? 21.719 -25.719 -11.031 1 98.25 161 ASP B C 1
ATOM 4584 O O . ASP B 1 161 ? 22.688 -26.438 -10.773 1 98.25 161 ASP B O 1
ATOM 4588 N N . ARG B 1 162 ? 21.234 -24.938 -10.156 1 97.19 162 ARG B N 1
ATOM 4589 C CA . ARG B 1 162 ? 22.016 -24.438 -9.023 1 97.19 162 ARG B CA 1
ATOM 4590 C C . ARG B 1 162 ? 22.375 -25.578 -8.07 1 97.19 162 ARG B C 1
ATOM 4592 O O . ARG B 1 162 ? 23.359 -25.484 -7.34 1 97.19 162 ARG B O 1
ATOM 4599 N N . ASN B 1 163 ? 21.625 -26.656 -8.078 1 97.38 163 ASN B N 1
ATOM 4600 C CA . ASN B 1 163 ? 21.828 -27.719 -7.102 1 97.38 163 ASN B CA 1
ATOM 4601 C C . ASN B 1 163 ? 22.25 -29.031 -7.77 1 97.38 163 ASN B C 1
ATOM 4603 O O . ASN B 1 163 ? 22.141 -30.094 -7.168 1 97.38 163 ASN B O 1
ATOM 4607 N N . GLY B 1 164 ? 22.672 -28.984 -9.062 1 97.56 164 GLY B N 1
ATOM 4608 C CA . GLY B 1 164 ? 23.172 -30.156 -9.766 1 97.56 164 GLY B CA 1
ATOM 4609 C C . GLY B 1 164 ? 22.125 -30.812 -10.633 1 97.56 164 GLY B C 1
ATOM 4610 O O . GLY B 1 164 ? 20.938 -30.5 -10.539 1 97.56 164 GLY B O 1
ATOM 4611 N N . VAL B 1 165 ? 22.531 -31.734 -11.438 1 98.12 165 VAL B N 1
ATOM 4612 C CA . VAL B 1 165 ? 21.719 -32.344 -12.484 1 98.12 165 VAL B CA 1
ATOM 4613 C C . VAL B 1 165 ? 20.625 -33.188 -11.859 1 98.12 165 VAL B C 1
ATOM 4615 O O . VAL B 1 165 ? 19.484 -33.219 -12.352 1 98.12 165 VAL B O 1
ATOM 4618 N N . ASP B 1 166 ? 20.906 -33.844 -10.781 1 98.12 166 ASP B N 1
ATOM 4619 C CA . ASP B 1 166 ? 19.938 -34.75 -10.164 1 98.12 166 ASP B CA 1
ATOM 4620 C C . ASP B 1 166 ? 18.734 -33.969 -9.633 1 98.12 166 ASP B C 1
ATOM 4622 O O . ASP B 1 166 ? 17.578 -34.344 -9.867 1 98.12 166 ASP B O 1
ATOM 4626 N N . GLN B 1 167 ? 18.984 -32.875 -8.945 1 98.12 167 GLN B N 1
ATOM 4627 C CA . GLN B 1 167 ? 17.891 -32.062 -8.414 1 98.12 167 GLN B CA 1
ATOM 4628 C C . GLN B 1 167 ? 17.156 -31.328 -9.523 1 98.12 167 GLN B C 1
ATOM 4630 O O . GLN B 1 167 ? 15.945 -31.109 -9.445 1 98.12 167 GLN B O 1
ATOM 4635 N N . MET B 1 168 ? 17.984 -30.922 -10.508 1 98.69 168 MET B N 1
ATOM 4636 C CA . MET B 1 168 ? 17.359 -30.328 -11.68 1 98.69 168 MET B CA 1
ATOM 4637 C C . MET B 1 168 ? 16.344 -31.281 -12.297 1 98.69 168 MET B C 1
ATOM 4639 O O . MET B 1 168 ? 15.195 -30.891 -12.547 1 98.69 168 MET B O 1
ATOM 4643 N N . LYS B 1 169 ? 16.703 -32.531 -12.477 1 98.75 169 LYS B N 1
ATOM 4644 C CA . LYS B 1 169 ? 15.812 -33.531 -13.062 1 98.75 169 LYS B CA 1
ATOM 4645 C C . LYS B 1 169 ? 14.625 -33.812 -12.141 1 98.75 169 LYS B C 1
ATOM 4647 O O . LYS B 1 169 ? 13.516 -34.062 -12.617 1 98.75 169 LYS B O 1
ATOM 4652 N N . ALA B 1 170 ? 14.867 -33.812 -10.836 1 98.75 170 ALA B N 1
ATOM 4653 C CA . ALA B 1 170 ? 13.781 -34 -9.875 1 98.75 170 ALA B CA 1
ATOM 4654 C C . ALA B 1 170 ? 12.758 -32.875 -9.977 1 98.75 170 ALA B C 1
ATOM 4656 O O . ALA B 1 170 ? 11.547 -33.125 -9.852 1 98.75 170 ALA B O 1
ATOM 4657 N N . ALA B 1 171 ? 13.258 -31.688 -10.109 1 98.88 171 ALA B N 1
ATOM 4658 C CA . ALA B 1 171 ? 12.375 -30.547 -10.273 1 98.88 171 ALA B CA 1
ATOM 4659 C C . ALA B 1 171 ? 11.516 -30.672 -11.523 1 98.88 171 ALA B C 1
ATOM 4661 O O . ALA B 1 171 ? 10.312 -30.391 -11.492 1 98.88 171 ALA B O 1
ATOM 4662 N N . VAL B 1 172 ? 12.141 -31.062 -12.672 1 98.88 172 VAL B N 1
ATOM 4663 C CA . VAL B 1 172 ? 11.406 -31.281 -13.914 1 98.88 172 VAL B CA 1
ATOM 4664 C C . VAL B 1 172 ? 10.352 -32.375 -13.703 1 98.88 172 VAL B C 1
ATOM 4666 O O . VAL B 1 172 ? 9.195 -32.188 -14.109 1 98.88 172 VAL B O 1
ATOM 4669 N N . ALA B 1 173 ? 10.742 -33.438 -13.055 1 98.81 173 ALA B N 1
ATOM 4670 C CA . ALA B 1 173 ? 9.844 -34.562 -12.812 1 98.81 173 ALA B CA 1
ATOM 4671 C C . ALA B 1 173 ? 8.648 -34.125 -11.969 1 98.81 173 ALA B C 1
ATOM 4673 O O . ALA B 1 173 ? 7.531 -34.625 -12.172 1 98.81 173 ALA B O 1
ATOM 4674 N N . GLU B 1 174 ? 8.883 -33.312 -10.969 1 98.88 174 GLU B N 1
ATOM 4675 C CA . GLU B 1 174 ? 7.805 -32.781 -10.117 1 98.88 174 GLU B CA 1
ATOM 4676 C C . GLU B 1 174 ? 6.777 -32 -10.93 1 98.88 174 GLU B C 1
ATOM 4678 O O . GLU B 1 174 ? 5.57 -32.156 -10.703 1 98.88 174 GLU B O 1
ATOM 4683 N N . ASN B 1 175 ? 7.207 -31.188 -11.875 1 98.88 175 ASN B N 1
ATOM 4684 C CA . ASN B 1 175 ? 6.297 -30.453 -12.742 1 98.88 175 ASN B CA 1
ATOM 4685 C C . ASN B 1 175 ? 5.461 -31.391 -13.602 1 98.88 175 ASN B C 1
ATOM 4687 O O . ASN B 1 175 ? 4.246 -31.219 -13.719 1 98.88 175 ASN B O 1
ATOM 4691 N N . VAL B 1 176 ? 6.141 -32.344 -14.234 1 98.75 176 VAL B N 1
ATOM 4692 C CA . VAL B 1 176 ? 5.469 -33.281 -15.125 1 98.75 176 VAL B CA 1
ATOM 4693 C C . VAL B 1 176 ? 4.438 -34.094 -14.344 1 98.75 176 VAL B C 1
ATOM 4695 O O . VAL B 1 176 ? 3.303 -34.281 -14.797 1 98.75 176 VAL B O 1
ATOM 4698 N N . ARG B 1 177 ? 4.859 -34.594 -13.203 1 98.75 177 ARG B N 1
ATOM 4699 C CA . ARG B 1 177 ? 3.955 -35.344 -12.344 1 98.75 177 ARG B CA 1
ATOM 4700 C C . ARG B 1 177 ? 2.725 -34.531 -11.977 1 98.75 177 ARG B C 1
ATOM 4702 O O . ARG B 1 177 ? 1.595 -35 -12.086 1 98.75 177 ARG B O 1
ATOM 4709 N N . PHE B 1 178 ? 2.934 -33.375 -11.492 1 98.75 178 PHE B N 1
ATOM 4710 C CA . PHE B 1 178 ? 1.836 -32.5 -11.047 1 98.75 178 PHE B CA 1
ATOM 4711 C C . PHE B 1 178 ? 0.932 -32.125 -12.219 1 98.75 178 PHE B C 1
ATOM 4713 O O . PHE B 1 178 ? -0.281 -32 -12.047 1 98.75 178 PHE B O 1
ATOM 4720 N N . GLY B 1 179 ? 1.552 -31.906 -13.43 1 98.56 179 GLY B N 1
ATOM 4721 C CA . GLY B 1 179 ? 0.736 -31.672 -14.609 1 98.56 179 GLY B CA 1
ATOM 4722 C C . GLY B 1 179 ? -0.354 -32.719 -14.797 1 98.56 179 GLY B C 1
ATOM 4723 O O . GLY B 1 179 ? -1.49 -32.375 -15.133 1 98.56 179 GLY B O 1
ATOM 4724 N N . LYS B 1 180 ? -0.019 -33.938 -14.617 1 98.31 180 LYS B N 1
ATOM 4725 C CA . LYS B 1 180 ? -0.99 -35.031 -14.719 1 98.31 180 LYS B CA 1
ATOM 4726 C C . LYS B 1 180 ? -2.02 -34.969 -13.602 1 98.31 180 LYS B C 1
ATOM 4728 O O . LYS B 1 180 ? -3.205 -35.219 -13.82 1 98.31 180 LYS B O 1
ATOM 4733 N N . GLU B 1 181 ? -1.549 -34.594 -12.438 1 98.25 181 GLU B N 1
ATOM 4734 C CA . GLU B 1 181 ? -2.447 -34.438 -11.297 1 98.25 181 GLU B CA 1
ATOM 4735 C C . GLU B 1 181 ? -3.457 -33.344 -11.531 1 98.25 181 GLU B C 1
ATOM 4737 O O . GLU B 1 181 ? -4.645 -33.5 -11.25 1 98.25 181 GLU B O 1
ATOM 4742 N N . ALA B 1 182 ? -3.006 -32.25 -12.023 1 98.31 182 ALA B N 1
ATOM 4743 C CA . ALA B 1 182 ? -3.854 -31.062 -12.227 1 98.31 182 ALA B CA 1
ATOM 4744 C C . ALA B 1 182 ? -4.953 -31.359 -13.242 1 98.31 182 ALA B C 1
ATOM 4746 O O . ALA B 1 182 ? -6.059 -30.812 -13.141 1 98.31 182 ALA B O 1
ATOM 4747 N N . LYS B 1 183 ? -4.711 -32.25 -14.188 1 97.38 183 LYS B N 1
ATOM 4748 C CA . LYS B 1 183 ? -5.668 -32.594 -15.234 1 97.38 183 LYS B CA 1
ATOM 4749 C C . LYS B 1 183 ? -6.895 -33.281 -14.648 1 97.38 183 LYS B C 1
ATOM 4751 O O . LYS B 1 183 ? -7.961 -33.281 -15.266 1 97.38 183 LYS B O 1
ATOM 4756 N N . LYS B 1 184 ? -6.746 -33.781 -13.484 1 97.56 184 LYS B N 1
ATOM 4757 C CA . LYS B 1 184 ? -7.852 -34.5 -12.844 1 97.56 184 LYS B CA 1
ATOM 4758 C C . LYS B 1 184 ? -8.875 -33.531 -12.273 1 97.56 184 LYS B C 1
ATOM 4760 O O . LYS B 1 184 ? -10.008 -33.938 -11.977 1 97.56 184 LYS B O 1
ATOM 4765 N N . ASP B 1 185 ? -8.5 -32.344 -12.062 1 97.12 185 ASP B N 1
ATOM 4766 C CA . ASP B 1 185 ? -9.383 -31.297 -11.539 1 97.12 185 ASP B CA 1
ATOM 4767 C C . ASP B 1 185 ? -9.125 -29.953 -12.219 1 97.12 185 ASP B C 1
ATOM 4769 O O . ASP B 1 185 ? -8.766 -28.969 -11.555 1 97.12 185 ASP B O 1
ATOM 4773 N N . PRO B 1 186 ? -9.391 -29.891 -13.5 1 97 186 PRO B N 1
ATOM 4774 C CA . PRO B 1 186 ? -8.945 -28.766 -14.32 1 97 186 PRO B CA 1
ATOM 4775 C C . PRO B 1 186 ? -9.688 -27.469 -14 1 97 186 PRO B C 1
ATOM 4777 O O . PRO B 1 186 ? -9.289 -26.391 -14.445 1 97 186 PRO B O 1
ATOM 4780 N N . SER B 1 187 ? -10.797 -27.5 -13.234 1 96.94 187 SER B N 1
ATOM 4781 C CA . SER B 1 187 ? -11.508 -26.281 -12.836 1 96.94 187 SER B CA 1
ATOM 4782 C C . SER B 1 187 ? -10.836 -25.609 -11.648 1 96.94 187 SER B C 1
ATOM 4784 O O . SER B 1 187 ? -11.031 -24.422 -11.406 1 96.94 187 SER B O 1
ATOM 4786 N N . ARG B 1 188 ? -9.984 -26.375 -10.906 1 98 188 ARG B N 1
ATOM 4787 C CA . ARG B 1 188 ? -9.438 -25.859 -9.656 1 98 188 ARG B CA 1
ATOM 4788 C C . ARG B 1 188 ? -7.91 -25.828 -9.695 1 98 188 ARG B C 1
ATOM 4790 O O . ARG B 1 188 ? -7.277 -25.031 -8.992 1 98 188 ARG B O 1
ATOM 4797 N N . LEU B 1 189 ? -7.383 -26.719 -10.492 1 98.62 189 LEU B N 1
ATOM 4798 C CA . LEU B 1 189 ? -5.93 -26.812 -10.555 1 98.62 189 LEU B CA 1
ATOM 4799 C C . LEU B 1 189 ? -5.441 -26.688 -11.992 1 98.62 189 LEU B C 1
ATOM 4801 O O . LEU B 1 189 ? -6.094 -27.172 -12.922 1 98.62 189 LEU B O 1
ATOM 4805 N N . ALA B 1 190 ? -4.387 -26.016 -12.195 1 98.62 190 ALA B N 1
ATOM 4806 C CA . ALA B 1 190 ? -3.609 -25.969 -13.43 1 98.62 190 ALA B CA 1
ATOM 4807 C C . ALA B 1 190 ? -2.117 -26.109 -13.148 1 98.62 190 ALA B C 1
ATOM 4809 O O . ALA B 1 190 ? -1.681 -25.969 -12 1 98.62 190 ALA B O 1
ATOM 4810 N N . ALA B 1 191 ? -1.387 -26.5 -14.133 1 98.75 191 ALA B N 1
ATOM 4811 C CA . ALA B 1 191 ? 0.051 -26.703 -13.977 1 98.75 191 ALA B CA 1
ATOM 4812 C C . ALA B 1 191 ? 0.823 -26.078 -15.141 1 98.75 191 ALA B C 1
ATOM 4814 O O . ALA B 1 191 ? 0.331 -26.031 -16.266 1 98.75 191 ALA B O 1
ATOM 4815 N N . MET B 1 192 ? 1.936 -25.562 -14.852 1 98.81 192 MET B N 1
ATOM 4816 C CA . MET B 1 192 ? 2.945 -25.141 -15.82 1 98.81 192 MET B CA 1
ATOM 4817 C C . MET B 1 192 ? 4.297 -25.781 -15.5 1 98.81 192 MET B C 1
ATOM 4819 O O . MET B 1 192 ? 4.461 -26.406 -14.461 1 98.81 192 MET B O 1
ATOM 4823 N N . MET B 1 193 ? 5.227 -25.75 -16.469 1 98.88 193 MET B N 1
ATOM 4824 C CA . MET B 1 193 ? 6.633 -26.047 -16.219 1 98.88 193 MET B CA 1
ATOM 4825 C C . MET B 1 193 ? 7.375 -24.812 -15.727 1 98.88 193 MET B C 1
ATOM 4827 O O . MET B 1 193 ? 7.59 -23.875 -16.484 1 98.88 193 MET B O 1
ATOM 4831 N N . GLY B 1 194 ? 7.707 -24.828 -14.414 1 98.88 194 GLY B N 1
ATOM 4832 C CA . GLY B 1 194 ? 8.414 -23.688 -13.852 1 98.88 194 GLY B CA 1
ATOM 4833 C C . GLY B 1 194 ? 9.906 -23.719 -14.117 1 98.88 194 GLY B C 1
ATOM 4834 O O . GLY B 1 194 ? 10.539 -24.766 -14.039 1 98.88 194 GLY B O 1
ATOM 4835 N N . LEU B 1 195 ? 10.484 -22.609 -14.516 1 98.88 195 LEU B N 1
ATOM 4836 C CA . LEU B 1 195 ? 11.914 -22.406 -14.695 1 98.88 195 LEU B CA 1
ATOM 4837 C C . LEU B 1 195 ? 12.391 -21.172 -13.93 1 98.88 195 LEU B C 1
ATOM 4839 O O . LEU B 1 195 ? 11.695 -20.156 -13.883 1 98.88 195 LEU B O 1
ATOM 4843 N N . HIS B 1 196 ? 13.523 -21.266 -13.336 1 98.69 196 HIS B N 1
ATOM 4844 C CA . HIS B 1 196 ? 13.969 -20.125 -12.531 1 98.69 196 HIS B CA 1
ATOM 4845 C C . HIS B 1 196 ? 14.219 -18.906 -13.406 1 98.69 196 HIS B C 1
ATOM 4847 O O . HIS B 1 196 ? 13.359 -18.031 -13.508 1 98.69 196 HIS B O 1
ATOM 4853 N N . ALA B 1 197 ? 15.328 -18.828 -14.07 1 98.56 197 ALA B N 1
ATOM 4854 C CA . ALA B 1 197 ? 15.727 -17.703 -14.914 1 98.56 197 ALA B CA 1
ATOM 4855 C C . ALA B 1 197 ? 16.844 -18.109 -15.875 1 98.56 197 ALA B C 1
ATOM 4857 O O . ALA B 1 197 ? 17.484 -19.156 -15.695 1 98.56 197 ALA B O 1
ATOM 4858 N N . SER B 1 198 ? 17.125 -17.312 -16.844 1 98 198 SER B N 1
ATOM 4859 C CA . SER B 1 198 ? 18.062 -17.625 -17.906 1 98 198 SER B CA 1
ATOM 4860 C C . SER B 1 198 ? 19.438 -17.984 -17.344 1 98 198 SER B C 1
ATOM 4862 O O . SER B 1 198 ? 20.078 -18.938 -17.812 1 98 198 SER B O 1
ATOM 4864 N N . PHE B 1 199 ? 19.875 -17.328 -16.297 1 97.81 199 PHE B N 1
ATOM 4865 C CA . PHE B 1 199 ? 21.266 -17.438 -15.844 1 97.81 199 PHE B CA 1
ATOM 4866 C C . PHE B 1 199 ? 21.453 -18.672 -14.984 1 97.81 199 PHE B C 1
ATOM 4868 O O . PHE B 1 199 ? 22.578 -19.047 -14.656 1 97.81 199 PHE B O 1
ATOM 4875 N N . THR B 1 200 ? 20.406 -19.359 -14.664 1 98.31 200 THR B N 1
ATOM 4876 C CA . THR B 1 200 ? 20.531 -20.594 -13.898 1 98.31 200 THR B CA 1
ATOM 4877 C C . THR B 1 200 ? 20.062 -21.797 -14.727 1 98.31 200 THR B C 1
ATOM 4879 O O . THR B 1 200 ? 19.719 -22.844 -14.172 1 98.31 200 THR B O 1
ATOM 4882 N N . LEU B 1 201 ? 19.922 -21.672 -16.031 1 98.69 201 LEU B N 1
ATOM 4883 C CA . LEU B 1 201 ? 19.469 -22.734 -16.922 1 98.69 201 LEU B CA 1
ATOM 4884 C C . LEU B 1 201 ? 20.453 -22.922 -18.078 1 98.69 201 LEU B C 1
ATOM 4886 O O . LEU B 1 201 ? 20.531 -22.078 -18.969 1 98.69 201 LEU B O 1
ATOM 4890 N N . SER B 1 202 ? 21.141 -24.062 -18.172 1 98.38 202 SER B N 1
ATOM 4891 C CA . SER B 1 202 ? 22.031 -24.375 -19.281 1 98.38 202 SER B CA 1
ATOM 4892 C C . SER B 1 202 ? 21.25 -24.797 -20.516 1 98.38 202 SER B C 1
ATOM 4894 O O . SER B 1 202 ? 20.062 -25.109 -20.438 1 98.38 202 SER B O 1
ATOM 4896 N N . PRO B 1 203 ? 21.891 -24.734 -21.688 1 98.25 203 PRO B N 1
ATOM 4897 C CA . PRO B 1 203 ? 21.234 -25.25 -22.891 1 98.25 203 PRO B CA 1
ATOM 4898 C C . PRO B 1 203 ? 20.781 -26.703 -22.734 1 98.25 203 PRO B C 1
ATOM 4900 O O . PRO B 1 203 ? 19.719 -27.078 -23.219 1 98.25 203 PRO B O 1
ATOM 4903 N N . GLU B 1 204 ? 21.609 -27.516 -22.078 1 98.38 204 GLU B N 1
ATOM 4904 C CA . GLU B 1 204 ? 21.266 -28.906 -21.828 1 98.38 204 GLU B CA 1
ATOM 4905 C C . GLU B 1 204 ? 20 -29.016 -21 1 98.38 204 GLU B C 1
ATOM 4907 O O . GLU B 1 204 ? 19.141 -29.875 -21.266 1 98.38 204 GLU B O 1
ATOM 4912 N N . THR B 1 205 ? 19.906 -28.172 -20 1 98.75 205 THR B N 1
ATOM 4913 C CA . THR B 1 205 ? 18.719 -28.172 -19.141 1 98.75 205 THR B CA 1
ATOM 4914 C C . THR B 1 205 ? 17.484 -27.75 -19.938 1 98.75 205 THR B C 1
ATOM 4916 O O . THR B 1 205 ? 16.422 -28.344 -19.797 1 98.75 205 THR B O 1
ATOM 4919 N N . LEU B 1 206 ? 17.578 -26.703 -20.781 1 98.75 206 LEU B N 1
ATOM 4920 C CA . LEU B 1 206 ? 16.453 -26.25 -21.594 1 98.75 206 LEU B CA 1
ATOM 4921 C C . LEU B 1 206 ? 16 -27.359 -22.547 1 98.75 206 LEU B C 1
ATOM 4923 O O . LEU B 1 206 ? 14.805 -27.562 -22.734 1 98.75 206 LEU B O 1
ATOM 4927 N N . ASP B 1 207 ? 16.984 -28.062 -23.109 1 98.44 207 ASP B N 1
ATOM 4928 C CA . ASP B 1 207 ? 16.641 -29.172 -23.984 1 98.44 207 ASP B CA 1
ATOM 4929 C C . ASP B 1 207 ? 15.93 -30.281 -23.219 1 98.44 207 ASP B C 1
ATOM 4931 O O . ASP B 1 207 ? 14.961 -30.859 -23.719 1 98.44 207 ASP B O 1
ATOM 4935 N N .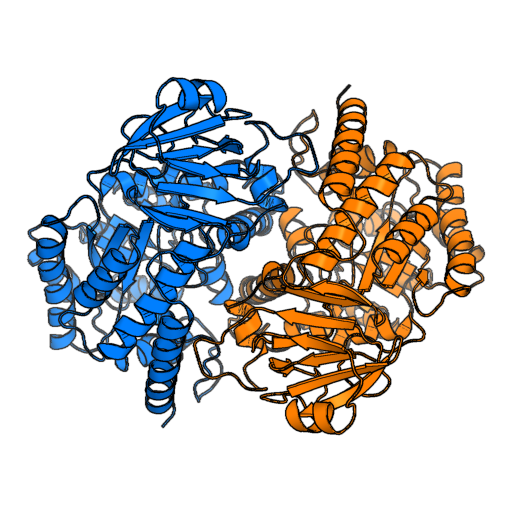 TYR B 1 208 ? 16.453 -30.578 -22.062 1 98.69 208 TYR B N 1
ATOM 4936 C CA . TYR B 1 208 ? 15.859 -31.625 -21.234 1 98.69 208 TYR B CA 1
ATOM 4937 C C . TYR B 1 208 ? 14.43 -31.266 -20.844 1 98.69 208 TYR B C 1
ATOM 4939 O O . TYR B 1 208 ? 13.531 -32.125 -20.938 1 98.69 208 TYR B O 1
ATOM 4947 N N . VAL B 1 209 ? 14.203 -30.094 -20.406 1 98.44 209 VAL B N 1
ATOM 4948 C CA . VAL B 1 209 ? 12.891 -29.594 -20 1 98.44 209 VAL B CA 1
ATOM 4949 C C . VAL B 1 209 ? 11.906 -29.719 -21.156 1 98.44 209 VAL B C 1
ATOM 4951 O O . VAL B 1 209 ? 10.781 -30.188 -20.984 1 98.44 209 VAL B O 1
ATOM 4954 N N . LYS B 1 210 ? 12.266 -29.25 -22.344 1 98.12 210 LYS B N 1
ATOM 4955 C CA . LYS B 1 210 ? 11.406 -29.328 -23.516 1 98.12 210 LYS B CA 1
ATOM 4956 C C . LYS B 1 210 ? 11.062 -30.781 -23.844 1 98.12 210 LYS B C 1
ATOM 4958 O O . LYS B 1 210 ? 9.914 -31.094 -24.172 1 98.12 210 LYS B O 1
ATOM 4963 N N . ALA B 1 211 ? 12.094 -31.609 -23.766 1 98.25 211 ALA B N 1
ATOM 4964 C CA . ALA B 1 211 ? 11.898 -33.031 -24.094 1 98.25 211 ALA B CA 1
ATOM 4965 C C . ALA B 1 211 ? 10.93 -33.688 -23.125 1 98.25 211 ALA B C 1
ATOM 4967 O O . ALA B 1 211 ? 10.164 -34.562 -23.5 1 98.25 211 ALA B O 1
ATOM 4968 N N . GLN B 1 212 ? 10.984 -33.281 -21.875 1 98.5 212 GLN B N 1
ATOM 4969 C CA . GLN B 1 212 ? 10.172 -33.906 -20.844 1 98.5 212 GLN B CA 1
ATOM 4970 C C . GLN B 1 212 ? 8.773 -33.281 -20.797 1 98.5 212 GLN B C 1
ATOM 4972 O O . GLN B 1 212 ? 7.855 -33.875 -20.203 1 98.5 212 GLN B O 1
ATOM 4977 N N . ASN B 1 213 ? 8.594 -32.094 -21.359 1 98 213 ASN B N 1
ATOM 4978 C CA . ASN B 1 213 ? 7.312 -31.406 -21.312 1 98 213 ASN B CA 1
ATOM 4979 C C . ASN B 1 213 ? 6.344 -31.922 -22.375 1 98 213 ASN B C 1
ATOM 4981 O O . ASN B 1 213 ? 5.812 -31.125 -23.156 1 98 213 ASN B O 1
ATOM 4985 N N . GLU B 1 214 ? 6.027 -33.125 -22.359 1 95.75 214 GLU B N 1
ATOM 4986 C CA . GLU B 1 214 ? 5.207 -33.812 -23.359 1 95.75 214 GLU B CA 1
ATOM 4987 C C . GLU B 1 214 ? 3.762 -33.312 -23.312 1 95.75 214 GLU B C 1
ATOM 4989 O O . GLU B 1 214 ? 3.08 -33.281 -24.328 1 95.75 214 GLU B O 1
ATOM 4994 N N . ASP B 1 215 ? 3.334 -32.906 -22.172 1 95.06 215 ASP B N 1
ATOM 4995 C CA . ASP B 1 215 ? 1.95 -32.469 -22 1 95.06 215 ASP B CA 1
ATOM 4996 C C . ASP B 1 215 ? 1.776 -31 -22.375 1 95.06 215 ASP B C 1
ATOM 4998 O O . ASP B 1 215 ? 0.693 -30.438 -22.203 1 95.06 215 ASP B O 1
ATOM 5002 N N . LYS B 1 216 ? 2.807 -30.422 -22.781 1 95.75 216 LYS B N 1
ATOM 5003 C CA . LYS B 1 216 ? 2.789 -29.031 -23.25 1 95.75 216 LYS B CA 1
ATOM 5004 C C . LYS B 1 216 ? 2.184 -28.109 -22.203 1 95.75 216 LYS B C 1
ATOM 5006 O O . LYS B 1 216 ? 1.282 -27.328 -22.5 1 95.75 216 LYS B O 1
ATOM 5011 N N . LEU B 1 217 ? 2.639 -28.172 -21 1 97.31 217 LEU B N 1
ATOM 5012 C CA . LEU B 1 217 ? 2.143 -27.438 -19.844 1 97.31 217 LEU B CA 1
ATOM 5013 C C . LEU B 1 217 ? 2.354 -25.938 -20.016 1 97.31 217 LEU B C 1
ATOM 5015 O O . LEU B 1 217 ? 1.762 -25.141 -19.281 1 97.31 217 LEU B O 1
ATOM 5019 N N . GLY B 1 218 ? 3.07 -25.484 -21.031 1 97.38 218 GLY B N 1
ATOM 5020 C CA . GLY B 1 218 ? 3.582 -24.109 -21.047 1 97.38 218 GLY B CA 1
ATOM 5021 C C . GLY B 1 218 ? 4.691 -23.875 -20.047 1 97.38 218 GLY B C 1
ATOM 5022 O O . GLY B 1 218 ? 5.086 -24.797 -19.312 1 97.38 218 GLY B O 1
ATOM 5023 N N . TYR B 1 219 ? 5.289 -22.688 -20.016 1 98.88 219 TYR B N 1
ATOM 5024 C CA . TYR B 1 219 ? 6.41 -22.391 -19.141 1 98.88 219 TYR B CA 1
ATOM 5025 C C . TYR B 1 219 ? 6.141 -21.141 -18.312 1 98.88 219 TYR B C 1
ATOM 5027 O O . TYR B 1 219 ? 5.508 -20.188 -18.797 1 98.88 219 TYR B O 1
ATOM 5035 N N . HIS B 1 220 ? 6.398 -21.125 -17.047 1 98.94 220 HIS B N 1
ATOM 5036 C CA . HIS B 1 220 ? 6.441 -19.984 -16.141 1 98.94 220 HIS B CA 1
ATOM 5037 C C . HIS B 1 220 ? 7.871 -19.688 -15.695 1 98.94 220 HIS B C 1
ATOM 5039 O O . HIS B 1 220 ? 8.492 -20.5 -15.008 1 98.94 220 HIS B O 1
ATOM 5045 N N . VAL B 1 221 ? 8.492 -18.547 -16.156 1 98.88 221 VAL B N 1
ATOM 5046 C CA . VAL B 1 221 ? 9.922 -18.312 -15.984 1 98.88 221 VAL B CA 1
ATOM 5047 C C . VAL B 1 221 ? 10.164 -16.844 -15.641 1 98.88 221 VAL B C 1
ATOM 5049 O O . VAL B 1 221 ? 9.469 -15.961 -16.141 1 98.88 221 VAL B O 1
ATOM 5052 N N . HIS B 1 222 ? 11.078 -16.531 -14.648 1 98.88 222 HIS B N 1
ATOM 5053 C CA . HIS B 1 222 ? 11.547 -15.156 -14.461 1 98.88 222 HIS B CA 1
ATOM 5054 C C . HIS B 1 222 ? 12.43 -14.711 -15.617 1 98.88 222 HIS B C 1
ATOM 5056 O O . HIS B 1 222 ? 13.391 -15.398 -15.969 1 98.88 222 HIS B O 1
ATOM 5062 N N . VAL B 1 223 ? 12.18 -13.57 -16.188 1 98.88 223 VAL B N 1
ATOM 5063 C CA . VAL B 1 223 ? 12.898 -13.172 -17.406 1 98.88 223 VAL B CA 1
ATOM 5064 C C . VAL B 1 223 ? 13.453 -11.758 -17.234 1 98.88 223 VAL B C 1
ATOM 5066 O O . VAL B 1 223 ? 12.695 -10.812 -16.984 1 98.88 223 VAL B O 1
ATOM 5069 N N . ALA B 1 224 ? 14.742 -11.625 -17.391 1 98.75 224 ALA B N 1
ATOM 5070 C CA . ALA B 1 224 ? 15.43 -10.336 -17.406 1 98.75 224 ALA B CA 1
ATOM 5071 C C . ALA B 1 224 ? 15.016 -9.484 -16.219 1 98.75 224 ALA B C 1
ATOM 5073 O O . ALA B 1 224 ? 14.742 -8.289 -16.359 1 98.75 224 ALA B O 1
ATOM 5074 N N . GLU B 1 225 ? 14.898 -10.125 -15.055 1 98.5 225 GLU B N 1
ATOM 5075 C CA . GLU B 1 225 ? 14.469 -9.422 -13.844 1 98.5 225 GLU B CA 1
ATOM 5076 C C . GLU B 1 225 ? 15.562 -8.492 -13.328 1 98.5 225 GLU B C 1
ATOM 5078 O O . GLU B 1 225 ? 15.32 -7.309 -13.102 1 98.5 225 GLU B O 1
ATOM 5083 N N . GLY B 1 226 ? 16.703 -9.078 -13.047 1 97.25 226 GLY B N 1
ATOM 5084 C CA . GLY B 1 226 ? 17.875 -8.297 -12.641 1 97.25 226 GLY B CA 1
ATOM 5085 C C . GLY B 1 226 ? 18.859 -8.07 -13.773 1 97.25 226 GLY B C 1
ATOM 5086 O O . GLY B 1 226 ? 18.891 -8.852 -14.734 1 97.25 226 GLY B O 1
ATOM 5087 N N . PRO B 1 227 ? 19.672 -7.031 -13.695 1 96.06 227 PRO B N 1
ATOM 5088 C CA . PRO B 1 227 ? 20.672 -6.777 -14.742 1 96.06 227 PRO B CA 1
ATOM 5089 C C . PRO B 1 227 ? 21.688 -7.914 -14.883 1 96.06 227 PRO B C 1
ATOM 5091 O O . PRO B 1 227 ? 22.234 -8.133 -15.969 1 96.06 227 PRO B O 1
ATOM 5094 N N . GLU B 1 228 ? 21.812 -8.664 -13.828 1 95.38 228 GLU B N 1
ATOM 5095 C CA . GLU B 1 228 ? 22.766 -9.766 -13.836 1 95.38 228 GLU B CA 1
ATOM 5096 C C . GLU B 1 228 ? 22.328 -10.867 -14.797 1 95.38 228 GLU B C 1
ATOM 5098 O O . GLU B 1 228 ? 23.172 -11.547 -15.398 1 95.38 228 GLU B O 1
ATOM 5103 N N . ASP B 1 229 ? 21.062 -11.078 -14.898 1 97.38 229 ASP B N 1
ATOM 5104 C CA . ASP B 1 229 ? 20.531 -12.07 -15.828 1 97.38 229 ASP B CA 1
ATOM 5105 C C . ASP B 1 229 ? 20.875 -11.711 -17.266 1 97.38 229 ASP B C 1
ATOM 5107 O O . ASP B 1 229 ? 21.281 -12.57 -18.047 1 97.38 229 ASP B O 1
ATOM 5111 N N . VAL B 1 230 ? 20.75 -10.453 -17.641 1 98.25 230 VAL B N 1
ATOM 5112 C CA . VAL B 1 230 ? 21.047 -9.961 -18.984 1 98.25 230 VAL B CA 1
ATOM 5113 C C . VAL B 1 230 ? 22.547 -10.07 -19.25 1 98.25 230 VAL B C 1
ATOM 5115 O O . VAL B 1 230 ? 22.953 -10.562 -20.297 1 98.25 230 VAL B O 1
ATOM 5118 N N . ALA B 1 231 ? 23.359 -9.625 -18.297 1 98.12 231 ALA B N 1
ATOM 5119 C CA . ALA B 1 231 ? 24.812 -9.664 -18.453 1 98.12 231 ALA B CA 1
ATOM 5120 C C . ALA B 1 231 ? 25.297 -11.102 -18.625 1 98.12 231 ALA B C 1
ATOM 5122 O O . ALA B 1 231 ? 26.141 -11.367 -19.484 1 98.12 231 ALA B O 1
ATOM 5123 N N . ASP B 1 232 ? 24.766 -12.016 -17.844 1 98.31 232 ASP B N 1
ATOM 5124 C CA . ASP B 1 232 ? 25.141 -13.422 -17.906 1 98.31 232 ASP B CA 1
ATOM 5125 C C . ASP B 1 232 ? 24.812 -14.031 -19.266 1 98.31 232 ASP B C 1
ATOM 5127 O O . ASP B 1 232 ? 25.641 -14.711 -19.859 1 98.31 232 ASP B O 1
ATOM 5131 N N . SER B 1 233 ? 23.625 -13.82 -19.766 1 98.62 233 SER B N 1
ATOM 5132 C CA . SER B 1 233 ? 23.172 -14.391 -21.031 1 98.62 233 SER B CA 1
ATOM 5133 C C . SER B 1 233 ? 24 -13.852 -22.203 1 98.62 233 SER B C 1
ATOM 5135 O O . SER B 1 233 ? 24.359 -14.602 -23.109 1 98.62 233 SER B O 1
ATOM 5137 N N . LYS B 1 234 ? 24.281 -12.547 -22.156 1 98.44 234 LYS B N 1
ATOM 5138 C CA . LYS B 1 234 ? 25.094 -11.938 -23.219 1 98.44 234 LYS B CA 1
ATOM 5139 C C . LYS B 1 234 ? 26.516 -12.5 -23.219 1 98.44 234 LYS B C 1
ATOM 5141 O O . LYS B 1 234 ? 27.078 -12.766 -24.281 1 98.44 234 LYS B O 1
ATOM 5146 N N . GLU B 1 235 ? 27.031 -12.633 -22.047 1 98.56 235 GLU B N 1
ATOM 5147 C CA . GLU B 1 235 ? 28.391 -13.141 -21.922 1 98.56 235 GLU B CA 1
ATOM 5148 C C . GLU B 1 235 ? 28.484 -14.586 -22.391 1 98.56 235 GLU B C 1
ATOM 5150 O O . GLU B 1 235 ? 29.391 -14.938 -23.141 1 98.56 235 GLU B O 1
ATOM 5155 N N . LYS B 1 236 ? 27.594 -15.445 -22.031 1 98.31 236 LYS B N 1
ATOM 5156 C CA . LYS B 1 236 ? 27.688 -16.875 -22.266 1 98.31 236 LYS B CA 1
ATOM 5157 C C . LYS B 1 236 ? 27.141 -17.25 -23.656 1 98.31 236 LYS B C 1
ATOM 5159 O O . LYS B 1 236 ? 27.641 -18.188 -24.281 1 98.31 236 LYS B O 1
ATOM 5164 N N . TYR B 1 237 ? 26.156 -16.453 -24.109 1 98.25 237 TYR B N 1
ATOM 5165 C CA . TYR B 1 237 ? 25.438 -16.938 -25.266 1 98.25 237 TYR B CA 1
ATOM 5166 C C . TYR B 1 237 ? 25.344 -15.867 -26.344 1 98.25 237 TYR B C 1
ATOM 5168 O O . TYR B 1 237 ? 24.828 -16.125 -27.438 1 98.25 237 TYR B O 1
ATOM 5176 N N . GLY B 1 238 ? 25.688 -14.633 -26.078 1 98.12 238 GLY B N 1
ATOM 5177 C CA . GLY B 1 238 ? 25.734 -13.555 -27.047 1 98.12 238 GLY B CA 1
ATOM 5178 C C . GLY B 1 238 ? 24.359 -12.977 -27.359 1 98.12 238 GLY B C 1
ATOM 5179 O O . GLY B 1 238 ? 24.188 -12.32 -28.391 1 98.12 238 GLY B O 1
ATOM 5180 N N . MET B 1 239 ? 23.422 -13.227 -26.547 1 98.12 239 MET B N 1
ATOM 5181 C CA . MET B 1 239 ? 22.062 -12.742 -26.781 1 98.12 239 MET B CA 1
ATOM 5182 C C . MET B 1 239 ? 21.359 -12.414 -25.469 1 98.12 239 MET B C 1
ATOM 5184 O O . MET B 1 239 ? 21.859 -12.75 -24.391 1 98.12 239 MET B O 1
ATOM 5188 N N . THR B 1 240 ? 20.203 -11.703 -25.5 1 98.75 240 THR B N 1
ATOM 5189 C CA . THR B 1 240 ? 19.422 -11.375 -24.312 1 98.75 240 THR B CA 1
ATOM 5190 C C . THR B 1 240 ? 18.703 -12.609 -23.781 1 98.75 240 THR B C 1
ATOM 5192 O O . THR B 1 240 ? 18.516 -13.586 -24.516 1 98.75 240 THR B O 1
ATOM 5195 N N . PRO B 1 241 ? 18.281 -12.586 -22.484 1 98.88 241 PRO B N 1
ATOM 5196 C CA . PRO B 1 241 ? 17.5 -13.688 -21.938 1 98.88 241 PRO B CA 1
ATOM 5197 C C . PRO B 1 241 ? 16.234 -13.961 -22.75 1 98.88 241 PRO B C 1
ATOM 5199 O O . PRO B 1 241 ? 15.867 -15.125 -22.969 1 98.88 241 PRO B O 1
ATOM 5202 N N . VAL B 1 242 ? 15.531 -12.922 -23.25 1 98.88 242 VAL B N 1
ATOM 5203 C CA . VAL B 1 242 ? 14.297 -13.078 -24.016 1 98.88 242 VAL B CA 1
ATOM 5204 C C . VAL B 1 242 ? 14.586 -13.82 -25.312 1 98.88 242 VAL B C 1
ATOM 5206 O O . VAL B 1 242 ? 13.922 -14.812 -25.625 1 98.88 242 VAL B O 1
ATOM 5209 N N . ARG B 1 243 ? 15.586 -13.312 -26.047 1 98.69 243 ARG B N 1
ATOM 5210 C CA . ARG B 1 243 ? 15.938 -13.953 -27.297 1 98.69 243 ARG B CA 1
ATOM 5211 C C . ARG B 1 243 ? 16.312 -15.414 -27.078 1 98.69 243 ARG B C 1
ATOM 5213 O O . ARG B 1 243 ? 15.859 -16.297 -27.812 1 98.69 243 ARG B O 1
ATOM 5220 N N . ARG B 1 244 ? 17.141 -15.633 -26.062 1 98.81 244 ARG B N 1
ATOM 5221 C CA . ARG B 1 244 ? 17.594 -16.984 -25.766 1 98.81 244 ARG B CA 1
ATOM 5222 C C . ARG B 1 244 ? 16.422 -17.922 -25.516 1 98.81 244 ARG B C 1
ATOM 5224 O O . ARG B 1 244 ? 16.359 -19.016 -26.078 1 98.81 244 ARG B O 1
ATOM 5231 N N . LEU B 1 245 ? 15.477 -17.531 -24.703 1 98.88 245 LEU B N 1
ATOM 5232 C CA . LEU B 1 245 ? 14.359 -18.359 -24.297 1 98.88 245 LEU B CA 1
ATOM 5233 C C . LEU B 1 245 ? 13.344 -18.5 -25.438 1 98.88 245 LEU B C 1
ATOM 5235 O O . LEU B 1 245 ? 12.688 -19.547 -25.562 1 98.88 245 LEU B O 1
ATOM 5239 N N . VAL B 1 246 ? 13.195 -17.438 -26.297 1 98.62 246 VAL B N 1
ATOM 5240 C CA . VAL B 1 246 ? 12.344 -17.531 -27.484 1 98.62 246 VAL B CA 1
ATOM 5241 C C . VAL B 1 246 ? 12.945 -18.531 -28.469 1 98.62 246 VAL B C 1
ATOM 5243 O O . VAL B 1 246 ? 12.25 -19.438 -28.953 1 98.62 246 VAL B O 1
ATOM 5246 N N . GLU B 1 247 ? 14.258 -18.406 -28.766 1 98.06 247 GLU B N 1
ATOM 5247 C CA . GLU B 1 247 ? 14.93 -19.281 -29.719 1 98.06 247 GLU B CA 1
ATOM 5248 C C . GLU B 1 247 ? 14.953 -20.719 -29.219 1 98.06 247 GLU B C 1
ATOM 5250 O O . GLU B 1 247 ? 14.914 -21.656 -30.016 1 98.06 247 GLU B O 1
ATOM 5255 N N . ALA B 1 248 ? 15.008 -20.891 -27.922 1 98.19 248 ALA B N 1
ATOM 5256 C CA . ALA B 1 248 ? 15.008 -22.219 -27.328 1 98.19 248 ALA B CA 1
ATOM 5257 C C . ALA B 1 248 ? 13.609 -22.812 -27.328 1 98.19 248 ALA B C 1
ATOM 5259 O O . ALA B 1 248 ? 13.422 -23.984 -26.969 1 98.19 248 ALA B O 1
ATOM 5260 N N . GLY B 1 249 ? 12.555 -22.016 -27.672 1 97.62 249 GLY B N 1
ATOM 5261 C CA . GLY B 1 249 ? 11.188 -22.516 -27.719 1 97.62 249 GLY B CA 1
ATOM 5262 C C . GLY B 1 249 ? 10.508 -22.516 -26.359 1 97.62 249 GLY B C 1
ATOM 5263 O O . GLY B 1 249 ? 9.492 -23.188 -26.172 1 97.62 249 GLY B O 1
ATOM 5264 N N . ILE B 1 250 ? 11.023 -21.828 -25.391 1 98.44 250 ILE B N 1
ATOM 5265 C CA . ILE B 1 250 ? 10.477 -21.75 -24.031 1 98.44 250 ILE B CA 1
ATOM 5266 C C . ILE B 1 250 ? 9.375 -20.703 -23.984 1 98.44 250 ILE B C 1
ATOM 5268 O O . ILE B 1 250 ? 8.266 -20.969 -23.516 1 98.44 250 ILE B O 1
ATOM 5272 N N . LEU B 1 251 ? 9.633 -19.484 -24.438 1 98.56 251 LEU B N 1
ATOM 5273 C CA . LEU B 1 251 ? 8.617 -18.438 -24.469 1 98.56 251 LEU B CA 1
ATOM 5274 C C . LEU B 1 251 ? 7.703 -18.578 -25.672 1 98.56 251 LEU B C 1
ATOM 5276 O O . LEU B 1 251 ? 8.156 -18.484 -26.812 1 98.56 251 LEU B O 1
ATOM 5280 N N . GLY B 1 252 ? 6.441 -18.859 -25.453 1 97.5 252 GLY B N 1
ATOM 5281 C CA . GLY B 1 252 ? 5.379 -19.031 -26.438 1 97.5 252 GLY B CA 1
ATOM 5282 C C . GLY B 1 252 ? 4.008 -18.656 -25.906 1 97.5 252 GLY B C 1
ATOM 5283 O O . GLY B 1 252 ? 3.895 -18.031 -24.859 1 97.5 252 GLY B O 1
ATOM 5284 N N . PRO B 1 253 ? 2.934 -19.031 -26.594 1 96.56 253 PRO B N 1
ATOM 5285 C CA . PRO B 1 253 ? 1.584 -18.562 -26.266 1 96.56 253 PRO B CA 1
ATOM 5286 C C . PRO B 1 253 ? 1.115 -19 -24.891 1 96.56 253 PRO B C 1
ATOM 5288 O O . PRO B 1 253 ? 0.284 -18.328 -24.266 1 96.56 253 PRO B O 1
ATOM 5291 N N . LYS B 1 254 ? 1.615 -20.078 -24.391 1 96.38 254 LYS B N 1
ATOM 5292 C CA . LYS B 1 254 ? 1.191 -20.578 -23.078 1 96.38 254 LYS B CA 1
ATOM 5293 C C . LYS B 1 254 ? 2.271 -20.344 -22.031 1 96.38 254 LYS B C 1
ATOM 5295 O O . LYS B 1 254 ? 2.42 -21.141 -21.094 1 96.38 254 LYS B O 1
ATOM 5300 N N . SER B 1 255 ? 3.102 -19.344 -22.219 1 98.38 255 SER B N 1
ATOM 5301 C CA . SER B 1 255 ? 4.176 -19.062 -21.266 1 98.38 255 SER B CA 1
ATOM 5302 C C . SER B 1 255 ? 3.939 -17.734 -20.531 1 98.38 255 SER B C 1
ATOM 5304 O O . SER B 1 255 ? 3.322 -16.828 -21.094 1 98.38 255 SER B O 1
ATOM 5306 N N . ILE B 1 256 ? 4.316 -17.703 -19.328 1 98.88 256 ILE B N 1
ATOM 5307 C CA . ILE B 1 256 ? 4.328 -16.5 -18.5 1 98.88 256 ILE B CA 1
ATOM 5308 C C . ILE B 1 256 ? 5.77 -16.094 -18.203 1 98.88 256 ILE B C 1
ATOM 5310 O O . ILE B 1 256 ? 6.551 -16.875 -17.672 1 98.88 256 ILE B O 1
ATOM 5314 N N . ALA B 1 257 ? 6.156 -14.953 -18.703 1 98.88 257 ALA B N 1
ATOM 5315 C CA . ALA B 1 257 ? 7.43 -14.32 -18.359 1 98.88 257 ALA B CA 1
ATOM 5316 C C . ALA B 1 257 ? 7.277 -13.359 -17.188 1 98.88 257 ALA B C 1
ATOM 5318 O O . ALA B 1 257 ? 6.797 -12.242 -17.359 1 98.88 257 ALA B O 1
ATOM 5319 N N . GLY B 1 258 ? 7.707 -13.828 -16.016 1 98.56 258 GLY B N 1
ATOM 5320 C CA . GLY B 1 258 ? 7.676 -12.945 -14.859 1 98.56 258 GLY B CA 1
ATOM 5321 C C . GLY B 1 258 ? 8.664 -11.797 -14.953 1 98.56 258 GLY B C 1
ATOM 5322 O O . GLY B 1 258 ? 9.82 -12 -15.328 1 98.56 258 GLY B O 1
ATOM 5323 N N . HIS B 1 259 ? 8.258 -10.555 -14.781 1 98.69 259 HIS B N 1
ATOM 5324 C CA . HIS B 1 259 ? 9.055 -9.352 -14.547 1 98.69 259 HIS B CA 1
ATOM 5325 C C . HIS B 1 259 ? 9.359 -8.633 -15.859 1 98.69 259 HIS B C 1
ATOM 5327 O O . HIS B 1 259 ? 8.664 -7.68 -16.234 1 98.69 259 HIS B O 1
ATOM 5333 N N . CYS B 1 260 ? 10.383 -9.164 -16.688 1 98.81 260 CYS B N 1
ATOM 5334 C CA . CYS B 1 260 ? 10.805 -8.516 -17.922 1 98.81 260 CYS B CA 1
ATOM 5335 C C . CYS B 1 260 ? 11.188 -7.062 -17.688 1 98.81 260 CYS B C 1
ATOM 5337 O O . CYS B 1 260 ? 10.75 -6.168 -18.406 1 98.81 260 CYS B O 1
ATOM 5339 N N . VAL B 1 261 ? 12.023 -6.809 -16.672 1 98.81 261 VAL B N 1
ATOM 5340 C CA . VAL B 1 261 ? 12.438 -5.477 -16.25 1 98.81 261 VAL B CA 1
ATOM 5341 C C . VAL B 1 261 ? 13.445 -4.906 -17.25 1 98.81 261 VAL B C 1
ATOM 5343 O O . VAL B 1 261 ? 13.328 -3.754 -17.672 1 98.81 261 VAL B O 1
ATOM 5346 N N . HIS B 1 262 ? 14.469 -5.719 -17.625 1 98.62 262 HIS B N 1
ATOM 5347 C CA . HIS B 1 262 ? 15.562 -5.27 -18.484 1 98.62 262 HIS B CA 1
ATOM 5348 C C . HIS B 1 262 ? 15.438 -5.859 -19.875 1 98.62 262 HIS B C 1
ATOM 5350 O O . HIS B 1 262 ? 16.297 -6.629 -20.312 1 98.62 262 HIS B O 1
ATOM 5356 N N . VAL B 1 263 ? 14.461 -5.398 -20.656 1 98.69 263 VAL B N 1
ATOM 5357 C CA . VAL B 1 263 ? 14.234 -5.898 -22.016 1 98.69 263 VAL B CA 1
ATOM 5358 C C . VAL B 1 263 ? 14.492 -4.785 -23.031 1 98.69 263 VAL B C 1
ATOM 5360 O O . VAL B 1 263 ? 14.227 -3.611 -22.75 1 98.69 263 VAL B O 1
ATOM 5363 N N . THR B 1 264 ? 15.031 -5.121 -24.172 1 98.31 264 THR B N 1
ATOM 5364 C CA . THR B 1 264 ? 15.289 -4.191 -25.266 1 98.31 264 THR B CA 1
ATOM 5365 C C . THR B 1 264 ? 14.078 -4.086 -26.188 1 98.31 264 THR B C 1
ATOM 5367 O O . THR B 1 264 ? 13.109 -4.828 -26.031 1 98.31 264 THR B O 1
ATOM 5370 N N . ASP B 1 265 ? 14.156 -3.154 -27.141 1 98.5 265 ASP B N 1
ATOM 5371 C CA . ASP B 1 265 ? 13.102 -3.041 -28.156 1 98.5 265 ASP B CA 1
ATOM 5372 C C . ASP B 1 265 ? 12.969 -4.328 -28.953 1 98.5 265 ASP B C 1
ATOM 5374 O O . ASP B 1 265 ? 11.859 -4.738 -29.312 1 98.5 265 ASP B O 1
ATOM 5378 N N . GLU B 1 266 ? 14.102 -4.879 -29.25 1 98.56 266 GLU B N 1
ATOM 5379 C CA . GLU B 1 266 ? 14.078 -6.148 -29.969 1 98.56 266 GLU B CA 1
ATOM 5380 C C . GLU B 1 266 ? 13.414 -7.238 -29.141 1 98.56 266 GLU B C 1
ATOM 5382 O O . GLU B 1 266 ? 12.664 -8.062 -29.656 1 98.56 266 GLU B O 1
ATOM 5387 N N . ASP B 1 267 ? 13.719 -7.273 -27.844 1 98.88 267 ASP B N 1
ATOM 5388 C CA . ASP B 1 267 ? 13.086 -8.227 -26.938 1 98.88 267 ASP B CA 1
ATOM 5389 C C . ASP B 1 267 ? 11.57 -8.055 -26.922 1 98.88 267 ASP B C 1
ATOM 5391 O O . ASP B 1 267 ? 10.828 -9.039 -26.875 1 98.88 267 ASP B O 1
ATOM 5395 N N . VAL B 1 268 ? 11.102 -6.84 -26.922 1 98.88 268 VAL B N 1
ATOM 5396 C CA . VAL B 1 268 ? 9.672 -6.551 -26.906 1 98.88 268 VAL B CA 1
ATOM 5397 C C . VAL B 1 268 ? 9.016 -7.152 -28.156 1 98.88 268 VAL B C 1
ATOM 5399 O O . VAL B 1 268 ? 7.941 -7.754 -28.062 1 98.88 268 VAL B O 1
ATOM 5402 N N . ALA B 1 269 ? 9.664 -6.953 -29.281 1 98.75 269 ALA B N 1
ATOM 5403 C CA . ALA B 1 269 ? 9.148 -7.535 -30.531 1 98.75 269 ALA B CA 1
ATOM 5404 C C . ALA B 1 269 ? 9.102 -9.055 -30.438 1 98.75 269 ALA B C 1
ATOM 5406 O O . ALA B 1 269 ? 8.148 -9.68 -30.906 1 98.75 269 ALA B O 1
ATOM 5407 N N . LEU B 1 270 ? 10.164 -9.664 -29.906 1 98.81 270 LEU B N 1
ATOM 5408 C CA . LEU B 1 270 ? 10.219 -11.117 -29.75 1 98.81 270 LEU B CA 1
ATOM 5409 C C . LEU B 1 270 ? 9.117 -11.602 -28.812 1 98.81 270 LEU B C 1
ATOM 5411 O O . LEU B 1 270 ? 8.484 -12.633 -29.078 1 98.81 270 LEU B O 1
ATOM 5415 N N . LEU B 1 271 ? 8.898 -10.898 -27.688 1 98.81 271 LEU B N 1
ATOM 5416 C CA . LEU B 1 271 ? 7.832 -11.25 -26.75 1 98.81 271 LEU B CA 1
ATOM 5417 C C . LEU B 1 271 ? 6.469 -11.188 -27.438 1 98.81 271 LEU B C 1
ATOM 5419 O O . LEU B 1 271 ? 5.652 -12.102 -27.281 1 98.81 271 LEU B O 1
ATOM 5423 N N . LYS B 1 272 ? 6.234 -10.078 -28.156 1 98.69 272 LYS B N 1
ATOM 5424 C CA . LYS B 1 272 ? 4.977 -9.93 -28.891 1 98.69 272 LYS B CA 1
ATOM 5425 C C . LYS B 1 272 ? 4.754 -11.094 -29.844 1 98.69 272 LYS B C 1
ATOM 5427 O O . LYS B 1 272 ? 3.686 -11.711 -29.844 1 98.69 272 LYS B O 1
ATOM 5432 N N . ASN B 1 273 ? 5.777 -11.367 -30.625 1 98.56 273 ASN B N 1
ATOM 5433 C CA . ASN B 1 273 ? 5.668 -12.406 -31.641 1 98.56 273 ASN B CA 1
ATOM 5434 C C . ASN B 1 273 ? 5.488 -13.789 -31.016 1 98.56 273 ASN B C 1
ATOM 5436 O O . ASN B 1 273 ? 4.805 -14.648 -31.578 1 98.56 273 ASN B O 1
ATOM 5440 N N . SER B 1 274 ? 6.125 -14.039 -29.906 1 98.44 274 SER B N 1
ATOM 5441 C CA . SER B 1 274 ? 6.012 -15.32 -29.219 1 98.44 274 SER B CA 1
ATOM 5442 C C . SER B 1 274 ? 4.629 -15.492 -28.609 1 98.44 274 SER B C 1
ATOM 5444 O O . SER B 1 274 ? 4.223 -16.609 -28.281 1 98.44 274 SER B O 1
ATOM 5446 N N . GLN B 1 275 ? 3.92 -14.398 -28.266 1 98.31 275 GLN B N 1
ATOM 5447 C CA . GLN B 1 275 ? 2.611 -14.336 -27.625 1 98.31 275 GLN B CA 1
ATOM 5448 C C . GLN B 1 275 ? 2.707 -14.719 -26.141 1 98.31 275 GLN B C 1
ATOM 5450 O O . GLN B 1 275 ? 1.704 -15.078 -25.531 1 98.31 275 GLN B O 1
ATOM 5455 N N . ALA B 1 276 ? 3.936 -14.727 -25.609 1 98.56 276 ALA B N 1
ATOM 5456 C CA . ALA B 1 276 ? 4.098 -14.922 -24.172 1 98.56 276 ALA B CA 1
ATOM 5457 C C . ALA B 1 276 ? 3.438 -13.789 -23.391 1 98.56 276 ALA B C 1
ATOM 5459 O O . ALA B 1 276 ? 3.369 -12.656 -23.859 1 98.56 276 ALA B O 1
ATOM 5460 N N . LYS B 1 277 ? 2.873 -14.133 -22.188 1 98.81 277 LYS B N 1
ATOM 5461 C CA . LYS B 1 277 ? 2.344 -13.125 -21.281 1 98.81 277 LYS B CA 1
ATOM 5462 C C . LYS B 1 277 ? 3.42 -12.633 -20.312 1 98.81 277 LYS B C 1
ATOM 5464 O O . LYS B 1 277 ? 4.297 -13.398 -19.906 1 98.81 277 LYS B O 1
ATOM 5469 N N . VAL B 1 278 ? 3.395 -11.375 -20 1 98.94 278 VAL B N 1
ATOM 5470 C CA . VAL B 1 278 ? 4.324 -10.789 -19.047 1 98.94 278 VAL B CA 1
ATOM 5471 C C . VAL B 1 278 ? 3.582 -10.445 -17.75 1 98.94 278 VAL B C 1
ATOM 5473 O O . VAL B 1 278 ? 2.412 -10.062 -17.781 1 98.94 278 VAL B O 1
ATOM 5476 N N . VAL B 1 279 ? 4.18 -10.641 -16.594 1 98.94 279 VAL B N 1
ATOM 5477 C CA . VAL B 1 279 ? 3.562 -10.25 -15.328 1 98.94 279 VAL B CA 1
ATOM 5478 C C . VAL B 1 279 ? 4.453 -9.242 -14.609 1 98.94 279 VAL B C 1
ATOM 5480 O O . VAL B 1 279 ? 5.609 -9.531 -14.297 1 98.94 279 VAL B O 1
ATOM 5483 N N . HIS B 1 280 ? 3.91 -8.07 -14.422 1 98.94 280 HIS B N 1
ATOM 5484 C CA . HIS B 1 280 ? 4.535 -6.984 -13.68 1 98.94 280 HIS B CA 1
ATOM 5485 C C . HIS B 1 280 ? 4.402 -7.203 -12.172 1 98.94 280 HIS B C 1
ATOM 5487 O O . HIS B 1 280 ? 3.314 -7.516 -11.68 1 98.94 280 HIS B O 1
ATOM 5493 N N . ASN B 1 281 ? 5.477 -7.141 -11.438 1 98.88 281 ASN B N 1
ATOM 5494 C CA . ASN B 1 281 ? 5.535 -7.285 -9.984 1 98.88 281 ASN B CA 1
ATOM 5495 C C . ASN B 1 281 ? 6.199 -6.078 -9.328 1 98.88 281 ASN B C 1
ATOM 5497 O O . ASN B 1 281 ? 7.352 -6.152 -8.906 1 98.88 281 ASN B O 1
ATOM 5501 N N . PRO B 1 282 ? 5.453 -5 -9.109 1 98.88 282 PRO B N 1
ATOM 5502 C CA . PRO B 1 282 ? 6.055 -3.695 -8.82 1 98.88 282 PRO B CA 1
ATOM 5503 C C . PRO B 1 282 ? 6.809 -3.676 -7.496 1 98.88 282 PRO B C 1
ATOM 5505 O O . PRO B 1 282 ? 7.969 -3.262 -7.445 1 98.88 282 PRO B O 1
ATOM 5508 N N . GLU B 1 283 ? 6.207 -4.137 -6.395 1 98.81 283 GLU B N 1
ATOM 5509 C CA . GLU B 1 283 ? 6.836 -4.035 -5.082 1 98.81 283 GLU B CA 1
ATOM 5510 C C . GLU B 1 283 ? 8.055 -4.953 -4.98 1 98.81 283 GLU B C 1
ATOM 5512 O O . GLU B 1 283 ? 9.07 -4.578 -4.398 1 98.81 283 GLU B O 1
ATOM 5517 N N . SER B 1 284 ? 7.895 -6.152 -5.516 1 98.56 284 SER B N 1
ATOM 5518 C CA . SER B 1 284 ? 9.023 -7.078 -5.492 1 98.56 284 SER B CA 1
ATOM 5519 C C . SER B 1 284 ? 10.227 -6.504 -6.234 1 98.56 284 SER B C 1
ATOM 5521 O O . SER B 1 284 ? 11.344 -6.52 -5.719 1 98.56 284 SER B O 1
ATOM 5523 N N . ASN B 1 285 ? 10.023 -5.992 -7.473 1 98.75 285 ASN B N 1
ATOM 5524 C CA . ASN B 1 285 ? 11.109 -5.426 -8.273 1 98.75 285 ASN B CA 1
ATOM 5525 C C . ASN B 1 285 ? 11.719 -4.207 -7.594 1 98.75 285 ASN B C 1
ATOM 5527 O O . ASN B 1 285 ? 12.945 -4.066 -7.547 1 98.75 285 ASN B O 1
ATOM 5531 N N . MET B 1 286 ? 10.836 -3.322 -7.027 1 98.81 286 MET B N 1
ATOM 5532 C CA . MET B 1 286 ? 11.344 -2.16 -6.301 1 98.81 286 MET B CA 1
ATOM 5533 C C . MET B 1 286 ? 12.141 -2.592 -5.078 1 98.81 286 MET B C 1
ATOM 5535 O O . MET B 1 286 ? 13.234 -2.072 -4.832 1 98.81 286 MET B O 1
ATOM 5539 N N . GLY B 1 287 ? 11.586 -3.545 -4.324 1 98.25 287 GLY B N 1
ATOM 5540 C CA . GLY B 1 287 ? 12.203 -4.02 -3.092 1 98.25 287 GLY B CA 1
ATOM 5541 C C . GLY B 1 287 ? 13.57 -4.645 -3.309 1 98.25 287 GLY B C 1
ATOM 5542 O O . GLY B 1 287 ? 14.445 -4.547 -2.445 1 98.25 287 GLY B O 1
ATOM 5543 N N . ASN B 1 288 ? 13.719 -5.258 -4.477 1 98.19 288 ASN B N 1
ATOM 5544 C CA . ASN B 1 288 ? 14.992 -5.875 -4.836 1 98.19 288 ASN B CA 1
ATOM 5545 C C . ASN B 1 288 ? 15.914 -4.887 -5.547 1 98.19 288 ASN B C 1
ATOM 5547 O O . ASN B 1 288 ? 17.062 -5.215 -5.855 1 98.19 288 ASN B O 1
ATOM 5551 N N . ALA B 1 289 ? 15.453 -3.709 -5.801 1 98.31 289 ALA B N 1
ATOM 5552 C CA . ALA B 1 289 ? 16.188 -2.633 -6.461 1 98.31 289 ALA B CA 1
ATOM 5553 C C . ALA B 1 289 ? 16.672 -3.068 -7.84 1 98.31 289 ALA B C 1
ATOM 5555 O O . ALA B 1 289 ? 17.828 -2.842 -8.195 1 98.31 289 ALA B O 1
ATOM 5556 N N . VAL B 1 290 ? 15.789 -3.695 -8.594 1 98.56 290 VAL B N 1
ATOM 5557 C CA . VAL B 1 290 ? 16.219 -4.23 -9.875 1 98.56 290 VAL B CA 1
ATOM 5558 C C . VAL B 1 290 ? 15.609 -3.424 -11.016 1 98.56 290 VAL B C 1
ATOM 5560 O O . VAL B 1 290 ? 15.742 -3.783 -12.188 1 98.56 290 VAL B O 1
ATOM 5563 N N . GLY B 1 291 ? 14.938 -2.357 -10.703 1 97.81 291 GLY B N 1
ATOM 5564 C CA . GLY B 1 291 ? 14.242 -1.576 -11.711 1 97.81 291 GLY B CA 1
ATOM 5565 C C . GLY B 1 291 ? 12.766 -1.913 -11.805 1 97.81 291 GLY B C 1
ATOM 5566 O O . GLY B 1 291 ? 12.164 -2.393 -10.836 1 97.81 291 GLY B O 1
ATOM 5567 N N . THR B 1 292 ? 12.156 -1.523 -12.859 1 98.44 292 THR B N 1
ATOM 5568 C CA . THR B 1 292 ? 10.727 -1.771 -13.047 1 98.44 292 THR B CA 1
ATOM 5569 C C . THR B 1 292 ? 10.43 -2.117 -14.5 1 98.44 292 THR B C 1
ATOM 5571 O O . THR B 1 292 ? 11.109 -1.644 -15.414 1 98.44 292 THR B O 1
ATOM 5574 N N . THR B 1 293 ? 9.477 -2.965 -14.703 1 98.75 293 THR B N 1
ATOM 5575 C CA . THR B 1 293 ? 8.969 -3.316 -16.031 1 98.75 293 THR B CA 1
ATOM 5576 C C . THR B 1 293 ? 8.375 -2.096 -16.719 1 98.75 293 THR B C 1
ATOM 5578 O O . THR B 1 293 ? 7.598 -1.35 -16.109 1 98.75 293 THR B O 1
ATOM 5581 N N . ASP B 1 294 ? 8.781 -1.822 -17.969 1 98.69 294 ASP B N 1
ATOM 5582 C CA . ASP B 1 294 ? 8.148 -0.77 -18.766 1 98.69 294 ASP B CA 1
ATOM 5583 C C . ASP B 1 294 ? 6.785 -1.214 -19.281 1 98.69 294 ASP B C 1
ATOM 5585 O O . ASP B 1 294 ? 6.637 -1.549 -20.453 1 98.69 294 ASP B O 1
ATOM 5589 N N . ILE B 1 295 ? 5.77 -1.114 -18.469 1 98.88 295 ILE B N 1
ATOM 5590 C CA . ILE B 1 295 ? 4.457 -1.675 -18.781 1 98.88 295 ILE B CA 1
ATOM 5591 C C . ILE B 1 295 ? 3.826 -0.909 -19.938 1 98.88 295 ILE B C 1
ATOM 5593 O O . ILE B 1 295 ? 3.078 -1.481 -20.734 1 98.88 295 ILE B O 1
ATOM 5597 N N . LEU B 1 296 ? 4.086 0.431 -20.062 1 98.81 296 LEU B N 1
ATOM 5598 C CA . LEU B 1 296 ? 3.506 1.206 -21.156 1 98.81 296 LEU B CA 1
ATOM 5599 C C . LEU B 1 296 ? 4.012 0.707 -22.5 1 98.81 296 LEU B C 1
ATOM 5601 O O . LEU B 1 296 ? 3.223 0.508 -23.438 1 98.81 296 LEU B O 1
ATOM 5605 N N . LYS B 1 297 ? 5.316 0.504 -22.578 1 98.62 297 LYS B N 1
ATOM 5606 C CA . LYS B 1 297 ? 5.926 0.009 -23.812 1 98.62 297 LYS B CA 1
ATOM 5607 C C . LYS B 1 297 ? 5.375 -1.362 -24.188 1 98.62 297 LYS B C 1
ATOM 5609 O O . LYS B 1 297 ? 5.051 -1.61 -25.344 1 98.62 297 LYS B O 1
ATOM 5614 N N . LEU B 1 298 ? 5.301 -2.26 -23.234 1 98.94 298 LEU B N 1
ATOM 5615 C CA . LEU B 1 298 ? 4.832 -3.617 -23.484 1 98.94 298 LEU B CA 1
ATOM 5616 C C . LEU B 1 298 ? 3.365 -3.619 -23.906 1 98.94 298 LEU B C 1
ATOM 5618 O O . LEU B 1 298 ? 2.992 -4.289 -24.875 1 98.94 298 LEU B O 1
ATOM 5622 N N . LEU B 1 299 ? 2.514 -2.893 -23.172 1 98.88 299 LEU B N 1
ATOM 5623 C CA . LEU B 1 299 ? 1.095 -2.811 -23.5 1 98.88 299 LEU B CA 1
ATOM 5624 C C . LEU B 1 299 ? 0.888 -2.178 -24.875 1 98.88 299 LEU B C 1
ATOM 5626 O O . LEU B 1 299 ? 0.054 -2.639 -25.656 1 98.88 299 LEU B O 1
ATOM 5630 N N . ASP B 1 300 ? 1.636 -1.119 -25.172 1 98.44 300 ASP B N 1
ATOM 5631 C CA . ASP B 1 300 ? 1.536 -0.437 -26.453 1 98.44 300 ASP B CA 1
ATOM 5632 C C . ASP B 1 300 ? 1.906 -1.373 -27.609 1 98.44 300 ASP B C 1
ATOM 5634 O O . ASP B 1 300 ? 1.377 -1.247 -28.703 1 98.44 300 ASP B O 1
ATOM 5638 N N . ALA B 1 301 ? 2.803 -2.305 -27.328 1 98.69 301 ALA B N 1
ATOM 5639 C CA . ALA B 1 301 ? 3.238 -3.271 -28.344 1 98.69 301 ALA B CA 1
ATOM 5640 C C . ALA B 1 301 ? 2.199 -4.375 -28.531 1 98.69 301 ALA B C 1
ATOM 5642 O O . ALA B 1 301 ? 2.336 -5.223 -29.406 1 98.69 301 ALA B O 1
ATOM 5643 N N . GLY B 1 302 ? 1.175 -4.402 -27.703 1 98.5 302 GLY B N 1
ATOM 5644 C CA . GLY B 1 302 ? 0.113 -5.391 -27.828 1 98.5 302 GLY B CA 1
ATOM 5645 C C . GLY B 1 302 ? 0.373 -6.648 -27.016 1 98.5 302 GLY B C 1
ATOM 5646 O O . GLY B 1 302 ? -0.258 -7.68 -27.25 1 98.5 302 GLY B O 1
ATOM 5647 N N . ILE B 1 303 ? 1.312 -6.621 -26.125 1 98.81 303 ILE B N 1
ATOM 5648 C CA . ILE B 1 303 ? 1.628 -7.758 -25.266 1 98.81 303 ILE B CA 1
ATOM 5649 C C . ILE B 1 303 ? 0.665 -7.793 -24.078 1 98.81 303 ILE B C 1
ATOM 5651 O O . ILE B 1 303 ? 0.331 -6.754 -23.516 1 98.81 303 ILE B O 1
ATOM 5655 N N . THR B 1 304 ? 0.123 -8.969 -23.703 1 98.81 304 THR B N 1
ATOM 5656 C CA . THR B 1 304 ? -0.667 -9.141 -22.484 1 98.81 304 THR B CA 1
ATOM 5657 C C . THR B 1 304 ? 0.217 -9.023 -21.25 1 98.81 304 THR B C 1
ATOM 5659 O O . THR B 1 304 ? 1.114 -9.844 -21.047 1 98.81 304 THR B O 1
ATOM 5662 N N . VAL B 1 305 ? -0 -7.988 -20.484 1 98.94 305 VAL B N 1
ATOM 5663 C CA . VAL B 1 305 ? 0.746 -7.77 -19.25 1 98.94 305 VAL B CA 1
ATOM 5664 C C . VAL B 1 305 ? -0.195 -7.875 -18.047 1 98.94 305 VAL B C 1
ATOM 5666 O O . VAL B 1 305 ? -1.188 -7.148 -17.953 1 98.94 305 VAL B O 1
ATOM 5669 N N . GLY B 1 306 ? 0.048 -8.828 -17.172 1 98.94 306 GLY B N 1
ATOM 5670 C CA . GLY B 1 306 ? -0.709 -8.969 -15.93 1 98.94 306 GLY B CA 1
ATOM 5671 C C . GLY B 1 306 ? -0.028 -8.336 -14.734 1 98.94 306 GLY B C 1
ATOM 5672 O O . GLY B 1 306 ? 1.002 -7.676 -14.883 1 98.94 306 GLY B O 1
ATOM 5673 N N . LEU B 1 307 ? -0.658 -8.477 -13.594 1 98.94 307 LEU B N 1
ATOM 5674 C CA . LEU B 1 307 ? -0.152 -7.965 -12.328 1 98.94 307 LEU B CA 1
ATOM 5675 C C . LEU B 1 307 ? -0.013 -9.086 -11.305 1 98.94 307 LEU B C 1
ATOM 5677 O O . LEU B 1 307 ? -0.924 -9.906 -11.148 1 98.94 307 LEU B O 1
ATOM 5681 N N . GLY B 1 308 ? 1.113 -9.234 -10.742 1 98.94 308 GLY B N 1
ATOM 5682 C CA . GLY B 1 308 ? 1.389 -10.18 -9.672 1 98.94 308 GLY B CA 1
ATOM 5683 C C . GLY B 1 308 ? 2.014 -9.531 -8.453 1 98.94 308 GLY B C 1
ATOM 5684 O O . GLY B 1 308 ? 2.156 -8.312 -8.391 1 98.94 308 GLY B O 1
ATOM 5685 N N . THR B 1 309 ? 2.285 -10.352 -7.457 1 98.75 309 THR B N 1
ATOM 5686 C CA . THR B 1 309 ? 2.854 -9.828 -6.219 1 98.75 309 THR B CA 1
ATOM 5687 C C . THR B 1 309 ? 4.25 -10.398 -5.98 1 98.75 309 THR B C 1
ATOM 5689 O O . THR B 1 309 ? 5 -9.891 -5.145 1 98.75 309 THR B O 1
ATOM 5692 N N . ASP B 1 310 ? 4.57 -11.523 -6.66 1 98.75 310 ASP B N 1
ATOM 5693 C CA . ASP B 1 310 ? 5.867 -12.172 -6.508 1 98.75 310 ASP B CA 1
ATOM 5694 C C . ASP B 1 310 ? 6.137 -12.523 -5.047 1 98.75 310 ASP B C 1
ATOM 5696 O O . ASP B 1 310 ? 7.27 -12.414 -4.578 1 98.75 310 ASP B O 1
ATOM 5700 N N . GLY B 1 311 ? 5.113 -12.875 -4.336 1 98.25 311 GLY B N 1
ATOM 5701 C CA . GLY B 1 311 ? 5.242 -13.281 -2.945 1 98.25 311 GLY B CA 1
ATOM 5702 C C . GLY B 1 311 ? 5.344 -12.109 -1.986 1 98.25 311 GLY B C 1
ATOM 5703 O O . GLY B 1 311 ? 5.414 -12.297 -0.771 1 98.25 311 GLY B O 1
ATOM 5704 N N . TYR B 1 312 ? 5.312 -10.883 -2.459 1 98.19 312 TYR B N 1
ATOM 5705 C CA . TYR B 1 312 ? 5.5 -9.688 -1.642 1 98.19 312 TYR B CA 1
ATOM 5706 C C . TYR B 1 312 ? 4.309 -9.461 -0.721 1 98.19 312 TYR B C 1
ATOM 5708 O O . TYR B 1 312 ? 4.469 -9.039 0.426 1 98.19 312 TYR B O 1
ATOM 5716 N N . THR B 1 313 ? 3.123 -9.648 -1.181 1 98.12 313 THR B N 1
ATOM 5717 C CA . THR B 1 313 ? 1.856 -9.445 -0.486 1 98.12 313 THR B CA 1
ATOM 5718 C C . THR B 1 313 ? 0.763 -10.328 -1.086 1 98.12 313 THR B C 1
ATOM 5720 O O . THR B 1 313 ? 0.923 -10.859 -2.186 1 98.12 313 THR B O 1
ATOM 5723 N N . ASN B 1 314 ? -0.264 -10.625 -0.318 1 97.81 314 ASN B N 1
ATOM 5724 C CA . ASN B 1 314 ? -1.446 -11.312 -0.83 1 97.81 314 ASN B CA 1
ATOM 5725 C C . ASN B 1 314 ? -2.523 -10.32 -1.264 1 97.81 314 ASN B C 1
ATOM 5727 O O . ASN B 1 314 ? -3.592 -10.719 -1.728 1 97.81 314 ASN B O 1
ATOM 5731 N N . ASP B 1 315 ? -2.254 -9.016 -1.065 1 98.69 315 ASP B N 1
ATOM 5732 C CA . ASP B 1 315 ? -3.209 -7.941 -1.337 1 98.69 315 ASP B CA 1
ATOM 5733 C C . ASP B 1 315 ? -3.01 -7.371 -2.74 1 98.69 315 ASP B C 1
ATOM 5735 O O . ASP B 1 315 ? -2.123 -6.543 -2.959 1 98.69 315 ASP B O 1
ATOM 5739 N N . MET B 1 316 ? -3.863 -7.715 -3.68 1 98.88 316 MET B N 1
ATOM 5740 C CA . MET B 1 316 ? -3.732 -7.281 -5.07 1 98.88 316 MET B CA 1
ATOM 5741 C C . MET B 1 316 ? -3.969 -5.781 -5.195 1 98.88 316 MET B C 1
ATOM 5743 O O . MET B 1 316 ? -3.404 -5.129 -6.078 1 98.88 316 MET B O 1
ATOM 5747 N N . LEU B 1 317 ? -4.809 -5.23 -4.301 1 98.75 317 LEU B N 1
ATOM 5748 C CA . LEU B 1 317 ? -5.059 -3.795 -4.367 1 98.75 317 LEU B CA 1
ATOM 5749 C C . LEU B 1 317 ? -3.834 -3.01 -3.91 1 98.75 317 LEU B C 1
ATOM 5751 O O . LEU B 1 317 ? -3.586 -1.902 -4.395 1 98.75 317 LEU B O 1
ATOM 5755 N N . GLU B 1 318 ? -3.057 -3.574 -2.959 1 98.62 318 GLU B N 1
ATOM 5756 C CA . GLU B 1 318 ? -1.786 -2.951 -2.594 1 98.62 318 GLU B CA 1
ATOM 5757 C C . GLU B 1 318 ? -0.857 -2.848 -3.801 1 98.62 318 GLU B C 1
ATOM 5759 O O . GLU B 1 318 ? -0.26 -1.797 -4.043 1 98.62 318 GLU B O 1
ATOM 5764 N N . SER B 1 319 ? -0.754 -3.947 -4.59 1 98.88 319 SER B N 1
ATOM 5765 C CA . SER B 1 319 ? 0.099 -3.941 -5.773 1 98.88 319 SER B CA 1
ATOM 5766 C C . SER B 1 319 ? -0.466 -3.029 -6.859 1 98.88 319 SER B C 1
ATOM 5768 O O . SER B 1 319 ? 0.289 -2.404 -7.605 1 98.88 319 SER B O 1
ATOM 5770 N N . TYR B 1 320 ? -1.805 -2.947 -6.953 1 98.88 320 TYR B N 1
ATOM 5771 C CA . TYR B 1 320 ? -2.473 -2.006 -7.848 1 98.88 320 TYR B CA 1
ATOM 5772 C C . TYR B 1 320 ? -2.049 -0.574 -7.543 1 98.88 320 TYR B C 1
ATOM 5774 O O . TYR B 1 320 ? -1.668 0.172 -8.445 1 98.88 320 TYR B O 1
ATOM 5782 N N . LYS B 1 321 ? -2.072 -0.222 -6.293 1 98.81 321 LYS B N 1
ATOM 5783 C CA . LYS B 1 321 ? -1.723 1.123 -5.844 1 98.81 321 LYS B CA 1
ATOM 5784 C C . LYS B 1 321 ? -0.268 1.449 -6.168 1 98.81 321 LYS B C 1
ATOM 5786 O O . LYS B 1 321 ? 0.03 2.518 -6.707 1 98.81 321 LYS B O 1
ATOM 5791 N N . VAL B 1 322 ? 0.626 0.536 -5.891 1 98.88 322 VAL B N 1
ATOM 5792 C CA . VAL B 1 322 ? 2.051 0.787 -6.094 1 98.88 322 VAL B CA 1
ATOM 5793 C C . VAL B 1 322 ? 2.359 0.838 -7.59 1 98.88 322 VAL B C 1
ATOM 5795 O O . VAL B 1 322 ? 3.131 1.688 -8.039 1 98.88 322 VAL B O 1
ATOM 5798 N N . ALA B 1 323 ? 1.733 -0.079 -8.359 1 98.94 323 ALA B N 1
ATOM 5799 C CA . ALA B 1 323 ? 1.947 -0.073 -9.805 1 98.94 323 ALA B CA 1
ATOM 5800 C C . ALA B 1 323 ? 1.542 1.267 -10.414 1 98.94 323 ALA B C 1
ATOM 5802 O O . ALA B 1 323 ? 2.221 1.779 -11.305 1 98.94 323 ALA B O 1
ATOM 5803 N N . ASN B 1 324 ? 0.433 1.822 -9.938 1 98.88 324 ASN B N 1
ATOM 5804 C CA . ASN B 1 324 ? -0.068 3.094 -10.445 1 98.88 324 ASN B CA 1
ATOM 5805 C C . ASN B 1 324 ? 0.906 4.234 -10.164 1 98.88 324 ASN B C 1
ATOM 5807 O O . ASN B 1 324 ? 1.229 5.016 -11.062 1 98.88 324 ASN B O 1
ATOM 5811 N N . CYS B 1 325 ? 1.41 4.348 -8.883 1 98.44 325 CYS B N 1
ATOM 5812 C CA . CYS B 1 325 ? 2.342 5.414 -8.539 1 98.44 325 CYS B CA 1
ATOM 5813 C C . CYS B 1 325 ? 3.684 5.211 -9.234 1 98.44 325 CYS B C 1
ATOM 5815 O O . CYS B 1 325 ? 4.32 6.18 -9.656 1 98.44 325 CYS B O 1
ATOM 5817 N N . LEU B 1 326 ? 4.066 3.947 -9.383 1 98.88 326 LEU B N 1
ATOM 5818 C CA . LEU B 1 326 ? 5.387 3.627 -9.906 1 98.88 326 LEU B CA 1
ATOM 5819 C C . LEU B 1 326 ? 5.492 4.023 -11.375 1 98.88 326 LEU B C 1
ATOM 5821 O O . LEU B 1 326 ? 6.504 4.59 -11.797 1 98.88 326 LEU B O 1
ATOM 5825 N N . VAL B 1 327 ? 4.492 3.686 -12.211 1 98.88 327 VAL B N 1
ATOM 5826 C CA . VAL B 1 327 ? 4.555 3.994 -13.633 1 98.88 327 VAL B CA 1
ATOM 5827 C C . VAL B 1 327 ? 4.586 5.508 -13.836 1 98.88 327 VAL B C 1
ATOM 5829 O O . VAL B 1 327 ? 5.289 6.012 -14.711 1 98.88 327 VAL B O 1
ATOM 5832 N N . LYS B 1 328 ? 3.82 6.305 -13.047 1 98.75 328 LYS B N 1
ATOM 5833 C CA . LYS B 1 328 ? 3.838 7.766 -13.094 1 98.75 328 LYS B CA 1
ATOM 5834 C C . LYS B 1 328 ? 5.219 8.312 -12.742 1 98.75 328 LYS B C 1
ATOM 5836 O O . LYS B 1 328 ? 5.738 9.195 -13.43 1 98.75 328 LYS B O 1
ATOM 5841 N N . HIS B 1 329 ? 5.758 7.785 -11.672 1 98.62 329 HIS B N 1
ATOM 5842 C CA . HIS B 1 329 ? 7.074 8.188 -11.188 1 98.62 329 HIS B CA 1
ATOM 5843 C C . HIS B 1 329 ? 8.156 7.91 -12.227 1 98.62 329 HIS B C 1
ATOM 5845 O O . HIS B 1 329 ? 8.977 8.781 -12.531 1 98.62 329 HIS B O 1
ATOM 5851 N N . GLU B 1 330 ? 8.117 6.695 -12.773 1 98 330 GLU B N 1
ATOM 5852 C CA . GLU B 1 330 ? 9.148 6.246 -13.711 1 98 330 GLU B CA 1
ATOM 5853 C C . GLU B 1 330 ? 9.062 7.02 -15.023 1 98 330 GLU B C 1
ATOM 5855 O O . GLU B 1 330 ? 10.086 7.301 -15.648 1 98 330 GLU B O 1
ATOM 5860 N N . GLN B 1 331 ? 7.867 7.32 -15.484 1 97.75 331 GLN B N 1
ATOM 5861 C CA . GLN B 1 331 ? 7.664 7.945 -16.781 1 97.75 331 GLN B CA 1
ATOM 5862 C C . GLN B 1 331 ? 7.625 9.469 -16.672 1 97.75 331 GLN B C 1
ATOM 5864 O O . GLN B 1 331 ? 7.645 10.172 -17.688 1 97.75 331 GLN B O 1
ATOM 5869 N N . HIS B 1 332 ? 7.59 10.039 -15.461 1 97.38 332 HIS B N 1
ATOM 5870 C CA . HIS B 1 332 ? 7.434 11.469 -15.203 1 97.38 332 HIS B CA 1
ATOM 5871 C C . HIS B 1 332 ? 6.195 12.016 -15.906 1 97.38 332 HIS B C 1
ATOM 5873 O O . HIS B 1 332 ? 6.25 13.07 -16.547 1 97.38 332 HIS B O 1
ATOM 5879 N N . LYS B 1 333 ? 5.141 11.203 -15.93 1 98 333 LYS B N 1
ATOM 5880 C CA . LYS B 1 333 ? 3.85 11.531 -16.531 1 98 333 LYS B CA 1
ATOM 5881 C C . LYS B 1 333 ? 2.701 11.227 -15.578 1 98 333 LYS B C 1
ATOM 5883 O O . LYS B 1 333 ? 2.383 10.062 -15.328 1 98 333 LYS B O 1
ATOM 5888 N N . PRO B 1 334 ? 2.092 12.281 -15.055 1 97.5 334 PRO B N 1
ATOM 5889 C CA . PRO B 1 334 ? 1.046 12.031 -14.062 1 97.5 334 PRO B CA 1
ATOM 5890 C C . PRO B 1 334 ? -0.236 11.477 -14.672 1 97.5 334 PRO B C 1
ATOM 5892 O O . PRO B 1 334 ? -1.134 11.039 -13.953 1 97.5 334 PRO B O 1
ATOM 5895 N N . TYR B 1 335 ? -0.396 11.453 -16.016 1 96.88 335 TYR B N 1
ATOM 5896 C CA . TYR B 1 335 ? -1.655 11.094 -16.656 1 96.88 335 TYR B CA 1
ATOM 5897 C C . TYR B 1 335 ? -1.666 9.625 -17.062 1 96.88 335 TYR B C 1
ATOM 5899 O O . TYR B 1 335 ? -2.656 9.133 -17.609 1 96.88 335 TYR B O 1
ATOM 5907 N N . VAL B 1 336 ? -0.602 8.82 -16.828 1 97.94 336 VAL B N 1
ATOM 5908 C CA . VAL B 1 336 ? -0.568 7.406 -17.203 1 97.94 336 VAL B CA 1
ATOM 5909 C C . VAL B 1 336 ? -0.964 6.547 -16 1 97.94 336 VAL B C 1
ATOM 5911 O O . VAL B 1 336 ? -1.078 7.047 -14.883 1 97.94 336 VAL B O 1
ATOM 5914 N N . GLY B 1 337 ? -1.203 5.246 -16.188 1 97.88 337 GLY B N 1
ATOM 5915 C CA . GLY B 1 337 ? -1.479 4.289 -15.133 1 97.88 337 GLY B CA 1
ATOM 5916 C C . GLY B 1 337 ? -2.951 4.199 -14.781 1 97.88 337 GLY B C 1
ATOM 5917 O O . GLY B 1 337 ? -3.383 3.238 -14.141 1 97.88 337 GLY B O 1
ATOM 5918 N N . TRP B 1 338 ? -3.773 5.188 -15.227 1 96.81 338 TRP B N 1
ATOM 5919 C CA . TRP B 1 338 ? -5.188 5.242 -14.875 1 96.81 338 TRP B CA 1
ATOM 5920 C C . TRP B 1 338 ? -5.965 4.133 -15.57 1 96.81 338 TRP B C 1
ATOM 5922 O O . TRP B 1 338 ? -6.906 3.574 -15.008 1 96.81 338 TRP B O 1
ATOM 5932 N N . GLY B 1 339 ? -5.641 3.912 -16.797 1 97.44 339 GLY B N 1
ATOM 5933 C CA . GLY B 1 339 ? -6.277 2.857 -17.562 1 97.44 339 GLY B CA 1
ATOM 5934 C C . GLY B 1 339 ? -5.449 1.589 -17.641 1 97.44 339 GLY B C 1
ATOM 5935 O O . GLY B 1 339 ? -5.98 0.484 -17.531 1 97.44 339 GLY B O 1
ATOM 5936 N N . GLU B 1 340 ? -4.098 1.733 -17.734 1 98.62 340 GLU B N 1
ATOM 5937 C CA . GLU B 1 340 ? -3.182 0.625 -17.984 1 98.62 340 GLU B CA 1
ATOM 5938 C C . GLU B 1 340 ? -3.172 -0.355 -16.812 1 98.62 340 GLU B C 1
ATOM 5940 O O . GLU B 1 340 ? -3.33 -1.562 -17 1 98.62 340 GLU B O 1
ATOM 5945 N N . VAL B 1 341 ? -3.049 0.139 -15.586 1 98.88 341 VAL B N 1
ATOM 5946 C CA . VAL B 1 341 ? -2.83 -0.735 -14.438 1 98.88 341 VAL B CA 1
ATOM 5947 C C . VAL B 1 341 ? -4.121 -1.475 -14.102 1 98.88 341 VAL B C 1
ATOM 5949 O O . VAL B 1 341 ? -4.109 -2.688 -13.875 1 98.88 341 VAL B O 1
ATOM 5952 N N . PRO B 1 342 ? -5.301 -0.805 -14.07 1 98.5 342 PRO B N 1
ATOM 5953 C CA . PRO B 1 342 ? -6.527 -1.58 -13.859 1 98.5 342 PRO B CA 1
ATOM 5954 C C . PRO B 1 342 ? -6.77 -2.607 -14.961 1 98.5 342 PRO B C 1
ATOM 5956 O O . PRO B 1 342 ? -7.312 -3.684 -14.703 1 98.5 342 PRO B O 1
ATOM 5959 N N . HIS B 1 343 ? -6.402 -2.238 -16.219 1 98.69 343 HIS B N 1
ATOM 5960 C CA . HIS B 1 343 ? -6.516 -3.201 -17.297 1 98.69 343 HIS B CA 1
ATOM 5961 C C . HIS B 1 343 ? -5.688 -4.453 -17.016 1 98.69 343 HIS B C 1
ATOM 5963 O O . HIS B 1 343 ? -6.148 -5.57 -17.266 1 98.69 343 HIS B O 1
ATOM 5969 N N . MET B 1 344 ? -4.512 -4.293 -16.531 1 98.94 344 MET B N 1
ATOM 5970 C CA . MET B 1 344 ? -3.648 -5.414 -16.156 1 98.94 344 MET B CA 1
ATOM 5971 C C . MET B 1 344 ? -4.305 -6.277 -15.094 1 98.94 344 MET B C 1
ATOM 5973 O O . MET B 1 344 ? -4.383 -7.5 -15.234 1 98.94 344 MET B O 1
ATOM 5977 N N . LEU B 1 345 ? -4.836 -5.648 -14.039 1 98.88 345 LEU B N 1
ATOM 5978 C CA . LEU B 1 345 ? -5.336 -6.352 -12.859 1 98.88 345 LEU B CA 1
ATOM 5979 C C . LEU B 1 345 ? -6.668 -7.031 -13.164 1 98.88 345 LEU B C 1
ATOM 5981 O O . LEU B 1 345 ? -6.852 -8.211 -12.844 1 98.88 345 LEU B O 1
ATOM 5985 N N . PHE B 1 346 ? -7.617 -6.328 -13.789 1 98.75 346 PHE B N 1
ATOM 5986 C CA . PHE B 1 346 ? -8.992 -6.816 -13.82 1 98.75 346 PHE B CA 1
ATOM 5987 C C . PHE B 1 346 ? -9.281 -7.516 -15.141 1 98.75 346 PHE B C 1
ATOM 5989 O O . PHE B 1 346 ? -10.172 -8.367 -15.219 1 98.75 346 PHE B O 1
ATOM 5996 N N . GLU B 1 347 ? -8.547 -7.195 -16.234 1 98.56 347 GLU B N 1
ATOM 5997 C CA . GLU B 1 347 ? -8.812 -7.801 -17.531 1 98.56 347 GLU B CA 1
ATOM 5998 C C . GLU B 1 347 ? -7.746 -8.828 -17.891 1 98.56 347 GLU B C 1
ATOM 6000 O O . GLU B 1 347 ? -8.062 -9.992 -18.141 1 98.56 347 GLU B O 1
ATOM 6005 N N . ASN B 1 348 ? -6.477 -8.391 -17.875 1 98.88 348 ASN B N 1
ATOM 6006 C CA . ASN B 1 348 ? -5.414 -9.281 -18.344 1 98.88 348 ASN B CA 1
ATOM 6007 C C . ASN B 1 348 ? -5.211 -10.461 -17.391 1 98.88 348 ASN B C 1
ATOM 6009 O O . ASN B 1 348 ? -4.977 -11.586 -17.828 1 98.88 348 ASN B O 1
ATOM 6013 N N . ASN B 1 349 ? -5.238 -10.18 -16.031 1 98.94 349 ASN B N 1
ATOM 6014 C CA . ASN B 1 349 ? -5.168 -11.305 -15.102 1 98.94 349 ASN B CA 1
ATOM 6015 C C . ASN B 1 349 ? -6.281 -12.312 -15.359 1 98.94 349 ASN B C 1
ATOM 6017 O O . ASN B 1 349 ? -6.051 -13.523 -15.305 1 98.94 349 ASN B O 1
ATOM 6021 N N . ARG B 1 350 ? -7.5 -11.836 -15.609 1 98.69 350 ARG B N 1
ATOM 6022 C CA . ARG B 1 350 ? -8.625 -12.703 -15.938 1 98.69 350 ARG B CA 1
ATOM 6023 C C . ARG B 1 350 ? -8.359 -13.492 -17.219 1 98.69 350 ARG B C 1
ATOM 6025 O O . ARG B 1 350 ? -8.578 -14.703 -17.266 1 98.69 350 ARG B O 1
ATOM 6032 N N . LYS B 1 351 ? -7.879 -12.812 -18.234 1 98.38 351 LYS B N 1
ATOM 6033 C CA . LYS B 1 351 ? -7.559 -13.461 -19.516 1 98.38 351 LYS B CA 1
ATOM 6034 C C . LYS B 1 351 ? -6.543 -14.586 -19.312 1 98.38 351 LYS B C 1
ATOM 6036 O O . LYS B 1 351 ? -6.707 -15.68 -19.859 1 98.38 351 LYS B O 1
ATOM 6041 N N . MET B 1 352 ? -5.543 -14.359 -18.562 1 98.38 352 MET B N 1
ATOM 6042 C CA . MET B 1 352 ? -4.512 -15.359 -18.281 1 98.38 352 MET B CA 1
ATOM 6043 C C . MET B 1 352 ? -5.102 -16.562 -17.547 1 98.38 352 MET B C 1
ATOM 6045 O O . MET B 1 352 ? -4.867 -17.703 -17.938 1 98.38 352 MET B O 1
ATOM 6049 N N . ALA B 1 353 ? -5.887 -16.297 -16.516 1 98.56 353 ALA B N 1
ATOM 6050 C CA . ALA B 1 353 ? -6.484 -17.391 -15.75 1 98.56 353 ALA B CA 1
ATOM 6051 C C . ALA B 1 353 ? -7.387 -18.25 -16.641 1 98.56 353 ALA B C 1
ATOM 6053 O O . ALA B 1 353 ? -7.371 -19.469 -16.531 1 98.56 353 ALA B O 1
ATOM 6054 N N . ASN B 1 354 ? -8.117 -17.609 -17.484 1 97.88 354 ASN B N 1
ATOM 6055 C CA . ASN B 1 354 ? -9.117 -18.312 -18.297 1 97.88 354 ASN B CA 1
ATOM 6056 C C . ASN B 1 354 ? -8.461 -19.125 -19.422 1 97.88 354 ASN B C 1
ATOM 6058 O O . ASN B 1 354 ? -9.117 -19.938 -20.078 1 97.88 354 ASN B O 1
ATOM 6062 N N . GLU B 1 355 ? -7.172 -18.938 -19.641 1 96.81 355 GLU B N 1
ATOM 6063 C CA . GLU B 1 355 ? -6.414 -19.781 -20.562 1 96.81 355 GLU B CA 1
ATOM 6064 C C . GLU B 1 355 ? -5.977 -21.078 -19.891 1 96.81 355 GLU B C 1
ATOM 6066 O O . GLU B 1 355 ? -5.684 -22.062 -20.562 1 96.81 355 GLU B O 1
ATOM 6071 N N . PHE B 1 356 ? -5.973 -21.078 -18.578 1 96.75 356 PHE B N 1
ATOM 6072 C CA . PHE B 1 356 ? -5.359 -22.203 -17.891 1 96.75 356 PHE B CA 1
ATOM 6073 C C . PHE B 1 356 ? -6.41 -23.031 -17.172 1 96.75 356 PHE B C 1
ATOM 6075 O O . PHE B 1 356 ? -6.227 -24.234 -16.969 1 96.75 356 PHE B O 1
ATOM 6082 N N . PHE B 1 357 ? -7.492 -22.438 -16.797 1 97.62 357 PHE B N 1
ATOM 6083 C CA . PHE B 1 357 ? -8.555 -23.141 -16.094 1 97.62 357 PHE B CA 1
ATOM 6084 C C . PHE B 1 357 ? -9.758 -23.375 -17.016 1 97.62 357 PHE B C 1
ATOM 6086 O O . PHE B 1 357 ? -10.047 -22.531 -17.875 1 97.62 357 PHE B O 1
ATOM 6093 N N . ASP B 1 358 ? -10.492 -24.453 -16.844 1 96.06 358 ASP B N 1
ATOM 6094 C CA . ASP B 1 358 ? -11.641 -24.781 -17.688 1 96.06 358 ASP B CA 1
ATOM 6095 C C . ASP B 1 358 ? -12.914 -24.125 -17.156 1 96.06 358 ASP B C 1
ATOM 6097 O O . ASP B 1 358 ? -14.023 -24.594 -17.422 1 96.06 358 ASP B O 1
ATOM 6101 N N . THR B 1 359 ? -12.797 -23.156 -16.375 1 96 359 THR B N 1
ATOM 6102 C CA . THR B 1 359 ? -13.898 -22.359 -15.844 1 96 359 THR B CA 1
ATOM 6103 C C . THR B 1 359 ? -13.617 -20.875 -16 1 96 359 THR B C 1
ATOM 6105 O O . THR B 1 359 ? -12.461 -20.438 -15.977 1 96 359 THR B O 1
ATOM 6108 N N . THR B 1 360 ? -14.703 -20.125 -16.203 1 98 360 THR B N 1
ATOM 6109 C CA . THR B 1 360 ? -14.547 -18.688 -16.359 1 98 360 THR B CA 1
ATOM 6110 C C . THR B 1 360 ? -14.477 -18 -15 1 98 360 THR B C 1
ATOM 6112 O O . THR B 1 360 ? -15.375 -18.156 -14.172 1 98 360 THR B O 1
ATOM 6115 N N . VAL B 1 361 ? -13.43 -17.25 -14.742 1 98.38 361 VAL B N 1
ATOM 6116 C CA . VAL B 1 361 ? -13.25 -16.562 -13.461 1 98.38 361 VAL B CA 1
ATOM 6117 C C . VAL B 1 361 ? -13.047 -15.07 -13.695 1 98.38 361 VAL B C 1
ATOM 6119 O O . VAL B 1 361 ? -12.914 -14.633 -14.844 1 98.38 361 VAL B O 1
ATOM 6122 N N . GLY B 1 362 ? -13.047 -14.281 -12.656 1 98.5 362 GLY B N 1
ATOM 6123 C CA . GLY B 1 362 ? -12.672 -12.875 -12.68 1 98.5 362 GLY B CA 1
ATOM 6124 C C . GLY B 1 362 ? -13.75 -11.977 -13.242 1 98.5 362 GLY B C 1
ATOM 6125 O O . GLY B 1 362 ? -13.484 -10.836 -13.625 1 98.5 362 GLY B O 1
ATOM 6126 N N . ILE B 1 363 ? -14.992 -12.438 -13.336 1 98.69 363 ILE B N 1
ATOM 6127 C CA . ILE B 1 363 ? -16.109 -11.68 -13.875 1 98.69 363 ILE B CA 1
ATOM 6128 C C . ILE B 1 363 ? -17.422 -12.164 -13.234 1 98.69 363 ILE B C 1
ATOM 6130 O O . ILE B 1 363 ? -17.547 -13.344 -12.891 1 98.69 363 ILE B O 1
ATOM 6134 N N . LEU B 1 364 ? -18.359 -11.242 -12.922 1 98.75 364 LEU B N 1
ATOM 6135 C CA . LEU B 1 364 ? -19.688 -11.625 -12.445 1 98.75 364 LEU B CA 1
ATOM 6136 C C . LEU B 1 364 ? -20.672 -11.688 -13.602 1 98.75 364 LEU B C 1
ATOM 6138 O O . LEU B 1 364 ? -21.25 -10.664 -13.984 1 98.75 364 LEU B O 1
ATOM 6142 N N . LYS B 1 365 ? -20.844 -12.82 -14.047 1 97.88 365 LYS B N 1
ATOM 6143 C CA . LYS B 1 365 ? -21.703 -13.117 -15.18 1 97.88 365 LYS B CA 1
ATOM 6144 C C . LYS B 1 365 ? -22.328 -14.508 -15.039 1 97.88 365 LYS B C 1
ATOM 6146 O O . LYS B 1 365 ? -21.75 -15.398 -14.422 1 97.88 365 LYS B O 1
ATOM 6151 N N . LYS B 1 366 ? -23.578 -14.641 -15.617 1 97.88 366 LYS B N 1
ATOM 6152 C CA . LYS B 1 366 ? -24.203 -15.961 -15.609 1 97.88 366 LYS B CA 1
ATOM 6153 C C . LYS B 1 366 ? -23.297 -17 -16.234 1 97.88 366 LYS B C 1
ATOM 6155 O O . LYS B 1 366 ? -22.719 -16.781 -17.312 1 97.88 366 LYS B O 1
ATOM 6160 N N . GLY B 1 367 ? -23.094 -18.094 -15.547 1 97.94 367 GLY B N 1
ATOM 6161 C CA . GLY B 1 367 ? -22.281 -19.188 -16.062 1 97.94 367 GLY B CA 1
ATOM 6162 C C . GLY B 1 367 ? -20.844 -19.141 -15.57 1 97.94 367 GLY B C 1
ATOM 6163 O O . GLY B 1 367 ? -20.156 -20.156 -15.602 1 97.94 367 GLY B O 1
ATOM 6164 N N . ALA B 1 368 ? -20.359 -18.031 -15.086 1 98.5 368 ALA B N 1
ATOM 6165 C CA . ALA B 1 368 ? -19 -17.906 -14.555 1 98.5 368 ALA B CA 1
ATOM 6166 C C . ALA B 1 368 ? -18.891 -18.578 -13.18 1 98.5 368 ALA B C 1
ATOM 6168 O O . ALA B 1 368 ? -19.891 -18.875 -12.539 1 98.5 368 ALA B O 1
ATOM 6169 N N . ALA B 1 369 ? -17.656 -18.875 -12.828 1 98.5 369 ALA B N 1
ATOM 6170 C CA . ALA B 1 369 ? -17.391 -19.422 -11.5 1 98.5 369 ALA B CA 1
ATOM 6171 C C . ALA B 1 369 ? -17.891 -18.469 -10.414 1 98.5 369 ALA B C 1
ATOM 6173 O O . ALA B 1 369 ? -17.766 -17.25 -10.547 1 98.5 369 ALA B O 1
ATOM 6174 N N . ALA B 1 370 ? -18.438 -19.047 -9.336 1 98.69 370 ALA B N 1
ATOM 6175 C CA . ALA B 1 370 ? -18.906 -18.25 -8.203 1 98.69 370 ALA B CA 1
ATOM 6176 C C . ALA B 1 370 ? -17.734 -17.859 -7.297 1 98.69 370 ALA B C 1
ATOM 6178 O O . ALA B 1 370 ? -17.656 -18.312 -6.152 1 98.69 370 ALA B O 1
ATOM 6179 N N . ASP B 1 371 ? -16.844 -17.078 -7.789 1 98.88 371 ASP B N 1
ATOM 6180 C CA . ASP B 1 371 ? -15.781 -16.391 -7.07 1 98.88 371 ASP B CA 1
ATOM 6181 C C . ASP B 1 371 ? -16.125 -14.93 -6.836 1 98.88 371 ASP B C 1
ATOM 6183 O O . ASP B 1 371 ? -15.867 -14.078 -7.691 1 98.88 371 ASP B O 1
ATOM 6187 N N . VAL B 1 372 ? -16.672 -14.648 -5.672 1 98.88 372 VAL B N 1
ATOM 6188 C CA . VAL B 1 372 ? -17.266 -13.344 -5.391 1 98.88 372 VAL B CA 1
ATOM 6189 C C . VAL B 1 372 ? -16.797 -12.844 -4.027 1 98.88 372 VAL B C 1
ATOM 6191 O O . VAL B 1 372 ? -16.688 -13.617 -3.074 1 98.88 372 VAL B O 1
ATOM 6194 N N . ILE B 1 373 ? -16.5 -11.547 -3.926 1 98.94 373 ILE B N 1
ATOM 6195 C CA . ILE B 1 373 ? -16.078 -10.961 -2.66 1 98.94 373 ILE B CA 1
ATOM 6196 C C . ILE B 1 373 ? -16.938 -9.75 -2.336 1 98.94 373 ILE B C 1
ATOM 6198 O O . ILE B 1 373 ? -17.609 -9.203 -3.217 1 98.94 373 ILE B O 1
ATOM 6202 N N . VAL B 1 374 ? -17.016 -9.406 -1.1 1 98.94 374 VAL B N 1
ATOM 6203 C CA . VAL B 1 374 ? -17.656 -8.188 -0.632 1 98.94 374 VAL B CA 1
ATOM 6204 C C . VAL B 1 374 ? -16.625 -7.281 0.05 1 98.94 374 VAL B C 1
ATOM 6206 O O . VAL B 1 374 ? -15.922 -7.719 0.959 1 98.94 374 VAL B O 1
ATOM 6209 N N . LEU B 1 375 ? -16.438 -6.117 -0.432 1 98.81 375 LEU B N 1
ATOM 6210 C CA . LEU B 1 375 ? -15.648 -5.09 0.245 1 98.81 375 LEU B CA 1
ATOM 6211 C C . LEU B 1 375 ? -16.547 -4.23 1.138 1 98.81 375 LEU B C 1
ATOM 6213 O O . LEU B 1 375 ? -17.547 -3.693 0.681 1 98.81 375 LEU B O 1
ATOM 6217 N N . ASP B 1 376 ? -16.203 -4.129 2.418 1 98.12 376 ASP B N 1
ATOM 6218 C CA . ASP B 1 376 ? -16.828 -3.156 3.307 1 98.12 376 ASP B CA 1
ATOM 6219 C C . ASP B 1 376 ? -16.359 -1.738 2.988 1 98.12 376 ASP B C 1
ATOM 6221 O O . ASP B 1 376 ? -15.477 -1.203 3.66 1 98.12 376 ASP B O 1
ATOM 6225 N N . TYR B 1 377 ? -16.969 -1.168 1.958 1 97.62 377 TYR B N 1
ATOM 6226 C CA . TYR B 1 377 ? -16.578 0.142 1.442 1 97.62 377 TYR B CA 1
ATOM 6227 C C . TYR B 1 377 ? -17.812 1.017 1.217 1 97.62 377 TYR B C 1
ATOM 6229 O O . TYR B 1 377 ? -18.594 0.769 0.3 1 97.62 377 TYR B O 1
ATOM 6237 N N . ALA B 1 378 ? -18.016 1.948 2.104 1 96.56 378 ALA B N 1
ATOM 6238 C CA . ALA B 1 378 ? -19 3 1.894 1 96.56 378 ALA B CA 1
ATOM 6239 C C . ALA B 1 378 ? -18.391 4.191 1.161 1 96.56 378 ALA B C 1
ATOM 6241 O O . ALA B 1 378 ? -17.531 4.887 1.704 1 96.56 378 ALA B O 1
ATOM 6242 N N . ALA B 1 379 ? -18.812 4.398 -0.057 1 97.69 379 ALA B N 1
ATOM 6243 C CA . ALA B 1 379 ? -18.219 5.465 -0.863 1 97.69 379 ALA B CA 1
ATOM 6244 C C . ALA B 1 379 ? -18.516 6.836 -0.258 1 97.69 379 ALA B C 1
ATOM 6246 O O . ALA B 1 379 ? -19.672 7.188 -0.038 1 97.69 379 ALA B O 1
ATOM 6247 N N . PRO B 1 380 ? -17.484 7.602 0.006 1 98.44 380 PRO B N 1
ATOM 6248 C CA . PRO B 1 380 ? -17.688 8.93 0.587 1 98.44 380 PRO B CA 1
ATOM 6249 C C . PRO B 1 380 ? -18.156 9.953 -0.443 1 98.44 380 PRO B C 1
ATOM 6251 O O . PRO B 1 380 ? -18.641 11.031 -0.074 1 98.44 380 PRO B O 1
ATOM 6254 N N . THR B 1 381 ? -17.922 9.695 -1.682 1 98.69 381 THR B N 1
ATOM 6255 C CA . THR B 1 381 ? -18.312 10.516 -2.82 1 98.69 381 THR B CA 1
ATOM 6256 C C . THR B 1 381 ? -19.109 9.688 -3.834 1 98.69 381 THR B C 1
ATOM 6258 O O . THR B 1 381 ? -19.172 8.461 -3.727 1 98.69 381 THR B O 1
ATOM 6261 N N . PRO B 1 382 ? -19.734 10.359 -4.789 1 97.81 382 PRO B N 1
ATOM 6262 C CA . PRO B 1 382 ? -20.5 9.594 -5.77 1 97.81 382 PRO B CA 1
ATOM 6263 C C . PRO B 1 382 ? -19.656 8.531 -6.477 1 97.81 382 PRO B C 1
ATOM 6265 O O . PRO B 1 382 ? -18.516 8.805 -6.863 1 97.81 382 PRO B O 1
ATOM 6268 N N . LEU B 1 383 ? -20.234 7.363 -6.578 1 98.06 383 LEU B N 1
ATOM 6269 C CA . LEU B 1 383 ? -19.578 6.207 -7.176 1 98.06 383 LEU B CA 1
ATOM 6270 C C . LEU B 1 383 ? -20.359 5.699 -8.383 1 98.06 383 LEU B C 1
ATOM 6272 O O . LEU B 1 383 ? -21.578 5.562 -8.32 1 98.06 383 LEU B O 1
ATOM 6276 N N . ASP B 1 384 ? -19.719 5.496 -9.477 1 97.31 384 ASP B N 1
ATOM 6277 C CA . ASP B 1 384 ? -20.328 4.906 -10.664 1 97.31 384 ASP B CA 1
ATOM 6278 C C . ASP B 1 384 ? -19.312 4.066 -11.445 1 97.31 384 ASP B C 1
ATOM 6280 O O . ASP B 1 384 ? -18.219 3.785 -10.953 1 97.31 384 ASP B O 1
ATOM 6284 N N . GLU B 1 385 ? -19.734 3.547 -12.578 1 96.06 385 GLU B N 1
ATOM 6285 C CA . GLU B 1 385 ? -18.922 2.611 -13.359 1 96.06 385 GLU B CA 1
ATOM 6286 C C . GLU B 1 385 ? -17.672 3.289 -13.898 1 96.06 385 GLU B C 1
ATOM 6288 O O . GLU B 1 385 ? -16.688 2.617 -14.227 1 96.06 385 GLU B O 1
ATOM 6293 N N . ASN B 1 386 ? -17.688 4.637 -13.961 1 95.5 386 ASN B N 1
ATOM 6294 C CA . ASN B 1 386 ? -16.562 5.348 -14.57 1 95.5 386 ASN B CA 1
ATOM 6295 C C . ASN B 1 386 ? -15.477 5.668 -13.555 1 95.5 386 ASN B C 1
ATOM 6297 O O . ASN B 1 386 ? -14.344 5.973 -13.93 1 95.5 386 ASN B O 1
ATOM 6301 N N . ASN B 1 387 ? -15.797 5.648 -12.25 1 97.5 387 ASN B N 1
ATOM 6302 C CA . ASN B 1 387 ? -14.805 6.102 -11.289 1 97.5 387 ASN B CA 1
ATOM 6303 C C . ASN B 1 387 ? -14.539 5.051 -10.211 1 97.5 387 ASN B C 1
ATOM 6305 O O . ASN B 1 387 ? -13.805 5.305 -9.258 1 97.5 387 ASN B O 1
ATOM 6309 N N . ILE B 1 388 ? -15.109 3.799 -10.367 1 98.19 388 ILE B N 1
ATOM 6310 C CA . ILE B 1 388 ? -14.945 2.719 -9.406 1 98.19 388 ILE B CA 1
ATOM 6311 C C . ILE B 1 388 ? -13.461 2.402 -9.234 1 98.19 388 ILE B C 1
ATOM 6313 O O . ILE B 1 388 ? -13 2.117 -8.125 1 98.19 388 ILE B O 1
ATOM 6317 N N . ASN B 1 389 ? -12.664 2.447 -10.328 1 98.25 389 ASN B N 1
ATOM 6318 C CA . ASN B 1 389 ? -11.234 2.156 -10.227 1 98.25 389 ASN B CA 1
ATOM 6319 C C . ASN B 1 389 ? -10.508 3.197 -9.375 1 98.25 389 ASN B C 1
ATOM 6321 O O . ASN B 1 389 ? -9.578 2.867 -8.641 1 98.25 389 ASN B O 1
ATOM 6325 N N . GLY B 1 390 ? -10.945 4.473 -9.484 1 97.94 390 GLY B N 1
ATOM 6326 C CA . GLY B 1 390 ? -10.391 5.516 -8.633 1 97.94 390 GLY B CA 1
ATOM 6327 C C . GLY B 1 390 ? -10.727 5.328 -7.168 1 97.94 390 GLY B C 1
ATOM 6328 O O . GLY B 1 390 ? -9.875 5.547 -6.301 1 97.94 390 GLY B O 1
ATOM 6329 N N . HIS B 1 391 ? -11.977 4.887 -6.863 1 98.44 391 HIS B N 1
ATOM 6330 C CA . HIS B 1 391 ? -12.375 4.59 -5.496 1 98.44 391 HIS B CA 1
ATOM 6331 C C . HIS B 1 391 ? -11.555 3.445 -4.914 1 98.44 391 HIS B C 1
ATOM 6333 O O . HIS B 1 391 ? -11.102 3.516 -3.768 1 98.44 391 HIS B O 1
ATOM 6339 N N . LEU B 1 392 ? -11.312 2.42 -5.746 1 98.38 392 LEU B N 1
ATOM 6340 C CA . LEU B 1 392 ? -10.516 1.291 -5.27 1 98.38 392 LEU B CA 1
ATOM 6341 C C . LEU B 1 392 ? -9.062 1.7 -5.055 1 98.38 392 LEU B C 1
ATOM 6343 O O . LEU B 1 392 ? -8.438 1.29 -4.074 1 98.38 392 LEU B O 1
ATOM 6347 N N . LEU B 1 393 ? -8.547 2.465 -5.945 1 98.19 393 LEU B N 1
ATOM 6348 C CA . LEU B 1 393 ? -7.156 2.898 -5.902 1 98.19 393 LEU B CA 1
ATOM 6349 C C . LEU B 1 393 ? -6.875 3.701 -4.633 1 98.19 393 LEU B C 1
ATOM 6351 O O . LEU B 1 393 ? -5.891 3.449 -3.939 1 98.19 393 LEU B O 1
ATOM 6355 N N . PHE B 1 394 ? -7.762 4.629 -4.254 1 97.62 394 PHE B N 1
ATOM 6356 C CA . PHE B 1 394 ? -7.445 5.59 -3.199 1 97.62 394 PHE B CA 1
ATOM 6357 C C . PHE B 1 394 ? -8.164 5.227 -1.905 1 97.62 394 PHE B C 1
ATOM 6359 O O . PHE B 1 394 ? -7.805 5.715 -0.832 1 97.62 394 PHE B O 1
ATOM 6366 N N . GLY B 1 395 ? -9.188 4.371 -2.023 1 97.19 395 GLY B N 1
ATOM 6367 C CA . GLY B 1 395 ? -10.07 4.266 -0.87 1 97.19 395 GLY B CA 1
ATOM 6368 C C . GLY B 1 395 ? -10.078 2.879 -0.254 1 97.19 395 GLY B C 1
ATOM 6369 O O . GLY B 1 395 ? -10.648 2.674 0.817 1 97.19 395 GLY B O 1
ATOM 6370 N N . ALA B 1 396 ? -9.414 1.909 -0.968 1 97.25 396 ALA B N 1
ATOM 6371 C CA . ALA B 1 396 ? -9.547 0.544 -0.465 1 97.25 396 ALA B CA 1
ATOM 6372 C C . ALA B 1 396 ? -8.211 -0.194 -0.526 1 97.25 396 ALA B C 1
ATOM 6374 O O . ALA B 1 396 ? -7.266 0.274 -1.163 1 97.25 396 ALA B O 1
ATOM 6375 N N . ASN B 1 397 ? -8.055 -1.205 0.246 1 97.56 397 ASN B N 1
ATOM 6376 C CA . ASN B 1 397 ? -7.039 -2.246 0.171 1 97.56 397 ASN B CA 1
ATOM 6377 C C . ASN B 1 397 ? -7.633 -3.633 0.405 1 97.56 397 ASN B C 1
ATOM 6379 O O . ASN B 1 397 ? -8.852 -3.775 0.543 1 97.56 397 ASN B O 1
ATOM 6383 N N . GLY B 1 398 ? -6.812 -4.648 0.371 1 97.44 398 GLY B N 1
ATOM 6384 C CA . GLY B 1 398 ? -7.309 -6.016 0.454 1 97.44 398 GLY B CA 1
ATOM 6385 C C . GLY B 1 398 ? -8.078 -6.289 1.729 1 97.44 398 GLY B C 1
ATOM 6386 O O . GLY B 1 398 ? -9.031 -7.078 1.729 1 97.44 398 GLY B O 1
ATOM 6387 N N . MET B 1 399 ? -7.859 -5.586 2.762 1 97.06 399 MET B N 1
ATOM 6388 C CA . MET B 1 399 ? -8.445 -5.879 4.066 1 97.06 399 MET B CA 1
ATOM 6389 C C . MET B 1 399 ? -9.867 -5.336 4.156 1 97.06 399 MET B C 1
ATOM 6391 O O . MET B 1 399 ? -10.586 -5.609 5.117 1 97.06 399 MET B O 1
ATOM 6395 N N . TYR B 1 400 ? -10.273 -4.629 3.143 1 98.06 400 TYR B N 1
ATOM 6396 C CA . TYR B 1 400 ? -11.672 -4.223 3.076 1 98.06 400 TYR B CA 1
ATOM 6397 C C . TYR B 1 400 ? -12.57 -5.41 2.732 1 98.06 400 TYR B C 1
ATOM 6399 O O . TYR B 1 400 ? -13.789 -5.336 2.881 1 98.06 400 TYR B O 1
ATOM 6407 N N . VAL B 1 401 ? -11.977 -6.461 2.236 1 98.75 401 VAL B N 1
ATOM 6408 C CA . VAL B 1 401 ? -12.758 -7.664 1.955 1 98.75 401 VAL B CA 1
ATOM 6409 C C . VAL B 1 401 ? -13.25 -8.273 3.264 1 98.75 401 VAL B C 1
ATOM 6411 O O . VAL B 1 401 ? -12.461 -8.547 4.172 1 98.75 401 VAL B O 1
ATOM 6414 N N . VAL B 1 402 ? -14.539 -8.523 3.348 1 98.62 402 VAL B N 1
ATOM 6415 C CA . VAL B 1 402 ? -15.102 -9.055 4.586 1 98.62 402 VAL B CA 1
ATOM 6416 C C . VAL B 1 402 ? -15.797 -10.383 4.309 1 98.62 402 VAL B C 1
ATOM 6418 O O . VAL B 1 402 ? -16.094 -11.141 5.238 1 98.62 402 VAL B O 1
ATOM 6421 N N . THR B 1 403 ? -16.125 -10.625 3.057 1 98.88 403 THR B N 1
ATOM 6422 C CA . THR B 1 403 ? -16.719 -11.883 2.617 1 98.88 403 THR B CA 1
ATOM 6423 C C . THR B 1 403 ? -16.031 -12.391 1.344 1 98.88 403 THR B C 1
ATOM 6425 O O . THR B 1 403 ? -15.797 -11.617 0.415 1 98.88 403 THR B O 1
ATOM 6428 N N . THR B 1 404 ? -15.656 -13.602 1.336 1 98.94 404 THR B N 1
ATOM 6429 C CA . THR B 1 404 ? -15.078 -14.258 0.171 1 98.94 404 THR B CA 1
ATOM 6430 C C . THR B 1 404 ? -15.789 -15.578 -0.111 1 98.94 404 THR B C 1
ATOM 6432 O O . THR B 1 404 ? -15.82 -16.469 0.745 1 98.94 404 THR B O 1
ATOM 6435 N N . ILE B 1 405 ? -16.438 -15.633 -1.188 1 98.88 405 ILE B N 1
ATOM 6436 C CA . ILE B 1 405 ? -16.953 -16.875 -1.74 1 98.88 405 ILE B CA 1
ATOM 6437 C C . ILE B 1 405 ? -16.031 -17.359 -2.869 1 98.88 405 ILE B C 1
ATOM 6439 O O . ILE B 1 405 ? -15.695 -16.594 -3.77 1 98.88 405 ILE B O 1
ATOM 6443 N N . SER B 1 406 ? -15.555 -18.531 -2.793 1 98.38 406 SER B N 1
ATOM 6444 C CA . SER B 1 406 ? -14.719 -19.141 -3.826 1 98.38 406 SER B CA 1
ATOM 6445 C C . SER B 1 406 ? -15.266 -20.5 -4.25 1 98.38 406 SER B C 1
ATOM 6447 O O . SER B 1 406 ? -15.531 -21.359 -3.406 1 98.38 406 SER B O 1
ATOM 6449 N N . ASP B 1 407 ? -15.461 -20.609 -5.566 1 96.94 407 ASP B N 1
ATOM 6450 C CA . ASP B 1 407 ? -15.984 -21.859 -6.113 1 96.94 407 ASP B CA 1
ATOM 6451 C C . ASP B 1 407 ? -17.359 -22.188 -5.52 1 96.94 407 ASP B C 1
ATOM 6453 O O . ASP B 1 407 ? -17.656 -23.359 -5.254 1 96.94 407 ASP B O 1
ATOM 6457 N N . GLY B 1 408 ? -18.141 -21.188 -5.211 1 98 408 GLY B N 1
ATOM 6458 C CA . GLY B 1 408 ? -19.516 -21.312 -4.742 1 98 408 GLY B CA 1
ATOM 6459 C C . GLY B 1 408 ? -19.609 -21.594 -3.254 1 98 408 GLY B C 1
ATOM 6460 O O . GLY B 1 408 ? -20.703 -21.719 -2.709 1 98 408 GLY B O 1
ATOM 6461 N N . VAL B 1 409 ? -18.531 -21.688 -2.59 1 98.38 409 VAL B N 1
ATOM 6462 C CA . VAL B 1 409 ? -18.5 -21.984 -1.165 1 98.38 409 VAL B CA 1
ATOM 6463 C C . VAL B 1 409 ? -18.109 -20.75 -0.372 1 98.38 409 VAL B C 1
ATOM 6465 O O . VAL B 1 409 ? -17.047 -20.156 -0.621 1 98.38 409 VAL B O 1
ATOM 6468 N N . PRO B 1 410 ? -18.938 -20.281 0.561 1 98.56 410 PRO B N 1
ATOM 6469 C CA . PRO B 1 410 ? -18.5 -19.188 1.444 1 98.56 410 PRO B CA 1
ATOM 6470 C C . PRO B 1 410 ? -17.281 -19.578 2.277 1 98.56 410 PRO B C 1
ATOM 6472 O O . PRO B 1 410 ? -17.344 -20.484 3.109 1 98.56 410 PRO B O 1
ATOM 6475 N N . ARG B 1 411 ? -16.141 -18.938 2.002 1 98.75 411 ARG B N 1
ATOM 6476 C CA . ARG B 1 411 ? -14.891 -19.203 2.707 1 98.75 411 ARG B CA 1
ATOM 6477 C C . ARG B 1 411 ? -14.719 -18.266 3.895 1 98.75 411 ARG B C 1
ATOM 6479 O O . ARG B 1 411 ? -14.07 -18.625 4.883 1 98.75 411 ARG B O 1
ATOM 6486 N N . MET B 1 412 ? -15.188 -17.078 3.818 1 98.81 412 MET B N 1
ATOM 6487 C CA . MET B 1 412 ? -15.172 -16.031 4.844 1 98.81 412 MET B CA 1
ATOM 6488 C C . MET B 1 412 ? -16.438 -15.188 4.773 1 98.81 412 MET B C 1
ATOM 6490 O O . MET B 1 412 ? -16.859 -14.789 3.686 1 98.81 412 MET B O 1
ATOM 6494 N N . ILE B 1 413 ? -17.141 -14.984 5.855 1 98.75 413 ILE B N 1
ATOM 6495 C CA . ILE B 1 413 ? -18.312 -14.117 5.973 1 98.75 413 ILE B CA 1
ATOM 6496 C C . ILE B 1 413 ? -18.109 -13.133 7.125 1 98.75 413 ILE B C 1
ATOM 6498 O O . ILE B 1 413 ? -17.922 -13.547 8.273 1 98.75 413 ILE B O 1
ATOM 6502 N N . ASP B 1 414 ? -18.125 -11.852 6.887 1 97.94 414 ASP B N 1
ATOM 6503 C CA . ASP B 1 414 ? -17.953 -10.805 7.891 1 97.94 414 ASP B CA 1
ATOM 6504 C C . ASP B 1 414 ? -16.656 -10.992 8.672 1 97.94 414 ASP B C 1
ATOM 6506 O O . ASP B 1 414 ? -16.656 -10.953 9.898 1 97.94 414 ASP B O 1
ATOM 6510 N N . ARG B 1 415 ? -15.562 -11.375 8 1 97.38 415 ARG B N 1
ATOM 6511 C CA . ARG B 1 415 ? -14.188 -11.508 8.477 1 97.38 415 ARG B CA 1
ATOM 6512 C C . ARG B 1 415 ? -14.023 -12.766 9.328 1 97.38 415 ARG B C 1
ATOM 6514 O O . ARG B 1 415 ? -13.016 -12.93 10.008 1 97.38 415 ARG B O 1
ATOM 6521 N N . LYS B 1 416 ? -15.023 -13.641 9.289 1 97.81 416 LYS B N 1
ATOM 6522 C CA . LYS B 1 416 ? -14.922 -14.922 9.977 1 97.81 416 LYS B CA 1
ATOM 6523 C C . LYS B 1 416 ? -14.75 -16.062 8.984 1 97.81 416 LYS B C 1
ATOM 6525 O O . LYS B 1 416 ? -15.625 -16.297 8.141 1 97.81 416 LYS B O 1
ATOM 6530 N N . LEU B 1 417 ? -13.656 -16.766 9.078 1 98 417 LEU B N 1
ATOM 6531 C CA . LEU B 1 417 ? -13.414 -17.922 8.211 1 98 417 LEU B CA 1
ATOM 6532 C C . LEU B 1 417 ? -14.461 -19 8.445 1 98 417 LEU B C 1
ATOM 6534 O O . LEU B 1 417 ? -14.891 -19.219 9.586 1 98 417 LEU B O 1
ATOM 6538 N N . GLN B 1 418 ? -14.875 -19.578 7.375 1 97.81 418 GLN B N 1
ATOM 6539 C CA . GLN B 1 418 ? -15.844 -20.672 7.449 1 97.81 418 GLN B CA 1
ATOM 6540 C C . GLN B 1 418 ? -15.156 -22.031 7.316 1 97.81 418 GLN B C 1
ATOM 6542 O O . GLN B 1 418 ? -14.391 -22.25 6.375 1 97.81 418 GLN B O 1
ATOM 6547 N N . GLY B 1 419 ? -15.312 -22.922 8.258 1 95.75 419 GLY B N 1
ATOM 6548 C CA . GLY B 1 419 ? -14.812 -24.297 8.172 1 95.75 419 GLY B CA 1
ATOM 6549 C C . GLY B 1 419 ? -13.336 -24.406 8.492 1 95.75 419 GLY B C 1
ATOM 6550 O O . GLY B 1 419 ? -12.773 -25.5 8.453 1 95.75 419 GLY B O 1
ATOM 6551 N N . ILE B 1 420 ? -12.664 -23.344 8.719 1 96.38 420 ILE B N 1
ATOM 6552 C CA . ILE B 1 420 ? -11.242 -23.344 9.047 1 96.38 420 ILE B CA 1
ATOM 6553 C C . ILE B 1 420 ? -11.016 -22.562 10.344 1 96.38 420 ILE B C 1
ATOM 6555 O O . ILE B 1 420 ? -11.547 -21.469 10.516 1 96.38 420 ILE B O 1
ATOM 6559 N N . ASP B 1 421 ? -10.367 -23.125 11.266 1 96.81 421 ASP B N 1
ATOM 6560 C CA . ASP B 1 421 ? -9.977 -22.469 12.508 1 96.81 421 ASP B CA 1
ATOM 6561 C C . ASP B 1 421 ? -8.672 -21.703 12.328 1 96.81 421 ASP B C 1
ATOM 6563 O O . ASP B 1 421 ? -7.59 -22.281 12.352 1 96.81 421 ASP B O 1
ATOM 6567 N N . LYS B 1 422 ? -8.719 -20.453 12.234 1 96.81 422 LYS B N 1
ATOM 6568 C CA . LYS B 1 422 ? -7.566 -19.609 11.969 1 96.81 422 LYS B CA 1
ATOM 6569 C C . LYS B 1 422 ? -6.484 -19.797 13.031 1 96.81 422 LYS B C 1
ATOM 6571 O O . LYS B 1 422 ? -5.293 -19.812 12.719 1 96.81 422 LYS B O 1
ATOM 6576 N N . ALA B 1 423 ? -6.852 -19.797 14.289 1 96.62 423 ALA B N 1
ATOM 6577 C CA . ALA B 1 423 ? -5.891 -19.938 15.383 1 96.62 423 ALA B CA 1
ATOM 6578 C C . ALA B 1 423 ? -5.086 -21.234 15.242 1 96.62 423 ALA B C 1
ATOM 6580 O O . ALA B 1 423 ? -3.873 -21.234 15.469 1 96.62 423 ALA B O 1
ATOM 6581 N N . GLU B 1 424 ? -5.777 -22.297 14.898 1 97.69 424 GLU B N 1
ATOM 6582 C CA . GLU B 1 424 ? -5.102 -23.578 14.703 1 97.69 424 GLU B CA 1
ATOM 6583 C C . GLU B 1 424 ? -4.113 -23.516 13.547 1 97.69 424 GLU B C 1
ATOM 6585 O O . GLU B 1 424 ? -2.994 -24.016 13.648 1 97.69 424 GLU B O 1
ATOM 6590 N N . VAL B 1 425 ? -4.566 -22.906 12.469 1 98.25 425 VAL B N 1
ATOM 6591 C CA . VAL B 1 425 ? -3.705 -22.75 11.305 1 98.25 425 VAL B CA 1
ATOM 6592 C C . VAL B 1 425 ? -2.461 -21.953 11.688 1 98.25 425 VAL B C 1
ATOM 6594 O O . VAL B 1 425 ? -1.337 -22.359 11.383 1 98.25 425 VAL B O 1
ATOM 6597 N N . MET B 1 426 ? -2.646 -20.875 12.422 1 98.06 426 MET B N 1
ATOM 6598 C CA . MET B 1 426 ? -1.542 -19.984 12.766 1 98.06 426 MET B CA 1
ATOM 6599 C C . MET B 1 426 ? -0.591 -20.641 13.75 1 98.06 426 MET B C 1
ATOM 6601 O O . MET B 1 426 ? 0.619 -20.406 13.703 1 98.06 426 MET B O 1
ATOM 6605 N N . ASP B 1 427 ? -1.137 -21.469 14.625 1 98.06 427 ASP B N 1
ATOM 6606 C CA . ASP B 1 427 ? -0.293 -22.219 15.555 1 98.06 427 ASP B CA 1
ATOM 6607 C C . ASP B 1 427 ? 0.63 -23.172 14.805 1 98.06 427 ASP B C 1
ATOM 6609 O O . ASP B 1 427 ? 1.814 -23.281 15.125 1 98.06 427 ASP B O 1
ATOM 6613 N N . GLU B 1 428 ? 0.044 -23.859 13.852 1 98.31 428 GLU B N 1
ATOM 6614 C CA . GLU B 1 428 ? 0.843 -24.766 13.039 1 98.31 428 GLU B CA 1
ATOM 6615 C C . GLU B 1 428 ? 1.916 -24.016 12.258 1 98.31 428 GLU B C 1
ATOM 6617 O O . GLU B 1 428 ? 3.068 -24.453 12.203 1 98.31 428 GLU B O 1
ATOM 6622 N N . VAL B 1 429 ? 1.565 -22.922 11.656 1 98.81 429 VAL B N 1
ATOM 6623 C CA . VAL B 1 429 ? 2.488 -22.109 10.867 1 98.81 429 VAL B CA 1
ATOM 6624 C C . VAL B 1 429 ? 3.637 -21.625 11.75 1 98.81 429 VAL B C 1
ATOM 6626 O O . VAL B 1 429 ? 4.805 -21.766 11.391 1 98.81 429 VAL B O 1
ATOM 6629 N N . LEU B 1 430 ? 3.312 -21.109 12.914 1 98.62 430 LEU B N 1
ATOM 6630 C CA . LEU B 1 430 ? 4.332 -20.562 13.805 1 98.62 430 LEU B CA 1
ATOM 6631 C C . LEU B 1 430 ? 5.258 -21.656 14.312 1 98.62 430 LEU B C 1
ATOM 6633 O O . LEU B 1 430 ? 6.473 -21.469 14.383 1 98.62 430 LEU B O 1
ATOM 6637 N N . ALA B 1 431 ? 4.672 -22.797 14.695 1 98.5 431 ALA B N 1
ATOM 6638 C CA . ALA B 1 431 ? 5.484 -23.922 15.156 1 98.5 431 ALA B CA 1
ATOM 6639 C C . ALA B 1 431 ? 6.473 -24.359 14.086 1 98.5 431 ALA B C 1
ATOM 6641 O O . ALA B 1 431 ? 7.648 -24.609 14.375 1 98.5 431 ALA B O 1
ATOM 6642 N N . THR B 1 432 ? 6 -24.438 12.875 1 98.75 432 THR B N 1
ATOM 6643 C CA . THR B 1 432 ? 6.832 -24.875 11.758 1 98.75 432 THR B CA 1
ATOM 6644 C C . THR B 1 432 ? 7.902 -23.828 11.445 1 98.75 432 THR B C 1
ATOM 6646 O O . THR B 1 432 ? 9.055 -24.172 11.18 1 98.75 432 THR B O 1
ATOM 6649 N N . SER B 1 433 ? 7.504 -22.562 11.477 1 98.5 433 SER B N 1
ATOM 6650 C CA . SER B 1 433 ? 8.453 -21.5 11.156 1 98.5 433 SER B CA 1
ATOM 6651 C C . SER B 1 433 ? 9.586 -21.438 12.172 1 98.5 433 SER B C 1
ATOM 6653 O O . SER B 1 433 ? 10.727 -21.141 11.82 1 98.5 433 SER B O 1
ATOM 6655 N N . LYS B 1 434 ? 9.305 -21.734 13.461 1 98 434 LYS B N 1
ATOM 6656 C CA . LYS B 1 434 ? 10.352 -21.797 14.484 1 98 434 LYS B CA 1
ATOM 6657 C C . LYS B 1 434 ? 11.398 -22.859 14.133 1 98 434 LYS B C 1
ATOM 6659 O O . LYS B 1 434 ? 12.594 -22.625 14.266 1 98 434 LYS B O 1
ATOM 6664 N N . GLY B 1 435 ? 10.891 -24.031 13.719 1 97.88 435 GLY B N 1
ATOM 6665 C CA . GLY B 1 435 ? 11.797 -25.078 13.297 1 97.88 435 GLY B CA 1
ATOM 6666 C C . GLY B 1 435 ? 12.633 -24.703 12.086 1 97.88 435 GLY B C 1
ATOM 6667 O O . GLY B 1 435 ? 13.844 -24.938 12.062 1 97.88 435 GLY B O 1
ATOM 6668 N N . LEU B 1 436 ? 12.039 -24.094 11.07 1 98.19 436 LEU B N 1
ATOM 6669 C CA . LEU B 1 436 ? 12.734 -23.656 9.867 1 98.19 436 LEU B CA 1
ATOM 6670 C C . LEU B 1 436 ? 13.805 -22.625 10.211 1 98.19 436 LEU B C 1
ATOM 6672 O O . LEU B 1 436 ? 14.938 -22.703 9.719 1 98.19 436 LEU B O 1
ATOM 6676 N N . TRP B 1 437 ? 13.398 -21.609 11.023 1 97.62 437 TRP B N 1
ATOM 6677 C CA . TRP B 1 437 ? 14.32 -20.531 11.375 1 97.62 437 TRP B CA 1
ATOM 6678 C C . TRP B 1 437 ? 15.539 -21.078 12.102 1 97.62 437 TRP B C 1
ATOM 6680 O O . TRP B 1 437 ? 16.656 -20.578 11.922 1 97.62 437 TRP B O 1
ATOM 6690 N N . LYS B 1 438 ? 15.336 -22.109 12.945 1 96.25 438 LYS B N 1
ATOM 6691 C CA . LYS B 1 438 ? 16.453 -22.766 13.609 1 96.25 438 LYS B CA 1
ATOM 6692 C C . LYS B 1 438 ? 17.391 -23.422 12.602 1 96.25 438 LYS B C 1
ATOM 6694 O O . LYS B 1 438 ? 18.609 -23.375 12.75 1 96.25 438 LYS B O 1
ATOM 6699 N N . ARG B 1 439 ? 16.797 -24.031 11.547 1 95.75 439 ARG B N 1
ATOM 6700 C CA . ARG B 1 439 ? 17.609 -24.672 10.516 1 95.75 439 ARG B CA 1
ATOM 6701 C C . ARG B 1 439 ? 18.375 -23.641 9.688 1 95.75 439 ARG B C 1
ATOM 6703 O O . ARG B 1 439 ? 19.469 -23.922 9.219 1 95.75 439 ARG B O 1
ATOM 6710 N N . LEU B 1 440 ? 17.812 -22.438 9.531 1 95.81 440 LEU B N 1
ATOM 6711 C CA . LEU B 1 440 ? 18.422 -21.391 8.719 1 95.81 440 LEU B CA 1
ATOM 6712 C C . LEU B 1 440 ? 19.484 -20.641 9.516 1 95.81 440 LEU B C 1
ATOM 6714 O O . LEU B 1 440 ? 20.375 -20 8.93 1 95.81 440 LEU B O 1
ATOM 6718 N N . ASN B 1 441 ? 19.297 -20.578 10.789 1 91.38 441 ASN B N 1
ATOM 6719 C CA . ASN B 1 441 ? 20.25 -19.922 11.695 1 91.38 441 ASN B CA 1
ATOM 6720 C C . ASN B 1 441 ? 20.766 -20.891 12.75 1 91.38 441 ASN B C 1
ATOM 6722 O O . ASN B 1 441 ? 20.469 -20.75 13.93 1 91.38 441 ASN B O 1
ATOM 6726 N N . PRO B 1 442 ? 21.672 -21.812 12.367 1 78.06 442 PRO B N 1
ATOM 6727 C CA . PRO B 1 442 ? 22.125 -22.828 13.336 1 78.06 442 PRO B CA 1
ATOM 6728 C C . PRO B 1 442 ? 22.984 -22.234 14.445 1 78.06 442 PRO B C 1
ATOM 6730 O O . PRO B 1 442 ? 23.672 -21.25 14.234 1 78.06 442 PRO B O 1
#